Protein AF-A0A2E1XN42-F1 (afdb_monomer_lite)

Foldseek 3Di:
DVVLLVVLLVQQQDLDQVSLVVSLVVLLPDDPSLVSLLVQQPPWAFAQPDWDQDPPRDTDGARTDGDPSQDDPPSRNLSSVLSVLLSLLSRDQPRPHDQRSRLQNVQEDAGEQRPHLEDNCSNLSSQNHAYYADYHDPDDPPPPPVRAYADDLQNCSNLNHQEYADQGQDADHHPSVLNNLNHAYYHPEQHAYCDDDPSVLVSLNHAAYAHANYAHQADDPSVVSNVNHQFQFSYHHANYNNLLVQLLVLLVVCPDDDPDLPDSARDDPDRRRHPPVLSVVRNLVVVCCVVPNDDPPFFDDDPSDPGRDPDDDPPPDLVVQLSVLSVDPDSPQSSLSSVVRGTRDLQVVLQVLQVDPPNDLVNVVCLCPPPDVVSNVNVLVQLQELSGDQVNLQSQLQDDDLVSVLSNLNHPNHDLVSLLSNLLQAAQPDPSLVSNCPDPDHDPLSNVLSVVSPVVNVVCVVPVPDLVVLLVDCLAEPQPDPSSLSSQCNHPDVSSVQSNLNHLNNDQVSLVVQCPDPDLVSVLSNLLHLNRDQVSLVVLLPPDQDQSSLSSLLSSLQHQNHDPVSLVVQCPHPALSSVLSSLQHQSQAQVCLVVQVVVQQDDDPNAGGGRLSSLNSVLNHPRHDPVNNVVSVVVNPGPRYDFDWWKKKFADPDDFFWKFKAKAFDDPLLLLCCLQVPDPDPVVSCVVVVLRVHCPQHTDTATLDGTQKMQTRVRDIDGDDADADPVAPQQAADDPLNVLVVDDFLTKMKIKIFGFFFPPDDVSTWMWMKIGRHRDDSNQWYFHHGNSHGQWIDRDPPIIGHTDGDGDPPTDDMDMWMWGQAPVSDIDTPDSVVLSVVCVVVVHDSNDSVSSSVSSCVPRVND

pLDDT: mean 79.4, std 16.85, range [32.59, 97.56]

Structure (mmCIF, N/CA/C/O backbone):
data_AF-A0A2E1XN42-F1
#
_entry.id   AF-A0A2E1XN42-F1
#
loop_
_atom_site.group_PDB
_atom_site.id
_atom_site.type_symbol
_atom_site.label_atom_id
_atom_site.label_alt_id
_atom_site.label_comp_id
_atom_site.label_asym_id
_atom_site.label_entity_id
_atom_site.label_seq_id
_atom_site.pdbx_PDB_ins_code
_atom_site.Cartn_x
_atom_site.Cartn_y
_atom_site.Cartn_z
_atom_site.occupancy
_atom_site.B_iso_or_equiv
_atom_site.auth_seq_id
_atom_site.auth_comp_id
_atom_site.auth_asym_id
_atom_site.auth_atom_id
_atom_site.pdbx_PDB_model_num
ATOM 1 N N . MET A 1 1 ? -42.717 -14.960 78.989 1.00 74.06 1 MET A N 1
ATOM 2 C CA . MET A 1 1 ? -42.506 -13.819 78.070 1.00 74.06 1 MET A CA 1
ATOM 3 C C . MET A 1 1 ? -41.100 -13.216 78.133 1.00 74.06 1 MET A C 1
ATOM 5 O O . MET A 1 1 ? -40.302 -13.646 77.323 1.00 74.06 1 MET A O 1
ATOM 9 N N . LYS A 1 2 ? -40.709 -12.323 79.066 1.00 79.94 2 LYS A N 1
ATOM 10 C CA . LYS A 1 2 ? -39.352 -11.703 79.038 1.00 79.94 2 LYS A CA 1
ATOM 11 C C . LYS A 1 2 ? -38.195 -12.724 79.025 1.00 79.94 2 LYS A C 1
ATOM 13 O O . LYS A 1 2 ? -37.330 -12.651 78.163 1.00 79.94 2 LYS A O 1
ATOM 18 N N . ASN A 1 3 ? -38.236 -13.731 79.905 1.00 83.44 3 ASN A N 1
ATOM 19 C CA . ASN A 1 3 ? -37.233 -14.811 79.932 1.00 83.44 3 ASN A CA 1
ATOM 20 C C . ASN A 1 3 ? -37.247 -15.694 78.671 1.00 83.44 3 ASN A C 1
ATOM 22 O O . ASN A 1 3 ? -36.222 -16.258 78.304 1.00 83.44 3 ASN A O 1
ATOM 26 N N . GLU A 1 4 ? -38.399 -15.830 78.012 1.00 85.94 4 GLU A N 1
ATOM 27 C CA . GLU A 1 4 ? -38.519 -16.625 76.784 1.00 85.94 4 GLU A CA 1
ATOM 28 C C . GLU A 1 4 ? -38.016 -15.852 75.569 1.00 85.94 4 GLU A C 1
ATOM 30 O O . GLU A 1 4 ? -37.325 -16.429 74.741 1.00 85.94 4 GLU A O 1
ATOM 35 N N . ILE A 1 5 ? -38.278 -14.544 75.502 1.00 87.25 5 ILE A N 1
ATOM 36 C CA . ILE A 1 5 ? -37.733 -13.662 74.465 1.00 87.25 5 ILE A CA 1
ATOM 37 C C . ILE A 1 5 ? -36.207 -13.622 74.563 1.00 87.25 5 ILE A C 1
ATOM 39 O O . ILE A 1 5 ? -35.541 -13.766 73.548 1.00 87.25 5 ILE A O 1
ATOM 43 N N . GLU A 1 6 ? -35.633 -13.524 75.766 1.00 89.31 6 GLU A N 1
ATOM 44 C CA . GLU A 1 6 ? -34.175 -13.612 75.955 1.00 89.31 6 GLU A CA 1
ATOM 45 C C . GLU A 1 6 ? -33.601 -14.971 75.524 1.00 89.31 6 GLU A C 1
ATOM 47 O O . GLU A 1 6 ? -32.516 -15.041 74.945 1.00 89.31 6 GLU A O 1
ATOM 52 N N . LYS A 1 7 ? -34.337 -16.067 75.759 1.00 91.69 7 LYS A N 1
ATOM 53 C CA . LYS A 1 7 ? -33.953 -17.398 75.266 1.00 91.69 7 LYS A CA 1
ATOM 54 C C . LYS A 1 7 ? -33.970 -17.448 73.736 1.00 91.69 7 LYS A C 1
ATOM 56 O O . LYS A 1 7 ? -33.024 -17.964 73.153 1.00 91.69 7 LYS A O 1
ATOM 61 N N . ILE A 1 8 ? -35.008 -16.902 73.099 1.00 93.00 8 ILE A N 1
ATOM 62 C CA . ILE A 1 8 ? -35.117 -16.833 71.636 1.00 93.00 8 ILE A CA 1
ATOM 63 C C . ILE A 1 8 ? -33.999 -15.975 71.062 1.00 93.00 8 ILE A C 1
ATOM 65 O O . ILE A 1 8 ? -33.308 -16.457 70.174 1.00 93.00 8 ILE A O 1
ATOM 69 N N . LYS A 1 9 ? -33.773 -14.767 71.603 1.00 93.25 9 LYS A N 1
ATOM 70 C CA . LYS A 1 9 ? -32.694 -13.859 71.182 1.00 93.25 9 LYS A CA 1
ATOM 71 C C . LYS A 1 9 ? -31.360 -14.592 71.114 1.00 93.25 9 LYS A C 1
ATOM 73 O O . LYS A 1 9 ? -30.736 -14.592 70.065 1.00 93.25 9 LYS A O 1
ATOM 78 N N . LYS A 1 10 ? -30.990 -15.329 72.167 1.00 92.56 10 LYS A N 1
ATOM 79 C CA . LYS A 1 10 ? -29.756 -16.136 72.173 1.00 92.56 10 LYS A CA 1
ATOM 80 C C . LYS A 1 10 ? -29.693 -17.175 71.049 1.00 92.56 10 LYS A C 1
ATOM 82 O O . LYS A 1 10 ? -28.619 -17.390 70.497 1.00 92.56 10 LYS A O 1
ATOM 87 N N . LEU A 1 11 ? -30.809 -17.827 70.717 1.00 94.44 11 LEU A N 1
ATOM 88 C CA . LEU A 1 11 ? -30.853 -18.827 69.643 1.00 94.44 11 LEU A CA 1
ATOM 89 C C . LEU A 1 11 ? -30.711 -18.181 68.259 1.00 94.44 11 LEU A C 1
ATOM 91 O O . LEU A 1 11 ? -29.919 -18.650 67.447 1.00 94.44 11 LEU A O 1
ATOM 95 N N . ILE A 1 12 ? -31.446 -17.095 68.005 1.00 94.69 12 ILE A N 1
ATOM 96 C CA . ILE A 1 12 ? -31.505 -16.448 66.684 1.00 94.69 12 ILE A CA 1
ATOM 97 C C . ILE A 1 12 ? -30.301 -15.548 66.381 1.00 94.69 12 ILE A C 1
ATOM 99 O O . ILE A 1 12 ? -30.074 -15.237 65.220 1.00 94.69 12 ILE A O 1
ATOM 103 N N . THR A 1 13 ? -29.516 -15.151 67.388 1.00 93.44 13 THR A N 1
ATOM 104 C CA . THR A 1 13 ? -28.268 -14.389 67.195 1.00 93.44 13 THR A CA 1
ATOM 105 C C . THR A 1 13 ? -27.012 -15.266 67.234 1.00 93.44 13 THR A C 1
ATOM 107 O O . THR A 1 13 ? -25.902 -14.754 67.352 1.00 93.44 13 THR A O 1
ATOM 110 N N . THR A 1 14 ? -27.155 -16.595 67.192 1.00 92.31 14 THR A N 1
ATOM 111 C CA . THR A 1 14 ? -26.014 -17.525 67.137 1.00 92.31 14 THR A CA 1
ATOM 112 C C . THR A 1 14 ? -25.492 -17.632 65.697 1.00 92.31 14 THR A C 1
ATOM 114 O O . THR A 1 14 ? -26.310 -17.731 64.784 1.00 92.31 14 THR A O 1
ATOM 117 N N . PRO A 1 15 ? -24.169 -17.728 65.455 1.00 92.69 15 PRO A N 1
ATOM 118 C CA . PRO A 1 15 ? -23.606 -17.966 64.123 1.00 92.69 15 PRO A CA 1
ATOM 119 C C . PRO A 1 15 ? -23.782 -19.432 63.657 1.00 92.69 15 PRO A C 1
ATOM 121 O O . PRO A 1 15 ? -22.820 -20.136 63.351 1.00 92.69 15 PRO A O 1
ATOM 124 N N . ASN A 1 16 ? -25.019 -19.944 63.677 1.00 94.62 16 ASN A N 1
ATOM 125 C CA . ASN A 1 16 ? -25.370 -21.305 63.269 1.00 94.62 16 ASN A CA 1
ATOM 126 C C . ASN A 1 16 ? -26.806 -21.363 62.720 1.00 94.62 16 ASN A C 1
ATOM 128 O O . ASN A 1 16 ? -27.768 -21.222 63.475 1.00 94.62 16 ASN A O 1
ATOM 132 N N . TYR A 1 17 ? -26.958 -21.649 61.423 1.00 94.56 17 TYR A N 1
ATOM 133 C CA . TYR A 1 17 ? -28.267 -21.692 60.759 1.00 94.56 17 TYR A CA 1
ATOM 134 C C . TYR A 1 17 ? -29.263 -22.668 61.401 1.00 94.56 17 TYR A C 1
ATOM 136 O O . TYR A 1 17 ? -30.442 -22.351 61.502 1.00 94.56 17 TYR A O 1
ATOM 144 N N . GLN A 1 18 ? -28.811 -23.839 61.859 1.00 95.81 18 GLN A N 1
ATOM 145 C CA . GLN A 1 18 ? -29.692 -24.842 62.461 1.00 95.81 18 GLN A CA 1
ATOM 146 C C . GLN A 1 18 ? -30.224 -24.378 63.823 1.00 95.81 18 GLN A C 1
ATOM 148 O O . GLN A 1 18 ? -31.402 -24.571 64.120 1.00 95.81 18 GLN A O 1
ATOM 153 N N . THR A 1 19 ? -29.384 -23.732 64.634 1.00 96.25 19 THR A N 1
ATOM 154 C CA . THR A 1 19 ? -29.802 -23.136 65.913 1.00 96.25 19 THR A CA 1
ATOM 155 C C . THR A 1 19 ? -30.779 -21.982 65.697 1.00 96.25 19 THR A C 1
ATOM 157 O O . THR A 1 19 ? -31.769 -21.870 66.422 1.00 96.25 19 THR A O 1
ATOM 160 N N . ILE A 1 20 ? -30.547 -21.155 64.674 1.00 97.19 20 ILE A N 1
ATOM 161 C CA . ILE A 1 20 ? -31.466 -20.073 64.305 1.00 97.19 20 ILE A CA 1
ATOM 162 C C . ILE A 1 20 ? -32.815 -20.648 63.877 1.00 97.19 20 ILE A C 1
ATOM 164 O O . ILE A 1 20 ? -33.842 -20.210 64.388 1.00 97.19 20 ILE A O 1
ATOM 168 N N . ASP A 1 21 ? -32.826 -21.668 63.012 1.00 96.50 21 ASP A N 1
ATOM 169 C CA . ASP A 1 21 ? -34.055 -22.339 62.572 1.00 96.50 21 ASP A CA 1
ATOM 170 C C . ASP A 1 21 ? -34.845 -22.911 63.758 1.00 96.50 21 ASP A C 1
ATOM 172 O O . ASP A 1 21 ? -36.065 -22.766 63.813 1.00 96.50 21 ASP A O 1
ATOM 176 N N . GLN A 1 22 ? -34.162 -23.506 64.745 1.00 94.88 22 GLN A N 1
ATOM 177 C CA . GLN A 1 22 ? -34.788 -23.970 65.989 1.00 94.88 22 GLN A CA 1
ATOM 178 C C . GLN A 1 22 ? -35.384 -22.814 66.800 1.00 94.88 22 GLN A C 1
ATOM 180 O O . GLN A 1 22 ? -36.488 -22.942 67.326 1.00 94.88 22 GLN A O 1
ATOM 185 N N . GLY A 1 23 ? -34.677 -21.684 66.899 1.00 94.94 23 GLY A N 1
ATOM 186 C CA . GLY A 1 23 ? -35.169 -20.482 67.573 1.00 94.94 23 GLY A CA 1
ATOM 187 C C . GLY A 1 23 ? -36.406 -19.891 66.896 1.00 94.94 23 GLY A C 1
ATOM 188 O O . GLY A 1 23 ? -37.380 -19.563 67.574 1.00 94.94 23 GLY A O 1
ATOM 189 N N . VAL A 1 24 ? -36.399 -19.815 65.563 1.00 95.44 24 VAL A N 1
ATOM 190 C CA . VAL A 1 24 ? -37.532 -19.351 64.751 1.00 95.44 24 VAL A CA 1
ATOM 191 C C . VAL A 1 24 ? -38.718 -20.312 64.866 1.00 95.44 24 VAL A C 1
ATOM 193 O O . VAL A 1 24 ? -39.845 -19.863 65.058 1.00 95.44 24 VAL A O 1
ATOM 196 N N . ALA A 1 25 ? -38.492 -21.627 64.800 1.00 94.44 25 ALA A N 1
ATOM 197 C CA . ALA A 1 25 ? -39.546 -22.626 64.985 1.00 94.44 25 ALA A CA 1
ATOM 198 C C . ALA A 1 25 ? -40.172 -22.533 66.384 1.00 94.44 25 ALA A C 1
ATOM 200 O O . ALA A 1 25 ? -41.391 -22.447 66.508 1.00 94.44 25 ALA A O 1
ATOM 201 N N . TYR A 1 26 ? -39.340 -22.441 67.426 1.00 92.88 26 TYR A N 1
ATOM 202 C CA . TYR A 1 26 ? -39.805 -22.266 68.800 1.00 92.88 26 TYR A CA 1
ATOM 203 C C . TYR A 1 26 ? -40.653 -20.998 68.953 1.00 92.88 26 TYR A C 1
ATOM 205 O O . TYR A 1 26 ? -41.732 -21.055 69.533 1.00 92.88 26 TYR A O 1
ATOM 213 N N . LEU A 1 27 ? -40.218 -19.868 68.382 1.00 93.00 27 LEU A N 1
ATOM 214 C CA . LEU A 1 27 ? -40.983 -18.617 68.393 1.00 93.00 27 LEU A CA 1
ATOM 215 C C . LEU A 1 27 ? -42.363 -18.768 67.731 1.00 93.00 27 LEU A C 1
ATOM 217 O O . LEU A 1 27 ? -43.346 -18.232 68.240 1.00 93.00 27 LEU A O 1
ATOM 221 N N . ARG A 1 28 ? -42.448 -19.503 66.617 1.00 92.62 28 ARG A N 1
ATOM 222 C CA . ARG A 1 28 ? -43.709 -19.738 65.894 1.00 92.62 28 ARG A CA 1
ATOM 223 C C . ARG A 1 28 ? -44.701 -20.584 66.693 1.00 92.62 28 ARG A C 1
ATOM 225 O O . ARG A 1 28 ? -45.901 -20.356 66.586 1.00 92.62 28 ARG A O 1
ATOM 232 N N . GLU A 1 29 ? -44.209 -21.527 67.490 1.00 90.88 29 GLU A N 1
ATOM 233 C CA . GLU A 1 29 ? -45.026 -22.455 68.286 1.00 90.88 29 GLU A CA 1
ATOM 234 C C . GLU A 1 29 ? -45.419 -21.903 69.671 1.00 90.88 29 GLU A C 1
ATOM 236 O O . GLU A 1 29 ? -46.203 -22.521 70.393 1.00 90.88 29 GLU A O 1
ATOM 241 N N . MET A 1 30 ? -44.901 -20.736 70.068 1.00 86.50 30 MET A N 1
ATOM 242 C CA . MET A 1 30 ? -45.184 -20.138 71.375 1.00 86.50 30 MET A CA 1
ATOM 243 C C . MET A 1 30 ? -46.607 -19.577 71.508 1.00 86.50 30 MET A C 1
ATOM 245 O O . MET A 1 30 ? -47.126 -18.886 70.631 1.00 86.50 30 MET A O 1
ATOM 249 N N . ASN A 1 31 ? -47.190 -19.741 72.701 1.00 71.38 31 ASN A N 1
ATOM 250 C CA . ASN A 1 31 ? -48.389 -19.005 73.105 1.00 71.38 31 ASN A CA 1
ATOM 251 C C . ASN A 1 31 ? -48.075 -17.495 73.179 1.00 71.38 31 ASN A C 1
ATOM 253 O O . ASN A 1 31 ? -47.158 -17.090 73.895 1.00 71.38 31 ASN A O 1
ATOM 257 N N . ASN A 1 32 ? -48.857 -16.665 72.477 1.00 76.62 32 ASN A N 1
ATOM 258 C CA . ASN A 1 32 ? -48.615 -15.226 72.251 1.00 76.62 32 ASN A CA 1
ATOM 259 C C . ASN A 1 32 ? -47.380 -14.901 71.382 1.00 76.62 32 ASN A C 1
ATOM 261 O O . ASN A 1 32 ? -46.716 -13.888 71.614 1.00 76.62 32 ASN A O 1
ATOM 265 N N . SER A 1 33 ? -47.087 -15.730 70.372 1.00 85.06 33 SER A N 1
ATOM 266 C CA . SER A 1 33 ? -46.001 -15.508 69.402 1.00 85.06 33 SER A CA 1
ATOM 267 C C . SER A 1 33 ? -46.026 -14.113 68.763 1.00 85.06 33 SER A C 1
ATOM 269 O O . SER A 1 33 ? -44.969 -13.504 68.627 1.00 85.06 33 SER A O 1
ATOM 271 N N . GLN A 1 34 ? -47.209 -13.553 68.477 1.00 89.88 34 GLN A N 1
ATOM 272 C CA . GLN A 1 34 ? -47.372 -12.196 67.931 1.00 89.88 34 GLN A CA 1
ATOM 273 C C . GLN A 1 34 ? -46.587 -11.134 68.720 1.00 89.88 34 GLN A C 1
ATOM 275 O O . GLN A 1 34 ? -45.771 -10.422 68.144 1.00 89.88 34 GLN A O 1
ATOM 280 N N . ASN A 1 35 ? -46.774 -11.060 70.042 1.00 90.25 35 ASN A N 1
ATOM 281 C CA . ASN A 1 35 ? -46.099 -10.056 70.873 1.00 90.25 35 ASN A CA 1
ATOM 282 C C . ASN A 1 35 ? -44.571 -10.263 70.880 1.00 90.25 35 ASN A C 1
ATOM 284 O O . ASN A 1 35 ? -43.793 -9.319 70.966 1.00 90.25 35 ASN A O 1
ATOM 288 N N . ALA A 1 36 ? -44.116 -11.513 70.759 1.00 90.69 36 ALA A N 1
ATOM 289 C CA . ALA A 1 36 ? -42.693 -11.808 70.658 1.00 90.69 36 ALA A CA 1
ATOM 290 C C . ALA A 1 36 ? -42.100 -11.382 69.299 1.00 90.69 36 ALA A C 1
ATOM 292 O O . ALA A 1 36 ? -40.988 -10.860 69.287 1.00 90.69 36 ALA A O 1
ATOM 293 N N . PHE A 1 37 ? -42.830 -11.524 68.183 1.00 94.31 37 PHE A N 1
ATOM 294 C CA . PHE A 1 37 ? -42.427 -10.954 66.887 1.00 94.31 37 PHE A CA 1
ATOM 295 C C . PHE A 1 37 ? -42.377 -9.423 66.930 1.00 94.31 37 PHE A C 1
ATOM 297 O O . PHE A 1 37 ? -41.386 -8.852 66.482 1.00 94.31 37 PHE A O 1
ATOM 304 N N . GLU A 1 38 ? -43.389 -8.773 67.517 1.00 94.62 38 GLU A N 1
ATOM 305 C CA . GLU A 1 38 ? -43.432 -7.312 67.690 1.00 94.62 38 GLU A CA 1
ATOM 306 C C . GLU A 1 38 ? -42.198 -6.799 68.446 1.00 94.62 38 GLU A C 1
ATOM 308 O O . GLU A 1 38 ? -41.531 -5.884 67.975 1.00 94.62 38 GLU A O 1
ATOM 313 N N . ILE A 1 39 ? -41.830 -7.443 69.560 1.00 93.06 39 ILE A N 1
ATOM 314 C CA . ILE A 1 39 ? -40.657 -7.062 70.365 1.00 93.06 39 ILE A CA 1
ATOM 315 C C . ILE A 1 39 ? -39.334 -7.326 69.630 1.00 93.06 39 ILE A C 1
ATOM 317 O O . ILE A 1 39 ? -38.377 -6.569 69.778 1.00 93.06 39 ILE A O 1
ATOM 321 N N . LEU A 1 40 ? -39.224 -8.429 68.884 1.00 94.44 40 LEU A N 1
ATOM 322 C CA . LEU A 1 40 ? -37.981 -8.777 68.189 1.00 94.44 40 LEU A CA 1
ATOM 323 C C . LEU A 1 40 ? -37.733 -7.890 66.965 1.00 94.44 40 LEU A C 1
ATOM 325 O O . LEU A 1 40 ? -36.585 -7.535 66.708 1.00 94.44 40 LEU A O 1
ATOM 329 N N . LEU A 1 41 ? -38.792 -7.532 66.236 1.00 95.88 41 LEU A N 1
ATOM 330 C CA . LEU A 1 41 ? -38.737 -6.703 65.029 1.00 95.88 41 LEU A CA 1
ATOM 331 C C . LEU A 1 41 ? -38.897 -5.202 65.317 1.00 95.88 41 LEU A C 1
ATOM 333 O O . LEU A 1 41 ? -38.879 -4.401 64.386 1.00 95.88 41 LEU A O 1
ATOM 337 N N . GLU A 1 42 ? -39.031 -4.800 66.582 1.00 95.50 42 GLU A N 1
ATOM 338 C CA . GLU A 1 42 ? -39.127 -3.394 66.971 1.00 95.50 42 GLU A CA 1
ATOM 339 C C . GLU A 1 42 ? -37.911 -2.604 66.459 1.00 95.50 42 GLU A C 1
ATOM 341 O O . GLU A 1 42 ? -36.759 -2.943 66.743 1.00 95.50 42 GLU A O 1
ATOM 346 N N . GLY A 1 43 ? -38.163 -1.553 65.675 1.00 93.12 43 GLY A N 1
ATOM 347 C CA . GLY A 1 43 ? -37.119 -0.727 65.061 1.00 93.12 43 GLY A CA 1
ATOM 348 C C . GLY A 1 43 ? -36.472 -1.316 63.801 1.00 93.12 43 GLY A C 1
ATOM 349 O O . GLY A 1 43 ? -35.583 -0.672 63.247 1.00 93.12 43 GLY A O 1
ATOM 350 N N . CYS A 1 44 ? -36.896 -2.496 63.335 1.00 95.75 44 CYS A N 1
ATOM 351 C CA . CYS A 1 44 ? -36.553 -2.989 62.001 1.00 95.75 44 CYS A CA 1
ATOM 352 C C . CYS A 1 44 ? -37.501 -2.382 60.958 1.00 95.75 44 CYS A C 1
ATOM 354 O O . CYS A 1 44 ? -38.707 -2.306 61.192 1.00 95.75 44 CYS A O 1
ATOM 356 N N . LYS A 1 45 ? -36.973 -2.000 59.792 1.00 94.75 45 LYS A N 1
ATOM 357 C CA . LYS A 1 45 ? -37.764 -1.483 58.662 1.00 94.75 45 LYS A CA 1
ATOM 358 C C . LYS A 1 45 ? -37.126 -1.848 57.320 1.00 94.75 45 LYS A C 1
ATOM 360 O O . LYS A 1 45 ? -35.970 -2.262 57.273 1.00 94.75 45 LYS A O 1
ATOM 365 N N . TYR A 1 46 ? -37.877 -1.674 56.242 1.00 93.00 46 TYR A N 1
ATOM 366 C CA . TYR A 1 46 ? -37.411 -1.775 54.866 1.00 93.00 46 TYR A CA 1
ATOM 367 C C . TYR A 1 46 ? -37.519 -0.402 54.201 1.00 93.00 46 TYR A C 1
ATOM 369 O O . TYR A 1 46 ? -38.603 0.164 54.075 1.00 93.00 46 TYR A O 1
ATOM 377 N N . ASP A 1 47 ? -36.381 0.147 53.805 1.00 90.50 47 ASP A N 1
ATOM 378 C CA . ASP A 1 47 ? -36.225 1.507 53.314 1.00 90.50 47 ASP A CA 1
ATOM 379 C C . ASP A 1 47 ? -35.458 1.482 51.991 1.00 90.50 47 ASP A C 1
ATOM 381 O O . ASP A 1 47 ? -34.248 1.276 51.964 1.00 90.50 47 ASP A O 1
ATOM 385 N N . LYS A 1 48 ? -36.176 1.648 50.876 1.00 81.56 48 LYS A N 1
ATOM 386 C CA . LYS A 1 48 ? -35.608 1.504 49.527 1.00 81.56 48 LYS A CA 1
ATOM 387 C C . LYS A 1 48 ? -34.517 2.525 49.219 1.00 81.56 48 LYS A C 1
ATOM 389 O O . LYS A 1 48 ? -33.705 2.249 48.349 1.00 81.56 48 LYS A O 1
ATOM 394 N N . ASP A 1 49 ? -34.458 3.634 49.948 1.00 84.19 49 ASP A N 1
ATOM 395 C CA . ASP A 1 49 ? -33.503 4.715 49.707 1.00 84.19 49 ASP A CA 1
ATOM 396 C C . ASP A 1 49 ? -32.343 4.698 50.720 1.00 84.19 49 ASP A C 1
ATOM 398 O O . ASP A 1 49 ? -31.561 5.645 50.808 1.00 84.19 49 ASP A O 1
ATOM 402 N N . ASN A 1 50 ? -32.211 3.629 51.517 1.00 84.62 50 ASN A N 1
ATOM 403 C CA . ASN A 1 50 ? -31.181 3.552 52.548 1.00 84.62 50 ASN A CA 1
ATOM 404 C C . ASN A 1 50 ? -29.801 3.176 51.978 1.00 84.62 50 ASN A C 1
ATOM 406 O O . ASN A 1 50 ? -29.550 2.019 51.627 1.00 84.62 50 ASN A O 1
ATOM 410 N N . PHE A 1 51 ? -28.882 4.144 51.981 1.00 79.31 51 PHE A N 1
ATOM 411 C CA . PHE A 1 51 ? -27.465 3.968 51.653 1.00 79.31 51 PHE A CA 1
ATOM 412 C C . PHE A 1 51 ? -26.588 4.192 52.888 1.00 79.31 51 PHE A C 1
ATOM 414 O O . PHE A 1 51 ? -26.751 5.173 53.614 1.00 79.31 51 PHE A O 1
ATOM 421 N N . ILE A 1 52 ? -25.631 3.294 53.116 1.00 74.56 52 ILE A N 1
ATOM 422 C CA . ILE A 1 52 ? -24.641 3.397 54.191 1.00 74.56 52 ILE A CA 1
ATOM 423 C C . ILE A 1 52 ? -23.294 3.787 53.585 1.00 74.56 52 ILE A C 1
ATOM 425 O O . ILE A 1 52 ? -22.838 3.165 52.629 1.00 74.56 52 ILE A O 1
ATOM 429 N N . PHE A 1 53 ? -22.657 4.813 54.146 1.00 70.75 53 PHE A N 1
ATOM 430 C CA . PHE A 1 53 ? -21.320 5.246 53.743 1.00 70.75 53 PHE A CA 1
ATOM 431 C C . PHE A 1 53 ? -20.254 4.362 54.399 1.00 70.75 53 PHE A C 1
ATOM 433 O O . PHE A 1 53 ? -20.247 4.215 55.625 1.00 70.75 53 PHE A O 1
ATOM 440 N N . LEU A 1 54 ? -19.364 3.779 53.596 1.00 64.88 54 LEU A N 1
ATOM 441 C CA . LEU A 1 54 ? -18.247 2.966 54.074 1.00 64.88 54 LEU A CA 1
ATOM 442 C C . LEU A 1 54 ? -16.979 3.818 54.253 1.00 64.88 54 LEU A C 1
ATOM 444 O O . LEU A 1 54 ? -16.753 4.791 53.528 1.00 64.88 54 LEU A O 1
ATOM 448 N N . GLU A 1 55 ? -16.123 3.435 55.208 1.00 47.56 55 GLU A N 1
ATOM 449 C CA . GLU A 1 55 ? -14.771 3.996 55.354 1.00 47.56 55 GLU A CA 1
ATOM 450 C C . GLU A 1 55 ? -13.936 3.624 54.116 1.00 47.56 55 GLU A C 1
ATOM 452 O O . GLU A 1 55 ? -13.329 2.562 54.047 1.00 47.56 55 GLU A O 1
ATOM 457 N N . GLY A 1 56 ? -13.976 4.484 53.097 1.00 51.72 56 GLY A N 1
ATOM 458 C CA . GLY A 1 56 ? -13.405 4.212 51.773 1.00 51.72 56 GLY A CA 1
ATOM 459 C C . GLY A 1 56 ? -14.014 5.037 50.636 1.00 51.72 56 GLY A C 1
ATOM 460 O O . GLY A 1 56 ? -13.461 5.045 49.543 1.00 51.72 56 GLY A O 1
ATOM 461 N N . GLY A 1 57 ? -15.107 5.771 50.886 1.00 56.69 57 GLY A N 1
ATOM 462 C CA . GLY A 1 57 ? -15.749 6.627 49.878 1.00 56.69 57 GLY A CA 1
ATOM 463 C C . GLY A 1 57 ? -16.849 5.937 49.068 1.00 56.69 57 GLY A C 1
ATOM 464 O O . GLY A 1 57 ? -17.437 6.565 48.191 1.00 56.69 57 GLY A O 1
ATOM 465 N N . GLU A 1 58 ? -17.159 4.677 49.372 1.00 61.16 58 GLU A N 1
ATOM 466 C CA . GLU A 1 58 ? -18.193 3.899 48.693 1.00 61.16 58 GLU A CA 1
ATOM 467 C C . GLU A 1 58 ? -19.533 3.952 49.438 1.00 61.16 58 GLU A C 1
ATOM 469 O O . GLU A 1 58 ? -19.593 3.941 50.672 1.00 61.16 58 GLU A O 1
ATOM 474 N N . TYR A 1 59 ? -20.624 3.976 48.670 1.00 68.19 59 TYR A N 1
ATOM 475 C CA . TYR A 1 59 ? -21.981 3.837 49.189 1.00 68.19 59 TYR A CA 1
ATOM 476 C C . TYR A 1 59 ? -22.446 2.394 49.042 1.00 68.19 59 TYR A C 1
ATOM 478 O O . TYR A 1 59 ? -22.423 1.825 47.948 1.00 68.19 59 TYR A O 1
ATOM 486 N N . LEU A 1 60 ? -22.923 1.822 50.143 1.00 71.94 60 LEU A N 1
ATOM 487 C CA . LEU A 1 60 ? -23.551 0.516 50.152 1.00 71.94 60 LEU A CA 1
ATOM 488 C C . LEU A 1 60 ? -25.064 0.665 50.292 1.00 71.94 60 LEU A C 1
ATOM 490 O O . LEU A 1 60 ? -25.568 1.119 51.320 1.00 71.94 60 LEU A O 1
ATOM 494 N N . TRP A 1 61 ? -25.794 0.269 49.254 1.00 78.50 61 TRP A N 1
ATOM 495 C CA . TRP A 1 61 ? -27.249 0.200 49.303 1.00 78.50 61 TRP A CA 1
ATOM 496 C C . TRP A 1 61 ? -27.654 -0.948 50.234 1.00 78.50 61 TRP A C 1
ATOM 498 O O . TRP A 1 61 ? -27.229 -2.072 50.000 1.00 78.50 61 TRP A O 1
ATOM 508 N N . LEU A 1 62 ? -28.414 -0.691 51.303 1.00 83.75 62 LEU A N 1
ATOM 509 C CA . LEU A 1 62 ? -28.874 -1.715 52.258 1.00 83.75 62 LEU A CA 1
ATOM 510 C C . LEU A 1 62 ? -30.317 -1.423 52.676 1.00 83.75 62 LEU A C 1
ATOM 512 O O . LEU A 1 62 ? -30.538 -0.833 53.736 1.00 83.75 62 LEU A O 1
ATOM 516 N N . PRO A 1 63 ? -31.318 -1.829 51.878 1.00 87.12 63 PRO A N 1
ATOM 517 C CA . PRO A 1 63 ? -32.696 -1.446 52.156 1.00 87.12 63 PRO A CA 1
ATOM 518 C C . PRO A 1 63 ? -33.259 -2.028 53.446 1.00 87.12 63 PRO A C 1
ATOM 520 O O . PRO A 1 63 ? -34.118 -1.431 54.090 1.00 87.1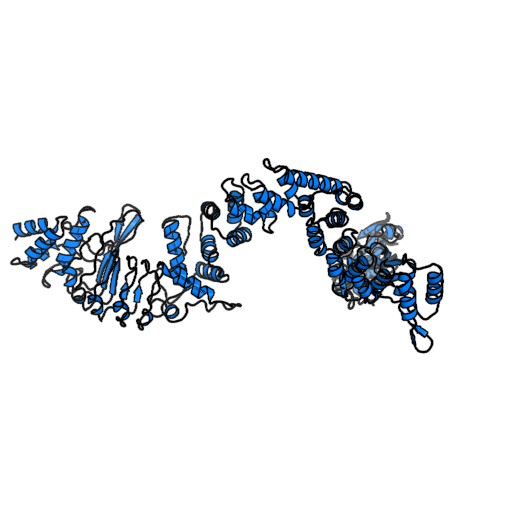2 63 PRO A O 1
ATOM 523 N N . LEU A 1 64 ? -32.797 -3.213 53.839 1.00 89.81 64 LEU A N 1
ATOM 524 C CA . LEU A 1 64 ? -33.228 -3.827 55.082 1.00 89.81 64 LEU A CA 1
ATOM 525 C C . LEU A 1 64 ? -32.449 -3.213 56.250 1.00 89.81 64 LEU A C 1
ATOM 527 O O . LEU A 1 64 ? -31.248 -3.429 56.383 1.00 89.81 64 LEU A O 1
ATOM 531 N N . VAL A 1 65 ? -33.139 -2.458 57.105 1.00 91.06 65 VAL A N 1
ATOM 532 C CA . VAL A 1 65 ? -32.543 -1.754 58.244 1.00 91.06 65 VAL A CA 1
ATOM 533 C C . VAL A 1 65 ? -32.781 -2.567 59.522 1.00 91.06 65 VAL A C 1
ATOM 535 O O . VAL A 1 65 ? -33.901 -2.559 60.043 1.00 91.06 65 VAL A O 1
ATOM 538 N N . PRO A 1 66 ? -31.762 -3.273 60.052 1.00 92.12 66 PRO A N 1
ATOM 539 C CA . PRO A 1 66 ? -31.896 -4.037 61.287 1.00 92.12 66 PRO A CA 1
ATOM 540 C C . PRO A 1 66 ? -31.889 -3.134 62.528 1.00 92.12 66 PRO A C 1
ATOM 542 O O . PRO A 1 66 ? -31.204 -2.106 62.579 1.00 92.12 66 PRO A O 1
ATOM 545 N N . ASN A 1 67 ? -32.572 -3.570 63.589 1.00 94.44 67 ASN A N 1
ATOM 546 C CA . ASN A 1 67 ? -32.353 -3.044 64.937 1.00 94.44 67 ASN A CA 1
ATOM 547 C C . ASN A 1 67 ? -31.026 -3.568 65.536 1.00 94.44 67 ASN A C 1
ATOM 549 O O . ASN A 1 67 ? -30.338 -4.401 64.946 1.00 94.44 67 ASN A O 1
ATOM 553 N N . ASN A 1 68 ? -30.667 -3.118 66.742 1.00 92.19 68 ASN A N 1
ATOM 554 C CA . ASN A 1 68 ? -29.407 -3.505 67.399 1.00 92.19 68 ASN A CA 1
ATOM 555 C C . ASN A 1 68 ? -29.272 -5.014 67.690 1.00 92.19 68 ASN A C 1
ATOM 557 O O . ASN A 1 68 ? -28.166 -5.472 67.946 1.00 92.19 68 ASN A O 1
ATOM 561 N N . THR A 1 69 ? -30.364 -5.786 67.670 1.00 92.06 69 THR A N 1
ATOM 562 C CA . THR A 1 69 ? -30.325 -7.248 67.872 1.00 92.06 69 THR A CA 1
ATOM 563 C C . THR A 1 69 ? -29.716 -7.963 66.666 1.00 92.06 69 THR A C 1
ATOM 565 O O . THR A 1 69 ? -29.064 -8.988 66.833 1.00 92.06 69 THR A O 1
ATOM 568 N N . PHE A 1 70 ? -29.920 -7.424 65.461 1.00 93.38 70 PHE A N 1
ATOM 569 C CA . PHE A 1 70 ? -29.478 -8.024 64.197 1.00 93.38 70 PHE A CA 1
ATOM 570 C C . PHE A 1 70 ? -28.299 -7.266 63.571 1.00 93.38 70 PHE A C 1
ATOM 572 O O . PHE A 1 70 ? -28.096 -7.322 62.362 1.00 93.38 70 PHE A O 1
ATOM 579 N N . LYS A 1 71 ? -27.521 -6.553 64.394 1.00 90.12 71 LYS A N 1
ATOM 580 C CA . LYS A 1 71 ? -26.256 -5.921 64.004 1.00 90.12 71 LYS A CA 1
ATOM 581 C C . LYS A 1 71 ? -25.101 -6.628 64.704 1.00 90.12 71 LYS A C 1
ATOM 583 O O . LYS A 1 71 ? -25.093 -6.721 65.929 1.00 90.12 71 LYS A O 1
ATOM 588 N N . GLY A 1 72 ? -24.135 -7.103 63.929 1.00 86.19 72 GLY A N 1
ATOM 589 C CA . GLY A 1 72 ? -22.946 -7.801 64.409 1.00 86.19 72 GLY A CA 1
ATOM 590 C C . GLY A 1 72 ? -21.707 -7.436 63.596 1.00 86.19 72 GLY A C 1
ATOM 591 O O . GLY A 1 72 ? -21.735 -6.538 62.758 1.00 86.19 72 GLY A O 1
ATOM 592 N N . ASN A 1 73 ? -20.599 -8.125 63.864 1.00 86.62 73 ASN A N 1
ATOM 593 C CA . ASN A 1 73 ? -19.401 -8.021 63.024 1.00 86.62 73 ASN A CA 1
ATOM 594 C C . ASN A 1 73 ? -19.579 -8.800 61.703 1.00 86.62 73 ASN A C 1
ATOM 596 O O . ASN A 1 73 ? -20.511 -9.592 61.566 1.00 86.62 73 ASN A O 1
ATOM 600 N N . ASP A 1 74 ? -18.650 -8.652 60.755 1.00 81.19 74 ASP A N 1
ATOM 601 C CA . ASP A 1 74 ? -18.748 -9.286 59.428 1.00 81.19 74 ASP A CA 1
ATOM 602 C C . ASP A 1 74 ? -18.873 -10.819 59.448 1.00 81.19 74 ASP A C 1
ATOM 604 O O . ASP A 1 74 ? -19.435 -11.401 58.522 1.00 81.19 74 ASP A O 1
ATOM 608 N N . LYS A 1 75 ? -18.383 -11.494 60.498 1.00 84.44 75 LYS A N 1
ATOM 609 C CA . LYS A 1 75 ? -18.498 -12.957 60.631 1.00 84.44 75 LYS A CA 1
ATOM 610 C C . LYS A 1 75 ? -19.881 -13.393 61.113 1.00 84.44 75 LYS A C 1
ATOM 612 O O . LYS A 1 75 ? -20.314 -14.502 60.807 1.00 84.44 75 LYS A O 1
ATOM 617 N N . GLU A 1 76 ? -20.553 -12.551 61.890 1.00 88.56 76 GLU A N 1
ATOM 618 C CA . GLU A 1 76 ? -21.854 -12.833 62.503 1.00 88.56 76 GLU A CA 1
ATOM 619 C C . GLU A 1 76 ? -23.017 -12.322 61.653 1.00 88.56 76 GLU A C 1
ATOM 621 O O . GLU A 1 76 ? -24.059 -12.977 61.592 1.00 88.56 76 GLU A O 1
ATOM 626 N N . GLN A 1 77 ? -22.826 -11.199 60.955 1.00 88.75 77 GLN A N 1
ATOM 627 C CA . GLN A 1 77 ? -23.857 -10.529 60.162 1.00 88.75 77 GLN A CA 1
ATOM 628 C C . GLN A 1 77 ? -24.614 -11.456 59.186 1.00 88.75 77 GLN A C 1
ATOM 630 O O . GLN A 1 77 ? -25.842 -11.390 59.187 1.00 88.75 77 GLN A O 1
ATOM 635 N N . PRO A 1 78 ? -23.973 -12.406 58.463 1.00 89.44 78 PRO A N 1
ATOM 636 C CA . PRO A 1 78 ? -24.691 -13.361 57.611 1.00 89.44 78 PRO A CA 1
ATOM 637 C C . PRO A 1 78 ? -25.819 -14.116 58.326 1.00 89.44 78 PRO A C 1
ATOM 639 O O . PRO A 1 78 ? -26.910 -14.318 57.794 1.00 89.44 78 PRO A O 1
ATOM 642 N N . PHE A 1 79 ? -25.554 -14.548 59.556 1.00 93.00 79 PHE A N 1
ATOM 643 C CA . PHE A 1 79 ? -26.495 -15.319 60.356 1.00 93.00 79 PHE A CA 1
ATOM 644 C C . PHE A 1 79 ? -27.610 -14.430 60.909 1.00 93.00 79 PHE A C 1
ATOM 646 O O . PHE A 1 79 ? -28.764 -14.854 60.967 1.00 93.00 79 PHE A O 1
ATOM 653 N N . LEU A 1 80 ? -27.281 -13.186 61.262 1.00 93.62 80 LEU A N 1
ATOM 654 C CA . LEU A 1 80 ? -28.245 -12.196 61.735 1.00 93.62 80 LEU A CA 1
ATOM 655 C C . LEU A 1 80 ? -29.213 -11.773 60.623 1.00 93.62 80 LEU A C 1
ATOM 657 O O . LEU A 1 80 ? -30.421 -11.745 60.859 1.00 93.62 80 LEU A O 1
ATOM 661 N N . ASP A 1 81 ? -28.716 -11.551 59.405 1.00 90.94 81 ASP A N 1
ATOM 662 C CA . ASP A 1 81 ? -29.541 -11.245 58.230 1.00 90.94 81 ASP A CA 1
ATOM 663 C C . ASP A 1 81 ? -30.459 -12.424 57.879 1.00 90.94 81 ASP A C 1
ATOM 665 O O . ASP A 1 81 ? -31.655 -12.246 57.629 1.00 90.94 81 ASP A O 1
ATOM 669 N N . TYR A 1 82 ? -29.928 -13.653 57.940 1.00 94.06 82 TYR A N 1
ATOM 670 C CA . TYR A 1 82 ? -30.709 -14.879 57.769 1.00 94.06 82 TYR A CA 1
ATOM 671 C C . TYR A 1 82 ? -31.832 -15.000 58.811 1.00 94.06 82 TYR A C 1
ATOM 673 O O . TYR A 1 82 ? -32.970 -15.345 58.471 1.00 94.06 82 TYR A O 1
ATOM 681 N N . ALA A 1 83 ? -31.536 -14.716 60.082 1.00 96.19 83 ALA A N 1
ATOM 682 C CA . ALA A 1 83 ? -32.524 -14.734 61.156 1.00 96.19 83 ALA A CA 1
ATOM 683 C C . ALA A 1 83 ? -33.612 -13.673 60.935 1.00 96.19 83 ALA A C 1
ATOM 685 O O . ALA A 1 83 ? -34.801 -13.990 61.018 1.00 96.19 83 ALA A O 1
ATOM 686 N N . LEU A 1 84 ? -33.214 -12.442 60.600 1.00 95.50 84 LEU A N 1
ATOM 687 C CA . LEU A 1 84 ? -34.122 -11.324 60.359 1.00 95.50 84 LEU A CA 1
ATOM 688 C C . LEU A 1 84 ? -35.078 -11.605 59.193 1.00 95.50 84 LEU A C 1
ATOM 690 O O . LEU A 1 84 ? -36.288 -11.443 59.345 1.00 95.50 84 LEU A O 1
ATOM 694 N N . CYS A 1 85 ? -34.567 -12.101 58.063 1.00 94.94 85 CYS A N 1
ATOM 695 C CA . CYS A 1 85 ? -35.394 -12.445 56.902 1.00 94.94 85 CYS A CA 1
ATOM 696 C C . CYS A 1 85 ? -36.433 -13.529 57.231 1.00 94.94 85 CYS A C 1
ATOM 698 O O . CYS A 1 85 ? -37.591 -13.433 56.819 1.00 94.94 85 CYS A O 1
ATOM 700 N N . ASN A 1 86 ? -36.047 -14.550 58.006 1.00 96.44 86 ASN A N 1
ATOM 701 C CA . ASN A 1 86 ? -36.990 -15.569 58.465 1.00 96.44 86 ASN A CA 1
ATOM 702 C C . ASN A 1 86 ? -38.062 -14.977 59.390 1.00 96.44 86 ASN A C 1
ATOM 704 O O . ASN A 1 86 ? -39.240 -15.298 59.246 1.00 96.44 86 ASN A O 1
ATOM 708 N N . LEU A 1 87 ? -37.674 -14.107 60.325 1.00 95.94 87 LEU A N 1
ATOM 709 C CA . LEU A 1 87 ? -38.606 -13.478 61.260 1.00 95.94 87 LEU A CA 1
ATOM 710 C C . LEU A 1 87 ? -39.628 -12.587 60.554 1.00 95.94 87 LEU A C 1
ATOM 712 O O . LEU A 1 87 ? -40.806 -12.663 60.884 1.00 95.94 87 LEU A O 1
ATOM 716 N N . ILE A 1 88 ? -39.196 -11.791 59.574 1.00 95.56 88 ILE A N 1
ATOM 717 C CA . ILE A 1 88 ? -40.088 -10.946 58.768 1.00 95.56 88 ILE A CA 1
ATOM 718 C C . ILE A 1 88 ? -41.120 -11.804 58.034 1.00 95.56 88 ILE A C 1
ATOM 720 O O . ILE A 1 88 ? -42.314 -11.527 58.098 1.00 95.56 88 ILE A O 1
ATOM 724 N N . GLY A 1 89 ? -40.674 -12.882 57.386 1.00 94.81 89 GLY A N 1
ATOM 725 C CA . GLY A 1 89 ? -41.558 -13.772 56.638 1.00 94.81 89 GLY A CA 1
ATOM 726 C C . GLY A 1 89 ? -42.575 -14.528 57.496 1.00 94.81 89 GLY A C 1
ATOM 727 O O . GLY A 1 89 ? -43.720 -14.708 57.089 1.00 94.81 89 GLY A O 1
ATOM 728 N N . TYR A 1 90 ? -42.177 -14.951 58.700 1.00 95.38 90 TYR A N 1
ATOM 729 C CA . TYR A 1 90 ? -43.044 -15.704 59.612 1.00 95.38 90 TYR A CA 1
ATOM 730 C C . TYR A 1 90 ? -43.843 -14.838 60.596 1.00 95.38 90 TYR A C 1
ATOM 732 O O . TYR A 1 90 ? -44.613 -15.393 61.384 1.00 95.38 90 TYR A O 1
ATOM 740 N N . ALA A 1 91 ? -43.673 -13.513 60.581 1.00 94.19 91 ALA A N 1
ATOM 741 C CA . ALA A 1 91 ? -44.415 -12.619 61.459 1.00 94.19 91 ALA A CA 1
ATOM 742 C C . ALA A 1 91 ? -45.930 -12.716 61.175 1.00 94.19 91 ALA A C 1
ATOM 744 O O . ALA A 1 91 ? -46.345 -12.594 60.018 1.00 94.19 91 ALA A O 1
ATOM 745 N N . PRO A 1 92 ? -46.781 -12.912 62.204 1.00 91.94 92 PRO A N 1
ATOM 746 C CA . PRO A 1 92 ? -48.231 -12.901 62.029 1.00 91.94 92 PRO A CA 1
ATOM 747 C C . PRO A 1 92 ? -48.716 -11.588 61.402 1.00 91.94 92 PRO A C 1
ATOM 749 O O . PRO A 1 92 ? -48.212 -10.522 61.753 1.00 91.94 92 PRO A O 1
ATOM 752 N N . GLU A 1 93 ? -49.724 -11.645 60.530 1.00 87.44 93 GLU A N 1
ATOM 753 C CA . GLU A 1 93 ? -50.212 -10.474 59.775 1.00 87.44 93 GLU A CA 1
ATOM 754 C C . GLU A 1 93 ? -50.695 -9.316 60.661 1.00 87.44 93 GLU A C 1
ATOM 756 O O . GLU A 1 93 ? -50.539 -8.152 60.294 1.00 87.44 93 GLU A O 1
ATOM 761 N N . GLU A 1 94 ? -51.222 -9.634 61.844 1.00 88.06 94 GLU A N 1
ATOM 762 C CA . GLU A 1 94 ? -51.734 -8.665 62.822 1.00 88.06 94 GLU A CA 1
ATOM 763 C C . GLU A 1 94 ? -50.640 -8.039 63.705 1.00 88.06 94 GLU A C 1
ATOM 765 O O . GLU A 1 94 ? -50.936 -7.212 64.570 1.00 88.06 94 GLU A O 1
ATOM 770 N N . SER A 1 95 ? -49.375 -8.433 63.517 1.00 90.94 95 SER A N 1
ATOM 771 C CA . SER A 1 95 ? -48.257 -7.921 64.312 1.00 90.94 95 SER A CA 1
ATOM 772 C C . SER A 1 95 ? -48.065 -6.424 64.075 1.00 90.94 95 SER A C 1
ATOM 774 O O . SER A 1 95 ? -47.923 -5.962 62.940 1.00 90.94 95 SER A O 1
ATOM 776 N N . LYS A 1 96 ? -47.986 -5.651 65.159 1.00 93.38 96 LYS A N 1
ATOM 777 C CA . LYS A 1 96 ? -47.696 -4.210 65.155 1.00 93.38 96 LYS A CA 1
ATOM 778 C C . LYS A 1 96 ? -46.210 -3.917 64.918 1.00 93.38 96 LYS A C 1
ATOM 780 O O . LYS A 1 96 ? -45.552 -3.279 65.731 1.00 93.38 96 LYS A O 1
ATOM 785 N N . ILE A 1 97 ? -45.700 -4.380 63.784 1.00 94.62 97 ILE A N 1
ATOM 786 C CA . ILE A 1 97 ? -44.365 -4.057 63.266 1.00 94.62 97 ILE A CA 1
ATOM 787 C C . ILE A 1 97 ? -44.453 -2.914 62.251 1.00 94.62 97 ILE A C 1
ATOM 789 O O . ILE A 1 97 ? -45.563 -2.532 61.853 1.00 94.62 97 ILE A O 1
ATOM 793 N N . ASP A 1 98 ? -43.299 -2.379 61.850 1.00 96.12 98 ASP A N 1
ATOM 794 C CA . ASP A 1 98 ? -43.195 -1.327 60.837 1.00 96.12 98 ASP A CA 1
ATOM 795 C C . ASP A 1 98 ? -43.918 -1.733 59.542 1.00 96.12 98 ASP A C 1
ATOM 797 O O . ASP A 1 98 ? -43.818 -2.876 59.085 1.00 96.12 98 ASP A O 1
ATOM 801 N N . ASP A 1 99 ? -44.683 -0.804 58.964 1.00 92.81 99 ASP A N 1
ATOM 802 C CA . ASP A 1 99 ? -45.531 -1.082 57.805 1.00 92.81 99 ASP A CA 1
ATOM 803 C C . ASP A 1 99 ? -44.734 -1.555 56.583 1.00 92.81 99 ASP A C 1
ATOM 805 O O . ASP A 1 99 ? -45.273 -2.325 55.788 1.00 92.81 99 ASP A O 1
ATOM 809 N N . SER A 1 100 ? -43.467 -1.157 56.448 1.00 93.69 100 SER A N 1
ATOM 810 C CA . SER A 1 100 ? -42.605 -1.527 55.318 1.00 93.69 100 SER A CA 1
ATOM 811 C C . SER A 1 100 ? -42.209 -3.009 55.289 1.00 93.69 100 SER A C 1
ATOM 813 O O . SER A 1 100 ? -41.982 -3.555 54.213 1.00 93.69 100 SER A O 1
ATOM 815 N N . ILE A 1 101 ? -42.173 -3.682 56.445 1.00 93.38 101 ILE A N 1
ATOM 816 C CA . ILE A 1 101 ? -41.801 -5.106 56.574 1.00 93.38 101 ILE A CA 1
ATOM 817 C C . ILE A 1 101 ? -43.007 -6.018 56.817 1.00 93.38 101 ILE A C 1
ATOM 819 O O . ILE A 1 101 ? -42.851 -7.222 57.015 1.00 93.38 101 ILE A O 1
ATOM 823 N N . ARG A 1 102 ? -44.231 -5.478 56.802 1.00 92.25 102 ARG A N 1
ATOM 824 C CA . ARG A 1 102 ? -45.441 -6.302 56.907 1.00 92.25 102 ARG A CA 1
ATOM 825 C C . ARG A 1 102 ? -45.621 -7.140 55.650 1.00 92.25 102 ARG A C 1
ATOM 827 O O . ARG A 1 102 ? -45.604 -6.613 54.540 1.00 92.25 102 ARG A O 1
ATOM 834 N N . LYS A 1 103 ? -45.937 -8.422 55.843 1.00 89.75 103 LYS A N 1
ATOM 835 C CA . LYS A 1 103 ? -46.167 -9.431 54.793 1.00 89.75 103 LYS A CA 1
ATOM 836 C C . LYS A 1 103 ? -47.024 -8.937 53.614 1.00 89.75 103 LYS A C 1
ATOM 838 O O . LYS A 1 103 ? -46.699 -9.208 52.466 1.00 89.75 103 LYS A O 1
ATOM 843 N N . LYS A 1 104 ? -48.100 -8.190 53.894 1.00 90.19 104 LYS A N 1
ATOM 844 C CA . LYS A 1 104 ? -49.029 -7.644 52.882 1.00 90.19 104 LYS A CA 1
ATOM 845 C C . LYS A 1 104 ? -48.513 -6.423 52.111 1.00 90.19 104 LYS A C 1
ATOM 847 O O . LYS A 1 104 ? -49.006 -6.140 51.025 1.00 90.19 104 LYS A O 1
ATOM 852 N N . ASN A 1 105 ? -47.560 -5.692 52.684 1.00 91.50 105 ASN A N 1
ATOM 853 C CA . ASN A 1 105 ? -47.033 -4.443 52.134 1.00 91.50 105 ASN A CA 1
ATOM 854 C C . ASN A 1 105 ? -45.688 -4.658 51.420 1.00 91.50 105 ASN A C 1
ATOM 856 O O . ASN A 1 105 ? -45.362 -3.925 50.484 1.00 91.50 105 ASN A O 1
ATOM 860 N N . LEU A 1 106 ? -44.918 -5.666 51.842 1.00 93.00 106 LEU A N 1
ATOM 861 C CA . LEU A 1 106 ? -43.608 -5.986 51.284 1.00 93.00 106 LEU A CA 1
ATOM 862 C C . LEU A 1 106 ? -43.755 -6.673 49.916 1.00 93.00 106 LEU A C 1
ATOM 864 O O . LEU A 1 106 ? -43.856 -7.892 49.799 1.00 93.00 106 LEU A O 1
ATOM 868 N N . THR A 1 107 ? -43.798 -5.853 48.869 1.00 93.56 107 THR A N 1
ATOM 869 C CA . THR A 1 107 ? -43.991 -6.274 47.469 1.00 93.56 107 THR A CA 1
ATOM 870 C C . THR A 1 107 ? -42.685 -6.409 46.689 1.00 93.56 107 THR A C 1
ATOM 872 O O . THR A 1 107 ? -42.662 -7.051 45.636 1.00 93.56 107 THR A O 1
ATOM 875 N N . GLU A 1 108 ? -41.598 -5.842 47.206 1.00 92.62 108 GLU A N 1
ATOM 876 C CA . GLU A 1 108 ? -40.261 -5.893 46.622 1.00 92.62 108 GLU A CA 1
ATOM 877 C C . GLU A 1 108 ? -39.247 -6.121 47.738 1.00 92.62 108 GLU A C 1
ATOM 879 O O . GLU A 1 108 ? -39.269 -5.409 48.740 1.00 92.62 108 GLU A O 1
ATOM 884 N N . LEU A 1 109 ? -38.376 -7.108 47.557 1.00 92.81 109 LEU A N 1
ATOM 885 C CA . LEU A 1 109 ? -37.319 -7.440 48.499 1.00 92.81 109 LEU A CA 1
ATOM 886 C C . LEU A 1 109 ? -35.995 -7.468 47.739 1.00 92.81 109 LEU A C 1
ATOM 888 O O . LEU A 1 109 ? -35.711 -8.424 47.015 1.00 92.81 109 LEU A O 1
ATOM 892 N N . PHE A 1 110 ? -35.225 -6.395 47.898 1.00 88.50 110 PHE A N 1
ATOM 893 C CA . PHE A 1 110 ? -33.859 -6.276 47.407 1.00 88.50 110 PHE A CA 1
ATOM 894 C C . PHE A 1 110 ? -32.891 -6.537 48.562 1.00 88.50 110 PHE A C 1
ATOM 896 O O . PHE A 1 110 ? -32.917 -5.831 49.574 1.00 88.50 110 PHE A O 1
ATOM 903 N N . LEU A 1 111 ? -32.062 -7.571 48.421 1.00 86.31 111 LEU A N 1
ATOM 904 C CA . LEU A 1 111 ? -31.027 -7.945 49.382 1.00 86.31 111 LEU A CA 1
ATOM 905 C C . LEU A 1 111 ? -29.663 -7.895 48.676 1.00 86.31 111 LEU A C 1
ATOM 907 O O . LEU A 1 111 ? -29.212 -8.907 48.135 1.00 86.31 111 LEU A O 1
ATOM 911 N N . PRO A 1 112 ? -29.017 -6.719 48.638 1.00 76.81 112 PRO A N 1
ATOM 912 C CA . PRO A 1 112 ? -27.676 -6.567 48.089 1.00 76.81 112 PRO A CA 1
ATOM 913 C C . PRO A 1 112 ? -26.631 -7.157 49.035 1.00 76.81 112 PRO A C 1
ATOM 915 O O . PRO A 1 112 ? -26.779 -7.107 50.254 1.00 76.81 112 PRO A O 1
ATOM 918 N N . GLN A 1 113 ? -25.544 -7.667 48.457 1.00 72.44 113 GLN A N 1
ATOM 919 C CA . GLN A 1 113 ? -24.437 -8.295 49.176 1.00 72.44 113 GLN A CA 1
ATOM 920 C C . GLN A 1 113 ? -24.887 -9.426 50.098 1.00 72.44 113 GLN A C 1
ATOM 922 O O . GLN A 1 113 ? -24.594 -9.424 51.293 1.00 72.44 113 GLN A O 1
ATOM 927 N N . ILE A 1 114 ? -25.585 -10.421 49.559 1.00 72.19 114 ILE A N 1
ATOM 928 C CA . ILE A 1 114 ? -25.967 -11.575 50.371 1.00 72.19 114 ILE A CA 1
ATOM 929 C C . ILE A 1 114 ? -24.726 -12.276 50.905 1.00 72.19 114 ILE A C 1
ATOM 931 O O . ILE A 1 114 ? -23.919 -12.813 50.149 1.00 72.19 114 ILE A O 1
ATOM 935 N N . ARG A 1 115 ? -24.613 -12.301 52.234 1.00 75.88 115 ARG A N 1
ATOM 936 C CA . ARG A 1 115 ? -23.497 -12.944 52.934 1.00 75.88 115 ARG A CA 1
ATOM 937 C C . ARG A 1 115 ? -23.868 -14.311 53.510 1.00 75.88 115 ARG A C 1
ATOM 939 O O . ARG A 1 115 ? -22.985 -15.050 53.939 1.00 75.88 115 ARG A O 1
ATOM 946 N N . PHE A 1 116 ? -25.160 -14.661 53.540 1.00 86.50 116 PHE A N 1
ATOM 947 C CA . PHE A 1 116 ? -25.623 -15.968 54.011 1.00 86.50 116 PHE A CA 1
ATOM 948 C C . PHE A 1 116 ? -25.545 -17.044 52.923 1.00 86.50 116 PHE A C 1
ATOM 950 O O . PHE A 1 116 ? -25.807 -16.805 51.750 1.00 86.50 116 PHE A O 1
ATOM 957 N N . SER A 1 117 ? -25.238 -18.271 53.337 1.00 84.94 117 SER A N 1
ATOM 958 C CA . SER A 1 117 ? -25.064 -19.436 52.460 1.00 84.94 117 SER A CA 1
ATOM 959 C C . SER A 1 117 ? -26.276 -20.371 52.425 1.00 84.94 117 SER A C 1
ATOM 961 O O . SER A 1 117 ? -26.268 -21.381 51.725 1.00 84.94 117 SER A O 1
ATOM 963 N N . LYS A 1 118 ? -27.333 -20.054 53.182 1.00 88.75 118 LYS A N 1
ATOM 964 C CA . LYS A 1 118 ? -28.592 -20.805 53.220 1.00 88.75 118 LYS A CA 1
ATOM 965 C C . LYS A 1 118 ? -29.761 -19.863 52.967 1.00 88.75 118 LYS A C 1
ATOM 967 O O . LYS A 1 118 ? -29.837 -18.808 53.584 1.00 88.75 118 LYS A O 1
ATOM 972 N N . PHE A 1 119 ? -30.696 -20.260 52.105 1.00 91.06 119 PHE A N 1
ATOM 973 C CA . PHE A 1 119 ? -31.870 -19.445 51.790 1.00 91.06 119 PHE A CA 1
ATOM 974 C C . PHE A 1 119 ? -32.846 -19.351 52.989 1.00 91.06 119 PHE A C 1
ATOM 976 O O . PHE A 1 119 ? -33.279 -20.402 53.484 1.00 91.06 119 PHE A O 1
ATOM 983 N N . PRO A 1 120 ? -33.230 -18.138 53.447 1.00 93.38 120 PRO A N 1
ATOM 984 C CA . PRO A 1 120 ? -34.218 -17.940 54.509 1.00 93.38 120 PRO A CA 1
ATOM 985 C C . PRO A 1 120 ? -35.620 -18.372 54.063 1.00 93.38 120 PRO A C 1
ATOM 987 O O . PRO A 1 120 ? -36.281 -17.697 53.276 1.00 93.38 120 PRO A O 1
ATOM 990 N N . GLN A 1 121 ? -36.108 -19.494 54.590 1.00 94.19 121 GLN A N 1
ATOM 991 C CA . GLN A 1 121 ? -37.395 -20.067 54.175 1.00 94.19 121 GLN A CA 1
ATOM 992 C C . GLN A 1 121 ? -38.595 -19.157 54.466 1.00 94.19 121 GLN A C 1
ATOM 994 O O . GLN A 1 121 ? -39.587 -19.237 53.749 1.00 94.19 121 GLN A O 1
ATOM 999 N N . GLY A 1 122 ? -38.500 -18.260 55.455 1.00 93.69 122 GLY A N 1
ATOM 1000 C CA . GLY A 1 122 ? -39.554 -17.281 55.734 1.00 93.69 122 GLY A CA 1
ATOM 1001 C C . GLY A 1 122 ? -39.882 -16.382 54.537 1.00 93.69 122 GLY A C 1
ATOM 1002 O O . GLY A 1 122 ? -41.038 -16.008 54.372 1.00 93.69 122 GLY A O 1
ATOM 1003 N N . ILE A 1 123 ? -38.924 -16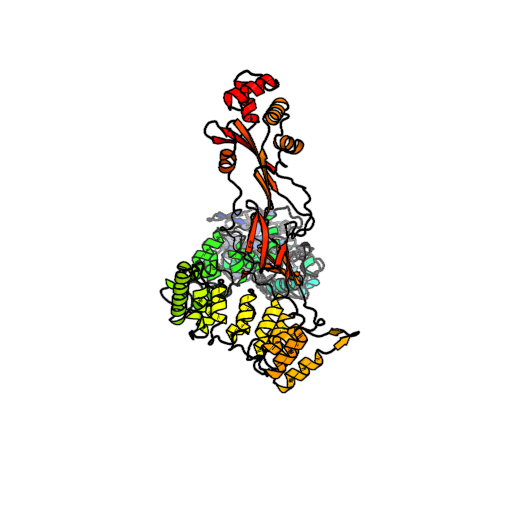.109 53.640 1.00 95.31 123 ILE A N 1
ATOM 1004 C CA . ILE A 1 123 ? -39.177 -15.311 52.426 1.00 95.31 123 ILE A CA 1
ATOM 1005 C C . ILE A 1 123 ? -40.254 -15.964 51.545 1.00 95.31 123 ILE A C 1
ATOM 1007 O O . ILE A 1 123 ? -41.039 -15.250 50.931 1.00 95.31 123 ILE A O 1
ATOM 1011 N N . LEU A 1 124 ? -40.357 -17.302 51.518 1.00 94.94 124 LEU A N 1
ATOM 1012 C CA . LEU A 1 124 ? -41.383 -18.011 50.734 1.00 94.94 124 LEU A CA 1
ATOM 1013 C C . LEU A 1 124 ? -42.807 -17.788 51.242 1.00 94.94 124 LEU A C 1
ATOM 1015 O O . LEU A 1 124 ? -43.757 -18.083 50.522 1.00 94.94 124 LEU A O 1
ATOM 1019 N N . GLU A 1 125 ? -42.958 -17.300 52.469 1.00 94.31 125 GLU A N 1
ATOM 1020 C CA . GLU A 1 125 ? -44.259 -16.966 53.025 1.00 94.31 125 GLU A CA 1
ATOM 1021 C C . GLU A 1 125 ? -44.695 -15.554 52.600 1.00 94.31 125 GLU A C 1
ATOM 1023 O O . GLU A 1 125 ? -45.853 -15.217 52.768 1.00 94.31 125 GLU A O 1
ATOM 1028 N N . LEU A 1 126 ? -43.845 -14.725 51.983 1.00 94.50 126 LEU A N 1
ATOM 1029 C CA . LEU A 1 126 ? -44.214 -13.385 51.499 1.00 94.50 126 LEU A CA 1
ATOM 1030 C C . LEU A 1 126 ? -45.065 -13.451 50.211 1.00 94.50 126 LEU A C 1
ATOM 1032 O O . LEU A 1 126 ? -44.624 -13.107 49.119 1.00 94.50 126 LEU A O 1
ATOM 1036 N N . GLU A 1 127 ? -46.318 -13.889 50.330 1.00 89.88 127 GLU A N 1
ATOM 1037 C CA . GLU A 1 127 ? -47.241 -14.175 49.214 1.00 89.88 127 GLU A CA 1
ATOM 1038 C C . GLU A 1 127 ? -47.520 -12.984 48.274 1.00 89.88 127 GLU A C 1
ATOM 1040 O O . GLU A 1 127 ? -47.894 -13.175 47.111 1.00 89.88 127 GLU A O 1
ATOM 1045 N N . PHE A 1 128 ? -47.337 -11.752 48.754 1.00 93.19 128 PHE A N 1
ATOM 1046 C CA . PHE A 1 128 ? -47.546 -10.518 47.987 1.00 93.19 128 PHE A CA 1
ATOM 1047 C C . PHE A 1 128 ? -46.293 -10.044 47.241 1.00 93.19 128 PHE A C 1
ATOM 1049 O O . PHE A 1 128 ? -46.345 -9.036 46.532 1.00 93.19 128 PHE A O 1
ATOM 1056 N N . LEU A 1 129 ? -45.177 -10.766 47.365 1.00 96.12 129 LEU A N 1
ATOM 1057 C CA . LEU A 1 129 ? -43.919 -10.397 46.738 1.00 96.12 129 LEU A CA 1
ATOM 1058 C C . LEU A 1 129 ? -44.017 -10.494 45.209 1.00 96.12 129 LEU A C 1
ATOM 1060 O O . LEU A 1 129 ? -44.401 -11.516 44.637 1.00 96.12 129 LEU A O 1
ATOM 1064 N N . THR A 1 130 ? -43.652 -9.403 44.543 1.00 97.00 130 THR A N 1
ATOM 1065 C CA . THR A 1 130 ? -43.641 -9.269 43.080 1.00 97.00 130 THR A CA 1
ATOM 1066 C C . THR A 1 130 ? -42.232 -9.124 42.514 1.00 97.00 130 THR A C 1
ATOM 1068 O O . THR A 1 130 ? -42.019 -9.458 41.348 1.00 97.00 130 THR A O 1
ATOM 1071 N N . SER A 1 131 ? -41.268 -8.688 43.326 1.00 95.69 131 SER A N 1
ATOM 1072 C CA . SER A 1 131 ? -39.856 -8.596 42.957 1.00 95.69 131 SER A CA 1
ATOM 1073 C C . SER A 1 131 ? -38.990 -9.178 44.067 1.00 95.69 131 SER A C 1
ATOM 1075 O O . SER A 1 131 ? -39.096 -8.748 45.216 1.00 95.69 131 SER A O 1
ATOM 1077 N N . LEU A 1 132 ? -38.146 -10.144 43.720 1.00 94.81 132 LEU A N 1
ATOM 1078 C CA . LEU A 1 132 ? -37.129 -10.703 44.603 1.00 94.81 132 LEU A CA 1
ATOM 1079 C C . LEU A 1 132 ? -35.785 -10.568 43.904 1.00 94.81 132 LEU A C 1
ATOM 1081 O O . LEU A 1 132 ? -35.596 -11.123 42.820 1.00 94.81 132 LEU A O 1
ATOM 1085 N N . ASP A 1 133 ? -34.875 -9.831 44.520 1.00 90.31 133 ASP A N 1
ATOM 1086 C CA . ASP A 1 133 ? -33.565 -9.578 43.948 1.00 90.31 133 ASP A CA 1
ATOM 1087 C C . ASP A 1 133 ? -32.486 -9.819 44.996 1.00 90.31 133 ASP A C 1
ATOM 1089 O O . ASP A 1 133 ? -32.445 -9.207 46.067 1.00 90.31 133 ASP A O 1
ATOM 1093 N N . LEU A 1 134 ? -31.678 -10.819 44.672 1.00 87.50 134 LEU A N 1
ATOM 1094 C CA . LEU A 1 134 ? -30.634 -11.386 45.486 1.00 87.50 134 LEU A CA 1
ATOM 1095 C C . LEU A 1 134 ? -29.309 -11.189 44.747 1.00 87.50 134 LEU A C 1
ATOM 1097 O O . LEU A 1 134 ? -28.922 -12.021 43.921 1.00 87.50 134 LEU A O 1
ATOM 1101 N N . TYR A 1 135 ? -28.633 -10.077 45.029 1.00 75.44 135 TYR A N 1
ATOM 1102 C CA . TYR A 1 135 ? -27.423 -9.666 44.318 1.00 75.44 135 TYR A CA 1
ATOM 1103 C C . TYR A 1 135 ? -26.176 -9.784 45.200 1.00 75.44 135 TYR A C 1
ATOM 1105 O O . TYR A 1 135 ? -26.174 -9.343 46.350 1.00 75.44 135 TYR A O 1
ATOM 1113 N N . ILE A 1 136 ? -25.085 -10.330 44.659 1.00 65.75 136 ILE A N 1
ATOM 1114 C CA . ILE A 1 136 ? -23.756 -10.305 45.285 1.00 65.75 136 ILE A CA 1
ATOM 1115 C C . ILE A 1 136 ? -22.889 -9.337 44.477 1.00 65.75 136 ILE A C 1
ATOM 1117 O O . ILE A 1 136 ? -22.698 -9.530 43.279 1.00 65.75 136 ILE A O 1
ATOM 1121 N N . LYS A 1 137 ? -22.359 -8.292 45.126 1.00 57.69 137 LYS A N 1
ATOM 1122 C CA . LYS A 1 137 ? -21.417 -7.357 44.498 1.00 57.69 137 LYS A CA 1
ATOM 1123 C C . LYS A 1 137 ? -20.043 -8.032 44.416 1.00 57.69 137 LYS A C 1
ATOM 1125 O O . LYS A 1 137 ? -19.469 -8.362 45.450 1.00 57.69 137 LYS A O 1
ATOM 1130 N N . PHE A 1 138 ? -19.527 -8.256 43.208 1.00 53.62 138 PHE A N 1
ATOM 1131 C CA . PHE A 1 138 ? -18.170 -8.770 42.992 1.00 53.62 138 PHE A CA 1
ATOM 1132 C C . PHE A 1 138 ? -17.157 -7.620 43.055 1.00 53.62 138 PHE A C 1
ATOM 1134 O O . PHE A 1 138 ? -16.682 -7.133 42.035 1.00 53.62 138 PHE A O 1
ATOM 1141 N N . GLU A 1 139 ? -16.833 -7.155 44.257 1.00 46.44 139 GLU A N 1
ATOM 1142 C CA . GLU A 1 139 ? -15.725 -6.218 44.460 1.00 46.44 139 GLU A CA 1
ATOM 1143 C C . GLU A 1 139 ? -14.424 -7.002 44.603 1.00 46.44 139 GLU A C 1
ATOM 1145 O O . GLU A 1 139 ? -14.085 -7.510 45.667 1.00 46.44 139 GLU A O 1
ATOM 1150 N N . SER A 1 140 ? -13.671 -7.077 43.509 1.00 42.84 140 SER A N 1
ATOM 1151 C CA . SER A 1 140 ? -12.308 -7.611 43.444 1.00 42.84 140 SER A CA 1
ATOM 1152 C C . SER A 1 140 ? -12.154 -9.135 43.610 1.00 42.84 140 SER A C 1
ATOM 1154 O O . SER A 1 140 ? -12.760 -9.806 44.440 1.00 42.84 140 SER A O 1
ATOM 1156 N N . ASN A 1 141 ? -11.232 -9.697 42.826 1.00 40.59 141 ASN A N 1
ATOM 1157 C CA . ASN A 1 141 ? -10.845 -11.115 42.808 1.00 40.59 141 ASN A CA 1
ATOM 1158 C C . ASN A 1 141 ? -10.310 -11.678 44.153 1.00 40.59 141 ASN A C 1
ATOM 1160 O O . ASN A 1 141 ? -9.870 -12.830 44.188 1.00 40.59 141 ASN A O 1
ATOM 1164 N N . LYS A 1 142 ? -10.299 -10.893 45.241 1.00 40.91 142 LYS A N 1
ATOM 1165 C CA . LYS A 1 142 ? -9.697 -11.264 46.531 1.00 40.91 142 LYS A CA 1
ATOM 1166 C C . LYS A 1 142 ? -10.657 -11.926 47.520 1.00 40.91 142 LYS A C 1
ATOM 1168 O O . LYS A 1 142 ? -10.188 -12.774 48.273 1.00 40.91 142 LYS A O 1
ATOM 1173 N N . ASP A 1 143 ? -11.963 -11.671 47.451 1.00 45.41 143 ASP A N 1
ATOM 1174 C CA . ASP A 1 143 ? -12.930 -12.230 48.410 1.00 45.41 143 ASP A CA 1
ATOM 1175 C C . ASP A 1 143 ? -13.825 -13.307 47.785 1.00 45.41 143 ASP A C 1
ATOM 1177 O O . ASP A 1 143 ? -15.053 -13.275 47.854 1.00 45.41 143 ASP A O 1
ATOM 1181 N N . LYS A 1 144 ? -13.194 -14.335 47.198 1.00 45.66 144 LYS A N 1
ATOM 1182 C CA . LYS A 1 144 ? -13.865 -15.587 46.801 1.00 45.66 144 LYS A CA 1
ATOM 1183 C C . LYS A 1 144 ? -14.284 -16.405 48.029 1.00 45.66 144 LYS A C 1
ATOM 1185 O O . LYS A 1 144 ? -13.829 -17.532 48.230 1.00 45.66 144 LYS A O 1
ATOM 1190 N N . ASN A 1 145 ? -15.190 -15.878 48.846 1.00 47.34 145 ASN A N 1
ATOM 1191 C CA . ASN A 1 145 ? -16.014 -16.744 49.676 1.00 47.34 145 ASN A CA 1
ATOM 1192 C C . ASN A 1 145 ? -17.037 -17.419 48.752 1.00 47.34 145 ASN A C 1
ATOM 1194 O O . ASN A 1 145 ? -18.070 -16.863 48.399 1.00 47.34 145 ASN A O 1
ATOM 1198 N N . ASN A 1 146 ? -16.679 -18.634 48.328 1.00 52.88 146 ASN A N 1
ATOM 1199 C CA . ASN A 1 146 ? -17.369 -19.535 47.394 1.00 52.88 146 ASN A CA 1
ATOM 1200 C C . ASN A 1 146 ? -18.744 -20.045 47.882 1.00 52.88 146 ASN A C 1
ATOM 1202 O O . ASN A 1 146 ? -19.096 -21.204 47.650 1.00 52.88 146 ASN A O 1
ATOM 1206 N N . THR A 1 147 ? -19.521 -19.257 48.621 1.00 63.97 147 THR A N 1
ATOM 1207 C CA . THR A 1 147 ? -20.809 -19.730 49.133 1.00 63.97 147 THR A CA 1
ATOM 1208 C C . THR A 1 147 ? -21.858 -19.692 48.027 1.00 63.97 147 THR A C 1
ATOM 1210 O O . THR A 1 147 ? -22.294 -18.624 47.607 1.00 63.97 147 THR A O 1
ATOM 1213 N N . ILE A 1 148 ? -22.245 -20.876 47.550 1.00 75.69 148 ILE A N 1
ATOM 1214 C CA . ILE A 1 148 ? -23.377 -21.074 46.640 1.00 75.69 148 ILE A CA 1
ATOM 1215 C C . ILE A 1 148 ? -24.668 -20.879 47.437 1.00 75.69 148 ILE A C 1
ATOM 1217 O O . ILE A 1 148 ? -24.854 -21.532 48.466 1.00 75.69 148 ILE A O 1
ATOM 1221 N N . LEU A 1 149 ? -25.568 -20.024 46.953 1.00 85.75 149 LEU A N 1
ATOM 1222 C CA . LEU A 1 149 ? -26.913 -19.868 47.506 1.00 85.75 149 LEU A CA 1
ATOM 1223 C C . LEU A 1 149 ? -27.937 -20.447 46.518 1.00 85.75 149 LEU A C 1
ATOM 1225 O O . LEU A 1 149 ? -28.305 -19.752 45.569 1.00 85.75 149 LEU A O 1
ATOM 1229 N N . PRO A 1 150 ? -28.406 -21.694 46.708 1.00 87.12 150 PRO A N 1
ATOM 1230 C CA . PRO A 1 150 ? -29.351 -22.312 45.786 1.00 87.12 150 PRO A CA 1
ATOM 1231 C C . PRO A 1 150 ? -30.733 -21.653 45.866 1.00 87.12 150 PRO A C 1
ATOM 1233 O O . PRO A 1 150 ? -31.191 -21.259 46.944 1.00 87.12 150 PRO A O 1
ATOM 1236 N N . ILE A 1 151 ? -31.427 -21.600 44.726 1.00 90.75 151 ILE A N 1
ATOM 1237 C CA . ILE A 1 151 ? -32.857 -21.273 44.683 1.00 90.75 151 ILE A CA 1
ATOM 1238 C C . ILE A 1 151 ? -33.628 -22.423 45.350 1.00 90.75 151 ILE A C 1
ATOM 1240 O O . ILE A 1 151 ? -33.398 -23.577 44.990 1.00 90.75 151 ILE A O 1
ATOM 1244 N N . PRO A 1 152 ? -34.538 -22.163 46.308 1.00 90.75 152 PRO A N 1
ATOM 1245 C CA . PRO A 1 152 ? -35.293 -23.221 46.972 1.00 90.75 152 PRO A CA 1
ATOM 1246 C C . PRO A 1 152 ? -36.238 -23.941 45.998 1.00 90.75 152 PRO A C 1
ATOM 1248 O O . PRO A 1 152 ? -36.892 -23.302 45.173 1.00 90.75 152 PRO A O 1
ATOM 1251 N N . ASP A 1 153 ? -36.396 -25.257 46.162 1.00 88.38 153 ASP A N 1
ATOM 1252 C CA . ASP A 1 153 ? -37.238 -26.092 45.285 1.00 88.38 153 ASP A CA 1
ATOM 1253 C C . ASP A 1 153 ? -38.702 -25.641 45.204 1.00 88.38 153 ASP A C 1
ATOM 1255 O O . ASP A 1 153 ? -39.344 -25.851 44.180 1.00 88.38 153 ASP A O 1
ATOM 1259 N N . ASN A 1 154 ? -39.208 -25.003 46.267 1.00 91.56 154 ASN A N 1
ATOM 1260 C CA . ASN A 1 154 ? -40.591 -24.538 46.397 1.00 91.56 154 ASN A CA 1
ATOM 1261 C C . ASN A 1 154 ? -40.762 -23.042 46.066 1.00 91.56 154 ASN A C 1
ATOM 1263 O O . ASN A 1 154 ? -41.656 -22.385 46.614 1.00 91.56 154 ASN A O 1
ATOM 1267 N N . ILE A 1 155 ? -39.899 -22.471 45.218 1.00 93.75 155 ILE A N 1
ATOM 1268 C CA . ILE A 1 155 ? -39.977 -21.058 44.809 1.00 93.75 155 ILE A CA 1
ATOM 1269 C C . ILE A 1 155 ? -41.337 -20.701 44.183 1.00 93.75 155 ILE A C 1
ATOM 1271 O O . ILE A 1 155 ? -41.756 -19.546 44.232 1.00 93.75 155 ILE A O 1
ATOM 1275 N N . GLU A 1 156 ? -42.083 -21.687 43.666 1.00 93.56 156 GLU A N 1
ATOM 1276 C CA . GLU A 1 156 ? -43.432 -21.498 43.126 1.00 93.56 156 GLU A CA 1
ATOM 1277 C C . GLU A 1 156 ? -44.459 -20.975 44.137 1.00 93.56 156 GLU A C 1
ATOM 1279 O O . GLU A 1 156 ? -45.509 -20.485 43.718 1.00 93.56 156 GLU A O 1
ATOM 1284 N N . LYS A 1 157 ? -44.175 -21.052 45.449 1.00 94.19 157 LYS A N 1
ATOM 1285 C CA . LYS A 1 157 ? -45.006 -20.428 46.491 1.00 94.19 157 LYS A CA 1
ATOM 1286 C C . LYS A 1 157 ? -45.152 -18.921 46.280 1.00 94.19 157 LYS A C 1
ATOM 1288 O O . LYS A 1 157 ? -46.208 -18.362 46.566 1.00 94.19 157 LYS A O 1
ATOM 1293 N N . LEU A 1 158 ? -44.136 -18.275 45.708 1.00 95.81 158 LEU A N 1
ATOM 1294 C CA . LEU A 1 158 ? -44.158 -16.861 45.341 1.00 95.81 158 LEU A CA 1
ATOM 1295 C C . LEU A 1 158 ? -44.919 -16.654 44.021 1.00 95.81 158 LEU A C 1
ATOM 1297 O O . LEU A 1 158 ? -44.402 -16.101 43.055 1.00 95.81 158 LEU A O 1
ATOM 1301 N N . ALA A 1 159 ? -46.174 -17.103 43.954 1.00 93.62 159 ALA A N 1
ATOM 1302 C CA . ALA A 1 159 ? -46.965 -17.149 42.720 1.00 93.62 159 ALA A CA 1
ATOM 1303 C C . ALA A 1 159 ? -47.229 -15.767 42.080 1.00 93.62 159 ALA A C 1
ATOM 1305 O O . ALA A 1 159 ? -47.632 -15.685 40.916 1.00 93.62 159 ALA A O 1
ATOM 1306 N N . ASN A 1 160 ? -47.016 -14.681 42.832 1.00 96.12 160 ASN A N 1
ATOM 1307 C CA . ASN A 1 160 ? -47.151 -13.297 42.376 1.00 96.12 160 ASN A CA 1
ATOM 1308 C C . ASN A 1 160 ? -45.859 -12.685 41.817 1.00 96.12 160 ASN A C 1
ATOM 1310 O O . ASN A 1 160 ? -45.898 -11.551 41.331 1.00 96.12 160 ASN A O 1
ATOM 1314 N N . LEU A 1 161 ? -44.753 -13.434 41.823 1.00 97.50 161 LEU A N 1
ATOM 1315 C CA . LEU A 1 161 ? -43.453 -12.943 41.397 1.00 97.50 161 LEU A CA 1
ATOM 1316 C C . LEU A 1 161 ? -43.445 -12.588 39.904 1.00 97.50 161 LEU A C 1
ATOM 1318 O O . LEU A 1 161 ? -43.807 -13.394 39.045 1.00 97.50 161 LEU A O 1
ATOM 1322 N N . LYS A 1 162 ? -43.021 -11.358 39.613 1.00 97.56 162 LYS A N 1
ATOM 1323 C CA . LYS A 1 162 ? -42.868 -10.780 38.272 1.00 97.56 162 LYS A CA 1
ATOM 1324 C C . LYS A 1 162 ? -41.407 -10.564 37.900 1.00 97.56 162 LYS A C 1
ATOM 1326 O O . LYS A 1 162 ? -41.089 -10.597 36.714 1.00 97.56 162 LYS A O 1
ATOM 1331 N N . ARG A 1 163 ? -40.528 -10.351 38.880 1.00 96.38 163 ARG A N 1
ATOM 1332 C CA . ARG A 1 163 ? -39.084 -10.210 38.672 1.00 96.38 163 ARG A CA 1
ATOM 1333 C C . ARG A 1 163 ? -38.329 -11.098 39.652 1.00 96.38 163 ARG A C 1
ATOM 1335 O O . ARG A 1 163 ? -38.632 -11.090 40.844 1.00 96.38 163 ARG A O 1
ATOM 1342 N N . LEU A 1 164 ? -37.364 -11.844 39.131 1.00 95.25 164 LEU A N 1
ATOM 1343 C CA . LEU A 1 164 ? -36.422 -12.630 39.913 1.00 95.25 164 LEU A CA 1
ATOM 1344 C C . LEU A 1 164 ? -35.015 -12.314 39.422 1.00 95.25 164 LEU A C 1
ATOM 1346 O O . LEU A 1 164 ? -34.719 -12.537 38.250 1.00 95.25 164 LEU A O 1
ATOM 1350 N N . SER A 1 165 ? -34.165 -11.823 40.314 1.00 91.50 165 SER A N 1
ATOM 1351 C CA . SER A 1 165 ? -32.734 -11.655 40.072 1.00 91.50 165 SER A CA 1
ATOM 1352 C C . SER A 1 165 ? -31.969 -12.471 41.101 1.00 91.50 165 SER A C 1
ATOM 1354 O O . SER A 1 165 ? -32.270 -12.409 42.295 1.00 91.50 165 SER A O 1
ATOM 1356 N N . TRP A 1 166 ? -31.039 -13.299 40.630 1.00 90.00 166 TRP A N 1
ATOM 1357 C CA . TRP A 1 166 ? -30.282 -14.201 41.487 1.00 90.00 166 TRP A CA 1
ATOM 1358 C C . TRP A 1 166 ? -28.832 -14.297 41.031 1.00 90.00 166 TRP A C 1
ATOM 1360 O O . TRP A 1 166 ? -28.533 -14.893 39.999 1.00 90.00 166 TRP A O 1
ATOM 1370 N N . CYS A 1 167 ? -27.927 -13.753 41.833 1.00 81.06 167 CYS A N 1
ATOM 1371 C CA . CYS A 1 167 ? -26.488 -13.757 41.601 1.00 81.06 167 CYS A CA 1
ATOM 1372 C C . CYS A 1 167 ? -25.814 -14.438 42.798 1.00 81.06 167 CYS A C 1
ATOM 1374 O O . CYS A 1 167 ? -25.439 -13.783 43.764 1.00 81.06 167 CYS A O 1
ATOM 1376 N N . GLY A 1 168 ? -25.745 -15.773 42.774 1.00 73.75 168 GLY A N 1
ATOM 1377 C CA . GLY A 1 168 ? -25.450 -16.598 43.954 1.00 73.75 168 GLY A CA 1
ATOM 1378 C C . GLY A 1 168 ? -24.509 -17.768 43.681 1.00 73.75 168 GLY A C 1
ATOM 1379 O O . GLY A 1 168 ? -24.614 -18.793 44.355 1.00 73.75 168 GLY A O 1
ATOM 1380 N N . ASN A 1 169 ? -23.632 -17.643 42.676 1.00 77.56 169 ASN A N 1
ATOM 1381 C CA . ASN A 1 169 ? -22.743 -18.714 42.210 1.00 77.56 169 ASN A CA 1
ATOM 1382 C C . ASN A 1 169 ? -23.494 -19.995 41.788 1.00 77.56 169 ASN A C 1
ATOM 1384 O O . ASN A 1 169 ? -22.997 -21.102 41.998 1.00 77.56 169 ASN A O 1
ATOM 1388 N N . LEU A 1 170 ? -24.690 -19.856 41.205 1.00 85.19 170 LEU A N 1
ATOM 1389 C CA . LEU A 1 170 ? -25.536 -20.984 40.809 1.00 85.19 170 LEU A CA 1
ATOM 1390 C C . LEU A 1 170 ? -24.903 -21.827 39.693 1.00 85.19 170 LEU A C 1
ATOM 1392 O O . LEU A 1 170 ? -24.330 -21.284 38.749 1.00 85.19 170 LEU A O 1
ATOM 1396 N N . ASN A 1 171 ? -25.095 -23.146 39.780 1.00 84.31 171 ASN A N 1
ATOM 1397 C CA . ASN A 1 171 ? -24.781 -24.108 38.714 1.00 84.31 171 ASN A CA 1
ATOM 1398 C C . ASN A 1 171 ? -26.047 -24.762 38.124 1.00 84.31 171 ASN A C 1
ATOM 1400 O O . ASN A 1 171 ? -26.012 -25.297 37.020 1.00 84.31 171 ASN A O 1
ATOM 1404 N N . GLU A 1 172 ? -27.167 -24.736 38.856 1.00 85.31 172 GLU A N 1
ATOM 1405 C CA . GLU A 1 172 ? -28.426 -25.396 38.497 1.00 85.31 172 GLU A CA 1
ATOM 1406 C C . GLU A 1 172 ? -29.647 -24.551 38.905 1.00 85.31 172 GLU A C 1
ATOM 1408 O O . GLU A 1 172 ? -29.538 -23.638 39.726 1.00 85.31 172 GLU A O 1
ATOM 1413 N N . LEU A 1 173 ? -30.811 -24.842 38.311 1.00 91.12 173 LEU A N 1
ATOM 1414 C CA . LEU A 1 173 ? -32.082 -24.157 38.584 1.00 91.12 173 LEU A CA 1
ATOM 1415 C C . LEU A 1 173 ? -33.187 -25.175 38.912 1.00 91.12 173 LEU A C 1
ATOM 1417 O O . LEU A 1 173 ? -33.317 -26.171 38.193 1.00 91.12 173 LEU A O 1
ATOM 1421 N N . PRO A 1 174 ? -34.045 -24.914 39.917 1.00 91.44 174 PRO A N 1
ATOM 1422 C CA . PRO A 1 174 ? -35.136 -25.812 40.269 1.00 91.44 174 PRO A CA 1
ATOM 1423 C C . PRO A 1 174 ? -36.266 -25.751 39.237 1.00 91.44 174 PRO A C 1
ATOM 1425 O O . PRO A 1 174 ? -36.686 -24.680 38.790 1.00 91.44 174 PRO A O 1
ATOM 1428 N N . ILE A 1 175 ? -36.843 -26.914 38.915 1.00 89.25 175 ILE A N 1
ATOM 1429 C CA . ILE A 1 175 ? -37.949 -27.031 37.948 1.00 89.25 175 ILE A CA 1
ATOM 1430 C C . ILE A 1 175 ? -39.199 -26.236 38.373 1.00 89.25 175 ILE A C 1
ATOM 1432 O O . ILE A 1 175 ? -39.994 -25.827 37.520 1.00 89.25 175 ILE A O 1
ATOM 1436 N N . GLY A 1 176 ? -39.358 -25.974 39.678 1.00 90.06 176 GLY A N 1
ATOM 1437 C CA . GLY A 1 176 ? -40.427 -25.151 40.255 1.00 90.06 176 GLY A CA 1
ATOM 1438 C C . GLY A 1 176 ? -40.501 -23.740 39.663 1.00 90.06 176 GLY A C 1
ATOM 1439 O O . GLY A 1 176 ? -41.599 -23.201 39.517 1.00 90.06 176 GLY A O 1
ATOM 1440 N N . LEU A 1 177 ? -39.381 -23.187 39.175 1.00 94.38 177 LEU A N 1
ATOM 1441 C CA . LEU A 1 177 ? -39.336 -21.869 38.532 1.00 94.38 177 LEU A CA 1
ATOM 1442 C C . LEU A 1 177 ? -40.274 -21.770 37.311 1.00 94.38 177 LEU A C 1
ATOM 1444 O O . LEU A 1 177 ? -40.913 -20.743 37.085 1.00 94.38 177 LEU A O 1
ATOM 1448 N N . SER A 1 178 ? -40.458 -22.874 36.577 1.00 92.88 178 SER A N 1
ATOM 1449 C CA . SER A 1 178 ? -41.363 -22.955 35.416 1.00 92.88 178 SER A CA 1
ATOM 1450 C C . SER A 1 178 ? -42.860 -22.813 35.759 1.00 92.88 178 SER A C 1
ATOM 1452 O O . SER A 1 178 ? -43.703 -22.620 34.867 1.00 92.88 178 SER A O 1
ATOM 1454 N N . LYS A 1 179 ? -43.218 -22.903 37.048 1.00 93.88 179 LYS A N 1
ATOM 1455 C CA . LYS A 1 179 ? -44.589 -22.719 37.548 1.00 93.88 179 LYS A CA 1
ATOM 1456 C C . LYS A 1 179 ? -44.936 -21.245 37.789 1.00 93.88 179 LYS A C 1
ATOM 1458 O O . LYS A 1 179 ? -46.120 -20.921 37.847 1.00 93.88 179 LYS A O 1
ATOM 1463 N N . LEU A 1 180 ? -43.950 -20.345 37.858 1.00 95.31 180 LEU A N 1
ATOM 1464 C CA . LEU A 1 180 ? -44.160 -18.907 38.059 1.00 95.31 180 LEU A CA 1
ATOM 1465 C C . LEU A 1 180 ? -44.656 -18.220 36.774 1.00 95.31 180 LEU A C 1
ATOM 1467 O O . LEU A 1 180 ? -43.912 -17.533 36.079 1.00 95.31 180 LEU A O 1
ATOM 1471 N N . LYS A 1 181 ? -45.943 -18.392 36.447 1.00 94.25 181 LYS A N 1
ATOM 1472 C CA . LYS A 1 181 ? -46.556 -17.874 35.204 1.00 94.25 181 LYS A CA 1
ATOM 1473 C C . LYS A 1 181 ? -46.613 -16.345 35.100 1.00 94.25 181 LYS A C 1
ATOM 1475 O O . LYS A 1 181 ? -46.869 -15.823 34.021 1.00 94.25 181 LYS A O 1
ATOM 1480 N N . LYS A 1 182 ? -46.407 -15.631 36.212 1.00 96.56 182 LYS A N 1
ATOM 1481 C CA . LYS A 1 182 ? -46.364 -14.161 36.254 1.00 96.56 182 LYS A CA 1
ATOM 1482 C C . LYS A 1 182 ? -44.951 -13.590 36.092 1.00 96.56 182 LYS A C 1
ATOM 1484 O O . LYS A 1 182 ? -44.831 -12.376 35.949 1.00 96.56 182 LYS A O 1
ATOM 1489 N N . LEU A 1 183 ? -43.913 -14.433 36.084 1.00 97.12 183 LEU A N 1
ATOM 1490 C CA . LEU A 1 183 ? -42.519 -14.000 36.024 1.00 97.12 183 LEU A CA 1
ATOM 1491 C C . LEU A 1 183 ? -42.189 -13.423 34.645 1.00 97.12 183 LEU A C 1
ATOM 1493 O O . LEU A 1 183 ? -42.179 -14.156 33.668 1.00 97.12 183 LEU A O 1
ATOM 1497 N N . LYS A 1 184 ? -41.914 -12.124 34.559 1.00 96.38 184 LYS A N 1
ATOM 1498 C CA . LYS A 1 184 ? -41.594 -11.419 33.310 1.00 96.38 184 LYS A CA 1
ATOM 1499 C C . LYS A 1 184 ? -40.107 -11.161 33.131 1.00 96.38 184 LYS A C 1
ATOM 1501 O O . LYS A 1 184 ? -39.620 -11.248 32.011 1.00 96.38 184 LYS A O 1
ATOM 1506 N N . LYS A 1 185 ? -39.397 -10.879 34.224 1.00 95.31 185 LYS A N 1
ATOM 1507 C CA . LYS A 1 185 ? -37.954 -10.629 34.209 1.00 95.31 185 LYS A CA 1
ATOM 1508 C C . LYS A 1 185 ? -37.221 -11.714 34.985 1.00 95.31 185 LYS A C 1
ATOM 1510 O O . LYS A 1 185 ? -37.532 -11.928 36.160 1.00 95.31 185 LYS A O 1
ATOM 1515 N N . LEU A 1 186 ? -36.268 -12.375 34.339 1.00 95.38 186 LEU A N 1
ATOM 1516 C CA . LEU A 1 186 ? -35.396 -13.364 34.963 1.00 95.38 186 LEU A CA 1
ATOM 1517 C C . LEU A 1 186 ? -33.935 -12.969 34.743 1.00 95.38 186 LEU A C 1
ATOM 1519 O O . LEU A 1 186 ? -33.443 -12.986 33.618 1.00 95.38 186 LEU A O 1
ATOM 1523 N N . SER A 1 187 ? -33.255 -12.639 35.837 1.00 92.19 187 SER A N 1
ATOM 1524 C CA . SER A 1 187 ? -31.841 -12.286 35.862 1.00 92.19 187 SER A CA 1
ATOM 1525 C C . SER A 1 187 ? -31.034 -13.386 36.541 1.00 92.19 187 SER A C 1
ATOM 1527 O O . SER A 1 187 ? -31.231 -13.690 37.718 1.00 92.19 187 SER A O 1
ATOM 1529 N N . LEU A 1 188 ? -30.140 -13.998 35.767 1.00 91.19 188 LEU A N 1
ATOM 1530 C CA . LEU A 1 188 ? -29.210 -15.059 36.166 1.00 91.19 188 LEU A CA 1
ATOM 1531 C C . LEU A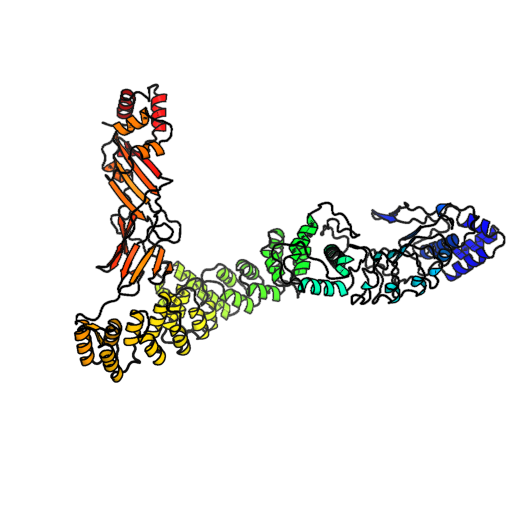 1 188 ? -27.760 -14.665 35.847 1.00 91.19 188 LEU A C 1
ATOM 1533 O O . LEU A 1 188 ? -26.898 -15.527 35.643 1.00 91.19 188 LEU A O 1
ATOM 1537 N N . GLN A 1 189 ? -27.500 -13.362 35.776 1.00 86.44 189 GLN A N 1
ATOM 1538 C CA . GLN A 1 189 ? -26.179 -12.792 35.539 1.00 86.44 189 GLN A CA 1
ATOM 1539 C C . GLN A 1 189 ? -25.146 -13.246 36.582 1.00 86.44 189 GLN A C 1
ATOM 1541 O O . GLN A 1 189 ? -25.505 -13.528 37.727 1.00 86.44 189 GLN A O 1
ATOM 1546 N N . ASN A 1 190 ? -23.872 -13.284 36.186 1.00 81.88 190 ASN A N 1
ATOM 1547 C CA . ASN A 1 190 ? -22.731 -13.524 37.077 1.00 81.88 190 ASN A CA 1
ATOM 1548 C C . ASN A 1 190 ? -22.871 -14.791 37.951 1.00 81.88 190 ASN A C 1
ATOM 1550 O O . ASN A 1 190 ? -22.569 -14.797 39.146 1.00 81.88 190 ASN A O 1
ATOM 1554 N N . ASN A 1 191 ? -23.356 -15.879 37.350 1.00 87.25 191 ASN A N 1
ATOM 1555 C CA . ASN A 1 191 ? -23.378 -17.208 37.959 1.00 87.25 191 ASN A CA 1
ATOM 1556 C C . ASN A 1 191 ? -22.353 -18.125 37.264 1.00 87.25 191 ASN A C 1
ATOM 1558 O O . ASN A 1 191 ? -21.479 -17.686 36.521 1.00 87.25 191 ASN A O 1
ATOM 1562 N N . ASN A 1 192 ? -22.424 -19.426 37.531 1.00 87.75 192 ASN A N 1
ATOM 1563 C CA . ASN A 1 192 ? -21.478 -20.417 37.031 1.00 87.75 192 ASN A CA 1
ATOM 1564 C C . ASN A 1 192 ? -22.120 -21.360 35.996 1.00 87.75 192 ASN A C 1
ATOM 1566 O O . ASN A 1 192 ? -21.650 -22.483 35.818 1.00 87.75 192 ASN A O 1
ATOM 1570 N N . PHE A 1 193 ? -23.184 -20.931 35.307 1.00 90.94 193 PHE A N 1
ATOM 1571 C CA . PHE A 1 193 ? -23.883 -21.787 34.348 1.00 90.94 193 PHE A CA 1
ATOM 1572 C C . PHE A 1 193 ? -23.000 -22.111 33.138 1.00 90.94 193 PHE A C 1
ATOM 1574 O O . PHE A 1 193 ? -22.617 -21.223 32.380 1.00 90.94 193 PHE A O 1
ATOM 1581 N N . GLU A 1 194 ? -22.726 -23.397 32.924 1.00 90.75 194 GLU A N 1
ATOM 1582 C CA . GLU A 1 194 ? -22.128 -23.909 31.681 1.00 90.75 194 GLU A CA 1
ATOM 1583 C C . GLU A 1 194 ? -23.193 -24.168 30.606 1.00 90.75 194 GLU A C 1
ATOM 1585 O O . GLU A 1 194 ? -22.931 -24.074 29.407 1.00 90.75 194 GLU A O 1
ATOM 1590 N N . THR A 1 195 ? -24.427 -24.451 31.037 1.00 88.56 195 THR A N 1
ATOM 1591 C CA . THR A 1 195 ? -25.614 -24.580 30.185 1.00 88.56 195 THR A CA 1
ATOM 1592 C C . THR A 1 195 ? -26.842 -24.017 30.904 1.00 88.56 195 THR A C 1
ATOM 1594 O O . THR A 1 195 ? -26.913 -24.037 32.133 1.00 88.56 195 THR A O 1
ATOM 1597 N N . ILE A 1 196 ? -27.824 -23.520 30.145 1.00 89.44 196 ILE A N 1
ATOM 1598 C CA . ILE A 1 196 ? -29.126 -23.098 30.685 1.00 89.44 196 ILE A CA 1
ATOM 1599 C C . ILE A 1 196 ? -30.138 -24.247 30.515 1.00 89.44 196 ILE A C 1
ATOM 1601 O O . ILE A 1 196 ? -30.297 -24.738 29.393 1.00 89.44 196 ILE A O 1
ATOM 1605 N N . PRO A 1 197 ? -30.849 -24.678 31.579 1.00 88.25 197 PRO A N 1
ATOM 1606 C CA . PRO A 1 197 ? -31.822 -25.768 31.504 1.00 88.25 197 PRO A CA 1
ATOM 1607 C C . PRO A 1 197 ? -32.939 -25.538 30.478 1.00 88.25 197 PRO A C 1
ATOM 1609 O O . PRO A 1 197 ? -33.530 -24.459 30.411 1.00 88.25 197 PRO A O 1
ATOM 1612 N N . GLU A 1 198 ? -33.319 -26.588 29.740 1.00 86.56 198 GLU A N 1
ATOM 1613 C CA . GLU A 1 198 ? -34.299 -26.480 28.646 1.00 86.56 198 GLU A CA 1
ATOM 1614 C C . GLU A 1 198 ? -35.666 -25.923 29.060 1.00 86.56 198 GLU A C 1
ATOM 1616 O O . GLU A 1 198 ? -36.369 -25.324 28.244 1.00 86.56 198 GLU A O 1
ATOM 1621 N N . PHE A 1 199 ? -36.078 -26.126 30.315 1.00 91.00 199 PHE A N 1
ATOM 1622 C CA . PHE A 1 199 ? -37.381 -25.658 30.783 1.00 91.00 199 PHE A CA 1
ATOM 1623 C C . PHE A 1 199 ? -37.491 -24.128 30.802 1.00 91.00 199 PHE A C 1
ATOM 1625 O O . PHE A 1 199 ? -38.607 -23.628 30.678 1.00 91.00 199 PHE A O 1
ATOM 1632 N N . ILE A 1 200 ? -36.373 -23.393 30.904 1.00 93.06 200 ILE A N 1
ATOM 1633 C CA . ILE A 1 200 ? -36.361 -21.924 30.823 1.00 93.06 200 ILE A CA 1
ATOM 1634 C C . ILE A 1 200 ? -36.900 -21.479 29.467 1.00 93.06 200 ILE A C 1
ATOM 1636 O O . ILE A 1 200 ? -37.780 -20.628 29.402 1.00 93.06 200 ILE A O 1
ATOM 1640 N N . PHE A 1 201 ? -36.492 -22.148 28.388 1.00 90.50 201 PHE A N 1
ATOM 1641 C CA . PHE A 1 201 ? -36.958 -21.852 27.031 1.00 90.50 201 PHE A CA 1
ATOM 1642 C C . PHE A 1 201 ? -38.428 -22.230 26.781 1.00 90.50 201 PHE A C 1
ATOM 1644 O O . PHE A 1 201 ? -38.982 -21.890 25.740 1.00 90.50 201 PHE A O 1
ATOM 1651 N N . LYS A 1 202 ? -39.085 -22.914 27.729 1.00 90.38 202 LYS A N 1
ATOM 1652 C CA . LYS A 1 202 ? -40.538 -23.174 27.715 1.00 90.38 202 LYS A CA 1
ATOM 1653 C C . LYS A 1 202 ? -41.333 -22.101 28.464 1.00 90.38 202 LYS A C 1
ATOM 1655 O O . LYS A 1 202 ? -42.563 -22.102 28.404 1.00 90.38 202 LYS A O 1
ATOM 1660 N N . MET A 1 203 ? -40.663 -21.194 29.174 1.00 94.38 203 MET A N 1
ATOM 1661 C CA . MET A 1 203 ? -41.281 -20.073 29.883 1.00 94.38 203 MET A CA 1
ATOM 1662 C C . MET A 1 203 ? -41.539 -18.919 28.912 1.00 94.38 203 MET A C 1
ATOM 1664 O O . MET A 1 203 ? -40.982 -17.835 29.040 1.00 94.38 203 MET A O 1
ATOM 1668 N N . THR A 1 204 ? -42.405 -19.151 27.925 1.00 93.12 204 THR A N 1
ATOM 1669 C CA . THR A 1 204 ? -42.667 -18.214 26.818 1.00 93.12 204 THR A CA 1
ATOM 1670 C C . THR A 1 204 ? -43.231 -16.865 27.258 1.00 93.12 204 THR A C 1
ATOM 1672 O O . THR A 1 204 ? -43.343 -15.968 26.439 1.00 93.12 204 THR A O 1
ATOM 1675 N N . TRP A 1 205 ? -43.609 -16.705 28.526 1.00 94.56 205 TRP A N 1
ATOM 1676 C CA . TRP A 1 205 ? -44.108 -15.459 29.104 1.00 94.56 205 TRP A CA 1
ATOM 1677 C C . TRP A 1 205 ? -43.004 -14.515 29.616 1.00 94.56 205 TRP A C 1
ATOM 1679 O O . TRP A 1 205 ? -43.356 -13.415 30.047 1.00 94.56 205 TRP A O 1
ATOM 1689 N N . ILE A 1 206 ? -41.729 -14.931 29.580 1.00 96.12 206 ILE A N 1
ATOM 1690 C CA . ILE A 1 206 ? -40.562 -14.095 29.904 1.00 96.12 206 ILE A CA 1
ATOM 1691 C C . ILE A 1 206 ? -40.378 -13.017 28.830 1.00 96.12 206 ILE A C 1
ATOM 1693 O O . ILE A 1 206 ? -40.478 -13.300 27.638 1.00 96.12 206 ILE A O 1
ATOM 1697 N N . GLU A 1 207 ? -40.110 -11.796 29.285 1.00 94.88 207 GLU A N 1
ATOM 1698 C CA . GLU A 1 207 ? -39.927 -10.590 28.467 1.00 94.88 207 GLU A CA 1
ATOM 1699 C C . GLU A 1 207 ? -38.482 -10.080 28.512 1.00 94.88 207 GLU A C 1
ATOM 1701 O O . GLU A 1 207 ? -37.978 -9.618 27.494 1.00 94.88 207 GLU A O 1
ATOM 1706 N N . ASP A 1 208 ? -37.807 -10.227 29.659 1.00 93.06 208 ASP A N 1
ATOM 1707 C CA . ASP A 1 208 ? -36.406 -9.835 29.839 1.00 93.06 208 ASP A CA 1
ATOM 1708 C C . ASP A 1 208 ? -35.624 -11.019 30.446 1.00 93.06 208 ASP A C 1
ATOM 1710 O O . ASP A 1 208 ? -35.966 -11.506 31.534 1.00 93.06 208 ASP A O 1
ATOM 1714 N N . LEU A 1 209 ? -34.581 -11.486 29.752 1.00 93.56 209 LEU A N 1
ATOM 1715 C CA . LEU A 1 209 ? -33.688 -12.561 30.193 1.00 93.56 209 LEU A CA 1
ATOM 1716 C C . LEU A 1 209 ? -32.229 -12.088 30.185 1.00 93.56 209 LEU A C 1
ATOM 1718 O O . LEU A 1 209 ? -31.660 -11.832 29.123 1.00 93.56 209 LEU A O 1
ATOM 1722 N N . THR A 1 210 ? -31.593 -12.060 31.359 1.00 89.31 210 THR A N 1
ATOM 1723 C CA . THR A 1 210 ? -30.158 -11.761 31.480 1.00 89.31 210 THR A CA 1
ATOM 1724 C C . THR A 1 210 ? -29.390 -12.995 31.951 1.00 89.31 210 THR A C 1
ATOM 1726 O O . THR A 1 210 ? -29.683 -13.583 32.992 1.00 89.31 210 THR A O 1
ATOM 1729 N N . ILE A 1 211 ? -28.413 -13.422 31.150 1.00 90.50 211 ILE A N 1
ATOM 1730 C CA . ILE A 1 211 ? -27.548 -14.588 31.417 1.00 90.50 211 ILE A CA 1
ATOM 1731 C C . ILE A 1 211 ? -26.067 -14.265 31.167 1.00 90.50 211 ILE A C 1
ATOM 1733 O O . ILE A 1 211 ? -25.248 -15.165 30.976 1.00 90.50 211 ILE A O 1
ATOM 1737 N N . PHE A 1 212 ? -25.709 -12.981 31.147 1.00 85.50 212 PHE A N 1
ATOM 1738 C CA . PHE A 1 212 ? -24.332 -12.529 30.968 1.00 85.50 212 PHE A CA 1
ATOM 1739 C C . PHE A 1 212 ? -23.432 -12.935 32.146 1.00 85.50 212 PHE A C 1
ATOM 1741 O O . PHE A 1 212 ? -23.921 -13.240 33.235 1.00 85.50 212 PHE A O 1
ATOM 1748 N N . GLY A 1 213 ? -22.117 -12.970 31.931 1.00 79.69 213 GLY A N 1
ATOM 1749 C CA . GLY A 1 213 ? -21.156 -13.291 32.998 1.00 79.69 213 GLY A CA 1
ATOM 1750 C C . GLY A 1 213 ? -21.267 -14.730 33.519 1.00 79.69 213 GLY A C 1
ATOM 1751 O O . GLY A 1 213 ? -21.013 -14.990 34.690 1.00 79.69 213 GLY A O 1
ATOM 1752 N N . ASN A 1 214 ? -21.690 -15.664 32.665 1.00 88.12 214 ASN A N 1
ATOM 1753 C CA . ASN A 1 214 ? -21.717 -17.098 32.952 1.00 88.12 214 ASN A CA 1
ATOM 1754 C C . ASN A 1 214 ? -20.590 -17.824 32.189 1.00 88.12 214 ASN A C 1
ATOM 1756 O O . ASN A 1 214 ? -19.713 -17.205 31.588 1.00 88.12 214 ASN A O 1
ATOM 1760 N N . LYS A 1 215 ? -20.589 -19.161 32.215 1.00 88.25 215 LYS A N 1
ATOM 1761 C CA . LYS A 1 215 ? -19.581 -20.020 31.567 1.00 88.25 215 LYS A CA 1
ATOM 1762 C C . LYS A 1 215 ? -20.134 -20.730 30.330 1.00 88.25 215 LYS A C 1
ATOM 1764 O O . LYS A 1 215 ? -19.701 -21.831 29.997 1.00 88.25 215 LYS A O 1
ATOM 1769 N N . LEU A 1 216 ? -21.105 -20.119 29.652 1.00 89.81 216 LEU A N 1
ATOM 1770 C CA . LEU A 1 216 ? -21.748 -20.719 28.487 1.00 89.81 216 LEU A CA 1
ATOM 1771 C C . LEU A 1 216 ? -20.734 -20.854 27.339 1.00 89.81 216 LEU A C 1
ATOM 1773 O O . LEU A 1 216 ? -20.136 -19.874 26.896 1.00 89.81 216 LEU A O 1
ATOM 1777 N N . SER A 1 217 ? -20.540 -22.075 26.846 1.00 86.62 217 SER A N 1
ATOM 1778 C CA . SER A 1 217 ? -19.599 -22.380 25.756 1.00 86.62 217 SER A CA 1
ATOM 1779 C C . SER A 1 217 ? -20.233 -22.337 24.366 1.00 86.62 217 SER A C 1
ATOM 1781 O O . SER A 1 217 ? -19.528 -22.343 23.364 1.00 86.62 217 SER A O 1
ATOM 1783 N N . SER A 1 218 ? -21.563 -22.267 24.282 1.00 85.94 218 SER A N 1
ATOM 1784 C CA . SER A 1 218 ? -22.290 -22.117 23.021 1.00 85.94 218 SER A CA 1
ATOM 1785 C C . SER A 1 218 ? -23.627 -21.411 23.229 1.00 85.94 218 SER A C 1
ATOM 1787 O O . SER A 1 218 ? -24.180 -21.407 24.332 1.00 85.94 218 SER A O 1
ATOM 1789 N N . LEU A 1 219 ? -24.165 -20.839 22.149 1.00 82.12 219 LEU A N 1
ATOM 1790 C CA . LEU A 1 219 ? -25.502 -20.260 22.160 1.00 82.12 219 LEU A CA 1
ATOM 1791 C C . LEU A 1 219 ? -26.566 -21.368 22.340 1.00 82.12 219 LEU A C 1
ATOM 1793 O O . LEU A 1 219 ? -26.573 -22.337 21.570 1.00 82.12 219 LEU A O 1
ATOM 1797 N N . PRO A 1 220 ? -27.509 -21.242 23.295 1.00 82.12 220 PRO A N 1
ATOM 1798 C CA . PRO A 1 220 ? -28.543 -22.251 23.497 1.00 82.12 220 PRO A CA 1
ATOM 1799 C C . PRO A 1 220 ? -29.471 -22.385 22.280 1.00 82.12 220 PRO A C 1
ATOM 1801 O O . PRO A 1 220 ? -30.160 -21.440 21.901 1.00 82.12 220 PRO A O 1
ATOM 1804 N N . LYS A 1 221 ? -29.559 -23.589 21.700 1.00 79.25 221 LYS A N 1
ATOM 1805 C CA . LYS A 1 221 ? -30.330 -23.857 20.464 1.00 79.25 221 LYS A CA 1
ATOM 1806 C C . LYS A 1 221 ? -31.807 -23.449 20.535 1.00 79.25 221 LYS A C 1
ATOM 1808 O O . LYS A 1 221 ? -32.380 -23.052 19.529 1.00 79.25 221 LYS A O 1
ATOM 1813 N N . ASN A 1 222 ? -32.412 -23.549 21.717 1.00 87.94 222 ASN A N 1
ATOM 1814 C CA . ASN A 1 222 ? -33.838 -23.302 21.939 1.00 87.94 222 ASN A CA 1
ATOM 1815 C C . ASN A 1 222 ? -34.144 -21.867 22.399 1.00 87.94 222 ASN A C 1
ATOM 1817 O O . ASN A 1 222 ? -35.281 -21.588 22.775 1.00 87.94 222 ASN A O 1
ATOM 1821 N N . ILE A 1 223 ? -33.164 -20.955 22.384 1.00 88.06 223 ILE A N 1
ATOM 1822 C CA . ILE A 1 223 ? -33.358 -19.578 22.862 1.00 88.06 223 ILE A CA 1
ATOM 1823 C C . ILE A 1 223 ? -34.434 -18.820 22.073 1.00 88.06 223 ILE A C 1
ATOM 1825 O O . ILE A 1 223 ? -35.153 -18.002 22.641 1.00 88.06 223 ILE A O 1
ATOM 1829 N N . SER A 1 224 ? -34.628 -19.183 20.803 1.00 87.00 224 SER A N 1
ATOM 1830 C CA . SER A 1 224 ? -35.663 -18.642 19.916 1.00 87.00 224 SER A CA 1
ATOM 1831 C C . SER A 1 224 ? -37.103 -18.968 20.334 1.00 87.00 224 SER A C 1
ATOM 1833 O O . SER A 1 224 ? -38.032 -18.316 19.861 1.00 87.00 224 SER A O 1
ATOM 1835 N N . ASN A 1 225 ? -37.317 -19.930 21.242 1.00 90.38 225 ASN A N 1
ATOM 1836 C CA . ASN A 1 225 ? -38.649 -20.249 21.771 1.00 90.38 225 ASN A CA 1
ATOM 1837 C C . ASN A 1 225 ? -39.192 -19.164 22.716 1.00 90.38 225 ASN A C 1
ATOM 1839 O O . ASN A 1 225 ? -40.393 -19.130 22.997 1.00 90.38 225 ASN A O 1
ATOM 1843 N N . LEU A 1 226 ? -38.332 -18.266 23.206 1.00 91.12 226 LEU A N 1
ATOM 1844 C CA . LEU A 1 226 ? -38.714 -17.135 24.048 1.00 91.12 226 LEU A CA 1
ATOM 1845 C C . LEU A 1 226 ? -39.264 -15.986 23.188 1.00 91.12 226 LEU A C 1
ATOM 1847 O O . LEU A 1 226 ? -38.683 -14.913 23.068 1.00 91.12 226 LEU A O 1
ATOM 1851 N N . VAL A 1 227 ? -40.407 -16.237 22.554 1.00 87.56 227 VAL A N 1
ATOM 1852 C CA . VAL A 1 227 ? -41.002 -15.346 21.544 1.00 87.56 227 VAL A CA 1
ATOM 1853 C C . VAL A 1 227 ? -41.438 -13.980 22.083 1.00 87.56 227 VAL A C 1
ATOM 1855 O O . VAL A 1 227 ? -41.518 -13.033 21.307 1.00 87.56 227 VAL A O 1
ATOM 1858 N N . ASN A 1 228 ? -41.697 -13.872 23.390 1.00 92.00 228 ASN A N 1
ATOM 1859 C CA . ASN A 1 228 ? -42.133 -12.630 24.034 1.00 92.00 228 ASN A CA 1
ATOM 1860 C C . ASN A 1 228 ? -40.980 -11.805 24.623 1.00 92.00 228 ASN A C 1
ATOM 1862 O O . ASN A 1 228 ? -41.258 -10.818 25.300 1.00 92.00 228 ASN A O 1
ATOM 1866 N N . LEU A 1 229 ? -39.713 -12.173 24.374 1.00 92.19 229 LEU A N 1
ATOM 1867 C CA . LEU A 1 229 ? -38.598 -11.288 24.719 1.00 92.19 229 LEU A CA 1
ATOM 1868 C C . LEU A 1 229 ? -38.769 -9.947 24.014 1.00 92.19 229 LEU A C 1
ATOM 1870 O O . LEU A 1 229 ? -39.150 -9.921 22.839 1.00 92.19 229 LEU A O 1
ATOM 1874 N N . LYS A 1 230 ? -38.483 -8.849 24.710 1.00 87.69 230 LYS A N 1
ATOM 1875 C CA . LYS A 1 230 ? -38.509 -7.523 24.091 1.00 87.69 230 LYS A CA 1
ATOM 1876 C C . LYS A 1 230 ? -37.472 -7.419 22.981 1.00 87.69 230 LYS A C 1
ATOM 1878 O O . LYS A 1 230 ? -36.412 -8.049 23.044 1.00 87.69 230 LYS A O 1
ATOM 1883 N N . ASP A 1 231 ? -37.812 -6.651 21.957 1.00 82.56 231 ASP A N 1
ATOM 1884 C CA . ASP A 1 231 ? -36.843 -6.283 20.933 1.00 82.56 231 ASP A CA 1
ATOM 1885 C C . ASP A 1 231 ? -35.774 -5.360 21.542 1.00 82.56 231 ASP A C 1
ATOM 1887 O O . ASP A 1 231 ? -36.014 -4.755 22.584 1.00 82.56 231 ASP A O 1
ATOM 1891 N N . ASN A 1 232 ? -34.584 -5.319 20.938 1.00 70.94 232 ASN A N 1
ATOM 1892 C CA . ASN A 1 232 ? -33.501 -4.395 21.301 1.00 70.94 232 ASN A CA 1
ATOM 1893 C C . ASN A 1 232 ? -33.134 -4.345 22.796 1.00 70.94 232 ASN A C 1
ATOM 1895 O O . ASN A 1 232 ? -32.872 -3.282 23.341 1.00 70.94 232 ASN A O 1
ATOM 1899 N N . GLY A 1 233 ? -33.045 -5.496 23.470 1.00 72.31 233 GLY A N 1
ATOM 1900 C CA . GLY A 1 233 ? -32.598 -5.528 24.869 1.00 72.31 233 GLY A CA 1
ATOM 1901 C C . GLY A 1 233 ? -33.273 -6.559 25.761 1.00 72.31 233 GLY A C 1
ATOM 1902 O O . GLY A 1 233 ? -32.868 -6.736 26.907 1.00 72.31 233 GLY A O 1
ATOM 1903 N N . GLY A 1 234 ? -34.259 -7.297 25.245 1.00 83.69 234 GLY A N 1
ATOM 1904 C CA . GLY A 1 234 ? -34.880 -8.401 25.980 1.00 83.69 234 GLY A CA 1
ATOM 1905 C C . GLY A 1 234 ? -33.925 -9.566 26.272 1.00 83.69 234 GLY A C 1
ATOM 1906 O O . GLY A 1 234 ? -34.239 -10.402 27.121 1.00 83.69 234 GLY A O 1
ATOM 1907 N N . LEU A 1 235 ? -32.770 -9.644 25.597 1.00 89.00 235 LEU A N 1
ATOM 1908 C CA . LEU A 1 235 ? -31.768 -10.691 25.797 1.00 89.00 235 LEU A CA 1
ATOM 1909 C C . LEU A 1 235 ? -30.349 -10.131 26.003 1.00 89.00 235 LEU A C 1
ATOM 1911 O O . LEU A 1 235 ? -29.733 -9.640 25.055 1.00 89.00 235 LEU A O 1
ATOM 1915 N N . SER A 1 236 ? -29.789 -10.332 27.204 1.00 86.56 236 SER A N 1
ATOM 1916 C CA . SER A 1 236 ? -28.397 -9.971 27.538 1.00 86.56 236 SER A CA 1
ATOM 1917 C C . SER A 1 236 ? -27.525 -11.210 27.743 1.00 86.56 236 SER A C 1
ATOM 1919 O O . SER A 1 236 ? -27.735 -11.993 28.675 1.00 86.56 236 SER A O 1
ATOM 1921 N N . ILE A 1 237 ? -26.527 -11.376 26.869 1.00 86.31 237 ILE A N 1
ATOM 1922 C CA . ILE A 1 237 ? -25.670 -12.576 26.786 1.00 86.31 237 ILE A CA 1
ATOM 1923 C C . ILE A 1 237 ? -24.163 -12.287 26.808 1.00 86.31 237 ILE A C 1
ATOM 1925 O O . ILE A 1 237 ? -23.380 -13.232 26.722 1.00 86.31 237 ILE A O 1
ATOM 1929 N N . HIS A 1 238 ? -23.751 -11.021 26.927 1.00 79.38 238 HIS A N 1
ATOM 1930 C CA . HIS A 1 238 ? -22.342 -10.609 26.914 1.00 79.38 238 HIS A CA 1
ATOM 1931 C C . HIS A 1 238 ? -21.500 -11.327 27.988 1.00 79.38 238 HIS A C 1
ATOM 1933 O O . HIS A 1 238 ? -22.017 -12.010 28.875 1.00 79.38 238 HIS A O 1
ATOM 1939 N N . THR A 1 239 ? -20.174 -11.219 27.899 1.00 75.94 239 THR A N 1
ATOM 1940 C CA . THR A 1 239 ? -19.271 -11.750 28.946 1.00 75.94 239 THR A CA 1
ATOM 1941 C C . THR A 1 239 ? -19.400 -13.272 29.158 1.00 75.94 239 THR A C 1
ATOM 1943 O O . THR A 1 239 ? -19.007 -13.799 30.193 1.00 75.94 239 THR A O 1
ATOM 1946 N N . ASN A 1 240 ? -19.949 -14.001 28.179 1.00 82.50 240 ASN A N 1
ATOM 1947 C CA . ASN A 1 240 ? -19.911 -15.460 28.118 1.00 82.50 240 ASN A CA 1
ATOM 1948 C C . ASN A 1 240 ? -18.816 -15.919 27.137 1.00 82.50 240 ASN A C 1
ATOM 1950 O O . ASN A 1 240 ? -18.630 -15.267 26.105 1.00 82.50 240 ASN A O 1
ATOM 1954 N N . PRO A 1 241 ? -18.153 -17.067 27.376 1.00 80.75 241 PRO A N 1
ATOM 1955 C CA . PRO A 1 241 ? -17.097 -17.583 26.500 1.00 80.75 241 PRO A CA 1
ATOM 1956 C C . PRO A 1 241 ? -17.474 -17.685 25.012 1.00 80.75 241 PRO A C 1
ATOM 1958 O O . PRO A 1 241 ? -16.650 -17.389 24.149 1.00 80.75 241 PRO A O 1
ATOM 1961 N N . PHE A 1 242 ? -18.716 -18.065 24.694 1.00 81.94 242 PHE A N 1
ATOM 1962 C CA . PHE A 1 242 ? -19.161 -18.245 23.305 1.00 81.94 242 PHE A CA 1
ATOM 1963 C C . PHE A 1 242 ? -19.297 -16.948 22.493 1.00 81.94 242 PHE A C 1
ATOM 1965 O O . PHE A 1 242 ? -19.393 -17.009 21.266 1.00 81.94 242 PHE A O 1
ATOM 1972 N N . ILE A 1 243 ? -19.334 -15.779 23.144 1.00 75.75 243 ILE A N 1
ATOM 1973 C CA . ILE A 1 243 ? -19.596 -14.496 22.472 1.00 75.75 243 ILE A CA 1
ATOM 1974 C C . ILE A 1 243 ? -18.501 -14.154 21.464 1.00 75.75 243 ILE A C 1
ATOM 1976 O O . ILE A 1 243 ? -18.810 -13.695 20.370 1.00 75.75 243 ILE A O 1
ATOM 1980 N N . ASN A 1 244 ? -17.243 -14.471 21.765 1.00 67.88 244 ASN A N 1
ATOM 1981 C CA . ASN A 1 244 ? -16.127 -14.216 20.851 1.00 67.88 244 ASN A CA 1
ATOM 1982 C C . ASN A 1 244 ? -16.269 -15.000 19.532 1.00 67.88 244 ASN A C 1
ATOM 1984 O O . ASN A 1 244 ? -16.021 -14.477 18.443 1.00 67.88 244 ASN A O 1
ATOM 1988 N N . GLU A 1 245 ? -16.710 -16.259 19.611 1.00 67.44 245 GLU A N 1
ATOM 1989 C CA . GLU A 1 245 ? -16.955 -17.089 18.427 1.00 67.44 245 GLU A CA 1
ATOM 1990 C C . GLU A 1 245 ? -18.198 -16.616 17.656 1.00 67.44 245 GLU A C 1
ATOM 1992 O O . GLU A 1 245 ? -18.205 -16.613 16.427 1.00 67.44 245 GLU A O 1
ATOM 1997 N N . LEU A 1 246 ? -19.242 -16.178 18.367 1.00 72.81 246 LEU A N 1
ATOM 1998 C CA . LEU A 1 246 ? -20.452 -15.625 17.758 1.00 72.81 246 LEU A CA 1
ATOM 1999 C C . LEU A 1 246 ? -20.144 -14.348 16.961 1.00 72.81 246 LEU A C 1
ATOM 2001 O O . LEU A 1 246 ? -20.508 -14.260 15.792 1.00 72.81 246 LEU A O 1
ATOM 2005 N N . LEU A 1 247 ? -19.443 -13.390 17.574 1.00 67.19 247 LEU A N 1
ATOM 2006 C CA . LEU A 1 247 ? -19.100 -12.115 16.941 1.00 67.19 247 LEU A CA 1
ATOM 2007 C C . LEU A 1 247 ? -18.167 -12.319 15.740 1.00 67.19 247 LEU A C 1
ATOM 2009 O O . LEU A 1 247 ? -18.395 -11.732 14.689 1.00 67.19 247 LEU A O 1
ATOM 2013 N N . SER A 1 248 ? -17.171 -13.207 15.844 1.00 59.28 248 SER A N 1
ATOM 2014 C CA . SER A 1 248 ? -16.266 -13.481 14.716 1.00 59.28 248 SER A CA 1
ATOM 2015 C C . SER A 1 248 ? -16.984 -14.084 13.502 1.00 59.28 248 SER A C 1
ATOM 2017 O O . SER A 1 248 ? -16.694 -13.701 12.366 1.00 59.28 248 SER A O 1
ATOM 2019 N N . LYS A 1 249 ? -17.958 -14.980 13.714 1.00 62.72 249 LYS A N 1
ATOM 2020 C CA . LYS A 1 249 ? -18.769 -15.572 12.636 1.00 62.72 249 LYS A CA 1
ATOM 2021 C C . LYS A 1 249 ? -19.690 -14.561 11.960 1.00 62.72 249 LYS A C 1
ATOM 2023 O O . LYS A 1 249 ? -19.754 -14.548 10.734 1.00 62.72 249 LYS A O 1
ATOM 2028 N N . GLU A 1 250 ? -20.383 -13.727 12.731 1.00 62.66 250 GLU A N 1
ATOM 2029 C CA . GLU A 1 250 ? -21.285 -12.713 12.173 1.00 62.66 250 GLU A CA 1
ATOM 2030 C C . GLU A 1 250 ? -20.499 -11.643 11.399 1.00 62.66 250 GLU A C 1
ATOM 2032 O O . GLU A 1 250 ? -20.869 -11.336 10.269 1.00 62.66 250 GLU A O 1
ATOM 2037 N N . CYS A 1 251 ? -19.347 -11.185 11.910 1.00 51.69 251 CYS A N 1
ATOM 2038 C CA . CYS A 1 251 ? -18.469 -10.250 11.195 1.00 51.69 251 CYS A CA 1
ATOM 2039 C C . CYS A 1 251 ? -17.875 -10.849 9.906 1.00 51.69 251 CYS A C 1
ATOM 2041 O O . CYS A 1 251 ? -17.779 -10.163 8.893 1.00 51.69 251 CYS A O 1
ATOM 2043 N N . SER A 1 252 ? -17.527 -12.141 9.900 1.00 51.34 252 SER A N 1
ATOM 2044 C CA . SER A 1 252 ? -16.988 -12.822 8.705 1.00 51.34 252 SER A CA 1
ATOM 2045 C C . SER A 1 252 ? -18.008 -12.966 7.565 1.00 51.34 252 SER A C 1
ATOM 2047 O O . SER A 1 252 ? -17.626 -13.183 6.412 1.00 51.34 252 SER A O 1
ATOM 2049 N N . ASN A 1 253 ? -19.304 -12.874 7.875 1.00 49.31 253 ASN A N 1
ATOM 2050 C CA . ASN A 1 253 ? -20.385 -12.943 6.891 1.00 49.31 253 ASN A CA 1
ATOM 2051 C C . ASN A 1 253 ? -20.647 -11.591 6.200 1.00 49.31 253 ASN A C 1
ATOM 2053 O O . ASN A 1 253 ? -21.329 -11.558 5.174 1.00 49.31 253 ASN A O 1
ATOM 2057 N N . VAL A 1 254 ? -20.069 -10.494 6.700 1.00 50.53 254 VAL A N 1
ATOM 2058 C CA . VAL A 1 254 ? -20.169 -9.145 6.123 1.00 50.53 254 VAL A CA 1
ATOM 2059 C C . VAL A 1 254 ? -19.101 -8.984 5.034 1.00 50.53 254 VAL A C 1
ATOM 2061 O O . VAL A 1 254 ? -18.059 -8.371 5.230 1.00 50.53 254 VAL A O 1
ATOM 2064 N N . LYS A 1 255 ? -19.311 -9.618 3.874 1.00 39.00 255 LYS A N 1
ATOM 2065 C CA . LYS A 1 255 ? -18.305 -9.680 2.792 1.00 39.00 255 LYS A CA 1
ATOM 2066 C C . LYS A 1 255 ? -18.324 -8.533 1.776 1.00 39.00 255 LYS A C 1
ATOM 2068 O O . LYS A 1 255 ? -17.541 -8.587 0.840 1.00 39.00 255 LYS A O 1
ATOM 2073 N N . ASN A 1 256 ? -19.171 -7.517 1.927 1.00 39.88 256 ASN A N 1
ATOM 2074 C CA . ASN A 1 256 ? -19.159 -6.325 1.072 1.00 39.88 256 ASN A CA 1
ATOM 2075 C C . ASN A 1 256 ? -19.836 -5.159 1.795 1.00 39.88 256 ASN A C 1
ATOM 2077 O O . ASN A 1 256 ? -21.048 -5.205 1.990 1.00 39.88 256 ASN A O 1
ATOM 2081 N N . LEU A 1 257 ? -19.087 -4.112 2.134 1.00 38.72 257 LEU A N 1
ATOM 2082 C CA . LEU A 1 257 ? -19.662 -2.817 2.494 1.00 38.72 257 LEU A CA 1
ATOM 2083 C C . LEU A 1 257 ? -18.905 -1.720 1.745 1.00 38.72 257 LEU A C 1
ATOM 2085 O O . LEU A 1 257 ? -17.803 -1.331 2.117 1.00 38.72 257 LEU A O 1
ATOM 2089 N N . GLY A 1 258 ? -19.509 -1.251 0.654 1.00 37.03 258 GLY A N 1
ATOM 2090 C CA . GLY A 1 258 ? -19.319 0.123 0.208 1.00 37.03 258 GLY A CA 1
ATOM 2091 C C . GLY A 1 258 ? -20.232 1.027 1.036 1.00 37.03 258 GLY A C 1
ATOM 2092 O O . GLY A 1 258 ? -21.360 0.630 1.298 1.00 37.03 258 GLY A O 1
ATOM 2093 N N . SER A 1 259 ? -19.692 2.167 1.471 1.00 35.84 259 SER A N 1
ATOM 2094 C CA . SER A 1 259 ? -20.287 3.441 1.942 1.00 35.84 259 SER A CA 1
ATOM 2095 C C . SER A 1 259 ? -21.645 3.532 2.672 1.00 35.84 259 SER A C 1
ATOM 2097 O O . SER A 1 259 ? -22.031 4.646 3.004 1.00 35.84 259 SER A O 1
ATOM 2099 N N . GLU A 1 260 ? -22.358 2.457 2.992 1.00 39.97 260 GLU A N 1
ATOM 2100 C CA . GLU A 1 260 ? -23.590 2.500 3.791 1.00 39.97 260 GLU A CA 1
ATOM 2101 C C . GLU A 1 260 ? -23.421 1.607 5.028 1.00 39.97 260 GLU A C 1
ATOM 2103 O O . GLU A 1 260 ? -23.688 0.405 5.025 1.00 39.97 260 GLU A O 1
ATOM 2108 N N . SER A 1 261 ? -22.919 2.219 6.100 1.00 43.53 261 SER A N 1
ATOM 2109 C CA . SER A 1 261 ? -22.628 1.639 7.419 1.00 43.53 261 SER A CA 1
ATOM 2110 C C . SER A 1 261 ? -23.873 1.318 8.265 1.00 43.53 261 SER A C 1
ATOM 2112 O O . SER A 1 261 ? -23.748 0.931 9.423 1.00 43.53 261 SER A O 1
ATOM 2114 N N . GLU A 1 262 ? -25.083 1.418 7.710 1.00 42.22 262 GLU A N 1
ATOM 2115 C CA . GLU A 1 262 ? -26.333 1.354 8.484 1.00 42.22 262 GLU A CA 1
ATOM 2116 C C . GLU A 1 262 ? -26.823 -0.071 8.826 1.00 42.22 262 GLU A C 1
ATOM 2118 O O . GLU A 1 262 ? -27.844 -0.221 9.490 1.00 42.22 262 GLU A O 1
ATOM 2123 N N . ASN A 1 263 ? -26.123 -1.143 8.423 1.00 45.66 263 ASN A N 1
ATOM 2124 C CA . ASN A 1 263 ? -26.625 -2.524 8.578 1.00 45.66 263 ASN A CA 1
ATOM 2125 C C . ASN A 1 263 ? -25.663 -3.521 9.256 1.00 45.66 263 ASN A C 1
ATOM 2127 O O . ASN A 1 263 ? -25.658 -4.711 8.932 1.00 45.66 263 ASN A O 1
ATOM 2131 N N . LEU A 1 264 ? -24.887 -3.085 10.253 1.00 53.44 264 LEU A N 1
ATOM 2132 C CA . LEU A 1 264 ? -24.186 -4.002 11.166 1.00 53.44 264 LEU A CA 1
ATOM 2133 C C . LEU A 1 264 ? -25.150 -4.508 12.258 1.00 53.44 264 LEU A C 1
ATOM 2135 O O . LEU A 1 264 ? -25.212 -3.967 13.360 1.00 53.44 264 LEU A O 1
ATOM 2139 N N . SER A 1 265 ? -25.922 -5.558 11.960 1.00 56.91 265 SER A N 1
ATOM 2140 C CA . SER A 1 265 ? -26.804 -6.222 12.935 1.00 56.91 265 SER A CA 1
ATOM 2141 C C . SER A 1 265 ? -26.533 -7.725 13.011 1.00 56.91 265 SER A C 1
ATOM 2143 O O . SER A 1 265 ? -26.191 -8.359 12.012 1.00 56.91 265 SER A O 1
ATOM 2145 N N . LEU A 1 266 ? -26.688 -8.315 14.204 1.00 65.00 266 LEU A N 1
ATOM 2146 C CA . LEU A 1 266 ? -26.691 -9.775 14.346 1.00 65.00 266 LEU A CA 1
ATOM 2147 C C . LEU A 1 266 ? -27.826 -10.356 13.498 1.00 65.00 266 LEU A C 1
ATOM 2149 O O . LEU A 1 266 ? -28.941 -9.838 13.487 1.00 65.00 266 LEU A O 1
ATOM 2153 N N . SER A 1 267 ? -27.595 -11.475 12.829 1.00 66.56 267 SER A N 1
ATOM 2154 C CA . SER A 1 267 ? -28.649 -12.082 12.025 1.00 66.56 267 SER A CA 1
ATOM 2155 C C . SER A 1 267 ? -29.743 -12.762 12.875 1.00 66.56 267 SER A C 1
ATOM 2157 O O . SER A 1 267 ? -29.545 -13.235 14.001 1.00 66.56 267 SER A O 1
ATOM 2159 N N . GLY A 1 268 ? -30.957 -12.832 12.318 1.00 77.88 268 GLY A N 1
ATOM 2160 C CA . GLY A 1 268 ? -32.038 -13.679 12.828 1.00 77.88 268 GLY A CA 1
ATOM 2161 C C . GLY A 1 268 ? -32.637 -13.254 14.176 1.00 77.88 268 GLY A C 1
ATOM 2162 O O . GLY A 1 268 ? -32.987 -12.097 14.390 1.00 77.88 268 GLY A O 1
ATOM 2163 N N . PHE A 1 269 ? -32.860 -14.228 15.066 1.00 80.62 269 PHE A N 1
ATOM 2164 C CA . PHE A 1 269 ? -33.497 -13.998 16.372 1.00 80.62 269 PHE A CA 1
ATOM 2165 C C . PHE A 1 269 ? -32.643 -13.111 17.286 1.00 80.62 269 PHE A C 1
ATOM 2167 O O . PHE A 1 269 ? -33.194 -12.301 18.024 1.00 80.62 269 PHE A O 1
ATOM 2174 N N . LEU A 1 270 ? -31.315 -13.241 17.224 1.00 77.62 270 LEU A N 1
ATOM 2175 C CA . LEU A 1 270 ? -30.411 -12.506 18.106 1.00 77.62 270 LEU A CA 1
ATOM 2176 C C . LEU A 1 270 ? -30.413 -11.011 17.805 1.00 77.62 270 LEU A C 1
ATOM 2178 O O . LEU A 1 270 ? -30.595 -10.238 18.734 1.00 77.62 270 LEU A O 1
ATOM 2182 N N . GLY A 1 271 ? -30.313 -10.596 16.539 1.00 74.44 271 GLY A N 1
ATOM 2183 C CA . GLY A 1 271 ? -30.339 -9.162 16.213 1.00 74.44 271 GLY A CA 1
ATOM 2184 C C . GLY A 1 271 ? -31.661 -8.475 16.492 1.00 74.44 271 GLY A C 1
ATOM 2185 O O . GLY A 1 271 ? -31.678 -7.274 16.708 1.00 74.44 271 GLY A O 1
ATOM 2186 N N . LYS A 1 272 ? -32.768 -9.224 16.550 1.00 81.38 272 LYS A N 1
ATOM 2187 C CA . LYS A 1 272 ? -34.053 -8.662 16.986 1.00 81.38 272 LYS A CA 1
ATOM 2188 C C . LYS A 1 272 ? -34.095 -8.418 18.488 1.00 81.38 272 LYS A C 1
ATOM 2190 O O . LYS A 1 272 ? -34.732 -7.475 18.930 1.00 81.38 272 LYS A O 1
ATOM 2195 N N . LYS A 1 273 ? -33.475 -9.300 19.280 1.00 82.44 273 LYS A N 1
ATOM 2196 C CA . LYS A 1 273 ? -33.600 -9.307 20.749 1.00 82.44 273 LYS A CA 1
ATOM 2197 C C . LYS A 1 273 ? -32.398 -8.691 21.474 1.00 82.44 273 LYS A C 1
ATOM 2199 O O . LYS A 1 273 ? -32.500 -8.428 22.672 1.00 82.44 273 LYS A O 1
ATOM 2204 N N . THR A 1 274 ? -31.296 -8.437 20.768 1.00 76.69 274 THR A N 1
ATOM 2205 C CA . THR A 1 274 ? -30.026 -7.932 21.306 1.00 76.69 274 THR A CA 1
ATOM 2206 C C . THR A 1 274 ? -29.414 -6.895 20.363 1.00 76.69 274 THR A C 1
ATOM 2208 O O . THR A 1 274 ? -29.348 -7.111 19.156 1.00 76.69 274 THR A O 1
ATOM 2211 N N . ASN A 1 275 ? -28.891 -5.804 20.927 1.00 71.38 275 ASN A N 1
ATOM 2212 C CA . ASN A 1 275 ? -28.134 -4.792 20.192 1.00 71.38 275 ASN A CA 1
ATOM 2213 C C . ASN A 1 275 ? -26.671 -5.257 19.999 1.00 71.38 275 ASN A C 1
ATOM 2215 O O . ASN A 1 275 ? -25.977 -5.576 20.968 1.00 71.38 275 ASN A O 1
ATOM 2219 N N . PHE A 1 276 ? -26.214 -5.322 18.741 1.00 68.62 276 PHE A N 1
ATOM 2220 C CA . PHE A 1 276 ? -24.865 -5.776 18.375 1.00 68.62 276 PHE A CA 1
ATOM 2221 C C . PHE A 1 276 ? -23.764 -4.889 18.967 1.00 68.62 276 PHE A C 1
ATOM 2223 O O . PHE A 1 276 ? -22.792 -5.401 19.521 1.00 68.62 276 PHE A O 1
ATOM 2230 N N . ILE A 1 277 ? -23.939 -3.571 18.899 1.00 59.81 277 ILE A N 1
ATOM 2231 C CA . ILE A 1 277 ? -22.947 -2.595 19.354 1.00 59.81 277 ILE A CA 1
ATOM 2232 C C . ILE A 1 277 ? -22.864 -2.600 20.882 1.00 59.81 277 ILE A C 1
ATOM 2234 O O . ILE A 1 277 ? -21.771 -2.627 21.444 1.00 59.81 277 ILE A O 1
ATOM 2238 N N . TYR A 1 278 ? -24.007 -2.707 21.562 1.00 66.44 278 TYR A N 1
ATOM 2239 C CA . TYR A 1 278 ? -24.057 -2.922 23.010 1.00 66.44 278 TYR A CA 1
ATOM 2240 C C . TYR A 1 278 ? -23.332 -4.215 23.425 1.00 66.44 278 TYR A C 1
ATOM 2242 O O . TYR A 1 278 ? -22.509 -4.212 24.342 1.00 66.44 278 TYR A O 1
ATOM 2250 N N . LEU A 1 279 ? -23.590 -5.327 22.725 1.00 68.69 279 LEU A N 1
ATOM 2251 C CA . LEU A 1 279 ? -22.933 -6.611 22.985 1.00 68.69 279 LEU A CA 1
ATOM 2252 C C . LEU A 1 279 ? -21.408 -6.515 22.815 1.00 68.69 279 LEU A C 1
ATOM 2254 O O . LEU A 1 279 ? -20.661 -7.065 23.630 1.00 68.69 279 LEU A O 1
ATOM 2258 N N . LEU A 1 280 ? -20.955 -5.809 21.778 1.00 66.12 280 LEU A N 1
ATOM 2259 C CA . LEU A 1 280 ? -19.544 -5.567 21.496 1.00 66.12 280 LEU A CA 1
ATOM 2260 C C . LEU A 1 280 ? -18.890 -4.709 22.590 1.00 66.12 280 LEU A C 1
ATOM 2262 O O . LEU A 1 280 ? -17.891 -5.131 23.177 1.00 66.12 280 LEU A O 1
ATOM 2266 N N . GLY A 1 281 ? -19.483 -3.556 22.914 1.00 63.34 281 GLY A N 1
ATOM 2267 C CA . GLY A 1 281 ? -18.975 -2.626 23.926 1.00 63.34 281 GLY A CA 1
ATOM 2268 C C . GLY A 1 281 ? -18.853 -3.266 25.310 1.00 63.34 281 GLY A C 1
ATOM 2269 O O . GLY A 1 281 ? -17.797 -3.191 25.939 1.00 63.34 281 GLY A O 1
ATOM 2270 N N . GLN A 1 282 ? -19.880 -4.001 25.750 1.00 66.06 282 GLN A N 1
ATOM 2271 C CA . GLN A 1 282 ? -19.862 -4.687 27.047 1.00 66.06 282 GLN A CA 1
ATOM 2272 C C . GLN A 1 282 ? -18.859 -5.846 27.098 1.00 66.06 282 GLN A C 1
ATOM 2274 O O . GLN A 1 282 ? -18.274 -6.118 28.150 1.00 66.06 282 GLN A O 1
ATOM 2279 N N . THR A 1 283 ? -18.622 -6.530 25.976 1.00 65.31 283 THR A N 1
ATOM 2280 C CA . THR A 1 283 ? -17.601 -7.587 25.897 1.00 65.31 283 THR A CA 1
ATOM 2281 C C . THR A 1 283 ? -16.193 -6.995 25.996 1.00 65.31 283 THR A C 1
ATOM 2283 O O . THR A 1 283 ? -15.358 -7.530 26.728 1.00 65.31 283 THR A O 1
ATOM 2286 N N . LEU A 1 284 ? -15.949 -5.858 25.335 1.00 61.12 284 LEU A N 1
ATOM 2287 C CA . LEU A 1 284 ? -14.677 -5.137 25.391 1.00 61.12 284 LEU A CA 1
ATOM 2288 C C . LEU A 1 284 ? -14.390 -4.588 26.796 1.00 61.12 284 LEU A C 1
ATOM 2290 O O . LEU A 1 284 ? -13.320 -4.854 27.343 1.00 61.12 284 LEU A O 1
ATOM 2294 N N . ARG A 1 285 ? -15.362 -3.892 27.405 1.00 58.34 285 ARG A N 1
ATOM 2295 C CA . ARG A 1 285 ? -15.257 -3.346 28.769 1.00 58.34 285 ARG A CA 1
ATOM 2296 C C . ARG A 1 285 ? -14.878 -4.431 29.775 1.00 58.34 285 ARG A C 1
ATOM 2298 O O . ARG A 1 285 ? -13.898 -4.289 30.498 1.00 58.34 285 ARG A O 1
ATOM 2305 N N . ASN A 1 286 ? -15.585 -5.562 29.754 1.00 57.03 286 ASN A N 1
ATOM 2306 C CA . ASN A 1 286 ? -15.297 -6.680 30.652 1.00 57.03 286 ASN A CA 1
ATOM 2307 C C . ASN A 1 286 ? -13.927 -7.317 30.401 1.00 57.03 286 ASN A C 1
ATOM 2309 O O . ASN A 1 286 ? -13.248 -7.713 31.348 1.00 57.03 286 ASN A O 1
ATOM 2313 N N . TRP A 1 287 ? -13.508 -7.461 29.142 1.00 59.81 287 TRP A N 1
ATOM 2314 C CA . TRP A 1 287 ? -12.166 -7.960 28.844 1.00 59.81 287 TRP A CA 1
ATOM 2315 C C . TRP A 1 287 ? -11.106 -7.036 29.455 1.00 59.81 287 TRP A C 1
ATOM 2317 O O . TRP A 1 287 ? -10.207 -7.521 30.141 1.00 59.81 287 TRP A O 1
ATOM 2327 N N . MET A 1 288 ? -11.254 -5.719 29.294 1.00 50.97 288 MET A N 1
ATOM 2328 C CA . MET A 1 288 ? -10.322 -4.731 29.840 1.00 50.97 288 MET A CA 1
ATOM 2329 C C . MET A 1 288 ? -10.307 -4.717 31.373 1.00 50.97 288 MET A C 1
ATOM 2331 O O . MET A 1 288 ? -9.234 -4.802 31.963 1.00 50.97 288 MET A O 1
ATOM 2335 N N . GLU A 1 289 ? -11.468 -4.693 32.031 1.00 52.31 289 GLU A N 1
ATOM 2336 C CA . GLU A 1 289 ? -11.564 -4.734 33.500 1.00 52.31 289 GLU A CA 1
ATOM 2337 C C . GLU A 1 289 ? -10.897 -5.991 34.086 1.00 52.31 289 GLU A C 1
ATOM 2339 O O . GLU A 1 289 ? -10.219 -5.919 35.112 1.00 52.31 289 GLU A O 1
ATOM 2344 N N . ASN A 1 290 ? -11.018 -7.141 33.413 1.00 51.47 290 ASN A N 1
ATOM 2345 C CA . ASN A 1 290 ? -10.381 -8.387 33.849 1.00 51.47 290 ASN A CA 1
ATOM 2346 C C . ASN A 1 290 ? -8.850 -8.381 33.714 1.00 51.47 290 ASN A C 1
ATOM 2348 O O . ASN A 1 290 ? -8.177 -9.058 34.493 1.00 51.47 290 ASN A O 1
ATOM 2352 N N . HIS A 1 291 ? -8.302 -7.655 32.736 1.00 48.16 291 HIS A N 1
ATOM 2353 C CA . HIS A 1 291 ? -6.858 -7.619 32.477 1.00 48.16 291 HIS A CA 1
ATOM 2354 C C . HIS A 1 291 ? -6.153 -6.458 33.194 1.00 48.16 291 HIS A C 1
ATOM 2356 O O . HIS A 1 291 ? -4.996 -6.611 33.579 1.00 48.16 291 HIS A O 1
ATOM 2362 N N . TYR A 1 292 ? -6.843 -5.334 33.420 1.00 44.62 292 TYR A N 1
ATOM 2363 C CA . TYR A 1 292 ? -6.246 -4.090 33.927 1.00 44.62 292 TYR A CA 1
ATOM 2364 C C . TYR A 1 292 ? -6.859 -3.581 35.248 1.00 44.62 292 TYR A C 1
ATOM 2366 O O . TYR A 1 292 ? -6.257 -2.742 35.917 1.00 44.62 292 TYR A O 1
ATOM 2374 N N . GLY A 1 293 ? -7.995 -4.134 35.690 1.00 48.09 293 GLY A N 1
ATOM 2375 C CA . GLY A 1 293 ? -8.685 -3.753 36.928 1.00 48.09 293 GLY A CA 1
ATOM 2376 C C . GLY A 1 293 ? -9.674 -2.591 36.763 1.00 48.09 293 GLY A C 1
ATOM 2377 O O . GLY A 1 293 ? -9.613 -1.824 35.811 1.00 48.09 293 GLY A O 1
ATOM 2378 N N . SER A 1 294 ? -10.602 -2.453 37.714 1.00 44.84 294 SER A N 1
ATOM 2379 C CA . SER A 1 294 ? -11.739 -1.516 37.653 1.00 44.84 294 SER A CA 1
ATOM 2380 C C . SER A 1 294 ? -11.414 -0.053 38.011 1.00 44.84 294 SER A C 1
ATOM 2382 O O . SER A 1 294 ? -12.282 0.798 37.877 1.00 44.84 294 SER A O 1
ATOM 2384 N N . ASN A 1 295 ? -10.188 0.248 38.466 1.00 41.56 295 ASN A N 1
ATOM 2385 C CA . ASN A 1 295 ? -9.784 1.556 39.021 1.00 41.56 295 ASN A CA 1
ATOM 2386 C C . ASN A 1 295 ? -8.471 2.107 38.433 1.00 41.56 295 ASN A C 1
ATOM 2388 O O . ASN A 1 295 ? -7.792 2.923 39.062 1.00 41.56 295 ASN A O 1
ATOM 2392 N N . SER A 1 296 ? -8.060 1.671 37.245 1.00 39.81 296 SER A N 1
ATOM 2393 C CA . SER A 1 296 ? -6.939 2.325 36.572 1.00 39.81 296 SER A CA 1
ATOM 2394 C C . SER A 1 296 ? -7.381 3.722 36.119 1.00 39.81 296 SER A C 1
ATOM 2396 O O . SER A 1 296 ? -8.164 3.844 35.179 1.00 39.81 296 SER A O 1
ATOM 2398 N N . ASN A 1 297 ? -6.842 4.779 36.741 1.00 37.69 297 ASN A N 1
ATOM 2399 C CA . ASN A 1 297 ? -6.978 6.183 36.299 1.00 37.69 297 ASN A CA 1
ATOM 2400 C C . ASN A 1 297 ? -6.511 6.420 34.841 1.00 37.69 297 ASN A C 1
ATOM 2402 O O . ASN A 1 297 ? -6.658 7.519 34.299 1.00 37.69 297 ASN A O 1
ATOM 2406 N N . ASP A 1 298 ? -5.954 5.383 34.221 1.00 36.03 298 ASP A N 1
ATOM 2407 C CA . ASP A 1 298 ? -5.335 5.352 32.905 1.00 36.03 298 ASP A CA 1
ATOM 2408 C C . ASP A 1 298 ? -6.317 5.041 31.770 1.00 36.03 298 ASP A C 1
ATOM 2410 O O . ASP A 1 298 ? -5.924 5.089 30.607 1.00 36.03 298 ASP A O 1
ATOM 2414 N N . PHE A 1 299 ? -7.586 4.751 32.070 1.00 39.06 299 PHE A N 1
ATOM 2415 C CA . PHE A 1 299 ? -8.615 4.450 31.073 1.00 39.06 299 PHE A CA 1
ATOM 2416 C C . PHE A 1 299 ? -9.870 5.279 31.368 1.00 39.06 299 PHE A C 1
ATOM 2418 O O . PHE A 1 299 ? -10.351 5.300 32.499 1.00 39.06 299 PHE A O 1
ATOM 2425 N N . TYR A 1 300 ? -10.384 6.000 30.368 1.00 38.91 300 TYR A N 1
ATOM 2426 C CA . TYR A 1 300 ? -11.640 6.746 30.482 1.00 38.91 300 TYR A CA 1
ATOM 2427 C C . TYR A 1 300 ? -12.664 6.105 29.555 1.00 38.91 300 TYR A C 1
ATOM 2429 O O . TYR A 1 300 ? -12.520 6.181 28.337 1.00 38.91 300 TYR A O 1
ATOM 2437 N N . PHE A 1 301 ? -13.676 5.472 30.141 1.00 46.03 301 PHE A N 1
ATOM 2438 C CA . PHE A 1 301 ? -14.866 5.036 29.424 1.00 46.03 301 PHE A CA 1
ATOM 2439 C C . PHE A 1 301 ? -15.892 6.174 29.503 1.00 46.03 301 PHE A C 1
ATOM 2441 O O . PHE A 1 301 ? -16.331 6.480 30.611 1.00 46.03 301 PHE A O 1
ATOM 2448 N N . PRO A 1 302 ? -16.282 6.822 28.392 1.00 41.31 302 PRO A N 1
ATOM 2449 C CA . PRO A 1 302 ? -17.571 7.502 28.350 1.00 41.31 302 PRO A CA 1
ATOM 2450 C C . PRO A 1 302 ? -18.664 6.439 28.524 1.00 41.31 302 PRO A C 1
ATOM 2452 O O . PRO A 1 302 ? -18.461 5.294 28.111 1.00 41.31 302 PRO A O 1
ATOM 2455 N N . ASP A 1 303 ? -19.761 6.799 29.189 1.00 46.09 303 ASP A N 1
ATOM 2456 C CA . ASP A 1 303 ? -20.786 5.903 29.735 1.00 46.09 303 ASP A CA 1
ATOM 2457 C C . ASP A 1 303 ? -21.253 4.824 28.740 1.00 46.09 303 ASP A C 1
ATOM 2459 O O . ASP A 1 303 ? -22.202 5.016 27.983 1.00 46.09 303 ASP A O 1
ATOM 2463 N N . VAL A 1 304 ? -20.606 3.649 28.746 1.00 48.44 304 VAL A N 1
ATOM 2464 C CA . VAL A 1 304 ? -21.170 2.453 28.113 1.00 48.44 304 VAL A CA 1
ATOM 2465 C C . VAL A 1 304 ? -22.375 2.089 28.972 1.00 48.44 304 VAL A C 1
ATOM 2467 O O . VAL A 1 304 ? -22.173 1.706 30.130 1.00 48.44 304 VAL A O 1
ATOM 2470 N N . PRO A 1 305 ? -23.611 2.240 28.468 1.00 46.56 305 PRO A N 1
ATOM 2471 C CA . PRO A 1 305 ? -24.782 2.133 29.315 1.00 46.56 305 PRO A CA 1
ATOM 2472 C C . PRO A 1 305 ? -24.873 0.715 29.881 1.00 46.56 305 PRO A C 1
ATOM 2474 O O . PRO A 1 305 ? -24.609 -0.268 29.188 1.00 46.56 305 PRO A O 1
ATOM 2477 N N . ASP A 1 306 ? -25.226 0.597 31.159 1.00 48.34 306 ASP A N 1
ATOM 2478 C CA . ASP A 1 306 ? -25.362 -0.710 31.808 1.00 48.34 306 ASP A CA 1
ATOM 2479 C C . ASP A 1 306 ? -26.585 -1.482 31.270 1.00 48.34 306 ASP A C 1
ATOM 2481 O O . ASP A 1 306 ? -26.616 -2.713 31.322 1.00 48.34 306 ASP A O 1
ATOM 2485 N N . GLU A 1 307 ? -27.552 -0.787 30.661 1.00 49.41 307 GLU A N 1
ATOM 2486 C CA . GLU A 1 307 ? -28.734 -1.356 30.006 1.00 49.41 307 GLU A CA 1
ATOM 2487 C C . GLU A 1 307 ? -28.797 -0.976 28.512 1.00 49.41 307 GLU A C 1
ATOM 2489 O O . GLU A 1 307 ? -28.298 0.076 28.116 1.00 49.41 307 GLU A O 1
ATOM 2494 N N . PRO A 1 308 ? -29.402 -1.812 27.652 1.00 48.34 308 PRO A N 1
ATOM 2495 C CA . PRO A 1 308 ? -29.752 -1.414 26.290 1.00 48.34 308 PRO A CA 1
ATOM 2496 C C . PRO A 1 308 ? -30.870 -0.353 26.340 1.00 48.34 308 PRO A C 1
ATOM 2498 O O . PRO A 1 308 ? -31.948 -0.626 26.864 1.00 48.34 308 PRO A O 1
ATOM 2501 N N . ILE A 1 309 ? -30.602 0.862 25.848 1.00 49.41 309 ILE A N 1
ATOM 2502 C CA . ILE A 1 309 ? -31.538 2.004 25.875 1.00 49.41 309 ILE A CA 1
ATOM 2503 C C . ILE A 1 309 ? -32.165 2.186 24.481 1.00 49.41 309 ILE A C 1
ATOM 2505 O O . ILE A 1 309 ? -31.467 2.064 23.476 1.00 49.41 309 ILE A O 1
ATOM 2509 N N . ASP A 1 310 ? -33.479 2.446 24.441 1.00 38.47 310 ASP A N 1
ATOM 2510 C CA . ASP A 1 310 ? -34.297 2.562 23.216 1.00 38.47 310 ASP A CA 1
ATOM 2511 C C . ASP A 1 310 ? -34.164 3.919 22.485 1.00 38.47 310 ASP A C 1
ATOM 2513 O O . ASP A 1 310 ? -34.475 3.981 21.300 1.00 38.47 310 ASP A O 1
ATOM 2517 N N . ASP A 1 311 ? -33.683 4.979 23.143 1.00 34.97 311 ASP A N 1
ATOM 2518 C CA . ASP A 1 311 ? -33.457 6.308 22.551 1.00 34.97 311 ASP A CA 1
ATOM 2519 C C . ASP A 1 311 ? -32.035 6.778 22.894 1.00 34.97 311 ASP A C 1
ATOM 2521 O O . ASP A 1 311 ? -31.701 6.979 24.064 1.00 34.97 311 ASP A O 1
ATOM 2525 N N . TYR A 1 312 ? -31.186 6.914 21.876 1.00 40.81 312 TYR A N 1
ATOM 2526 C CA . TYR A 1 312 ? -29.848 7.487 22.014 1.00 40.81 312 TYR A CA 1
ATOM 2527 C C . TYR A 1 312 ? -29.941 9.013 21.856 1.00 40.81 312 TYR A C 1
ATOM 2529 O O . TYR A 1 312 ? -30.356 9.486 20.802 1.00 40.81 312 TYR A O 1
ATOM 2537 N N . ASP A 1 313 ? -29.550 9.766 22.889 1.00 32.59 313 ASP A N 1
ATOM 2538 C CA . ASP A 1 313 ? -29.109 11.158 22.732 1.00 32.59 313 ASP A CA 1
ATOM 2539 C C . ASP A 1 313 ? -27.651 11.136 22.226 1.00 32.59 313 ASP A C 1
ATOM 2541 O O . ASP A 1 313 ? -26.836 10.347 22.712 1.00 32.59 313 ASP A O 1
ATOM 2545 N N . ASP A 1 314 ? -27.359 11.987 21.240 1.00 34.78 314 ASP A N 1
ATOM 2546 C CA . ASP A 1 314 ? -26.121 12.133 20.453 1.00 34.78 314 ASP A CA 1
ATOM 2547 C C . ASP A 1 314 ? -24.830 12.420 21.269 1.00 34.78 314 ASP A C 1
ATOM 2549 O O . ASP A 1 314 ? -24.170 13.438 21.056 1.00 34.78 314 ASP A O 1
ATOM 2553 N N . ASP A 1 315 ? -24.400 11.550 22.191 1.00 38.59 315 ASP A N 1
ATOM 2554 C CA . ASP A 1 315 ? -23.018 11.592 22.705 1.00 38.59 315 ASP A CA 1
ATOM 2555 C C . ASP A 1 315 ? -22.101 10.705 21.838 1.00 38.59 315 ASP A C 1
ATOM 2557 O O . ASP A 1 315 ? -21.690 9.588 22.164 1.00 38.59 315 ASP A O 1
ATOM 2561 N N . ASP A 1 316 ? -21.826 11.256 20.657 1.00 41.88 316 ASP A N 1
ATOM 2562 C CA . ASP A 1 316 ? -21.197 10.701 19.453 1.00 41.88 316 ASP A CA 1
ATOM 2563 C C . ASP A 1 316 ? -19.788 10.084 19.605 1.00 41.88 316 ASP A C 1
ATOM 2565 O O . ASP A 1 316 ? -19.214 9.580 18.639 1.00 41.88 316 ASP A O 1
ATOM 2569 N N . THR A 1 317 ? -19.149 10.113 20.775 1.00 41.81 317 THR A N 1
ATOM 2570 C CA . THR A 1 317 ? -17.695 9.857 20.852 1.00 41.81 317 THR A CA 1
ATOM 2571 C C . THR A 1 317 ? -17.298 8.381 20.913 1.00 41.81 317 THR A C 1
ATOM 2573 O O . THR A 1 317 ? -16.307 7.995 20.294 1.00 41.81 317 THR A O 1
ATOM 2576 N N . VAL A 1 318 ? -18.040 7.527 21.625 1.00 42.50 318 VAL A N 1
ATOM 2577 C CA . VAL A 1 318 ? -17.708 6.085 21.728 1.00 42.50 318 VAL A CA 1
ATOM 2578 C C . VAL A 1 318 ? -18.259 5.309 20.543 1.00 42.50 318 VAL A C 1
ATOM 2580 O O . VAL A 1 318 ? -17.592 4.421 20.015 1.00 42.50 318 VAL A O 1
ATOM 2583 N N . TYR A 1 319 ? -19.475 5.657 20.122 1.00 42.19 319 TYR A N 1
ATOM 2584 C CA . TYR A 1 319 ? -20.187 4.959 19.061 1.00 42.19 319 TYR A CA 1
ATOM 2585 C C . TYR A 1 319 ? -19.535 5.195 17.699 1.00 42.19 319 TYR A C 1
ATOM 2587 O O . TYR A 1 319 ? -19.316 4.222 16.985 1.00 42.19 319 TYR A O 1
ATOM 2595 N N . ASN A 1 320 ? -19.108 6.424 17.381 1.00 40.69 320 ASN A N 1
ATOM 2596 C CA . ASN A 1 320 ? -18.354 6.684 16.150 1.00 40.69 320 ASN A CA 1
ATOM 2597 C C . ASN A 1 320 ? -16.966 6.028 16.184 1.00 40.69 320 ASN A C 1
ATOM 2599 O O . ASN A 1 320 ? -16.559 5.427 15.200 1.00 40.69 320 ASN A O 1
ATOM 2603 N N . ALA A 1 321 ? -16.280 6.010 17.333 1.00 39.97 321 ALA A N 1
ATOM 2604 C CA . ALA A 1 321 ? -14.983 5.340 17.469 1.00 39.97 321 ALA A CA 1
ATOM 2605 C C . ALA A 1 321 ? -15.066 3.805 17.325 1.00 39.97 321 ALA A C 1
ATOM 2607 O O . ALA A 1 321 ? -14.193 3.191 16.707 1.00 39.97 321 ALA A O 1
ATOM 2608 N N . LEU A 1 322 ? -16.109 3.173 17.878 1.00 43.69 322 LEU A N 1
ATOM 2609 C CA . LEU A 1 322 ? -16.375 1.741 17.703 1.00 43.69 322 LEU A CA 1
ATOM 2610 C C . LEU A 1 322 ? -16.890 1.433 16.288 1.00 43.69 322 LEU A C 1
ATOM 2612 O O . LEU A 1 322 ? -16.471 0.434 15.710 1.00 43.69 322 LEU A O 1
ATOM 2616 N N . SER A 1 323 ? -17.733 2.295 15.713 1.00 40.28 323 SER A N 1
ATOM 2617 C CA . SER A 1 323 ? -18.225 2.202 14.331 1.00 40.28 323 SER A CA 1
ATOM 2618 C C . SER A 1 323 ? -17.072 2.295 13.323 1.00 40.28 323 SER A C 1
ATOM 2620 O O . SER A 1 323 ? -16.887 1.389 12.511 1.00 40.28 323 SER A O 1
ATOM 2622 N N . ASP A 1 324 ? -16.183 3.279 13.461 1.00 40.84 324 ASP A N 1
ATOM 2623 C CA . ASP A 1 324 ? -14.989 3.437 12.622 1.00 40.84 324 ASP A CA 1
ATOM 2624 C C . ASP A 1 324 ? -14.013 2.258 12.764 1.00 40.84 324 ASP A C 1
ATOM 2626 O O . ASP A 1 324 ? -13.384 1.828 11.792 1.00 40.84 324 ASP A O 1
ATOM 2630 N N . ALA A 1 325 ? -13.901 1.680 13.967 1.00 42.28 325 ALA A N 1
ATOM 2631 C CA . ALA A 1 325 ? -13.102 0.479 14.204 1.00 42.28 325 ALA A CA 1
ATOM 2632 C C . ALA A 1 325 ? -13.703 -0.786 13.554 1.00 42.28 325 ALA A C 1
ATOM 2634 O O . ALA A 1 325 ? -12.959 -1.731 13.283 1.00 42.28 325 ALA A O 1
ATOM 2635 N N . THR A 1 326 ? -15.013 -0.810 13.267 1.00 40.16 326 THR A N 1
ATOM 2636 C CA . THR A 1 326 ? -15.705 -1.939 12.609 1.00 40.16 326 THR A CA 1
ATOM 2637 C C . THR A 1 326 ? -15.616 -1.942 11.082 1.00 40.16 326 THR A C 1
ATOM 2639 O O . THR A 1 326 ? -15.933 -2.957 10.463 1.00 40.16 326 THR A O 1
ATOM 2642 N N . ILE A 1 327 ? -15.106 -0.870 10.465 1.00 42.88 327 ILE A N 1
ATOM 2643 C CA . ILE A 1 327 ? -14.943 -0.756 9.004 1.00 42.88 327 ILE A CA 1
ATOM 2644 C C . ILE A 1 327 ? -13.877 -1.739 8.460 1.00 42.88 327 ILE A C 1
ATOM 2646 O O . ILE A 1 327 ? -13.879 -2.045 7.269 1.00 42.88 327 ILE A O 1
ATOM 2650 N N . ASN A 1 328 ? -12.988 -2.290 9.306 1.00 43.06 328 ASN A N 1
ATOM 2651 C CA . ASN A 1 328 ? -11.922 -3.208 8.875 1.00 43.06 328 ASN A CA 1
ATOM 2652 C C . ASN A 1 328 ? -11.844 -4.494 9.754 1.00 43.06 328 ASN A C 1
ATOM 2654 O O . ASN A 1 328 ? -11.248 -4.469 10.833 1.00 43.06 328 ASN A O 1
ATOM 2658 N N . PRO A 1 329 ? -12.466 -5.618 9.336 1.00 42.50 329 PRO A N 1
ATOM 2659 C CA . PRO A 1 329 ? -12.952 -6.682 10.231 1.00 42.50 329 PRO A CA 1
ATOM 2660 C C . PRO A 1 329 ? -11.968 -7.820 10.591 1.00 42.50 329 PRO A C 1
ATOM 2662 O O . PRO A 1 329 ? -12.402 -8.880 11.058 1.00 42.50 329 PRO A O 1
ATOM 2665 N N . GLU A 1 330 ? -10.649 -7.661 10.437 1.00 45.03 330 GLU A N 1
ATOM 2666 C CA . GLU A 1 330 ? -9.721 -8.728 10.851 1.00 45.03 330 GLU A CA 1
ATOM 2667 C C . GLU A 1 330 ? -9.619 -8.833 12.388 1.00 45.03 330 GLU A C 1
ATOM 2669 O O . GLU A 1 330 ? -9.263 -7.899 13.108 1.00 45.03 330 GLU A O 1
ATOM 2674 N N . THR A 1 331 ? -9.989 -10.005 12.904 1.00 41.44 331 THR A N 1
ATOM 2675 C CA . THR A 1 331 ? -10.488 -10.243 14.273 1.00 41.44 331 THR A CA 1
ATOM 2676 C C . THR A 1 331 ? -9.488 -10.008 15.436 1.00 41.44 331 THR A C 1
ATOM 2678 O O . THR A 1 331 ? -9.930 -9.884 16.574 1.00 41.44 331 THR A O 1
ATOM 2681 N N . PRO A 1 332 ? -8.163 -9.883 15.235 1.00 37.88 332 PRO A N 1
ATOM 2682 C CA . PRO A 1 332 ? -7.254 -9.397 16.289 1.00 37.88 332 PRO A CA 1
ATOM 2683 C C . PRO A 1 332 ? -7.057 -7.868 16.321 1.00 37.88 332 PRO A C 1
ATOM 2685 O O . PRO A 1 332 ? -6.675 -7.321 17.356 1.00 37.88 332 PRO A O 1
ATOM 2688 N N . ASN A 1 333 ? -7.309 -7.168 15.210 1.00 41.25 333 ASN A N 1
ATOM 2689 C CA . ASN A 1 333 ? -6.950 -5.754 15.045 1.00 41.25 333 ASN A CA 1
ATOM 2690 C C . ASN A 1 333 ? -7.974 -4.806 15.697 1.00 41.25 333 ASN A C 1
ATOM 2692 O O . ASN A 1 333 ? -7.599 -3.749 16.202 1.00 41.25 333 ASN A O 1
ATOM 2696 N N . TYR A 1 334 ? -9.256 -5.189 15.759 1.00 47.28 334 TYR A N 1
ATOM 2697 C CA . TYR A 1 334 ? -10.333 -4.302 16.228 1.00 47.28 334 TYR A CA 1
ATOM 2698 C C . TYR A 1 334 ? -10.335 -4.073 17.750 1.00 47.28 334 TYR A C 1
ATOM 2700 O O . TYR A 1 334 ? -10.567 -2.951 18.202 1.00 47.28 334 TYR A O 1
ATOM 2708 N N . ILE A 1 335 ? -10.030 -5.105 18.552 1.00 45.72 335 ILE A N 1
ATOM 2709 C CA . ILE A 1 335 ? -9.952 -5.003 20.022 1.00 45.72 335 ILE A CA 1
ATOM 2710 C C . ILE A 1 335 ? -8.804 -4.068 20.405 1.00 45.72 335 ILE A C 1
ATOM 2712 O O . ILE A 1 335 ? -8.978 -3.166 21.217 1.00 45.72 335 ILE A O 1
ATOM 2716 N N . LEU A 1 336 ? -7.648 -4.233 19.760 1.00 44.72 336 LEU A N 1
ATOM 2717 C CA . LEU A 1 336 ? -6.444 -3.443 20.014 1.00 44.72 336 LEU A CA 1
ATOM 2718 C C . LEU A 1 336 ? -6.577 -1.995 19.515 1.00 44.72 336 LEU A C 1
ATOM 2720 O O . LEU A 1 336 ? -6.146 -1.073 20.208 1.00 44.72 336 LEU A O 1
ATOM 2724 N N . ARG A 1 337 ? -7.251 -1.774 18.377 1.00 46.72 337 ARG A N 1
ATOM 2725 C CA . ARG A 1 337 ? -7.589 -0.434 17.870 1.00 46.72 337 ARG A CA 1
ATOM 2726 C C . ARG A 1 337 ? -8.548 0.299 18.804 1.00 46.72 337 ARG A C 1
ATOM 2728 O O . ARG A 1 337 ? -8.299 1.454 19.138 1.00 46.72 337 ARG A O 1
ATOM 2735 N N . SER A 1 338 ? -9.567 -0.397 19.304 1.00 47.62 338 SER A N 1
ATOM 2736 C CA . SER A 1 338 ? -10.493 0.149 20.301 1.00 47.62 338 SER A CA 1
ATOM 2737 C C . SER A 1 338 ? -9.753 0.498 21.598 1.00 47.62 338 SER A C 1
ATOM 2739 O O . SER A 1 338 ? -9.860 1.620 22.075 1.00 47.62 338 SER A O 1
ATOM 2741 N N . ILE A 1 339 ? -8.899 -0.395 22.113 1.00 46.78 339 ILE A N 1
ATOM 2742 C CA . ILE A 1 339 ? -8.059 -0.129 23.298 1.00 46.78 339 ILE A CA 1
ATOM 2743 C C . ILE A 1 339 ? -7.175 1.114 23.094 1.00 46.78 339 ILE A C 1
ATOM 2745 O O . ILE A 1 339 ? -7.066 1.936 23.997 1.00 46.78 339 ILE A O 1
ATOM 2749 N N . SER A 1 340 ? -6.591 1.305 21.906 1.00 44.84 340 SER A N 1
ATOM 2750 C CA . SER A 1 340 ? -5.709 2.449 21.619 1.00 44.84 340 SER A CA 1
ATOM 2751 C C . SER A 1 340 ? -6.405 3.820 21.650 1.00 44.84 340 SER A C 1
ATOM 2753 O O . SER A 1 340 ? -5.744 4.834 21.891 1.00 44.84 340 SER A O 1
ATOM 2755 N N . LEU A 1 341 ? -7.725 3.856 21.427 1.00 42.94 341 LEU A N 1
ATOM 2756 C CA . LEU A 1 341 ? -8.523 5.084 21.370 1.00 42.94 341 LEU A CA 1
ATOM 2757 C C . LEU A 1 341 ? -8.970 5.576 22.760 1.00 42.94 341 LEU A C 1
ATOM 2759 O O . LEU A 1 341 ? -9.166 6.776 22.934 1.00 42.94 341 LEU A O 1
ATOM 2763 N N . PHE A 1 342 ? -9.064 4.692 23.763 1.00 41.88 342 PHE A N 1
ATOM 2764 C CA . PHE A 1 342 ? -9.672 4.997 25.074 1.00 41.88 342 PHE A CA 1
ATOM 2765 C C . PHE A 1 342 ? -8.675 5.123 26.256 1.00 41.88 342 PHE A C 1
ATOM 2767 O O . PHE A 1 342 ? -9.083 5.210 27.419 1.00 41.88 342 PHE A O 1
ATOM 2774 N N . CYS A 1 343 ? -7.360 5.181 25.994 1.00 39.66 343 CYS A N 1
ATOM 2775 C CA . CYS A 1 343 ? -6.316 5.237 27.036 1.00 39.66 343 CYS A CA 1
ATOM 2776 C C . CYS A 1 343 ? -5.767 6.641 27.346 1.00 39.66 343 CYS A C 1
ATOM 2778 O O . CYS A 1 343 ? -5.361 7.388 26.452 1.00 39.66 343 CYS A O 1
ATOM 2780 N N . ARG A 1 344 ? -5.644 6.947 28.647 1.00 36.69 344 ARG A N 1
ATOM 2781 C CA . ARG A 1 344 ? -4.986 8.133 29.222 1.00 36.69 344 ARG A CA 1
ATOM 2782 C C . ARG A 1 344 ? -3.483 7.936 29.472 1.00 36.69 344 ARG A C 1
ATOM 2784 O O . ARG A 1 344 ? -2.728 8.839 29.113 1.00 36.69 344 ARG A O 1
ATOM 2791 N N . ASP A 1 345 ? -3.029 6.796 30.013 1.00 41.06 345 ASP A N 1
ATOM 2792 C CA . ASP A 1 345 ? -1.586 6.506 30.166 1.00 41.06 345 ASP A CA 1
ATOM 2793 C C . ASP A 1 345 ? -1.071 5.579 29.061 1.00 41.06 345 ASP A C 1
ATOM 2795 O O . ASP A 1 345 ? -1.277 4.365 29.037 1.00 41.06 345 ASP A O 1
ATOM 2799 N N . LYS A 1 346 ? -0.369 6.195 28.114 1.00 43.50 346 LYS A N 1
ATOM 2800 C CA . LYS A 1 346 ? 0.088 5.561 26.881 1.00 43.50 346 LYS A CA 1
ATOM 2801 C C . LYS A 1 346 ? 1.393 4.761 27.083 1.00 43.50 346 LYS A C 1
ATOM 2803 O O . LYS A 1 346 ? 1.688 3.889 26.269 1.00 43.50 346 LYS A O 1
ATOM 2808 N N . LYS A 1 347 ? 2.176 5.011 28.152 1.00 41.12 347 LYS A N 1
ATOM 2809 C CA . LYS A 1 347 ? 3.524 4.417 28.348 1.00 41.12 347 LYS A CA 1
ATOM 2810 C C . LYS A 1 347 ? 3.491 2.957 28.809 1.00 41.12 347 LYS A C 1
ATOM 2812 O O . LYS A 1 347 ? 4.346 2.179 28.388 1.00 41.12 347 LYS A O 1
ATOM 2817 N N . SER A 1 348 ? 2.519 2.574 29.639 1.00 45.81 348 SER A N 1
ATOM 2818 C CA . SER A 1 348 ? 2.406 1.200 30.164 1.00 45.81 348 SER A CA 1
ATOM 2819 C C . SER A 1 348 ? 1.974 0.196 29.086 1.00 45.81 348 SER A C 1
ATOM 2821 O O . SER A 1 348 ? 2.508 -0.906 29.004 1.00 45.81 348 SER A O 1
ATOM 2823 N N . ILE A 1 349 ? 1.072 0.605 28.189 1.00 45.06 349 ILE A N 1
ATOM 2824 C CA . ILE A 1 349 ? 0.494 -0.253 27.143 1.00 45.06 349 ILE A CA 1
ATOM 2825 C C . ILE A 1 349 ? 1.499 -0.629 26.060 1.00 45.06 349 ILE A C 1
ATOM 2827 O O . ILE A 1 349 ? 1.496 -1.769 25.605 1.00 45.06 349 ILE A O 1
ATOM 2831 N N . GLY A 1 350 ? 2.388 0.288 25.667 1.00 46.16 350 GLY A N 1
ATOM 2832 C CA . GLY A 1 350 ? 3.432 -0.040 24.697 1.00 46.16 350 GLY A CA 1
ATOM 2833 C C . GLY A 1 350 ? 4.305 -1.202 25.178 1.00 46.16 350 GLY A C 1
ATOM 2834 O O . GLY A 1 350 ? 4.641 -2.088 24.394 1.00 46.16 350 GLY A O 1
ATOM 2835 N N . LYS A 1 351 ? 4.645 -1.221 26.475 1.00 47.19 351 LYS A N 1
ATOM 2836 C CA . LYS A 1 351 ? 5.478 -2.265 27.085 1.00 47.19 351 LYS A CA 1
ATOM 2837 C C . LYS A 1 351 ? 4.786 -3.634 27.057 1.00 47.19 351 LYS A C 1
ATOM 2839 O O . LYS A 1 351 ? 5.434 -4.628 26.743 1.00 47.19 351 LYS A O 1
ATOM 2844 N N . ASP A 1 352 ? 3.481 -3.671 27.314 1.00 47.53 352 ASP A N 1
ATOM 2845 C CA . ASP A 1 352 ? 2.698 -4.912 27.348 1.00 47.53 352 ASP A CA 1
ATOM 2846 C C . ASP A 1 352 ? 2.297 -5.408 25.942 1.00 47.53 352 ASP A C 1
ATOM 2848 O O . ASP A 1 352 ? 2.299 -6.614 25.692 1.00 47.53 352 ASP A O 1
ATOM 2852 N N . LEU A 1 353 ? 2.030 -4.502 24.989 1.00 48.16 353 LEU A N 1
ATOM 2853 C CA . LEU A 1 353 ? 1.793 -4.826 23.571 1.00 48.16 353 LEU A CA 1
ATOM 2854 C C . LEU A 1 353 ? 3.029 -5.436 22.903 1.00 48.16 353 LEU A C 1
ATOM 2856 O O . LEU A 1 353 ? 2.903 -6.385 22.133 1.00 48.16 353 LEU A O 1
ATOM 2860 N N . LEU A 1 354 ? 4.217 -4.898 23.194 1.00 47.81 354 LEU A N 1
ATOM 2861 C CA . LEU A 1 354 ? 5.483 -5.352 22.608 1.00 47.81 354 LEU A CA 1
ATOM 2862 C C . LEU A 1 354 ? 6.093 -6.550 23.356 1.00 47.81 354 LEU A C 1
ATOM 2864 O O . LEU A 1 354 ? 6.899 -7.284 22.785 1.00 47.81 354 LEU A O 1
ATOM 2868 N N . GLY A 1 355 ? 5.670 -6.787 24.602 1.00 48.22 355 GLY A N 1
ATOM 2869 C CA . GLY A 1 355 ? 5.945 -8.016 25.350 1.00 48.22 355 GLY A CA 1
ATOM 2870 C C . GLY A 1 355 ? 5.037 -9.197 24.973 1.00 48.22 355 GLY A C 1
ATOM 2871 O O . GLY A 1 355 ? 5.311 -10.326 25.379 1.00 48.22 355 GLY A O 1
ATOM 2872 N N . ASN A 1 356 ? 3.970 -8.974 24.196 1.00 46.12 356 ASN A N 1
ATOM 2873 C CA . ASN A 1 356 ? 3.040 -10.020 23.772 1.00 46.12 356 ASN A CA 1
ATOM 2874 C C . ASN A 1 356 ? 3.542 -10.735 22.505 1.00 46.12 356 ASN A C 1
ATOM 2876 O O . ASN A 1 356 ? 3.571 -10.160 21.418 1.00 46.12 356 ASN A O 1
ATOM 2880 N N . GLU A 1 357 ? 3.878 -12.023 22.629 1.00 43.03 357 GLU A N 1
ATOM 2881 C CA . GLU A 1 357 ? 4.383 -12.859 21.525 1.00 43.03 357 GLU A CA 1
ATOM 2882 C C . GLU A 1 357 ? 3.418 -13.019 20.335 1.00 43.03 357 GLU A C 1
ATOM 2884 O O . GLU A 1 357 ? 3.842 -13.489 19.277 1.00 43.03 357 GLU A O 1
ATOM 2889 N N . ASN A 1 358 ? 2.145 -12.638 20.495 1.00 42.06 358 ASN A N 1
ATOM 2890 C CA . ASN A 1 358 ? 1.090 -12.761 19.487 1.00 42.06 358 ASN A CA 1
ATOM 2891 C C . ASN A 1 358 ? 0.573 -11.403 18.975 1.00 42.06 358 ASN A C 1
ATOM 2893 O O . ASN A 1 358 ? -0.504 -11.358 18.381 1.00 42.06 358 ASN A O 1
ATOM 2897 N N . CYS A 1 359 ? 1.290 -10.298 19.219 1.00 44.47 359 CYS A N 1
ATOM 2898 C CA . CYS A 1 359 ? 0.901 -8.981 18.709 1.00 44.47 359 CYS A CA 1
ATOM 2899 C C . CYS A 1 359 ? 0.878 -8.984 17.161 1.00 44.47 359 CYS A C 1
ATOM 2901 O O . CYS A 1 359 ? 1.919 -9.245 16.547 1.00 44.47 359 CYS A O 1
ATOM 2903 N N . PRO A 1 360 ? -0.277 -8.740 16.507 1.00 43.25 360 PRO A N 1
ATOM 2904 C CA . PRO A 1 360 ? -0.386 -8.817 15.055 1.00 43.25 360 PRO A CA 1
ATOM 2905 C C . PRO A 1 360 ? 0.410 -7.700 14.365 1.00 43.25 360 PRO A C 1
ATOM 2907 O O . PRO A 1 360 ? 0.343 -6.547 14.799 1.00 43.25 360 PRO A O 1
ATOM 2910 N N . PRO A 1 361 ? 1.083 -7.977 13.237 1.00 45.78 361 PRO A N 1
ATOM 2911 C CA . PRO A 1 361 ? 1.909 -6.971 12.579 1.00 45.78 361 PRO A CA 1
ATOM 2912 C C . PRO A 1 361 ? 1.159 -5.734 12.045 1.00 45.78 361 PRO A C 1
ATOM 2914 O O . PRO A 1 361 ? 1.737 -4.652 11.962 1.00 45.78 361 PRO A O 1
ATOM 2917 N N . GLY A 1 362 ? -0.141 -5.859 11.749 1.00 44.91 362 GLY A N 1
ATOM 2918 C CA . GLY A 1 362 ? -0.996 -4.728 11.356 1.00 44.91 362 GLY A CA 1
ATOM 2919 C C . GLY A 1 362 ? -1.192 -3.692 12.470 1.00 44.91 362 GLY A C 1
ATOM 2920 O O . GLY A 1 362 ? -1.220 -2.496 12.203 1.00 44.91 362 GLY A O 1
ATOM 2921 N N . VAL A 1 363 ? -1.204 -4.124 13.735 1.00 48.12 363 VAL A N 1
ATOM 2922 C CA . VAL A 1 363 ? -1.328 -3.225 14.898 1.00 48.12 363 VAL A CA 1
ATOM 2923 C C . VAL A 1 363 ? -0.085 -2.348 15.047 1.00 48.12 363 VAL A C 1
ATOM 2925 O O . VAL A 1 363 ? -0.183 -1.170 15.381 1.00 48.12 363 VAL A O 1
ATOM 2928 N N . ILE A 1 364 ? 1.092 -2.905 14.752 1.00 50.12 364 ILE A N 1
ATOM 2929 C CA . ILE A 1 364 ? 2.369 -2.183 14.770 1.00 50.12 364 ILE A CA 1
ATOM 2930 C C . ILE A 1 364 ? 2.391 -1.098 13.684 1.00 50.12 364 ILE A C 1
ATOM 2932 O O . ILE A 1 364 ? 2.801 0.033 13.943 1.00 50.12 364 ILE A O 1
ATOM 2936 N N . TYR A 1 365 ? 1.907 -1.428 12.485 1.00 49.09 365 TYR A N 1
ATOM 2937 C CA . TYR A 1 365 ? 1.810 -0.496 11.362 1.00 49.09 365 TYR A CA 1
ATOM 2938 C C . TYR A 1 365 ? 0.849 0.671 11.656 1.00 49.09 365 TYR A C 1
ATOM 2940 O O . TYR A 1 365 ? 1.194 1.834 11.433 1.00 49.09 365 TYR A O 1
ATOM 2948 N N . ASP A 1 366 ? -0.317 0.381 12.237 1.00 48.19 366 ASP A N 1
ATOM 2949 C CA . ASP A 1 366 ? -1.336 1.386 12.558 1.00 48.19 366 ASP A CA 1
ATOM 2950 C C . ASP A 1 366 ? -0.905 2.334 13.691 1.00 48.19 366 ASP A C 1
ATOM 2952 O O . ASP A 1 366 ? -1.181 3.533 13.629 1.00 48.19 366 ASP A O 1
ATOM 2956 N N . ILE A 1 367 ? -0.161 1.847 14.695 1.00 50.62 367 ILE A N 1
ATOM 2957 C CA . ILE A 1 367 ? 0.415 2.693 15.761 1.00 50.62 367 ILE A CA 1
ATOM 2958 C C . ILE A 1 367 ? 1.360 3.756 15.179 1.00 50.62 367 ILE A C 1
ATOM 2960 O O . ILE A 1 367 ? 1.411 4.887 15.668 1.00 50.62 367 ILE A O 1
ATOM 2964 N N . MET A 1 368 ? 2.100 3.410 14.127 1.00 48.19 368 MET A N 1
ATOM 2965 C CA . MET A 1 368 ? 3.084 4.301 13.516 1.00 48.19 368 MET A CA 1
ATOM 2966 C C . MET A 1 368 ? 2.509 5.277 12.507 1.00 48.19 368 MET A C 1
ATOM 2968 O O . MET A 1 368 ? 2.989 6.409 12.403 1.00 48.19 368 MET A O 1
ATOM 2972 N N . ASN A 1 369 ? 1.486 4.851 11.775 1.00 48.50 369 ASN A N 1
ATOM 2973 C CA . ASN A 1 369 ? 0.840 5.680 10.765 1.00 48.50 369 ASN A CA 1
ATOM 2974 C C . ASN A 1 369 ? -0.337 6.484 11.328 1.00 48.50 369 ASN A C 1
ATOM 2976 O O . ASN A 1 369 ? -0.746 7.466 10.717 1.00 48.50 369 ASN A O 1
ATOM 2980 N N . GLY A 1 370 ? -0.828 6.139 12.521 1.00 50.16 370 GLY A N 1
ATOM 2981 C CA . GLY A 1 370 ? -1.859 6.899 13.217 1.00 50.16 370 GLY A CA 1
ATOM 2982 C C . GLY A 1 370 ? -1.421 8.322 13.583 1.00 50.16 370 GLY A C 1
ATOM 2983 O O . GLY A 1 370 ? -0.241 8.616 13.774 1.00 50.16 370 GLY A O 1
ATOM 2984 N N . SER A 1 371 ? -2.384 9.226 13.740 1.00 39.06 371 SER A N 1
ATOM 2985 C CA . SER A 1 371 ? -2.160 10.659 14.009 1.00 39.06 371 SER A CA 1
ATOM 2986 C C . SER A 1 371 ? -1.692 10.976 15.445 1.00 39.06 371 SER A C 1
ATOM 2988 O O . SER A 1 371 ? -1.600 12.138 15.833 1.00 39.06 371 SER A O 1
ATOM 2990 N N . ASN A 1 372 ? -1.423 9.961 16.275 1.00 44.41 372 ASN A N 1
ATOM 2991 C CA . ASN A 1 372 ? -1.182 10.111 17.714 1.00 44.41 372 ASN A CA 1
ATOM 2992 C C . ASN A 1 372 ? 0.321 10.110 18.039 1.00 44.41 372 ASN A C 1
ATOM 2994 O O . ASN A 1 372 ? 0.918 9.064 18.299 1.00 44.41 372 ASN A O 1
ATOM 2998 N N . ASN A 1 373 ? 0.922 11.302 18.066 1.00 48.81 373 ASN A N 1
ATOM 2999 C CA . ASN A 1 373 ? 2.366 11.504 18.260 1.00 48.81 373 ASN A CA 1
ATOM 3000 C C . ASN A 1 373 ? 2.940 10.837 19.527 1.00 48.81 373 ASN A C 1
ATOM 3002 O O . ASN A 1 373 ? 4.059 10.333 19.497 1.00 48.81 373 ASN A O 1
ATOM 3006 N N . ASN A 1 374 ? 2.165 10.738 20.611 1.00 44.88 374 ASN A N 1
ATOM 3007 C CA . ASN A 1 374 ? 2.633 10.104 21.851 1.00 44.88 374 ASN A CA 1
ATOM 3008 C C . ASN A 1 374 ? 2.791 8.581 21.706 1.00 44.88 374 ASN A C 1
ATOM 3010 O O . ASN A 1 374 ? 3.711 8.001 22.276 1.00 44.88 374 ASN A O 1
ATOM 3014 N N . LEU A 1 375 ? 1.911 7.916 20.946 1.00 48.22 375 LEU A N 1
ATOM 3015 C CA . LEU A 1 375 ? 2.032 6.475 20.688 1.00 48.22 375 LEU A CA 1
ATOM 3016 C C . LEU A 1 375 ? 3.258 6.171 19.822 1.00 48.22 375 LEU A C 1
ATOM 3018 O O . LEU A 1 375 ? 3.959 5.196 20.093 1.00 48.22 375 LEU A O 1
ATOM 3022 N N . LYS A 1 376 ? 3.571 7.048 18.857 1.00 56.91 376 LYS A N 1
ATOM 3023 C CA . LYS A 1 376 ? 4.806 6.955 18.065 1.00 56.91 376 LYS A CA 1
ATOM 3024 C C . LYS A 1 376 ? 6.050 7.063 18.947 1.00 56.91 376 LYS A C 1
ATOM 3026 O O . LYS A 1 376 ? 6.954 6.244 18.815 1.00 56.91 376 LYS A O 1
ATOM 3031 N N . GLU A 1 377 ? 6.088 8.012 19.883 1.00 57.97 377 GLU A N 1
ATOM 3032 C CA . GLU A 1 377 ? 7.220 8.208 20.808 1.00 57.97 377 GLU A CA 1
ATOM 3033 C C . GLU A 1 377 ? 7.448 6.993 21.730 1.00 57.97 377 GLU A C 1
ATOM 3035 O O . GLU A 1 377 ? 8.576 6.533 21.935 1.00 57.97 377 GLU A O 1
ATOM 3040 N N . ILE A 1 378 ? 6.365 6.416 22.252 1.00 52.81 378 ILE A N 1
ATOM 3041 C CA . ILE A 1 378 ? 6.418 5.233 23.119 1.00 52.81 378 ILE A CA 1
ATOM 3042 C C . ILE A 1 378 ? 6.879 4.004 22.339 1.00 52.81 378 ILE A C 1
ATOM 3044 O O . ILE A 1 378 ? 7.780 3.295 22.785 1.00 52.81 378 ILE A O 1
ATOM 3048 N N . PHE A 1 379 ? 6.305 3.783 21.158 1.00 63.06 379 PHE A N 1
ATOM 3049 C CA . PHE A 1 379 ? 6.708 2.703 20.268 1.00 63.06 379 PHE A CA 1
ATOM 3050 C C . PHE A 1 379 ? 8.196 2.812 19.897 1.00 63.06 379 PHE A C 1
ATOM 3052 O O . PHE A 1 379 ? 8.931 1.838 20.046 1.00 63.06 379 PHE A O 1
ATOM 3059 N N . THR A 1 380 ? 8.663 4.016 19.545 1.00 65.00 380 THR A N 1
ATOM 3060 C CA . THR A 1 380 ? 10.077 4.333 19.257 1.00 65.00 380 THR A CA 1
ATOM 3061 C C . THR A 1 380 ? 11.008 3.922 20.394 1.00 65.00 380 THR A C 1
ATOM 3063 O O . THR A 1 380 ? 12.018 3.256 20.174 1.00 65.00 380 THR A O 1
ATOM 3066 N N . THR A 1 381 ? 10.646 4.287 21.624 1.00 64.12 381 THR A N 1
ATOM 3067 C CA . THR A 1 381 ? 11.455 3.993 22.815 1.00 64.12 381 THR A CA 1
ATOM 3068 C C . THR A 1 381 ? 11.565 2.487 23.065 1.00 64.12 381 THR A C 1
ATOM 3070 O O . THR A 1 381 ? 12.587 1.990 23.536 1.00 64.12 381 THR A O 1
ATOM 3073 N N . LEU A 1 382 ? 10.507 1.739 22.757 1.00 61.56 382 LEU A N 1
ATOM 3074 C CA . LEU A 1 382 ? 10.416 0.321 23.079 1.00 61.56 382 LEU A CA 1
ATOM 3075 C C . LEU A 1 382 ? 11.085 -0.570 22.034 1.00 61.56 382 LEU A C 1
ATOM 3077 O O . LEU A 1 382 ? 11.766 -1.517 22.415 1.00 61.56 382 LEU A O 1
ATOM 3081 N N . ILE A 1 383 ? 10.987 -0.240 20.743 1.00 70.81 383 ILE A N 1
ATOM 3082 C CA . ILE A 1 383 ? 11.717 -0.974 19.696 1.00 70.81 383 ILE A CA 1
ATOM 3083 C C . ILE A 1 383 ? 13.238 -0.786 19.782 1.00 70.81 383 ILE A C 1
ATOM 3085 O O . ILE A 1 383 ? 13.980 -1.581 19.213 1.00 70.81 383 ILE A O 1
ATOM 3089 N N . GLN A 1 384 ? 13.712 0.232 20.504 1.00 70.00 384 GLN A N 1
ATOM 3090 C CA . GLN A 1 384 ? 15.132 0.468 20.791 1.00 70.00 384 GLN A CA 1
ATOM 3091 C C . GLN A 1 384 ? 15.621 -0.248 22.062 1.00 70.00 384 GLN A C 1
ATOM 3093 O O . GLN A 1 384 ? 16.826 -0.329 22.299 1.00 70.00 384 GLN A O 1
ATOM 3098 N N . ASN A 1 385 ? 14.709 -0.777 22.880 1.00 69.69 385 ASN A N 1
ATOM 3099 C CA . ASN A 1 385 ? 15.040 -1.459 24.125 1.00 69.69 385 ASN A CA 1
ATOM 3100 C C . ASN A 1 385 ? 15.562 -2.882 23.853 1.00 69.69 385 ASN A C 1
ATOM 3102 O O . ASN A 1 385 ? 15.000 -3.609 23.033 1.00 69.69 385 ASN A O 1
ATOM 3106 N N . SER A 1 386 ? 16.602 -3.309 24.575 1.00 70.12 386 SER A N 1
ATOM 3107 C CA . SER A 1 386 ? 17.153 -4.668 24.494 1.00 70.12 386 SER A CA 1
ATOM 3108 C C . SER A 1 386 ? 16.133 -5.769 24.797 1.00 70.12 386 SER A C 1
ATOM 3110 O O . SER A 1 386 ? 16.290 -6.886 24.314 1.00 70.12 386 SER A O 1
ATOM 3112 N N . ASP A 1 387 ? 15.085 -5.461 25.562 1.00 64.06 387 ASP A N 1
ATOM 3113 C CA . ASP A 1 387 ? 14.029 -6.411 25.930 1.00 64.06 387 ASP A CA 1
ATOM 3114 C C . ASP A 1 387 ? 12.939 -6.554 24.844 1.00 64.06 387 ASP A C 1
ATOM 3116 O O . ASP A 1 387 ? 11.966 -7.286 25.034 1.00 64.06 387 ASP A O 1
ATOM 3120 N N . CYS A 1 388 ? 13.064 -5.848 23.711 1.00 66.06 388 CYS A N 1
ATOM 3121 C CA . CYS A 1 388 ? 12.120 -5.939 22.597 1.00 66.06 388 CYS A CA 1
ATOM 3122 C C . CYS A 1 388 ? 12.110 -7.348 21.980 1.00 66.06 388 CYS A C 1
ATOM 3124 O O . CYS A 1 388 ? 13.150 -7.980 21.802 1.00 66.06 388 CYS A O 1
ATOM 3126 N N . ASN A 1 389 ? 10.922 -7.833 21.616 1.00 68.81 389 ASN A N 1
ATOM 3127 C CA . ASN A 1 389 ? 10.743 -9.164 21.048 1.00 68.81 389 ASN A CA 1
ATOM 3128 C C . ASN A 1 389 ? 11.394 -9.288 19.657 1.00 68.81 389 ASN A C 1
ATOM 3130 O O . ASN A 1 389 ? 11.054 -8.548 18.733 1.00 68.81 389 ASN A O 1
ATOM 3134 N N . ASN A 1 390 ? 12.248 -10.298 19.472 1.00 73.44 390 ASN A N 1
ATOM 3135 C CA . ASN A 1 390 ? 12.932 -10.555 18.200 1.00 73.44 390 ASN A CA 1
ATOM 3136 C C . ASN A 1 390 ? 11.976 -10.758 17.015 1.00 73.44 390 ASN A C 1
ATOM 3138 O O . ASN A 1 390 ? 12.286 -10.296 15.926 1.00 73.44 390 ASN A O 1
ATOM 3142 N N . LYS A 1 391 ? 10.786 -11.351 17.205 1.00 69.69 391 LYS A N 1
ATOM 3143 C CA . LYS A 1 391 ? 9.797 -11.500 16.116 1.00 69.69 391 LYS A CA 1
ATOM 3144 C C . LYS A 1 391 ? 9.288 -10.154 15.599 1.00 69.69 391 LYS A C 1
ATOM 3146 O O . LYS A 1 391 ? 8.977 -10.029 14.419 1.00 69.69 391 LYS A O 1
ATOM 3151 N N . ILE A 1 392 ? 9.192 -9.159 16.482 1.00 69.31 392 ILE A N 1
ATOM 3152 C CA . ILE A 1 392 ? 8.783 -7.797 16.122 1.00 69.31 392 ILE A CA 1
ATOM 3153 C C . ILE A 1 392 ? 9.912 -7.115 15.352 1.00 69.31 392 ILE A C 1
ATOM 3155 O O . ILE A 1 392 ? 9.666 -6.516 14.310 1.00 69.31 392 ILE A O 1
ATOM 3159 N N . LEU A 1 393 ? 11.150 -7.263 15.827 1.00 79.44 393 LEU A N 1
ATOM 3160 C CA . LEU A 1 393 ? 12.335 -6.752 15.140 1.00 79.44 393 LEU A CA 1
ATOM 3161 C C . LEU A 1 393 ? 12.496 -7.375 13.742 1.00 79.44 393 LEU A C 1
ATOM 3163 O O . LEU A 1 393 ? 12.717 -6.648 12.777 1.00 79.44 393 LEU A O 1
ATOM 3167 N N . ASP A 1 394 ? 12.306 -8.690 13.616 1.00 80.81 394 ASP A N 1
ATOM 3168 C CA . ASP A 1 394 ? 12.362 -9.409 12.340 1.00 80.81 394 ASP A CA 1
ATOM 3169 C C . ASP A 1 394 ? 11.222 -8.974 11.403 1.00 80.81 394 ASP A C 1
ATOM 3171 O O . ASP A 1 394 ? 11.447 -8.776 10.209 1.00 80.81 394 ASP A O 1
ATOM 3175 N N . PHE A 1 395 ? 10.002 -8.771 11.920 1.00 75.44 395 PHE A N 1
ATOM 3176 C CA . PHE A 1 395 ? 8.893 -8.240 11.121 1.00 75.44 395 PHE A CA 1
ATOM 3177 C C . PHE A 1 395 ? 9.208 -6.841 10.578 1.00 75.44 395 PHE A C 1
ATOM 3179 O O . PHE A 1 395 ? 9.021 -6.584 9.390 1.00 75.44 395 PHE A O 1
ATOM 3186 N N . ILE A 1 396 ? 9.729 -5.954 11.430 1.00 79.12 396 ILE A N 1
ATOM 3187 C CA . ILE A 1 396 ? 10.122 -4.597 11.035 1.00 79.12 396 ILE A CA 1
ATOM 3188 C C . ILE A 1 396 ? 11.240 -4.641 9.983 1.00 79.12 396 ILE A C 1
ATOM 3190 O O . ILE A 1 396 ? 11.164 -3.925 8.984 1.00 79.12 396 ILE A O 1
ATOM 3194 N N . ALA A 1 397 ? 12.245 -5.503 10.164 1.00 85.81 397 ALA A N 1
ATOM 3195 C CA . ALA A 1 397 ? 13.346 -5.670 9.218 1.00 85.81 397 ALA A CA 1
ATOM 3196 C C . ALA A 1 397 ? 12.868 -6.120 7.825 1.00 85.81 397 ALA A C 1
ATOM 3198 O O . ALA A 1 397 ? 13.383 -5.633 6.821 1.00 85.81 397 ALA A O 1
ATOM 3199 N N . ASN A 1 398 ? 11.855 -6.991 7.759 1.00 83.19 398 ASN A N 1
ATOM 3200 C CA . ASN A 1 398 ? 11.250 -7.464 6.507 1.00 83.19 398 ASN A CA 1
ATOM 3201 C C . ASN A 1 398 ? 10.219 -6.493 5.897 1.00 83.19 398 ASN A C 1
ATOM 3203 O O . ASN A 1 398 ? 9.750 -6.725 4.785 1.00 83.19 398 ASN A O 1
ATOM 3207 N N . GLY A 1 399 ? 9.832 -5.434 6.613 1.00 79.81 399 GLY A N 1
ATOM 3208 C CA . GLY A 1 399 ? 8.855 -4.453 6.140 1.00 79.81 399 GLY A CA 1
ATOM 3209 C C . GLY A 1 399 ? 9.421 -3.449 5.128 1.00 79.81 399 GLY A C 1
ATOM 3210 O O . GLY A 1 399 ? 10.619 -3.409 4.857 1.00 79.81 399 GLY A O 1
ATOM 3211 N N . ASN A 1 400 ? 8.559 -2.568 4.609 1.00 77.94 400 ASN A N 1
ATOM 3212 C CA . ASN A 1 400 ? 8.935 -1.534 3.627 1.00 77.94 400 ASN A CA 1
ATOM 3213 C C . ASN A 1 400 ? 9.185 -0.142 4.242 1.00 77.94 400 ASN A C 1
ATOM 3215 O O . ASN A 1 400 ? 9.468 0.808 3.522 1.00 77.94 400 ASN A O 1
ATOM 3219 N N . ASN A 1 401 ? 9.061 0.020 5.563 1.00 77.50 401 ASN A N 1
ATOM 3220 C CA . ASN A 1 401 ? 9.201 1.326 6.213 1.00 77.50 401 ASN A CA 1
ATOM 3221 C C . ASN A 1 401 ? 10.664 1.575 6.631 1.00 77.50 401 ASN A C 1
ATOM 3223 O O . ASN A 1 401 ? 11.162 0.975 7.585 1.00 77.50 401 ASN A O 1
ATOM 3227 N N . ASN A 1 402 ? 11.348 2.463 5.908 1.00 82.31 402 ASN A N 1
ATOM 3228 C CA . ASN A 1 402 ? 12.767 2.757 6.121 1.00 82.31 402 ASN A CA 1
ATOM 3229 C C . ASN A 1 402 ? 13.048 3.467 7.453 1.00 82.31 402 ASN A C 1
ATOM 3231 O O . ASN A 1 402 ? 14.044 3.156 8.103 1.00 82.31 402 ASN A O 1
ATOM 3235 N N . GLU A 1 403 ? 12.163 4.353 7.911 1.00 80.44 403 GLU A N 1
ATOM 3236 C CA . GLU A 1 403 ? 12.307 5.018 9.215 1.00 80.44 403 GLU A CA 1
ATOM 3237 C C . GLU A 1 403 ? 12.250 4.002 10.360 1.00 80.44 403 GLU A C 1
ATOM 3239 O O . GLU A 1 403 ? 13.085 3.993 11.262 1.00 80.44 403 GLU A O 1
ATOM 3244 N N . LEU A 1 404 ? 11.335 3.044 10.249 1.00 76.00 404 LEU A N 1
ATOM 3245 C CA . LEU A 1 404 ? 11.230 1.912 11.158 1.00 76.00 404 LEU A CA 1
ATOM 3246 C C . LEU A 1 404 ? 12.508 1.076 11.244 1.00 76.00 404 LEU A C 1
ATOM 3248 O O . LEU A 1 404 ? 12.978 0.749 12.338 1.00 76.00 404 LEU A O 1
ATOM 3252 N N . LYS A 1 405 ? 13.075 0.739 10.081 1.00 87.19 405 LYS A N 1
ATOM 3253 C CA . LYS A 1 405 ? 14.334 -0.005 9.987 1.00 87.19 405 LYS A CA 1
ATOM 3254 C C . LYS A 1 405 ? 15.460 0.760 10.678 1.00 87.19 405 LYS A C 1
ATOM 3256 O O . LYS A 1 405 ? 16.156 0.179 11.508 1.00 87.19 405 LYS A O 1
ATOM 3261 N N . LYS A 1 406 ? 15.592 2.069 10.426 1.00 86.25 406 LYS A N 1
ATOM 3262 C CA . LYS A 1 406 ? 16.586 2.927 11.100 1.00 86.25 406 LYS A CA 1
ATOM 3263 C C . LYS A 1 406 ? 16.473 2.861 12.622 1.00 86.25 406 LYS A C 1
ATOM 3265 O O . LYS A 1 406 ? 17.485 2.763 13.313 1.00 86.25 406 LYS A O 1
ATOM 3270 N N . MET A 1 407 ? 15.254 2.863 13.156 1.00 81.81 407 MET A N 1
ATOM 3271 C CA . MET A 1 407 ? 15.026 2.870 14.603 1.00 81.81 407 MET A CA 1
ATOM 3272 C C . MET A 1 407 ? 15.461 1.567 15.283 1.00 81.81 407 MET A C 1
ATOM 3274 O O . MET A 1 407 ? 16.004 1.618 16.388 1.00 81.81 407 MET A O 1
ATOM 3278 N N . ILE A 1 408 ? 15.279 0.412 14.632 1.00 86.56 408 ILE A N 1
ATOM 3279 C CA . ILE A 1 408 ? 15.698 -0.889 15.183 1.00 86.56 408 ILE A CA 1
ATOM 3280 C C . ILE A 1 408 ? 17.191 -1.180 14.985 1.00 86.56 408 ILE A C 1
ATOM 3282 O O . ILE A 1 408 ? 17.752 -2.001 15.709 1.00 86.56 408 ILE A O 1
ATOM 3286 N N . LEU A 1 409 ? 17.868 -0.489 14.061 1.00 87.75 409 LEU A N 1
ATOM 3287 C CA . LEU A 1 409 ? 19.291 -0.690 13.757 1.00 87.75 409 LEU A CA 1
ATOM 3288 C C . LEU A 1 409 ? 20.247 -0.339 14.905 1.00 87.75 409 LEU A C 1
ATOM 3290 O O . LEU A 1 409 ? 21.416 -0.709 14.833 1.00 87.75 409 LEU A O 1
ATOM 3294 N N . ASN A 1 410 ? 19.793 0.312 15.974 1.00 81.50 410 ASN A N 1
ATOM 3295 C CA . ASN A 1 410 ? 20.588 0.504 17.195 1.00 81.50 410 ASN A CA 1
ATOM 3296 C C . ASN A 1 410 ? 20.245 -0.507 18.301 1.00 81.50 410 ASN A C 1
ATOM 3298 O O . ASN A 1 410 ? 20.914 -0.536 19.333 1.00 81.50 410 ASN A O 1
ATOM 3302 N N . ASN A 1 411 ? 19.238 -1.364 18.094 1.00 84.56 411 ASN A N 1
ATOM 3303 C CA . ASN A 1 411 ? 18.843 -2.359 19.081 1.00 84.56 411 ASN A CA 1
ATOM 3304 C C . ASN A 1 411 ? 19.912 -3.475 19.179 1.00 84.56 411 ASN A C 1
ATOM 3306 O O . ASN A 1 411 ? 20.261 -4.082 18.153 1.00 84.56 411 ASN A O 1
ATOM 3310 N N . PRO A 1 412 ? 20.444 -3.765 20.385 1.00 79.44 412 PRO A N 1
ATOM 3311 C CA . PRO A 1 412 ? 21.471 -4.789 20.587 1.00 79.44 412 PRO A CA 1
ATOM 3312 C C . PRO A 1 412 ? 20.964 -6.228 20.396 1.00 79.44 412 PRO A C 1
ATOM 3314 O O . PRO A 1 412 ? 21.779 -7.108 20.130 1.00 79.44 412 PRO A O 1
ATOM 3317 N N . SER A 1 413 ? 19.652 -6.463 20.501 1.00 82.75 413 SER A N 1
ATOM 3318 C CA . SER A 1 413 ? 19.009 -7.778 20.349 1.00 82.75 413 SER A CA 1
ATOM 3319 C C . SER A 1 413 ? 18.642 -8.111 18.898 1.00 82.75 413 SER A C 1
ATOM 3321 O O . SER A 1 413 ? 18.237 -9.236 18.609 1.00 82.75 413 SER A O 1
ATOM 3323 N N . LEU A 1 414 ? 18.809 -7.158 17.972 1.00 87.75 414 LEU A N 1
ATOM 3324 C CA . LEU A 1 414 ? 18.561 -7.367 16.546 1.00 87.75 414 LEU A CA 1
ATOM 3325 C C . LEU A 1 414 ? 19.492 -8.454 15.986 1.00 87.75 414 LEU A C 1
ATOM 3327 O O . LEU A 1 414 ? 20.717 -8.357 16.110 1.00 87.75 414 LEU A O 1
ATOM 3331 N N . SER A 1 415 ? 18.901 -9.472 15.360 1.00 88.12 415 SER A N 1
ATOM 3332 C CA . SER A 1 415 ? 19.619 -10.626 14.820 1.00 88.12 415 SER A CA 1
ATOM 3333 C C . SER A 1 415 ? 20.519 -10.246 13.633 1.00 88.12 415 SER A C 1
ATOM 3335 O O . SER A 1 415 ? 20.232 -9.299 12.900 1.00 88.12 415 SER A O 1
ATOM 3337 N N . SER A 1 416 ? 21.601 -11.001 13.408 1.00 87.69 416 SER A N 1
ATOM 3338 C CA . SER A 1 416 ? 22.469 -10.807 12.232 1.00 87.69 416 SER A CA 1
ATOM 3339 C C . SER A 1 416 ? 21.704 -10.977 10.915 1.00 87.69 416 SER A C 1
ATOM 3341 O O . SER A 1 416 ? 21.938 -10.224 9.977 1.00 87.69 416 SER A O 1
ATOM 3343 N N . GLU A 1 417 ? 20.736 -11.899 10.868 1.00 89.31 417 GLU A N 1
ATOM 3344 C CA . GLU A 1 417 ? 19.867 -12.096 9.701 1.00 89.31 417 GLU A CA 1
ATOM 3345 C C . GLU A 1 417 ? 19.007 -10.854 9.425 1.00 89.31 417 GLU A C 1
ATOM 3347 O O . GLU A 1 417 ? 18.946 -10.379 8.295 1.00 89.31 417 GLU A O 1
ATOM 3352 N N . ALA A 1 418 ? 18.401 -10.263 10.461 1.00 90.00 418 ALA A N 1
ATOM 3353 C CA . ALA A 1 418 ? 17.625 -9.034 10.316 1.00 90.00 418 ALA A CA 1
ATOM 3354 C C . ALA A 1 418 ? 18.493 -7.843 9.873 1.00 90.00 418 ALA A C 1
ATOM 3356 O O . ALA A 1 418 ? 18.068 -7.055 9.029 1.00 90.00 418 ALA A O 1
ATOM 3357 N N . VAL A 1 419 ? 19.727 -7.728 10.385 1.00 91.44 419 VAL A N 1
ATOM 3358 C CA . VAL A 1 419 ? 20.696 -6.718 9.918 1.00 91.44 419 VAL A CA 1
ATOM 3359 C C . VAL A 1 419 ? 21.009 -6.915 8.434 1.00 91.44 419 VAL A C 1
ATOM 3361 O O . VAL A 1 419 ? 21.005 -5.944 7.679 1.00 91.44 419 VAL A O 1
ATOM 3364 N N . PHE A 1 420 ? 21.231 -8.157 8.001 1.00 90.88 420 PHE A N 1
ATOM 3365 C CA . PHE A 1 420 ? 21.511 -8.482 6.605 1.00 90.88 420 PHE A CA 1
ATOM 3366 C C . PHE A 1 420 ? 20.318 -8.184 5.679 1.00 90.88 420 PHE A C 1
ATOM 3368 O O . PHE A 1 420 ? 20.509 -7.625 4.599 1.00 90.88 420 PHE A O 1
ATOM 3375 N N . ILE A 1 421 ? 19.083 -8.463 6.112 1.00 90.25 421 ILE A N 1
ATOM 3376 C CA . ILE A 1 421 ? 17.855 -8.100 5.380 1.00 90.25 421 ILE A CA 1
ATOM 3377 C C . ILE A 1 421 ? 17.758 -6.580 5.190 1.00 90.25 421 ILE A C 1
ATOM 3379 O O . ILE A 1 421 ? 17.532 -6.113 4.074 1.00 90.25 421 ILE A O 1
ATOM 3383 N N . ILE A 1 422 ? 17.980 -5.798 6.252 1.00 91.75 422 ILE A N 1
ATOM 3384 C CA . ILE A 1 422 ? 17.956 -4.330 6.163 1.00 91.75 422 ILE A CA 1
ATOM 3385 C C . ILE A 1 422 ? 19.052 -3.837 5.212 1.00 91.75 422 ILE A C 1
ATOM 3387 O O . ILE A 1 422 ? 18.784 -2.988 4.361 1.00 91.75 422 ILE A O 1
ATOM 3391 N N . LEU A 1 423 ? 20.255 -4.412 5.307 1.00 91.38 423 LEU A N 1
ATOM 3392 C CA . LEU A 1 423 ? 21.405 -4.069 4.471 1.00 91.38 423 LEU A CA 1
ATOM 3393 C C . LEU A 1 423 ? 21.151 -4.299 2.974 1.00 91.38 423 LEU A C 1
ATOM 3395 O O . LEU A 1 423 ? 21.631 -3.512 2.160 1.00 91.38 423 LEU A O 1
ATOM 3399 N N . LYS A 1 424 ? 20.378 -5.331 2.607 1.00 89.44 424 LYS A N 1
ATOM 3400 C CA . LYS A 1 424 ? 19.965 -5.572 1.213 1.00 89.44 424 LYS A CA 1
ATOM 3401 C C . LYS A 1 424 ? 19.071 -4.468 0.657 1.00 89.44 424 LYS A C 1
ATOM 3403 O O . LYS A 1 424 ? 19.195 -4.131 -0.512 1.00 89.44 424 LYS A O 1
ATOM 3408 N N . SER A 1 425 ? 18.202 -3.905 1.497 1.00 87.62 425 SER A N 1
ATOM 3409 C CA . SER A 1 425 ? 17.286 -2.823 1.109 1.00 87.62 425 SER A CA 1
ATOM 3410 C C . SER A 1 425 ? 17.873 -1.413 1.230 1.00 87.62 425 SER A C 1
ATOM 3412 O O . SER A 1 425 ? 17.226 -0.453 0.832 1.00 87.62 425 SER A O 1
ATOM 3414 N N . ALA A 1 426 ? 19.059 -1.256 1.822 1.00 92.06 426 ALA A N 1
ATOM 3415 C CA . ALA A 1 426 ? 19.661 0.053 2.060 1.00 92.06 426 ALA A CA 1
ATOM 3416 C C . ALA A 1 426 ? 20.574 0.463 0.896 1.00 92.06 426 ALA A C 1
ATOM 3418 O O . ALA A 1 426 ? 21.577 -0.207 0.651 1.00 92.06 426 ALA A O 1
ATOM 3419 N N . SER A 1 427 ? 20.279 1.574 0.220 1.00 92.81 427 SER A N 1
ATOM 3420 C CA . SER A 1 427 ? 21.086 2.099 -0.894 1.00 92.81 427 SER A CA 1
ATOM 3421 C C . SER A 1 427 ? 22.478 2.572 -0.462 1.00 92.81 427 SER A C 1
ATOM 3423 O O . SER A 1 427 ? 22.700 2.962 0.693 1.00 92.81 427 SER A O 1
ATOM 3425 N N . VAL A 1 428 ? 23.432 2.564 -1.394 1.00 91.94 428 VAL A N 1
ATOM 3426 C CA . VAL A 1 428 ? 24.756 3.176 -1.228 1.00 91.94 428 VAL A CA 1
ATOM 3427 C C . VAL A 1 428 ? 24.610 4.658 -0.870 1.00 91.94 428 VAL A C 1
ATOM 3429 O O . VAL A 1 428 ? 23.833 5.385 -1.475 1.00 91.94 428 VAL A O 1
ATOM 3432 N N . GLY A 1 429 ? 25.358 5.106 0.141 1.00 89.69 429 GLY A N 1
ATOM 3433 C CA . GLY A 1 429 ? 25.306 6.490 0.628 1.00 89.69 429 GLY A CA 1
ATOM 3434 C C . GLY A 1 429 ? 24.105 6.814 1.523 1.00 89.69 429 GLY A C 1
ATOM 3435 O O . GLY A 1 429 ? 24.017 7.931 2.023 1.00 89.69 429 GLY A O 1
ATOM 3436 N N . SER A 1 430 ? 23.201 5.858 1.772 1.00 92.06 430 SER A N 1
ATOM 3437 C CA . SER A 1 430 ? 22.082 6.075 2.693 1.00 92.06 430 SER A CA 1
ATOM 3438 C C . SER A 1 430 ? 22.532 6.113 4.157 1.00 92.06 430 SER A C 1
ATOM 3440 O O . SER A 1 430 ? 23.435 5.386 4.580 1.00 92.06 430 SER A O 1
ATOM 3442 N N . GLU A 1 431 ? 21.811 6.889 4.969 1.00 91.44 431 GLU A N 1
ATOM 3443 C CA . GLU A 1 431 ? 22.010 6.984 6.423 1.00 91.44 431 GLU A CA 1
ATOM 3444 C C . GLU A 1 431 ? 21.969 5.606 7.119 1.00 91.44 431 GLU A C 1
ATOM 3446 O O . GLU A 1 431 ? 22.671 5.369 8.103 1.00 91.44 431 GLU A O 1
ATOM 3451 N N . MET A 1 432 ? 21.188 4.654 6.590 1.00 91.12 432 MET A N 1
ATOM 3452 C CA . MET A 1 432 ? 21.124 3.285 7.115 1.00 91.12 432 MET A CA 1
ATOM 3453 C C . MET A 1 432 ? 22.492 2.590 7.095 1.00 91.12 432 MET A C 1
ATOM 3455 O O . MET A 1 432 ? 22.834 1.906 8.062 1.00 91.12 432 MET A O 1
ATOM 3459 N N . ILE A 1 433 ? 23.297 2.787 6.044 1.00 93.81 433 ILE A N 1
ATOM 3460 C CA . ILE A 1 433 ? 24.645 2.207 5.946 1.00 93.81 433 ILE A CA 1
ATOM 3461 C C . ILE A 1 433 ? 25.564 2.785 7.025 1.00 93.81 433 ILE A C 1
ATOM 3463 O O . ILE A 1 433 ? 26.291 2.031 7.679 1.00 93.81 433 ILE A O 1
ATOM 3467 N N . ASP A 1 434 ? 25.478 4.091 7.283 1.00 91.06 434 ASP A N 1
ATOM 3468 C CA . ASP A 1 434 ? 26.254 4.747 8.337 1.00 91.06 434 ASP A CA 1
ATOM 3469 C C . ASP A 1 434 ? 25.887 4.226 9.730 1.00 91.06 434 ASP A C 1
ATOM 3471 O O . ASP A 1 434 ? 26.774 4.014 10.561 1.00 91.06 434 ASP A O 1
ATOM 3475 N N . ILE A 1 435 ? 24.599 3.982 9.997 1.00 90.56 435 ILE A N 1
ATOM 3476 C CA . ILE A 1 435 ? 24.137 3.410 11.271 1.00 90.56 435 ILE A CA 1
ATOM 3477 C C . ILE A 1 435 ? 24.663 1.978 11.432 1.00 90.56 435 ILE A C 1
ATOM 3479 O O . ILE A 1 435 ? 25.249 1.653 12.468 1.00 90.56 435 ILE A O 1
ATOM 3483 N N . ILE A 1 436 ? 24.515 1.130 10.406 1.00 91.81 436 ILE A N 1
ATOM 3484 C CA . ILE A 1 436 ? 24.990 -0.263 10.443 1.00 91.81 436 ILE A CA 1
ATOM 3485 C C . ILE A 1 436 ? 26.509 -0.310 10.664 1.00 91.81 436 ILE A C 1
ATOM 3487 O O . ILE A 1 436 ? 26.979 -1.120 11.463 1.00 91.81 436 ILE A O 1
ATOM 3491 N N . SER A 1 437 ? 27.273 0.589 10.032 1.00 91.31 437 SER A N 1
ATOM 3492 C CA . SER A 1 437 ? 28.738 0.654 10.167 1.00 91.31 437 SER A CA 1
ATOM 3493 C C . SER A 1 437 ? 29.229 0.901 11.598 1.00 91.31 437 SER A C 1
ATOM 3495 O O . SER A 1 437 ? 30.349 0.526 11.943 1.00 91.31 437 SER A O 1
ATOM 3497 N N . LYS A 1 438 ? 28.388 1.507 12.445 1.00 90.69 438 LYS A N 1
ATOM 3498 C CA . LYS A 1 438 ? 28.697 1.839 13.843 1.00 90.69 438 LYS A CA 1
ATOM 3499 C C . LYS A 1 438 ? 28.234 0.760 14.828 1.00 90.69 438 LYS A C 1
ATOM 3501 O O . LYS A 1 438 ? 28.489 0.892 16.027 1.00 90.69 438 LYS A O 1
ATOM 3506 N N . ARG A 1 439 ? 27.552 -0.300 14.369 1.00 89.00 439 ARG A N 1
ATOM 3507 C CA . ARG A 1 439 ? 27.080 -1.385 15.244 1.00 89.00 439 ARG A CA 1
ATOM 3508 C C . ARG A 1 439 ? 28.258 -2.165 15.828 1.00 89.00 439 ARG A C 1
ATOM 3510 O O . ARG A 1 439 ? 29.163 -2.582 15.114 1.00 89.00 439 ARG A O 1
ATOM 3517 N N . ALA A 1 440 ? 28.195 -2.437 17.132 1.00 80.56 440 ALA A N 1
ATOM 3518 C CA . ALA A 1 440 ? 29.217 -3.222 17.828 1.00 80.56 440 ALA A CA 1
ATOM 3519 C C . ALA A 1 440 ? 29.203 -4.718 17.450 1.00 80.56 440 ALA A C 1
ATOM 3521 O O . ALA A 1 440 ? 30.250 -5.358 17.453 1.00 80.56 440 ALA A O 1
ATOM 3522 N N . ASN A 1 441 ? 28.026 -5.265 17.115 1.00 80.44 441 ASN A N 1
ATOM 3523 C CA . ASN A 1 441 ? 27.810 -6.688 16.836 1.00 80.44 441 ASN A CA 1
ATOM 3524 C C . ASN A 1 441 ? 27.337 -6.884 15.386 1.00 80.44 441 ASN A C 1
ATOM 3526 O O . ASN A 1 441 ? 26.139 -7.024 15.134 1.00 80.44 441 ASN A O 1
ATOM 3530 N N . ILE A 1 442 ? 28.275 -6.856 14.439 1.00 88.19 442 ILE A N 1
ATOM 3531 C CA . ILE A 1 442 ? 28.039 -7.119 13.014 1.00 88.19 442 ILE A CA 1
ATOM 3532 C C . ILE A 1 442 ? 28.819 -8.365 12.586 1.00 88.19 442 ILE A C 1
ATOM 3534 O O . ILE A 1 442 ? 29.964 -8.555 12.999 1.00 88.19 442 ILE A O 1
ATOM 3538 N N . ASP A 1 443 ? 28.190 -9.240 11.803 1.00 91.19 443 ASP A N 1
ATOM 3539 C CA . ASP A 1 443 ? 28.861 -10.418 11.255 1.00 91.19 443 ASP A CA 1
ATOM 3540 C C . ASP A 1 443 ? 29.823 -10.040 10.112 1.00 91.19 443 ASP A C 1
ATOM 3542 O O . ASP A 1 443 ? 29.757 -8.951 9.536 1.00 91.19 443 ASP A O 1
ATOM 3546 N N . GLU A 1 444 ? 30.741 -10.950 9.786 1.00 91.31 444 GLU A N 1
ATOM 3547 C CA . GLU A 1 444 ? 31.817 -10.707 8.817 1.00 91.31 444 GLU A CA 1
ATOM 3548 C C . GLU A 1 444 ? 31.296 -10.380 7.406 1.00 91.31 444 GLU A C 1
ATOM 3550 O O . GLU A 1 444 ? 31.843 -9.502 6.731 1.00 91.31 444 GLU A O 1
ATOM 3555 N N . LEU A 1 445 ? 30.221 -11.045 6.967 1.00 91.62 445 LEU A N 1
ATOM 3556 C CA . LEU A 1 445 ? 29.633 -10.839 5.645 1.00 91.62 445 LEU A CA 1
ATOM 3557 C C . LEU A 1 445 ? 28.956 -9.467 5.559 1.00 91.62 445 LEU A C 1
ATOM 3559 O O . LEU A 1 445 ? 29.230 -8.705 4.627 1.00 91.62 445 LEU A O 1
ATOM 3563 N N . SER A 1 446 ? 28.129 -9.125 6.548 1.00 93.06 446 SER A N 1
ATOM 3564 C CA . SER A 1 446 ? 27.487 -7.810 6.633 1.00 93.06 446 SER A CA 1
ATOM 3565 C C . SER A 1 446 ? 28.526 -6.686 6.696 1.00 93.06 446 SER A C 1
ATOM 3567 O O . SER A 1 446 ? 28.398 -5.686 5.990 1.00 93.06 446 SER A O 1
ATOM 3569 N N . LEU A 1 447 ? 29.612 -6.865 7.457 1.00 92.75 447 LEU A N 1
ATOM 3570 C CA . LEU A 1 447 ? 30.702 -5.889 7.530 1.00 92.75 447 LEU A CA 1
ATOM 3571 C C . LEU A 1 447 ? 31.415 -5.708 6.180 1.00 92.75 447 LEU A C 1
ATOM 3573 O O . LEU A 1 447 ? 31.724 -4.579 5.792 1.00 92.75 447 LEU A O 1
ATOM 3577 N N . LYS A 1 448 ? 31.655 -6.796 5.435 1.00 92.88 448 LYS A N 1
ATOM 3578 C CA . LYS A 1 448 ? 32.231 -6.735 4.079 1.00 92.88 448 LYS A CA 1
ATOM 3579 C C . LYS A 1 448 ? 31.359 -5.892 3.142 1.00 92.88 448 LYS A C 1
ATOM 3581 O O . LYS A 1 448 ? 31.891 -5.048 2.421 1.00 92.88 448 LYS A O 1
ATOM 3586 N N . ILE A 1 449 ? 30.041 -6.095 3.168 1.00 93.44 449 ILE A N 1
ATOM 3587 C CA . ILE A 1 449 ? 29.084 -5.369 2.317 1.00 93.44 449 ILE A CA 1
ATOM 3588 C C . ILE A 1 449 ? 29.007 -3.890 2.706 1.00 93.44 449 ILE A C 1
ATOM 3590 O O . ILE A 1 449 ? 29.077 -3.031 1.831 1.00 93.44 449 ILE A O 1
ATOM 3594 N N . VAL A 1 450 ? 28.935 -3.577 4.003 1.00 94.62 450 VAL A N 1
ATOM 3595 C CA . VAL A 1 450 ? 28.925 -2.189 4.499 1.00 94.62 450 VAL A CA 1
ATOM 3596 C C . VAL A 1 450 ? 30.178 -1.439 4.055 1.00 94.62 450 VAL A C 1
ATOM 3598 O O . VAL A 1 450 ? 30.077 -0.349 3.499 1.00 94.62 450 VAL A O 1
ATOM 3601 N N . ASN A 1 451 ? 31.360 -2.040 4.220 1.00 92.81 451 ASN A N 1
ATOM 3602 C CA . ASN A 1 451 ? 32.619 -1.425 3.795 1.00 92.81 451 ASN A CA 1
ATOM 3603 C C . ASN A 1 451 ? 32.664 -1.172 2.281 1.00 92.81 451 ASN A C 1
ATOM 3605 O O . ASN A 1 451 ? 33.186 -0.145 1.844 1.00 92.81 451 ASN A O 1
ATOM 3609 N N . LEU A 1 452 ? 32.109 -2.087 1.477 1.00 91.69 452 LEU A N 1
ATOM 3610 C CA . LEU A 1 452 ? 31.990 -1.897 0.034 1.00 91.69 452 LEU A CA 1
ATOM 3611 C C . LEU A 1 452 ? 31.054 -0.725 -0.294 1.00 91.69 452 LEU A C 1
ATOM 3613 O O . LEU A 1 452 ? 31.453 0.161 -1.047 1.00 91.69 452 LEU A O 1
ATOM 3617 N N . LYS A 1 453 ? 29.858 -0.674 0.308 1.00 93.12 453 LYS A N 1
ATOM 3618 C CA . LYS A 1 453 ? 28.894 0.416 0.092 1.00 93.12 453 LYS A CA 1
ATOM 3619 C C . LYS A 1 453 ? 29.449 1.779 0.523 1.00 93.12 453 LYS A C 1
ATOM 3621 O O . LYS A 1 453 ? 29.301 2.743 -0.219 1.00 93.12 453 LYS A O 1
ATOM 3626 N N . LEU A 1 454 ? 30.164 1.863 1.648 1.00 93.38 454 LEU A N 1
ATOM 3627 C CA . LEU A 1 454 ? 30.838 3.096 2.087 1.00 93.38 454 LEU A CA 1
ATOM 3628 C C . LEU A 1 454 ? 31.929 3.546 1.106 1.00 93.38 454 LEU A C 1
ATOM 3630 O O . LEU A 1 454 ? 32.054 4.732 0.805 1.00 93.38 454 LEU A O 1
ATOM 3634 N N . LYS A 1 455 ? 32.717 2.600 0.577 1.00 90.50 455 LYS A N 1
ATOM 3635 C CA . LYS A 1 455 ? 33.740 2.906 -0.429 1.00 90.50 455 LYS A CA 1
ATOM 3636 C C . LYS A 1 455 ? 33.115 3.431 -1.724 1.00 90.50 455 LYS A C 1
ATOM 3638 O O . LYS A 1 455 ? 33.646 4.378 -2.295 1.00 90.50 455 LYS A O 1
ATOM 3643 N N . LEU A 1 456 ? 32.009 2.836 -2.171 1.00 89.81 456 LEU A N 1
ATOM 3644 C CA . LEU A 1 456 ? 31.273 3.290 -3.354 1.00 89.81 456 LEU A CA 1
ATOM 3645 C C . LEU A 1 456 ? 30.678 4.682 -3.146 1.00 89.81 456 LEU A C 1
ATOM 3647 O O . LEU A 1 456 ? 30.869 5.536 -4.002 1.00 89.81 456 LEU A O 1
ATOM 3651 N N . ALA A 1 457 ? 30.049 4.936 -1.994 1.00 90.81 457 ALA A N 1
ATOM 3652 C CA . ALA A 1 457 ? 29.486 6.245 -1.663 1.00 90.81 457 ALA A CA 1
ATOM 3653 C C . ALA A 1 457 ? 30.542 7.355 -1.755 1.00 90.81 457 ALA A C 1
ATOM 3655 O O . ALA A 1 457 ? 30.308 8.393 -2.368 1.00 90.81 457 ALA A O 1
ATOM 3656 N N . LYS A 1 458 ? 31.740 7.098 -1.215 1.00 88.81 458 LYS A N 1
ATOM 3657 C CA . LYS A 1 458 ? 32.859 8.040 -1.290 1.00 88.81 458 LYS A CA 1
ATOM 3658 C C . LYS A 1 458 ? 33.311 8.302 -2.733 1.00 88.81 458 LYS A C 1
ATOM 3660 O O . LYS A 1 458 ? 33.545 9.449 -3.088 1.00 88.81 458 LYS A O 1
ATOM 3665 N N . LEU A 1 459 ? 33.427 7.258 -3.555 1.00 85.38 459 LEU A N 1
ATOM 3666 C CA . LEU A 1 459 ? 33.840 7.402 -4.956 1.00 85.38 459 LEU A CA 1
ATOM 3667 C C . LEU A 1 459 ? 32.808 8.180 -5.782 1.00 85.38 459 LEU A C 1
ATOM 3669 O O . LEU A 1 459 ? 33.188 9.062 -6.544 1.00 85.38 459 LEU A O 1
ATOM 3673 N N . ILE A 1 460 ? 31.517 7.897 -5.585 1.00 85.56 460 ILE A N 1
ATOM 3674 C CA . ILE A 1 460 ? 30.420 8.621 -6.244 1.00 85.56 460 ILE A CA 1
ATOM 3675 C C . ILE A 1 460 ? 30.460 10.104 -5.854 1.00 85.56 460 ILE A C 1
ATOM 3677 O O . ILE A 1 460 ? 30.360 10.967 -6.717 1.00 85.56 460 ILE A O 1
ATOM 3681 N N . GLN A 1 461 ? 30.696 10.414 -4.575 1.00 85.94 461 GLN A N 1
ATOM 3682 C CA . GLN A 1 461 ? 30.832 11.798 -4.114 1.00 85.94 461 GLN A CA 1
ATOM 3683 C C . GLN A 1 461 ? 32.049 12.521 -4.719 1.00 85.94 461 GLN A C 1
ATOM 3685 O O . GLN A 1 461 ? 31.986 13.720 -4.971 1.00 85.94 461 GLN A O 1
ATOM 3690 N N . GLU A 1 462 ? 33.163 11.818 -4.935 1.00 84.19 462 GLU A N 1
ATOM 3691 C CA . GLU A 1 462 ? 34.373 12.380 -5.554 1.00 84.19 462 GLU A CA 1
ATOM 3692 C C . GLU A 1 462 ? 34.232 12.569 -7.079 1.00 84.19 462 GLU A C 1
ATOM 3694 O O . GLU A 1 462 ? 35.010 13.321 -7.664 1.00 84.19 462 GLU A O 1
ATOM 3699 N N . THR A 1 463 ? 33.258 11.911 -7.724 1.00 79.56 463 THR A N 1
ATOM 3700 C CA . THR A 1 463 ? 33.058 11.919 -9.189 1.00 79.56 463 THR A CA 1
ATOM 3701 C C . THR A 1 463 ? 31.569 11.969 -9.596 1.00 79.56 463 THR A C 1
ATOM 3703 O O . THR A 1 463 ? 31.089 11.064 -10.280 1.00 79.56 463 THR A O 1
ATOM 3706 N N . PRO A 1 464 ? 30.817 13.017 -9.202 1.00 67.69 464 PRO A N 1
ATOM 3707 C CA . PRO A 1 464 ? 29.362 13.076 -9.387 1.00 67.69 464 PRO A CA 1
ATOM 3708 C C . PRO A 1 464 ? 28.925 13.071 -10.860 1.00 67.69 464 PRO A C 1
ATOM 3710 O O . PRO A 1 464 ? 27.940 12.422 -11.193 1.00 67.69 464 PRO A O 1
ATOM 3713 N N . ASP A 1 465 ? 29.696 13.708 -11.746 1.00 66.25 465 ASP A N 1
ATOM 3714 C CA . ASP A 1 465 ? 29.350 13.847 -13.170 1.00 66.25 465 ASP A CA 1
ATOM 3715 C C . ASP A 1 465 ? 29.889 12.704 -14.045 1.00 66.25 465 ASP A C 1
ATOM 3717 O O . ASP A 1 465 ? 29.783 12.738 -15.269 1.00 66.25 465 ASP A O 1
ATOM 3721 N N . ASN A 1 466 ? 30.533 11.698 -13.443 1.00 68.62 466 ASN A N 1
ATOM 3722 C CA . ASN A 1 466 ? 31.217 10.659 -14.201 1.00 68.62 466 ASN A CA 1
ATOM 3723 C C . ASN A 1 466 ? 30.985 9.264 -13.623 1.00 68.62 466 ASN A C 1
ATOM 3725 O O . ASN A 1 466 ? 31.886 8.676 -13.040 1.00 68.62 466 ASN A O 1
ATOM 3729 N N . SER A 1 467 ? 29.815 8.675 -13.857 1.00 67.44 467 SER A N 1
ATOM 3730 C CA . SER A 1 467 ? 29.531 7.298 -13.434 1.00 67.44 467 SER A CA 1
ATOM 3731 C C . SER A 1 467 ? 30.230 6.218 -14.275 1.00 67.44 467 SER A C 1
ATOM 3733 O O . SER A 1 467 ? 30.168 5.034 -13.930 1.00 67.44 467 SER A O 1
ATOM 3735 N N . SER A 1 468 ? 30.970 6.585 -15.333 1.00 70.06 468 SER A N 1
ATOM 3736 C CA . SER A 1 468 ? 31.699 5.620 -16.175 1.00 70.06 468 SER A CA 1
ATOM 3737 C C . SER A 1 468 ? 32.733 4.808 -15.388 1.00 70.06 468 SER A C 1
ATOM 3739 O O . SER A 1 468 ? 32.948 3.631 -15.691 1.00 70.06 468 SER A O 1
ATOM 3741 N N . PHE A 1 469 ? 33.289 5.368 -14.301 1.00 77.62 469 PHE A N 1
ATOM 3742 C CA . PHE A 1 469 ? 34.210 4.628 -13.439 1.00 77.62 469 PHE A CA 1
ATOM 3743 C C . PHE A 1 469 ? 33.554 3.374 -12.857 1.00 77.62 469 PHE A C 1
ATOM 3745 O O . PHE A 1 469 ? 34.266 2.405 -12.615 1.00 77.62 469 PHE A O 1
ATOM 3752 N N . LEU A 1 470 ? 32.230 3.367 -12.618 1.00 78.75 470 LEU A N 1
ATOM 3753 C CA . LEU A 1 470 ? 31.512 2.204 -12.086 1.00 78.75 470 LEU A CA 1
ATOM 3754 C C . LEU A 1 470 ? 31.521 1.061 -13.094 1.00 78.75 470 LEU A C 1
ATOM 3756 O O . LEU A 1 470 ? 31.741 -0.085 -12.701 1.00 78.75 470 LEU A O 1
ATOM 3760 N N . GLN A 1 471 ? 31.373 1.370 -14.382 1.00 70.31 471 GLN A N 1
ATOM 3761 C CA . GLN A 1 471 ? 31.437 0.380 -15.454 1.00 70.31 471 GLN A CA 1
ATOM 3762 C C . GLN A 1 471 ? 32.847 -0.213 -15.585 1.00 70.31 471 GLN A C 1
ATOM 3764 O O . GLN A 1 471 ? 32.978 -1.410 -15.826 1.00 70.31 471 GLN A O 1
ATOM 3769 N N . GLU A 1 472 ? 33.888 0.571 -15.301 1.00 72.69 472 GLU A N 1
ATOM 3770 C CA . GLU A 1 472 ? 35.288 0.117 -15.254 1.00 72.69 472 GLU A CA 1
ATOM 3771 C C . GLU A 1 472 ? 35.744 -0.354 -13.853 1.00 72.69 472 GLU A C 1
ATOM 3773 O O . GLU A 1 472 ? 36.910 -0.707 -13.644 1.00 72.69 472 GLU A O 1
ATOM 3778 N N . SER A 1 473 ? 34.839 -0.379 -12.868 1.00 75.19 473 SER A N 1
ATOM 3779 C CA . SER A 1 473 ? 35.183 -0.611 -11.462 1.00 75.19 473 SER A CA 1
ATOM 3780 C C . SER A 1 473 ? 35.333 -2.090 -11.100 1.00 75.19 473 SER A C 1
ATOM 3782 O O . SER A 1 473 ? 35.011 -3.008 -11.857 1.00 75.19 473 SER A O 1
ATOM 3784 N N . LEU A 1 474 ? 35.737 -2.324 -9.845 1.00 73.00 474 LEU A N 1
ATOM 3785 C CA . LEU A 1 474 ? 35.697 -3.641 -9.205 1.00 73.00 474 LEU A CA 1
ATOM 3786 C C . LEU A 1 474 ? 34.290 -4.273 -9.205 1.00 73.00 474 LEU A C 1
ATOM 3788 O O . LEU A 1 474 ? 34.179 -5.488 -9.053 1.00 73.00 474 LEU A O 1
ATOM 3792 N N . LEU A 1 475 ? 33.208 -3.497 -9.354 1.00 83.81 475 LEU A N 1
ATOM 3793 C CA . LEU A 1 475 ? 31.849 -4.048 -9.424 1.00 83.81 475 LEU A CA 1
ATOM 3794 C C . LEU A 1 475 ? 31.579 -4.804 -10.722 1.00 83.81 475 LEU A C 1
ATOM 3796 O O . LEU A 1 475 ? 30.768 -5.722 -10.693 1.00 83.81 475 LEU A O 1
ATOM 3800 N N . SER A 1 476 ? 32.265 -4.474 -11.816 1.00 85.31 476 SER A N 1
ATOM 3801 C CA . SER A 1 476 ? 31.998 -5.047 -13.141 1.00 85.31 476 SER A CA 1
ATOM 3802 C C . SER A 1 476 ? 32.875 -6.253 -13.478 1.00 85.31 476 SER A C 1
ATOM 3804 O O . SER A 1 476 ? 32.656 -6.905 -14.492 1.00 85.31 476 SER A O 1
ATOM 3806 N N . ASN A 1 477 ? 33.903 -6.554 -12.680 1.00 85.31 477 ASN A N 1
ATOM 3807 C CA . ASN A 1 477 ? 34.912 -7.563 -13.040 1.00 85.31 477 ASN A CA 1
ATOM 3808 C C . ASN A 1 477 ? 35.306 -8.529 -11.910 1.00 85.31 477 ASN A C 1
ATOM 3810 O O . ASN A 1 477 ? 36.104 -9.438 -12.141 1.00 85.31 477 ASN A O 1
ATOM 3814 N N . THR A 1 478 ? 34.767 -8.353 -10.702 1.00 87.94 478 THR A N 1
ATOM 3815 C CA . THR A 1 478 ? 35.105 -9.172 -9.530 1.00 87.94 478 THR A CA 1
ATOM 3816 C C . THR A 1 478 ? 33.950 -10.102 -9.161 1.00 87.94 478 THR A C 1
ATOM 3818 O O . THR A 1 478 ? 32.792 -9.682 -9.153 1.00 87.94 478 THR A O 1
ATOM 3821 N N . ASP A 1 479 ? 34.262 -11.351 -8.806 1.00 90.94 479 ASP A N 1
ATOM 3822 C CA . ASP A 1 479 ? 33.312 -12.263 -8.161 1.00 90.94 479 ASP A CA 1
ATOM 3823 C C . ASP A 1 479 ? 33.161 -11.885 -6.682 1.00 90.94 479 ASP A C 1
ATOM 3825 O O . ASP A 1 479 ? 34.032 -12.145 -5.845 1.00 90.94 479 ASP A O 1
ATOM 3829 N N . TRP A 1 480 ? 32.057 -11.215 -6.366 1.00 87.81 480 TRP A N 1
ATOM 3830 C CA . TRP A 1 480 ? 31.771 -10.755 -5.013 1.00 87.81 480 TRP A CA 1
ATOM 3831 C C . TRP A 1 480 ? 31.057 -11.797 -4.140 1.00 87.81 480 TRP A C 1
ATOM 3833 O O . TRP A 1 480 ? 30.996 -11.610 -2.918 1.00 87.81 480 TRP A O 1
ATOM 3843 N N . GLY A 1 481 ? 30.587 -12.900 -4.730 1.00 90.44 481 GLY A N 1
ATOM 3844 C CA . GLY A 1 481 ? 29.681 -13.852 -4.095 1.00 90.44 481 GLY A CA 1
ATOM 3845 C C . GLY A 1 481 ? 28.217 -13.401 -4.143 1.00 90.44 481 GLY A C 1
ATOM 3846 O O . GLY A 1 481 ? 27.904 -12.206 -4.167 1.00 90.44 481 GLY A O 1
ATOM 3847 N N . LYS A 1 482 ? 27.305 -14.380 -4.158 1.00 90.56 482 LYS A N 1
ATOM 3848 C CA . LYS A 1 482 ? 25.861 -14.183 -4.359 1.00 90.56 482 LYS A CA 1
ATOM 3849 C C . LYS A 1 482 ? 25.264 -13.163 -3.387 1.00 90.56 482 LYS A C 1
ATOM 3851 O O . LYS A 1 482 ? 24.492 -12.309 -3.801 1.00 90.56 482 LYS A O 1
ATOM 3856 N N . GLU A 1 483 ? 25.650 -13.223 -2.122 1.00 90.69 483 GLU A N 1
ATOM 3857 C CA . GLU A 1 483 ? 25.133 -12.384 -1.042 1.00 90.69 483 GLU A CA 1
ATOM 3858 C C . GLU A 1 483 ? 25.456 -10.897 -1.243 1.00 90.69 483 GLU A C 1
ATOM 3860 O O . GLU A 1 483 ? 24.636 -10.035 -0.932 1.00 90.69 483 GLU A O 1
ATOM 3865 N N . VAL A 1 484 ? 26.632 -10.587 -1.798 1.00 90.75 484 VAL A N 1
ATOM 3866 C CA . VAL A 1 484 ? 27.028 -9.204 -2.099 1.00 90.75 484 VAL A CA 1
ATOM 3867 C C . VAL A 1 484 ? 26.275 -8.685 -3.323 1.00 90.75 484 VAL A C 1
ATOM 3869 O O . VAL A 1 484 ? 25.824 -7.542 -3.309 1.00 90.75 484 VAL A O 1
ATOM 3872 N N . PHE A 1 485 ? 26.081 -9.522 -4.351 1.00 92.88 485 PHE A N 1
ATOM 3873 C CA . PHE A 1 485 ? 25.228 -9.164 -5.487 1.00 92.88 485 PHE A CA 1
ATOM 3874 C C . PHE A 1 485 ? 23.780 -8.909 -5.046 1.00 92.88 485 PHE A C 1
ATOM 3876 O O . PHE A 1 485 ? 23.200 -7.901 -5.441 1.00 92.88 485 PHE A O 1
ATOM 3883 N N . GLU A 1 486 ? 23.212 -9.766 -4.187 1.00 91.38 486 GLU A N 1
ATOM 3884 C CA . GLU A 1 486 ? 21.869 -9.563 -3.620 1.00 91.38 486 GLU A CA 1
ATOM 3885 C C . GLU A 1 486 ? 21.759 -8.225 -2.883 1.00 91.38 486 GLU A C 1
ATOM 3887 O O . GLU A 1 486 ? 20.738 -7.554 -2.996 1.00 91.38 486 GLU A O 1
ATOM 3892 N N . ALA A 1 487 ? 22.809 -7.808 -2.170 1.00 90.81 487 ALA A N 1
ATOM 3893 C CA . ALA A 1 487 ? 22.801 -6.561 -1.414 1.00 90.81 487 ALA A CA 1
ATOM 3894 C C . ALA A 1 487 ? 22.955 -5.286 -2.261 1.00 90.81 487 ALA A C 1
ATOM 3896 O O . ALA A 1 487 ? 22.715 -4.193 -1.750 1.00 90.81 487 ALA A O 1
ATOM 3897 N N . LEU A 1 488 ? 23.381 -5.395 -3.522 1.00 92.12 488 LEU A N 1
ATOM 3898 C CA . LEU A 1 488 ? 23.584 -4.248 -4.417 1.00 92.12 488 LEU A CA 1
ATOM 3899 C C . LEU A 1 488 ? 22.586 -4.209 -5.585 1.00 92.12 488 LEU A C 1
ATOM 3901 O O . LEU A 1 488 ? 22.403 -3.163 -6.193 1.00 92.12 488 LEU A O 1
ATOM 3905 N N . CYS A 1 489 ? 21.923 -5.320 -5.913 1.00 91.69 489 CYS A N 1
ATOM 3906 C CA . CYS A 1 489 ? 21.034 -5.391 -7.078 1.00 91.69 489 CYS A CA 1
ATOM 3907 C C . CYS A 1 489 ? 19.725 -4.595 -6.948 1.00 91.69 489 CYS A C 1
ATOM 3909 O O . CYS A 1 489 ? 19.053 -4.396 -7.950 1.00 91.69 489 CYS A O 1
ATOM 3911 N N . GLN A 1 490 ? 19.369 -4.148 -5.741 1.00 88.88 490 GLN A N 1
ATOM 3912 C CA . GLN A 1 490 ? 18.187 -3.319 -5.458 1.00 88.88 490 GLN A CA 1
ATOM 3913 C C . GLN A 1 490 ? 18.564 -1.887 -5.050 1.00 88.88 490 GLN A C 1
ATOM 3915 O O . GLN A 1 490 ? 17.746 -1.177 -4.476 1.00 88.88 490 GLN A O 1
ATOM 3920 N N . ASP A 1 491 ? 19.814 -1.477 -5.277 1.00 92.69 491 ASP A N 1
ATOM 3921 C CA . ASP A 1 491 ? 20.272 -0.130 -4.932 1.00 92.69 491 ASP A CA 1
ATOM 3922 C C . ASP A 1 491 ? 19.497 0.921 -5.731 1.00 92.69 491 ASP A C 1
ATOM 3924 O O . ASP A 1 491 ? 19.289 0.712 -6.920 1.00 92.69 491 ASP A O 1
ATOM 3928 N N . GLU A 1 492 ? 19.088 2.040 -5.129 1.00 91.12 492 GLU A N 1
ATOM 3929 C CA . GLU A 1 492 ? 18.326 3.087 -5.837 1.00 91.12 492 GLU A CA 1
ATOM 3930 C C . GLU A 1 492 ? 19.117 3.708 -6.997 1.00 91.12 492 GLU A C 1
ATOM 3932 O O . GLU A 1 492 ? 18.519 4.110 -7.994 1.00 91.12 492 GLU A O 1
ATOM 3937 N N . ASN A 1 493 ? 20.453 3.729 -6.919 1.00 88.94 493 ASN A N 1
ATOM 3938 C CA . ASN A 1 493 ? 21.287 4.267 -7.988 1.00 88.94 493 ASN A CA 1
ATOM 3939 C C . ASN A 1 493 ? 21.350 3.292 -9.193 1.00 88.94 493 ASN A C 1
ATOM 3941 O O . ASN A 1 493 ? 21.933 2.203 -9.073 1.00 88.94 493 ASN A O 1
ATOM 3945 N N . PRO A 1 494 ? 20.816 3.674 -10.372 1.00 89.06 494 PRO A N 1
ATOM 3946 C CA . PRO A 1 494 ? 20.775 2.802 -11.543 1.00 89.06 494 PRO A CA 1
ATOM 3947 C C . PRO A 1 494 ? 22.164 2.481 -12.108 1.00 89.06 494 PRO A C 1
ATOM 3949 O O . PRO A 1 494 ? 22.347 1.401 -12.666 1.00 89.06 494 PRO A O 1
ATOM 3952 N N . ASP A 1 495 ? 23.172 3.338 -11.920 1.00 87.25 495 ASP A N 1
ATOM 3953 C CA . ASP A 1 495 ? 24.531 3.078 -12.406 1.00 87.25 495 ASP A CA 1
ATOM 3954 C C . ASP A 1 495 ? 25.210 1.938 -11.642 1.00 87.25 495 ASP A C 1
ATOM 3956 O O . ASP A 1 495 ? 25.954 1.151 -12.233 1.00 87.2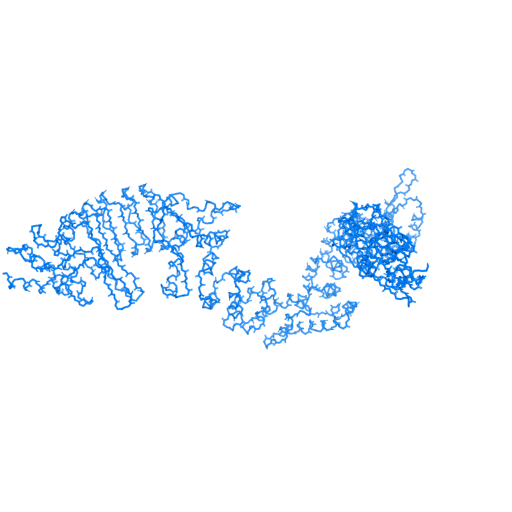5 495 ASP A O 1
ATOM 3960 N N . ILE A 1 496 ? 24.914 1.789 -10.343 1.00 91.06 496 ILE A N 1
ATOM 3961 C CA . ILE A 1 496 ? 25.370 0.633 -9.558 1.00 91.06 496 ILE A CA 1
ATOM 3962 C C . ILE A 1 496 ? 24.732 -0.641 -10.113 1.00 91.06 496 ILE A C 1
ATOM 3964 O O . ILE A 1 496 ? 25.443 -1.603 -10.412 1.00 91.06 496 ILE A O 1
ATOM 3968 N N . ARG A 1 497 ? 23.406 -0.647 -10.288 1.00 92.88 497 ARG A N 1
ATOM 3969 C CA . ARG A 1 497 ? 22.672 -1.805 -10.822 1.00 92.88 497 ARG A CA 1
ATOM 3970 C C . ARG A 1 497 ? 23.141 -2.164 -12.238 1.00 92.88 497 ARG A C 1
ATOM 3972 O O . ARG A 1 497 ? 23.356 -3.340 -12.536 1.00 92.88 497 ARG A O 1
ATOM 3979 N N . ASN A 1 498 ? 23.405 -1.162 -13.075 1.00 91.19 498 ASN A N 1
ATOM 3980 C CA . ASN A 1 498 ? 23.955 -1.328 -14.418 1.00 91.19 498 ASN A CA 1
ATOM 3981 C C . ASN A 1 498 ? 25.380 -1.913 -14.398 1.00 91.19 498 ASN A C 1
ATOM 3983 O O . ASN A 1 498 ? 25.667 -2.839 -15.152 1.00 91.19 498 ASN A O 1
ATOM 3987 N N . ALA A 1 499 ? 26.263 -1.450 -13.505 1.00 91.12 499 ALA A N 1
ATOM 3988 C CA . ALA A 1 499 ? 27.608 -2.017 -13.354 1.00 91.12 499 ALA A CA 1
ATOM 3989 C C . ALA A 1 499 ? 27.574 -3.500 -12.937 1.00 91.12 499 ALA A C 1
ATOM 3991 O O . ALA A 1 499 ? 28.338 -4.314 -13.458 1.00 91.12 499 ALA A O 1
ATOM 3992 N N . LEU A 1 500 ? 26.641 -3.884 -12.054 1.00 92.56 500 LEU A N 1
ATOM 3993 C CA . LEU A 1 500 ? 26.426 -5.295 -11.714 1.00 92.56 500 LEU A CA 1
ATOM 3994 C C . LEU A 1 500 ? 25.944 -6.103 -12.920 1.00 92.56 500 LEU A C 1
ATOM 3996 O O . LEU A 1 500 ? 26.419 -7.217 -13.123 1.00 92.56 500 LEU A O 1
ATOM 4000 N N . ALA A 1 501 ? 25.026 -5.552 -13.721 1.00 92.88 501 ALA A N 1
ATOM 4001 C CA . ALA A 1 501 ? 24.479 -6.221 -14.900 1.00 92.88 501 ALA A CA 1
ATOM 4002 C C . ALA A 1 501 ? 25.549 -6.550 -15.955 1.00 92.88 501 ALA A C 1
ATOM 4004 O O . ALA A 1 501 ? 25.383 -7.520 -16.690 1.00 92.88 501 ALA A O 1
ATOM 4005 N N . ILE A 1 502 ? 26.652 -5.795 -16.008 1.00 91.62 502 ILE A N 1
ATOM 4006 C CA . ILE A 1 502 ? 27.798 -6.043 -16.904 1.00 91.62 502 ILE A CA 1
ATOM 4007 C C . ILE A 1 502 ? 28.722 -7.149 -16.354 1.00 91.62 502 ILE A C 1
ATOM 4009 O O . ILE A 1 502 ? 29.489 -7.752 -17.108 1.00 91.62 502 ILE A O 1
ATOM 4013 N N . ASN A 1 503 ? 28.656 -7.457 -15.054 1.00 92.56 503 ASN A N 1
ATOM 4014 C CA . ASN A 1 503 ? 29.613 -8.348 -14.402 1.00 92.56 503 ASN A CA 1
ATOM 4015 C C . ASN A 1 503 ? 29.522 -9.798 -14.936 1.00 92.56 503 ASN A C 1
ATOM 4017 O O . ASN A 1 503 ? 28.435 -10.377 -14.956 1.00 92.56 503 ASN A O 1
ATOM 4021 N N . PRO A 1 504 ? 30.645 -10.435 -15.328 1.00 91.56 504 PRO A N 1
ATOM 4022 C CA . PRO A 1 504 ? 30.655 -11.798 -15.869 1.00 91.56 504 PRO A CA 1
ATOM 4023 C C . PRO A 1 504 ? 30.350 -12.899 -14.838 1.00 91.56 504 PRO A C 1
ATOM 4025 O O . PRO A 1 504 ? 30.014 -14.019 -15.213 1.00 91.56 504 PRO A O 1
ATOM 4028 N N . TYR A 1 505 ? 30.474 -12.599 -13.543 1.00 91.56 505 TYR A N 1
ATOM 4029 C CA . TYR A 1 505 ? 30.202 -13.516 -12.431 1.00 91.56 505 TYR A CA 1
ATOM 4030 C C . TYR A 1 505 ? 28.801 -13.327 -11.833 1.00 91.56 505 TYR A C 1
ATOM 4032 O O . TYR A 1 505 ? 28.502 -13.900 -10.783 1.00 91.56 505 TYR A O 1
ATOM 4040 N N . ILE A 1 506 ? 27.942 -12.516 -12.464 1.00 90.81 506 ILE A N 1
ATOM 4041 C CA . ILE A 1 506 ? 26.590 -12.260 -11.968 1.00 90.81 506 ILE A CA 1
ATOM 4042 C C . ILE A 1 506 ? 25.777 -13.574 -11.889 1.00 90.81 506 ILE A C 1
ATOM 4044 O O . ILE A 1 506 ? 25.649 -14.291 -12.884 1.00 90.81 506 ILE A O 1
ATOM 4048 N N . PRO A 1 507 ? 25.207 -13.930 -10.721 1.00 91.81 507 PRO A N 1
ATOM 4049 C CA . PRO A 1 507 ? 24.401 -15.141 -10.599 1.00 91.81 507 PRO A CA 1
ATOM 4050 C C . PRO A 1 507 ? 23.075 -15.048 -11.371 1.00 91.81 507 PRO A C 1
ATOM 4052 O O . PRO A 1 507 ? 22.432 -13.999 -11.384 1.00 91.81 507 PRO A O 1
ATOM 4055 N N . GLU A 1 508 ? 22.582 -16.178 -11.889 1.00 88.94 508 GLU A N 1
ATOM 4056 C CA . GLU A 1 508 ? 21.307 -16.260 -12.635 1.00 88.94 508 GLU A CA 1
ATOM 4057 C C . GLU A 1 508 ? 20.100 -15.715 -11.846 1.00 88.94 508 GLU A C 1
ATOM 4059 O O . GLU A 1 508 ? 19.192 -15.093 -12.402 1.00 88.94 508 GLU A O 1
ATOM 4064 N N . SER A 1 509 ? 20.095 -15.899 -10.519 1.00 90.81 509 SER A N 1
ATOM 4065 C CA . SER A 1 509 ? 19.047 -15.349 -9.653 1.00 90.81 509 SER A CA 1
ATOM 4066 C C . SER A 1 509 ? 19.033 -13.819 -9.647 1.00 90.81 509 SER A C 1
ATOM 4068 O O . SER A 1 509 ? 17.969 -13.230 -9.496 1.00 90.81 509 SER A O 1
ATOM 4070 N N . ILE A 1 510 ? 20.193 -13.181 -9.825 1.00 92.38 510 ILE A N 1
ATOM 4071 C CA . ILE A 1 510 ? 20.347 -11.722 -9.865 1.00 92.38 510 ILE A CA 1
ATOM 4072 C C . ILE A 1 510 ? 20.026 -11.191 -11.260 1.00 92.38 510 ILE A C 1
ATOM 4074 O O . ILE A 1 510 ? 19.300 -10.209 -11.364 1.00 92.38 510 ILE A O 1
ATOM 4078 N N . ILE A 1 511 ? 20.450 -11.890 -12.322 1.00 91.06 511 ILE A N 1
ATOM 4079 C CA . ILE A 1 511 ? 20.007 -11.632 -13.707 1.00 91.06 511 ILE A CA 1
ATOM 4080 C C . ILE A 1 511 ? 18.473 -11.573 -13.765 1.00 91.06 511 ILE A C 1
ATOM 4082 O O . ILE A 1 511 ? 17.893 -10.626 -14.291 1.00 91.06 511 ILE A O 1
ATOM 4086 N N . SER A 1 512 ? 17.806 -12.558 -13.157 1.00 90.62 512 SER A N 1
ATOM 4087 C CA . SER A 1 512 ? 16.341 -12.638 -13.120 1.00 90.62 512 SER A CA 1
ATOM 4088 C C . SER A 1 512 ? 15.671 -11.489 -12.356 1.00 90.62 512 SER A C 1
ATOM 4090 O O . SER A 1 512 ? 14.513 -11.174 -12.643 1.00 90.62 512 SER A O 1
ATOM 4092 N N . LEU A 1 513 ? 16.356 -10.902 -11.366 1.00 92.25 513 LEU A N 1
ATOM 4093 C CA . LEU A 1 513 ? 15.880 -9.731 -10.624 1.00 92.25 513 LEU A CA 1
ATOM 4094 C C . LEU A 1 513 ? 16.085 -8.452 -11.442 1.00 92.25 513 LEU A C 1
ATOM 4096 O O . LEU A 1 513 ? 15.116 -7.738 -11.665 1.00 92.25 513 LEU A O 1
ATOM 4100 N N . LEU A 1 514 ? 17.295 -8.219 -11.961 1.00 93.75 514 LEU A N 1
ATOM 4101 C CA . LEU A 1 514 ? 17.630 -7.036 -12.766 1.00 93.75 514 LEU A CA 1
ATOM 4102 C C . LEU A 1 514 ? 16.893 -6.993 -14.114 1.00 93.75 514 LEU A C 1
ATOM 4104 O O . LEU A 1 514 ? 16.695 -5.929 -14.683 1.00 93.75 514 LEU A O 1
ATOM 4108 N N . PHE A 1 515 ? 16.423 -8.121 -14.650 1.00 92.81 515 PHE A N 1
ATOM 4109 C CA . PHE A 1 515 ? 15.566 -8.078 -15.841 1.00 92.81 515 PHE A CA 1
ATOM 4110 C C . PHE A 1 515 ? 14.160 -7.508 -15.567 1.00 92.81 515 PHE A C 1
ATOM 4112 O O . PHE A 1 515 ? 13.444 -7.138 -16.500 1.00 92.81 515 PHE A O 1
ATOM 4119 N N . LYS A 1 516 ? 13.751 -7.458 -14.296 1.00 92.56 516 LYS A N 1
ATOM 4120 C CA . LYS A 1 516 ? 12.501 -6.831 -13.848 1.00 92.56 516 LYS A CA 1
ATOM 4121 C C . LYS A 1 516 ? 12.711 -5.397 -13.358 1.00 92.56 516 LYS A C 1
ATOM 4123 O O . LYS A 1 516 ? 11.802 -4.860 -12.735 1.00 92.56 516 LYS A O 1
ATOM 4128 N N . ASP A 1 517 ? 13.900 -4.833 -13.567 1.00 93.06 517 ASP A N 1
ATOM 4129 C CA . ASP A 1 517 ? 14.199 -3.454 -13.195 1.00 93.06 517 ASP A CA 1
ATOM 4130 C C . ASP A 1 517 ? 13.228 -2.491 -13.884 1.00 93.06 517 ASP A C 1
ATOM 4132 O O . ASP A 1 517 ? 12.781 -2.752 -15.003 1.00 93.06 517 ASP A O 1
ATOM 4136 N N . GLU A 1 518 ? 12.893 -1.400 -13.206 1.00 88.81 518 GLU A N 1
ATOM 4137 C CA . GLU A 1 518 ? 12.035 -0.352 -13.764 1.00 88.81 518 GLU A CA 1
ATOM 4138 C C . GLU A 1 518 ? 12.758 0.376 -14.902 1.00 88.81 518 GLU A C 1
ATOM 4140 O O . GLU A 1 518 ? 12.137 0.759 -15.892 1.00 88.81 518 GLU A O 1
ATOM 4145 N N . GLU A 1 519 ? 14.087 0.474 -14.802 1.00 86.94 519 GLU A N 1
ATOM 4146 C CA . GLU A 1 519 ? 14.918 1.158 -15.776 1.00 86.94 519 GLU A CA 1
ATOM 4147 C C . GLU A 1 519 ? 15.178 0.273 -16.998 1.00 86.94 519 GLU A C 1
ATOM 4149 O O . GLU A 1 519 ? 15.861 -0.761 -16.945 1.00 86.94 519 GLU A O 1
ATOM 4154 N N . HIS A 1 520 ? 14.667 0.706 -18.148 1.00 86.06 520 HIS A N 1
ATOM 4155 C CA . HIS A 1 520 ? 14.746 -0.062 -19.380 1.00 86.06 520 HIS A CA 1
ATOM 4156 C C . HIS A 1 520 ? 16.205 -0.321 -19.817 1.00 86.06 520 HIS A C 1
ATOM 4158 O O . HIS A 1 520 ? 16.545 -1.432 -20.244 1.00 86.06 520 HIS A O 1
ATOM 4164 N N . LYS A 1 521 ? 17.099 0.657 -19.619 1.00 87.25 521 LYS A N 1
ATOM 4165 C CA . LYS A 1 521 ? 18.540 0.540 -19.906 1.00 87.25 521 LYS A CA 1
ATOM 4166 C C . LYS A 1 521 ? 19.199 -0.637 -19.180 1.00 87.25 521 LYS A C 1
ATOM 4168 O O . LYS A 1 521 ? 19.981 -1.368 -19.784 1.00 87.25 521 LYS A O 1
ATOM 4173 N N . ILE A 1 522 ? 18.850 -0.877 -17.915 1.00 92.12 522 ILE A N 1
ATOM 4174 C CA . ILE A 1 522 ? 19.415 -1.984 -17.125 1.00 92.12 522 ILE A CA 1
ATOM 4175 C C . ILE A 1 522 ? 18.980 -3.326 -17.713 1.00 92.12 522 ILE A C 1
ATOM 4177 O O . ILE A 1 522 ? 19.801 -4.231 -17.878 1.00 92.12 522 ILE A O 1
ATOM 4181 N N . ARG A 1 523 ? 17.708 -3.448 -18.103 1.00 93.25 523 ARG A N 1
ATOM 4182 C CA . ARG A 1 523 ? 17.168 -4.667 -18.725 1.00 93.25 523 ARG A CA 1
ATOM 4183 C C . ARG A 1 523 ? 17.898 -5.003 -20.027 1.00 93.25 523 ARG A C 1
ATOM 4185 O O . ARG A 1 523 ? 18.231 -6.168 -20.250 1.00 93.25 523 ARG A O 1
ATOM 4192 N N . VAL A 1 524 ? 18.193 -3.990 -20.849 1.00 93.44 524 VAL A N 1
ATOM 4193 C CA . VAL A 1 524 ? 19.011 -4.117 -22.070 1.00 93.44 524 VAL A CA 1
ATOM 4194 C C . VAL A 1 524 ? 20.425 -4.593 -21.737 1.00 93.44 524 VAL A C 1
ATOM 4196 O O . VAL A 1 524 ? 20.915 -5.535 -22.365 1.00 93.44 524 VAL A O 1
ATOM 4199 N N . THR A 1 525 ? 21.074 -4.009 -20.728 1.00 94.06 525 THR A N 1
ATOM 4200 C CA . THR A 1 525 ? 22.418 -4.415 -20.288 1.00 94.06 525 THR A CA 1
ATOM 4201 C C . THR A 1 525 ? 22.452 -5.878 -19.841 1.00 94.06 525 THR A C 1
ATOM 4203 O O . THR A 1 525 ? 23.343 -6.626 -20.244 1.00 94.06 525 THR A O 1
ATOM 4206 N N . VAL A 1 526 ? 21.447 -6.325 -19.080 1.00 94.19 526 VAL A N 1
ATOM 4207 C CA . VAL A 1 526 ? 21.327 -7.717 -18.614 1.00 94.19 526 VAL A CA 1
ATOM 4208 C C . VAL A 1 526 ? 21.288 -8.706 -19.780 1.00 94.19 526 VAL A C 1
ATOM 4210 O O . VAL A 1 526 ? 21.991 -9.717 -19.752 1.00 94.19 526 VAL A O 1
ATOM 4213 N N . VAL A 1 527 ? 20.486 -8.436 -20.814 1.00 94.88 527 VAL A N 1
ATOM 4214 C CA . VAL A 1 527 ? 20.392 -9.331 -21.983 1.00 94.88 527 VAL A CA 1
ATOM 4215 C C . VAL A 1 527 ? 21.560 -9.170 -22.949 1.00 94.88 527 VAL A C 1
ATOM 4217 O O . VAL A 1 527 ? 21.832 -10.084 -23.719 1.00 94.88 527 VAL A O 1
ATOM 4220 N N . SER A 1 528 ? 22.278 -8.048 -22.893 1.00 94.56 528 SER A N 1
ATOM 4221 C CA . SER A 1 528 ? 23.525 -7.838 -23.638 1.00 94.56 528 SER A CA 1
ATOM 4222 C C . SER A 1 528 ? 24.705 -8.582 -23.010 1.00 94.56 528 SER A C 1
ATOM 4224 O O . SER A 1 528 ? 25.696 -8.847 -23.690 1.00 94.56 528 SER A O 1
ATOM 4226 N N . ASN A 1 529 ? 24.612 -8.942 -21.724 1.00 91.88 529 ASN A N 1
ATOM 4227 C CA . ASN A 1 529 ? 25.677 -9.641 -21.019 1.00 91.88 529 ASN A CA 1
ATOM 4228 C C . ASN A 1 529 ? 25.972 -11.005 -21.695 1.00 91.88 529 ASN A C 1
ATOM 4230 O O . ASN A 1 529 ? 25.071 -11.846 -21.812 1.00 91.88 529 ASN A O 1
ATOM 4234 N N . PRO A 1 530 ? 27.227 -11.283 -22.105 1.00 89.94 530 PRO A N 1
ATOM 4235 C CA . PRO A 1 530 ? 27.605 -12.548 -22.741 1.00 89.94 530 PRO A CA 1
ATOM 4236 C C . PRO A 1 530 ? 27.384 -13.800 -21.884 1.00 89.94 530 PRO A C 1
ATOM 4238 O O . PRO A 1 530 ? 27.447 -14.907 -22.408 1.00 89.94 530 PRO A O 1
ATOM 4241 N N . TYR A 1 531 ? 27.154 -13.656 -20.579 1.00 87.00 531 TYR A N 1
ATOM 4242 C CA . TYR A 1 531 ? 26.881 -14.755 -19.650 1.00 87.00 531 TYR A CA 1
ATOM 4243 C C . TYR A 1 531 ? 25.383 -14.948 -19.375 1.00 87.00 531 TYR A C 1
ATOM 4245 O O . TYR A 1 531 ? 25.012 -15.854 -18.631 1.00 87.00 531 TYR A O 1
ATOM 4253 N N . CYS A 1 532 ? 24.517 -14.143 -20.003 1.00 90.69 532 CYS A N 1
ATOM 4254 C CA . CYS A 1 532 ? 23.068 -14.296 -19.927 1.00 90.69 532 CYS A CA 1
ATOM 4255 C C . CYS A 1 532 ? 22.635 -15.686 -20.427 1.00 90.69 532 CYS A C 1
ATOM 4257 O O . CYS A 1 532 ? 23.102 -16.169 -21.468 1.00 90.69 532 CYS A O 1
ATOM 4259 N N . SER A 1 533 ? 21.746 -16.351 -19.685 1.00 90.69 533 SER A N 1
ATOM 4260 C CA . SER A 1 533 ? 21.310 -17.705 -20.020 1.00 90.69 533 SER A CA 1
ATOM 4261 C C . SER A 1 533 ? 20.431 -17.739 -21.274 1.00 90.69 533 SER A C 1
ATOM 4263 O O . SER A 1 533 ? 19.695 -16.806 -21.595 1.00 90.69 533 SER A O 1
ATOM 4265 N N . LYS A 1 534 ? 20.448 -18.873 -21.985 1.00 92.38 534 LYS A N 1
ATOM 4266 C CA . LYS A 1 534 ? 19.580 -19.079 -23.157 1.00 92.38 534 LYS A CA 1
ATOM 4267 C C . LYS A 1 534 ? 18.097 -18.961 -22.812 1.00 92.38 534 LYS A C 1
ATOM 4269 O O . LYS A 1 534 ? 17.331 -18.453 -23.620 1.00 92.38 534 LYS A O 1
ATOM 4274 N N . GLU A 1 535 ? 17.701 -19.437 -21.633 1.00 91.75 535 GLU A N 1
ATOM 4275 C CA . GLU A 1 535 ? 16.321 -19.346 -21.149 1.00 91.75 535 GLU A CA 1
ATOM 4276 C C . GLU A 1 535 ? 15.905 -17.884 -20.952 1.00 91.75 535 GLU A C 1
ATOM 4278 O O . GLU A 1 535 ? 14.835 -17.477 -21.408 1.00 91.75 535 GLU A O 1
ATOM 4283 N N . MET A 1 536 ? 16.794 -17.073 -20.372 1.00 91.69 536 MET A N 1
ATOM 4284 C CA . MET A 1 536 ? 16.587 -15.641 -20.201 1.00 91.69 536 MET A CA 1
ATOM 4285 C C . MET A 1 536 ? 16.468 -14.911 -21.549 1.00 91.69 536 MET A C 1
ATOM 4287 O O . MET A 1 536 ? 15.540 -14.126 -21.738 1.00 91.69 536 MET A O 1
ATOM 4291 N N . LEU A 1 537 ? 17.327 -15.230 -22.524 1.00 94.69 537 LEU A N 1
ATOM 4292 C CA . LEU A 1 537 ? 17.258 -14.665 -23.881 1.00 94.69 537 LEU A CA 1
ATOM 4293 C C . LEU A 1 537 ? 15.965 -15.058 -24.620 1.00 94.69 537 LEU A C 1
ATOM 4295 O O . LEU A 1 537 ? 15.356 -14.221 -25.285 1.00 94.69 537 LEU A O 1
ATOM 4299 N N . ILE A 1 538 ? 15.497 -16.305 -24.471 1.00 94.25 538 ILE A N 1
ATOM 4300 C CA . ILE A 1 538 ? 14.202 -16.750 -25.019 1.00 94.25 538 ILE A CA 1
ATOM 4301 C C . ILE A 1 538 ? 13.064 -15.929 -24.411 1.00 94.25 538 ILE A C 1
ATOM 4303 O O . ILE A 1 538 ? 12.209 -15.422 -25.143 1.00 94.25 538 ILE A O 1
ATOM 4307 N N . LYS A 1 539 ? 13.067 -15.761 -23.085 1.00 92.44 539 LYS A N 1
ATOM 4308 C CA . LYS A 1 539 ? 12.059 -14.968 -22.381 1.00 92.44 539 LYS A CA 1
ATOM 4309 C C . LYS A 1 539 ? 12.063 -13.512 -22.853 1.00 92.44 539 LYS A C 1
ATOM 4311 O O . LYS A 1 539 ? 11.014 -13.005 -23.237 1.00 92.44 539 LYS A O 1
ATOM 4316 N N . ALA A 1 540 ? 13.234 -12.881 -22.902 1.00 92.88 540 ALA A N 1
ATOM 4317 C CA . ALA A 1 540 ? 13.395 -11.496 -23.337 1.00 92.88 540 ALA A CA 1
ATOM 4318 C C . ALA A 1 540 ? 12.989 -11.270 -24.806 1.00 92.88 540 ALA A C 1
ATOM 4320 O O . ALA A 1 540 ? 12.428 -10.233 -25.143 1.00 92.88 540 ALA A O 1
ATOM 4321 N N . SER A 1 541 ? 13.176 -12.267 -25.679 1.00 93.50 541 SER A N 1
ATOM 4322 C CA . SER A 1 541 ? 12.721 -12.204 -27.080 1.00 93.50 541 SER A CA 1
ATOM 4323 C C . SER A 1 541 ? 11.196 -12.196 -27.260 1.00 93.50 541 SER A C 1
ATOM 4325 O O . SER A 1 541 ? 10.694 -12.046 -28.377 1.00 93.50 541 SER A O 1
ATOM 4327 N N . SER A 1 542 ? 10.449 -12.436 -26.181 1.00 89.62 542 SER A N 1
ATOM 4328 C CA . SER A 1 542 ? 8.986 -12.500 -26.171 1.00 89.62 542 SER A CA 1
ATOM 4329 C C . SER A 1 542 ? 8.344 -11.363 -25.374 1.00 89.62 542 SER A C 1
ATOM 4331 O O . SER A 1 542 ? 7.150 -11.433 -25.096 1.00 89.62 542 SER A O 1
ATOM 4333 N N . GLU A 1 543 ? 9.115 -10.328 -25.023 1.00 85.38 543 GLU A N 1
ATOM 4334 C CA . GLU A 1 543 ? 8.577 -9.059 -24.523 1.00 85.38 543 GLU A CA 1
ATOM 4335 C C . GLU A 1 543 ? 7.570 -8.453 -25.518 1.00 85.38 543 GLU A C 1
ATOM 4337 O O . GLU A 1 543 ? 7.601 -8.769 -26.711 1.00 85.38 543 GLU A O 1
ATOM 4342 N N . SER A 1 544 ? 6.674 -7.594 -25.015 1.00 80.88 544 SER A N 1
ATOM 4343 C CA . SER A 1 544 ? 5.635 -6.904 -25.799 1.00 80.88 544 SER A CA 1
ATOM 4344 C C . SER A 1 544 ? 6.198 -6.237 -27.054 1.00 80.88 544 SER A C 1
ATOM 4346 O O . SER A 1 544 ? 7.370 -5.919 -27.097 1.00 80.88 544 SER A O 1
ATOM 4348 N N . GLU A 1 545 ? 5.396 -5.973 -28.081 1.00 79.75 545 GLU A N 1
ATOM 4349 C CA . GLU A 1 545 ? 5.880 -5.333 -29.317 1.00 79.75 545 GLU A CA 1
ATOM 4350 C C . GLU A 1 545 ? 5.767 -3.800 -29.256 1.00 79.75 545 GLU A C 1
ATOM 4352 O O . GLU A 1 545 ? 5.063 -3.197 -30.064 1.00 79.75 545 GLU A O 1
ATOM 4357 N N . ASN A 1 546 ? 6.452 -3.179 -28.288 1.00 89.06 546 ASN A N 1
ATOM 4358 C CA . ASN A 1 546 ? 6.587 -1.717 -28.193 1.00 89.06 546 ASN A CA 1
ATOM 4359 C C . ASN A 1 546 ? 8.029 -1.252 -28.473 1.00 89.06 546 ASN A C 1
ATOM 4361 O O . ASN A 1 546 ? 8.932 -2.074 -28.658 1.00 89.06 546 ASN A O 1
ATOM 4365 N N . TYR A 1 547 ? 8.246 0.059 -28.510 1.00 90.44 547 TYR A N 1
ATOM 4366 C CA . TYR A 1 547 ? 9.508 0.675 -28.878 1.00 90.44 547 TYR A CA 1
ATOM 4367 C C . TYR A 1 547 ? 10.614 0.300 -27.892 1.00 90.44 547 TYR A C 1
ATOM 4369 O O . TYR A 1 547 ? 11.625 -0.264 -28.301 1.00 90.44 547 TYR A O 1
ATOM 4377 N N . LEU A 1 548 ? 10.401 0.504 -26.589 1.00 88.69 548 LEU A N 1
ATOM 4378 C CA . LEU A 1 548 ? 11.406 0.198 -25.567 1.00 88.69 548 LEU A CA 1
ATOM 4379 C C . LEU A 1 548 ? 11.798 -1.283 -25.605 1.00 88.69 548 LEU A C 1
ATOM 4381 O O . LEU A 1 548 ? 12.948 -1.636 -25.843 1.00 88.69 548 LEU A O 1
ATOM 4385 N N . SER A 1 549 ? 10.820 -2.180 -25.522 1.00 90.31 549 SER A N 1
ATOM 4386 C CA . SER A 1 549 ? 11.053 -3.628 -25.629 1.00 90.31 549 SER A CA 1
ATOM 4387 C C . SER A 1 549 ? 11.735 -4.064 -26.936 1.00 90.31 549 SER A C 1
ATOM 4389 O O . SER A 1 549 ? 12.402 -5.102 -26.951 1.00 90.31 549 SER A O 1
ATOM 4391 N N . SER A 1 550 ? 11.626 -3.294 -28.026 1.00 92.69 550 SER A N 1
ATOM 4392 C CA . SER A 1 550 ? 12.369 -3.567 -29.258 1.00 92.69 550 SER A CA 1
ATOM 4393 C C . SER A 1 550 ? 13.881 -3.448 -29.055 1.00 92.69 550 SER A C 1
ATOM 4395 O O . SER A 1 550 ? 14.629 -4.238 -29.621 1.00 92.69 550 SER A O 1
ATOM 4397 N N . LEU A 1 551 ? 14.349 -2.550 -28.187 1.00 93.06 551 LEU A N 1
ATOM 4398 C CA . LEU A 1 551 ? 15.764 -2.406 -27.843 1.00 93.06 551 LEU A CA 1
ATOM 4399 C C . LEU A 1 551 ? 16.266 -3.613 -27.028 1.00 93.06 551 LEU A C 1
ATOM 4401 O O . LEU A 1 551 ? 17.387 -4.078 -27.233 1.00 93.06 551 LEU A O 1
ATOM 4405 N N . ILE A 1 552 ? 15.420 -4.200 -26.168 1.00 94.69 552 ILE A N 1
ATOM 4406 C CA . ILE A 1 552 ? 15.713 -5.494 -25.520 1.00 94.69 552 ILE A CA 1
ATOM 4407 C C . ILE A 1 552 ? 15.836 -6.591 -26.576 1.00 94.69 552 ILE A C 1
ATOM 4409 O O . ILE A 1 552 ? 16.807 -7.347 -26.565 1.00 94.69 552 ILE A O 1
ATOM 4413 N N . ARG A 1 553 ? 14.889 -6.680 -27.518 1.00 96.19 553 ARG A N 1
ATOM 4414 C CA . ARG A 1 553 ? 14.943 -7.684 -28.594 1.00 96.19 553 ARG A CA 1
ATOM 4415 C C . ARG A 1 553 ? 16.148 -7.476 -29.514 1.00 96.19 553 ARG A C 1
ATOM 4417 O O . ARG A 1 553 ? 16.774 -8.455 -29.910 1.00 96.19 553 ARG A O 1
ATOM 4424 N N . LYS A 1 554 ? 16.536 -6.228 -29.781 1.00 95.81 554 LYS A N 1
ATOM 4425 C CA . LYS A 1 554 ? 17.775 -5.863 -30.478 1.00 95.81 554 LYS A CA 1
ATOM 4426 C C . LYS A 1 554 ? 19.002 -6.387 -29.734 1.00 95.81 554 LYS A C 1
ATOM 4428 O O . LYS A 1 554 ? 19.835 -7.058 -30.334 1.00 95.81 554 LYS A O 1
ATOM 4433 N N . ALA A 1 555 ? 19.099 -6.141 -28.430 1.00 96.31 555 ALA A N 1
ATOM 4434 C CA . ALA A 1 555 ? 20.203 -6.637 -27.614 1.00 96.31 555 ALA A CA 1
ATOM 4435 C C . ALA A 1 555 ? 20.248 -8.171 -27.547 1.00 96.31 555 ALA A C 1
ATOM 4437 O O . ALA A 1 555 ? 21.323 -8.758 -27.664 1.00 96.31 555 ALA A O 1
ATOM 4438 N N . VAL A 1 556 ? 19.089 -8.836 -27.463 1.00 96.88 556 VAL A N 1
ATOM 4439 C CA . VAL A 1 556 ? 18.992 -10.298 -27.602 1.00 96.88 556 VAL A CA 1
ATOM 4440 C C . VAL A 1 556 ? 19.528 -10.746 -28.962 1.00 96.88 556 VAL A C 1
ATOM 4442 O O . VAL A 1 556 ? 20.302 -11.695 -29.018 1.00 96.88 556 VAL A O 1
ATOM 4445 N N . ALA A 1 557 ? 19.162 -10.063 -30.049 1.00 96.69 557 ALA A N 1
ATOM 4446 C CA . ALA A 1 557 ? 19.634 -10.381 -31.393 1.00 96.69 557 ALA A CA 1
ATOM 4447 C C . ALA A 1 557 ? 21.151 -10.194 -31.570 1.00 96.69 557 ALA A C 1
ATOM 4449 O O . ALA A 1 557 ? 21.749 -10.897 -32.378 1.00 96.69 557 ALA A O 1
ATOM 4450 N N . LEU A 1 558 ? 21.770 -9.274 -30.824 1.00 96.31 558 LEU A N 1
ATOM 4451 C CA . LEU A 1 558 ? 23.220 -9.046 -30.822 1.00 96.31 558 LEU A CA 1
ATOM 4452 C C . LEU A 1 558 ? 23.981 -9.998 -29.884 1.00 96.31 558 LEU A C 1
ATOM 4454 O O . LEU A 1 558 ? 25.194 -10.160 -30.029 1.00 96.31 558 LEU A O 1
ATOM 4458 N N . ASN A 1 559 ? 23.303 -10.641 -28.928 1.00 95.81 559 ASN A N 1
ATOM 4459 C CA . ASN A 1 559 ? 23.949 -11.534 -27.973 1.00 95.81 559 ASN A CA 1
ATOM 4460 C C . ASN A 1 559 ? 24.331 -12.869 -28.627 1.00 95.81 559 ASN A C 1
ATOM 4462 O O . ASN A 1 559 ? 23.465 -13.653 -29.002 1.00 95.81 559 ASN A O 1
ATOM 4466 N N . ALA A 1 560 ? 25.629 -13.185 -28.653 1.00 93.31 560 ALA A N 1
ATOM 4467 C CA . ALA A 1 560 ? 26.173 -14.395 -29.274 1.00 93.31 560 ALA A CA 1
ATOM 4468 C C . ALA A 1 560 ? 25.584 -15.727 -28.753 1.00 93.31 560 ALA A C 1
ATOM 4470 O O . ALA A 1 560 ? 25.653 -16.744 -29.448 1.00 93.31 560 ALA A O 1
ATOM 4471 N N . ASN A 1 561 ? 25.015 -15.749 -27.541 1.00 91.94 561 ASN A N 1
ATOM 4472 C CA . ASN A 1 561 ? 24.376 -16.935 -26.964 1.00 91.94 561 ASN A CA 1
ATOM 4473 C C . ASN A 1 561 ? 22.912 -17.120 -27.383 1.00 91.94 561 ASN A C 1
ATOM 4475 O O . ASN A 1 561 ? 22.314 -18.147 -27.031 1.00 91.94 561 ASN A O 1
ATOM 4479 N N . ALA A 1 562 ? 22.331 -16.169 -28.121 1.00 96.19 562 ALA A N 1
ATOM 4480 C CA . ALA A 1 562 ? 20.948 -16.229 -28.562 1.00 96.19 562 ALA A CA 1
ATOM 4481 C C . ALA A 1 562 ? 20.689 -17.500 -29.396 1.00 96.19 562 ALA A C 1
ATOM 4483 O O . ALA A 1 562 ? 21.386 -17.768 -30.385 1.00 96.19 562 ALA A O 1
ATOM 4484 N N . PRO A 1 563 ? 19.698 -18.331 -29.015 1.00 96.19 563 PRO A N 1
ATOM 4485 C CA . PRO A 1 563 ? 19.352 -19.522 -29.781 1.00 96.19 563 PRO A CA 1
ATOM 4486 C C . PRO A 1 563 ? 18.927 -19.176 -31.212 1.00 96.19 563 PRO A C 1
ATOM 4488 O O . PRO A 1 563 ? 18.228 -18.191 -31.433 1.00 96.19 563 PRO A O 1
ATOM 4491 N N . LYS A 1 564 ? 19.267 -20.033 -32.186 1.00 94.31 564 LYS A N 1
ATOM 4492 C CA . LYS A 1 564 ? 18.888 -19.817 -33.596 1.00 94.31 564 LYS A CA 1
ATOM 4493 C C . LYS A 1 564 ? 17.380 -19.604 -33.774 1.00 94.31 564 LYS A C 1
ATOM 4495 O O . LYS A 1 564 ? 16.991 -18.724 -34.520 1.00 94.31 564 LYS A O 1
ATOM 4500 N N . GLU A 1 565 ? 16.548 -20.357 -33.057 1.00 94.94 565 GLU A N 1
ATOM 4501 C CA . GLU A 1 565 ? 15.085 -20.211 -33.107 1.00 94.94 565 GLU A CA 1
ATOM 4502 C C . GLU A 1 565 ? 14.617 -18.797 -32.722 1.00 94.94 565 GLU A C 1
ATOM 4504 O O . GLU A 1 565 ? 13.707 -18.255 -33.346 1.00 94.94 565 GLU A O 1
ATOM 4509 N N . VAL A 1 566 ? 15.278 -18.174 -31.740 1.00 96.75 566 VAL A N 1
ATOM 4510 C CA . VAL A 1 566 ? 15.015 -16.782 -31.355 1.00 96.75 566 VAL A CA 1
ATOM 4511 C C . VAL A 1 566 ? 15.422 -15.839 -32.484 1.00 96.75 566 VAL A C 1
ATOM 4513 O O . VAL A 1 566 ? 14.636 -14.982 -32.869 1.00 96.75 566 VAL A O 1
ATOM 4516 N N . ILE A 1 567 ? 16.606 -16.026 -33.070 1.00 97.25 567 ILE A N 1
ATOM 4517 C CA . ILE A 1 567 ? 17.069 -15.211 -34.205 1.00 97.25 567 ILE A CA 1
ATOM 4518 C C . ILE A 1 567 ? 16.116 -15.331 -35.403 1.00 97.25 567 ILE A C 1
ATOM 4520 O O . ILE A 1 567 ? 15.719 -14.317 -35.968 1.00 97.25 567 ILE A O 1
ATOM 4524 N N . ASP A 1 568 ? 15.664 -16.542 -35.733 1.00 94.62 568 ASP A N 1
ATOM 4525 C CA . ASP A 1 568 ? 14.723 -16.792 -36.832 1.00 94.62 568 ASP A CA 1
ATOM 4526 C C . ASP A 1 568 ? 13.370 -16.080 -36.615 1.00 94.62 568 ASP A C 1
ATOM 4528 O O . ASP A 1 568 ? 12.724 -15.659 -37.581 1.00 94.62 568 ASP A O 1
ATOM 4532 N N . LYS A 1 569 ? 12.945 -15.915 -35.352 1.00 94.69 569 LYS A N 1
ATOM 4533 C CA . LYS A 1 569 ? 11.785 -15.095 -34.968 1.00 94.69 569 LYS A CA 1
ATOM 4534 C C . LYS A 1 569 ? 12.075 -13.600 -35.159 1.00 94.69 569 LYS A C 1
ATOM 4536 O O . LYS A 1 569 ? 11.271 -12.910 -35.780 1.00 94.69 569 LYS A O 1
ATOM 4541 N N . LEU A 1 570 ? 13.214 -13.114 -34.662 1.00 95.94 570 LEU A N 1
ATOM 4542 C CA . LEU A 1 570 ? 13.592 -11.692 -34.683 1.00 95.94 570 LEU A CA 1
ATOM 4543 C C . LEU A 1 570 ? 13.907 -11.156 -36.091 1.00 95.94 570 LEU A C 1
ATOM 4545 O O . LEU A 1 570 ? 13.764 -9.963 -36.335 1.00 95.94 570 LEU A O 1
ATOM 4549 N N . LEU A 1 571 ? 14.226 -12.021 -37.061 1.00 94.94 571 LEU A N 1
ATOM 4550 C CA . LEU A 1 571 ? 14.299 -11.646 -38.484 1.00 94.94 571 LEU A CA 1
ATOM 4551 C C . LEU A 1 571 ? 12.968 -11.114 -39.048 1.00 94.94 571 LEU A C 1
ATOM 4553 O O . LEU A 1 571 ? 12.950 -10.532 -40.128 1.00 94.94 571 LEU A O 1
ATOM 4557 N N . LYS A 1 572 ? 11.850 -11.335 -38.349 1.00 92.19 572 LYS A N 1
ATOM 4558 C CA . LYS A 1 572 ? 10.504 -10.886 -38.736 1.00 92.19 572 LYS A CA 1
ATOM 4559 C C . LYS A 1 572 ? 9.936 -9.846 -37.770 1.00 92.19 572 LYS A C 1
ATOM 4561 O O . LYS A 1 572 ? 8.725 -9.643 -37.755 1.00 92.19 572 LYS A O 1
ATOM 4566 N N . ASP A 1 573 ? 10.781 -9.249 -36.930 1.00 93.31 573 ASP A N 1
ATOM 4567 C CA . ASP A 1 573 ? 10.349 -8.271 -35.933 1.00 93.31 573 ASP A CA 1
ATOM 4568 C C . ASP A 1 573 ? 9.714 -7.038 -36.584 1.00 93.31 573 ASP A C 1
ATOM 4570 O O . ASP A 1 573 ? 10.101 -6.634 -37.680 1.00 93.31 573 ASP A O 1
ATOM 4574 N N . LYS A 1 574 ? 8.769 -6.401 -35.890 1.00 90.12 574 LYS A N 1
ATOM 4575 C CA . LYS A 1 574 ? 8.155 -5.146 -36.337 1.00 90.12 574 LYS A CA 1
ATOM 4576 C C . LYS A 1 574 ? 9.198 -4.038 -36.519 1.00 90.12 574 LYS A C 1
ATOM 4578 O O . LYS A 1 574 ? 9.093 -3.265 -37.465 1.00 90.12 574 LYS A O 1
ATOM 4583 N N . TYR A 1 575 ? 10.209 -3.983 -35.653 1.00 91.06 575 TYR A N 1
ATOM 4584 C CA . TYR A 1 575 ? 11.185 -2.896 -35.640 1.00 91.06 575 TYR A CA 1
ATOM 4585 C C . TYR A 1 575 ? 12.428 -3.228 -36.468 1.00 91.06 575 TYR A C 1
ATOM 4587 O O . TYR A 1 575 ? 13.094 -4.249 -36.276 1.00 91.06 575 TYR A O 1
ATOM 4595 N N . ARG A 1 576 ? 12.770 -2.325 -37.384 1.00 92.38 576 ARG A N 1
ATOM 4596 C CA . ARG A 1 576 ? 13.818 -2.523 -38.391 1.00 92.38 576 ARG A CA 1
ATOM 4597 C C . ARG A 1 576 ? 15.226 -2.726 -37.831 1.00 92.38 576 ARG A C 1
ATOM 4599 O O . ARG A 1 576 ? 15.948 -3.598 -38.308 1.00 92.38 576 ARG A O 1
ATOM 4606 N N . TRP A 1 577 ? 15.596 -2.032 -36.753 1.00 93.50 577 TRP A N 1
ATOM 4607 C CA . TRP A 1 577 ? 16.889 -2.231 -36.077 1.00 93.50 577 TRP A CA 1
ATOM 4608 C C . TRP A 1 577 ? 17.016 -3.601 -35.397 1.00 93.50 577 TRP A C 1
ATOM 4610 O O . TRP A 1 577 ? 18.130 -4.114 -35.250 1.00 93.50 577 TRP A O 1
ATOM 4620 N N . VAL A 1 578 ? 15.896 -4.223 -35.005 1.00 95.50 578 VAL A N 1
ATOM 4621 C CA . VAL A 1 578 ? 15.884 -5.596 -34.478 1.00 95.50 578 VAL A CA 1
ATOM 4622 C C . VAL A 1 578 ? 16.162 -6.581 -35.605 1.00 95.50 578 VAL A C 1
ATOM 4624 O O . VAL A 1 578 ? 17.022 -7.449 -35.453 1.00 95.50 578 VAL A O 1
ATOM 4627 N N . ARG A 1 579 ? 15.496 -6.407 -36.753 1.00 94.69 579 ARG A N 1
ATOM 4628 C CA . ARG A 1 579 ? 15.717 -7.233 -37.948 1.00 94.69 579 ARG A CA 1
ATOM 4629 C C . ARG A 1 579 ? 17.153 -7.111 -38.459 1.00 94.69 579 ARG A C 1
ATOM 4631 O O . ARG A 1 579 ? 17.791 -8.135 -38.701 1.00 94.69 579 ARG A O 1
ATOM 4638 N N . GLU A 1 580 ? 17.689 -5.891 -38.546 1.00 95.81 580 GLU A N 1
ATOM 4639 C CA . GLU A 1 580 ? 19.090 -5.635 -38.916 1.00 95.81 580 GLU A CA 1
ATOM 4640 C C . GLU A 1 580 ? 20.062 -6.367 -37.980 1.00 95.81 580 GLU A C 1
ATOM 4642 O O . GLU A 1 580 ? 20.957 -7.090 -38.425 1.00 95.81 580 GLU A O 1
ATOM 4647 N N . SER A 1 581 ? 19.843 -6.248 -36.670 1.00 97.12 581 SER A N 1
ATOM 4648 C CA . SER A 1 581 ? 20.676 -6.908 -35.664 1.00 97.12 581 SER A CA 1
ATOM 4649 C C . SER A 1 581 ? 20.582 -8.433 -35.748 1.00 97.12 581 SER A C 1
ATOM 4651 O O . SER A 1 581 ? 21.613 -9.105 -35.750 1.00 97.12 581 SER A O 1
ATOM 4653 N N . ALA A 1 582 ? 19.378 -8.990 -35.910 1.00 97.19 582 ALA A N 1
ATOM 4654 C CA . ALA A 1 582 ? 19.168 -10.428 -36.076 1.00 97.19 582 ALA A CA 1
ATOM 4655 C C . ALA A 1 582 ? 19.861 -10.969 -37.335 1.00 97.19 582 ALA A C 1
ATOM 4657 O O . ALA A 1 582 ? 20.500 -12.019 -37.283 1.00 97.19 582 ALA A O 1
ATOM 4658 N N . ALA A 1 583 ? 19.806 -10.230 -38.447 1.00 96.62 583 ALA A N 1
ATOM 4659 C CA . ALA A 1 583 ? 20.478 -10.586 -39.694 1.00 96.62 583 ALA A CA 1
ATOM 4660 C C . ALA A 1 583 ? 22.014 -10.583 -39.575 1.00 96.62 583 ALA A C 1
ATOM 4662 O O . ALA A 1 583 ? 22.689 -11.371 -40.240 1.00 96.62 583 ALA A O 1
ATOM 4663 N N . SER A 1 584 ? 22.580 -9.759 -38.692 1.00 96.94 584 SER A N 1
ATOM 4664 C CA . SER A 1 584 ? 24.024 -9.755 -38.407 1.00 96.94 584 SER A CA 1
ATOM 4665 C C . SER A 1 584 ? 24.498 -10.922 -37.526 1.00 96.94 584 SER A C 1
ATOM 4667 O O . SER A 1 584 ? 25.701 -11.166 -37.413 1.00 96.94 584 SER A O 1
ATOM 4669 N N . HIS A 1 585 ? 23.582 -11.677 -36.912 1.00 97.25 585 HIS A N 1
ATOM 4670 C CA . HIS A 1 585 ? 23.939 -12.660 -35.896 1.00 97.25 585 HIS A CA 1
ATOM 4671 C C . HIS A 1 585 ? 24.661 -13.892 -36.473 1.00 97.25 585 HIS A C 1
ATOM 4673 O O . HIS A 1 585 ? 24.281 -14.471 -37.495 1.00 97.25 585 HIS A O 1
ATOM 4679 N N . SER A 1 586 ? 25.685 -14.366 -35.757 1.00 94.75 586 SER A N 1
ATOM 4680 C CA . SER A 1 586 ? 26.566 -15.466 -36.191 1.00 94.75 586 SER A CA 1
ATOM 4681 C C . SER A 1 586 ? 25.890 -16.840 -36.333 1.00 94.75 586 SER A C 1
ATOM 4683 O O . SER A 1 586 ? 26.482 -17.765 -36.893 1.00 94.75 586 SER A O 1
ATOM 4685 N N . SER A 1 587 ? 24.655 -16.999 -35.845 1.00 94.88 587 SER A N 1
ATOM 4686 C CA . SER A 1 587 ? 23.871 -18.231 -36.011 1.00 94.88 587 SER A CA 1
ATOM 4687 C C . SER A 1 587 ? 23.376 -18.442 -37.446 1.00 94.88 587 SER A C 1
ATOM 4689 O O . SER A 1 587 ? 23.094 -19.586 -37.811 1.00 94.88 587 SER A O 1
ATOM 4691 N N . ILE A 1 588 ? 23.284 -17.375 -38.249 1.00 95.06 588 ILE A N 1
ATOM 4692 C CA . ILE A 1 588 ? 22.932 -17.440 -39.671 1.00 95.06 588 ILE A CA 1
ATOM 4693 C C . ILE A 1 588 ? 24.175 -17.877 -40.444 1.00 95.06 588 ILE A C 1
ATOM 4695 O O . ILE A 1 588 ? 25.197 -17.188 -40.460 1.00 95.06 588 ILE A O 1
ATOM 4699 N N . LYS A 1 589 ? 24.110 -19.056 -41.063 1.00 93.69 589 LYS A N 1
ATOM 4700 C CA . LYS A 1 589 ? 25.248 -19.653 -41.774 1.00 93.69 589 LYS A CA 1
ATOM 4701 C C . LYS A 1 589 ? 25.340 -19.152 -43.211 1.00 93.69 589 LYS A C 1
ATOM 4703 O O . LYS A 1 589 ? 24.338 -18.774 -43.805 1.00 93.69 589 LYS A O 1
ATOM 4708 N N . THR A 1 590 ? 26.526 -19.262 -43.811 1.00 89.88 590 THR A N 1
ATOM 4709 C CA . THR A 1 590 ? 26.799 -18.858 -45.204 1.00 89.88 590 THR A CA 1
ATOM 4710 C C . THR A 1 590 ? 25.789 -19.419 -46.217 1.00 89.88 590 THR A C 1
ATOM 4712 O O . THR A 1 590 ? 25.394 -18.714 -47.138 1.00 89.88 590 THR A O 1
ATOM 4715 N N . GLU A 1 591 ? 25.323 -20.658 -46.029 1.00 88.38 591 GLU A N 1
ATOM 4716 C CA . GLU A 1 591 ? 24.329 -21.317 -46.895 1.00 88.38 591 GLU A CA 1
ATOM 4717 C C . GLU A 1 591 ? 22.935 -20.655 -46.833 1.00 88.38 591 GLU A C 1
ATOM 4719 O O . GLU A 1 591 ? 22.191 -20.664 -47.814 1.00 88.38 591 GLU A O 1
ATOM 4724 N N . GLU A 1 592 ? 22.581 -20.056 -45.692 1.00 90.25 592 GLU A N 1
ATOM 4725 C CA . GLU A 1 592 ? 21.284 -19.409 -45.455 1.00 90.25 592 GLU A CA 1
ATOM 4726 C C . GLU A 1 592 ? 21.263 -17.963 -45.974 1.00 90.25 592 GLU A C 1
ATOM 4728 O O . GLU A 1 592 ? 20.218 -17.489 -46.410 1.00 90.25 592 GLU A O 1
ATOM 4733 N N . ILE A 1 593 ? 22.412 -17.275 -45.987 1.00 90.38 593 ILE A N 1
ATOM 4734 C CA . ILE A 1 593 ? 22.516 -15.846 -46.334 1.00 90.38 593 ILE A CA 1
ATOM 4735 C C . ILE A 1 593 ? 21.934 -15.558 -47.717 1.00 90.38 593 ILE A C 1
ATOM 4737 O O . ILE A 1 593 ? 21.053 -14.711 -47.844 1.00 90.38 593 ILE A O 1
ATOM 4741 N N . MET A 1 594 ? 22.366 -16.284 -48.752 1.00 86.25 594 MET A N 1
ATOM 4742 C CA . MET A 1 594 ? 21.853 -16.048 -50.107 1.00 86.25 594 MET A CA 1
ATOM 4743 C C . MET A 1 594 ? 20.377 -16.426 -50.247 1.00 86.25 594 MET A C 1
ATOM 4745 O O . MET A 1 594 ? 19.659 -15.754 -50.978 1.00 86.25 594 MET A O 1
ATOM 4749 N N . SER A 1 595 ? 19.901 -17.413 -49.483 1.00 88.12 595 SER A N 1
ATOM 4750 C CA . SER A 1 595 ? 18.472 -17.745 -49.442 1.00 88.12 595 SER A CA 1
ATOM 4751 C C . SER A 1 595 ? 17.648 -16.593 -48.851 1.00 88.12 595 SER A C 1
ATOM 4753 O O . SER A 1 595 ? 16.561 -16.300 -49.343 1.00 88.12 595 SER A O 1
ATOM 4755 N N . ILE A 1 596 ? 18.166 -15.908 -47.822 1.00 87.75 596 ILE A N 1
ATOM 4756 C CA . ILE A 1 596 ? 17.527 -14.713 -47.248 1.00 87.75 596 ILE A CA 1
ATOM 4757 C C . ILE A 1 596 ? 17.555 -13.561 -48.258 1.00 87.75 596 ILE A C 1
ATOM 4759 O O . ILE A 1 596 ? 16.526 -12.920 -48.450 1.00 87.75 596 ILE A O 1
ATOM 4763 N N . VAL A 1 597 ? 18.689 -13.324 -48.933 1.00 86.38 597 VAL A N 1
ATOM 4764 C CA . VAL A 1 597 ? 18.825 -12.275 -49.964 1.00 86.38 597 VAL A CA 1
ATOM 4765 C C . VAL A 1 597 ? 17.834 -12.489 -51.112 1.00 86.38 597 VAL A C 1
ATOM 4767 O O . VAL A 1 597 ? 17.153 -11.545 -51.503 1.00 86.38 597 VAL A O 1
ATOM 4770 N N . GLU A 1 598 ? 17.721 -13.715 -51.625 1.00 83.81 598 GLU A N 1
ATOM 4771 C CA . GLU A 1 598 ? 16.779 -14.080 -52.693 1.00 83.81 598 GLU A CA 1
ATOM 4772 C C . GLU A 1 598 ? 15.318 -13.966 -52.230 1.00 83.81 598 GLU A C 1
ATOM 4774 O O . GLU A 1 598 ? 14.458 -13.523 -52.986 1.00 83.81 598 GLU A O 1
ATOM 4779 N N . ALA A 1 599 ? 15.017 -14.283 -50.965 1.00 82.88 599 ALA A N 1
ATOM 4780 C CA . ALA A 1 599 ? 13.673 -14.115 -50.406 1.00 82.88 599 ALA A CA 1
ATOM 4781 C C . ALA A 1 599 ? 13.220 -12.641 -50.317 1.00 82.88 599 ALA A C 1
ATOM 4783 O O . ALA A 1 599 ? 12.014 -12.384 -50.253 1.00 82.88 599 ALA A O 1
ATOM 4784 N N . GLN A 1 600 ? 14.161 -11.686 -50.333 1.00 79.12 600 GLN A N 1
ATOM 4785 C CA . GLN A 1 600 ? 13.880 -10.246 -50.406 1.00 79.12 600 GLN A CA 1
ATOM 4786 C C . GLN A 1 600 ? 13.713 -9.730 -51.846 1.00 79.12 600 GLN A C 1
ATOM 4788 O O . GLN A 1 600 ? 13.618 -8.525 -52.051 1.00 79.12 600 GLN A O 1
ATOM 4793 N N . GLU A 1 601 ? 13.704 -10.598 -52.860 1.00 71.12 601 GLU A N 1
ATOM 4794 C CA . GLU A 1 601 ? 13.466 -10.219 -54.256 1.00 71.12 601 GLU A CA 1
ATOM 4795 C C . GLU A 1 601 ? 11.981 -10.376 -54.610 1.00 71.12 601 GLU A C 1
ATOM 4797 O O . GLU A 1 601 ? 11.576 -11.339 -55.265 1.00 71.12 601 GLU A O 1
ATOM 4802 N N . LYS A 1 602 ? 11.134 -9.433 -54.182 1.00 66.56 602 LYS A N 1
ATOM 4803 C CA . LYS A 1 602 ? 9.740 -9.378 -54.645 1.00 66.56 602 LYS A CA 1
ATOM 4804 C C . LYS A 1 602 ? 9.596 -8.300 -55.706 1.00 66.56 602 LYS A C 1
ATOM 4806 O O . LYS A 1 602 ? 9.599 -7.114 -55.395 1.00 66.56 602 LYS A O 1
ATOM 4811 N N . ASP A 1 603 ? 9.455 -8.716 -56.960 1.00 63.94 603 ASP A N 1
ATOM 4812 C CA . ASP A 1 603 ? 9.075 -7.812 -58.045 1.00 63.94 603 ASP A CA 1
ATOM 4813 C C . ASP A 1 603 ? 7.582 -7.471 -57.921 1.00 63.94 603 ASP A C 1
ATOM 4815 O O . ASP A 1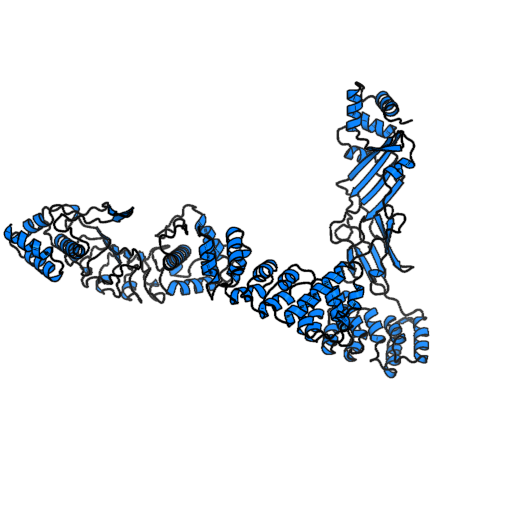 603 ? 6.711 -8.320 -58.141 1.00 63.94 603 ASP A O 1
ATOM 4819 N N . ILE A 1 604 ? 7.291 -6.231 -57.530 1.00 63.12 604 ILE A N 1
ATOM 4820 C CA . ILE A 1 604 ? 5.943 -5.670 -57.534 1.00 63.12 604 ILE A CA 1
ATOM 4821 C C . ILE A 1 604 ? 5.926 -4.572 -58.598 1.00 63.12 604 ILE A C 1
ATOM 4823 O O . ILE A 1 604 ? 6.500 -3.503 -58.418 1.00 63.12 604 ILE A O 1
ATOM 4827 N N . ASN A 1 605 ? 5.251 -4.829 -59.723 1.00 63.31 605 ASN A N 1
ATOM 4828 C CA . ASN A 1 605 ? 5.091 -3.880 -60.835 1.00 63.31 605 ASN A CA 1
ATOM 4829 C C . ASN A 1 605 ? 6.410 -3.323 -61.426 1.00 63.31 605 ASN A C 1
ATOM 4831 O O . ASN A 1 605 ? 6.432 -2.192 -61.910 1.00 63.31 605 ASN A O 1
ATOM 4835 N N . GLY A 1 606 ? 7.496 -4.101 -61.434 1.00 59.25 606 GLY A N 1
ATOM 4836 C CA . GLY A 1 606 ? 8.800 -3.693 -61.964 1.00 59.25 606 GLY A CA 1
ATOM 4837 C C . GLY A 1 606 ? 9.718 -3.018 -60.940 1.00 59.25 606 GLY A C 1
ATOM 4838 O O . GLY A 1 606 ? 10.802 -2.570 -61.316 1.00 59.25 606 GLY A O 1
ATOM 4839 N N . VAL A 1 607 ? 9.307 -2.945 -59.668 1.00 59.25 607 VAL A N 1
ATOM 4840 C CA . VAL A 1 607 ? 10.115 -2.450 -58.546 1.00 59.25 607 VAL A CA 1
ATOM 4841 C C . VAL A 1 607 ? 10.488 -3.635 -57.659 1.00 59.25 607 VAL A C 1
ATOM 4843 O O . VAL A 1 607 ? 9.621 -4.365 -57.174 1.00 59.25 607 VAL A O 1
ATOM 4846 N N . LEU A 1 608 ? 11.791 -3.840 -57.460 1.00 60.44 608 LEU A N 1
ATOM 4847 C CA . LEU A 1 608 ? 12.300 -4.806 -56.488 1.00 60.44 608 LEU A CA 1
ATOM 4848 C C . LEU A 1 608 ? 12.002 -4.279 -55.085 1.00 60.44 608 LEU A C 1
ATOM 4850 O O . LEU A 1 608 ? 12.628 -3.318 -54.665 1.00 60.44 608 LEU A O 1
ATOM 4854 N N . THR A 1 609 ? 11.071 -4.918 -54.386 1.00 64.25 609 THR A N 1
ATOM 4855 C CA . THR A 1 609 ? 10.695 -4.604 -53.003 1.00 64.25 609 THR A CA 1
ATOM 4856 C C . THR A 1 609 ? 11.232 -5.681 -52.065 1.00 64.25 609 THR A C 1
ATOM 4858 O O . THR A 1 609 ? 11.188 -6.874 -52.380 1.00 64.25 609 THR A O 1
ATOM 4861 N N . GLY A 1 610 ? 11.738 -5.273 -50.906 1.00 76.88 610 GLY A N 1
ATOM 4862 C CA . GLY A 1 610 ? 12.259 -6.170 -49.881 1.00 76.88 610 GLY A CA 1
ATOM 4863 C C . GLY A 1 610 ? 12.739 -5.394 -48.662 1.00 76.88 610 GLY A C 1
ATOM 4864 O O . GLY A 1 610 ? 12.708 -4.168 -48.647 1.00 76.88 610 GLY A O 1
ATOM 4865 N N . ASP A 1 611 ? 13.174 -6.109 -47.633 1.00 87.12 611 ASP A N 1
ATOM 4866 C CA . ASP A 1 611 ? 13.586 -5.490 -46.377 1.00 87.12 611 ASP A CA 1
ATOM 4867 C C . ASP A 1 611 ? 15.023 -4.952 -46.453 1.00 87.12 611 ASP A C 1
ATOM 4869 O O . ASP A 1 611 ? 16.000 -5.713 -46.440 1.00 87.12 611 ASP A O 1
ATOM 4873 N N . TYR A 1 612 ? 15.142 -3.626 -46.543 1.00 88.44 612 TYR A N 1
ATOM 4874 C CA . TYR A 1 612 ? 16.415 -2.906 -46.598 1.00 88.44 612 TYR A CA 1
ATOM 4875 C C . TYR A 1 612 ? 17.334 -3.251 -45.412 1.00 88.44 612 TYR A C 1
ATOM 4877 O O . TYR A 1 612 ? 18.536 -3.485 -45.579 1.00 88.44 612 TYR A O 1
ATOM 4885 N N . TYR A 1 613 ? 16.759 -3.362 -44.216 1.00 91.81 613 TYR A N 1
ATOM 4886 C CA . TYR A 1 613 ? 17.486 -3.509 -42.958 1.00 91.81 613 TYR A CA 1
ATOM 4887 C C . TYR A 1 613 ? 17.980 -4.940 -42.740 1.00 91.81 613 TYR A C 1
ATOM 4889 O O . TYR A 1 613 ? 19.086 -5.140 -42.234 1.00 91.81 613 TYR A O 1
ATOM 4897 N N . LEU A 1 614 ? 17.243 -5.947 -43.224 1.00 91.50 614 LEU A N 1
ATOM 4898 C CA . LEU A 1 614 ? 17.758 -7.320 -43.288 1.00 91.50 614 LEU A CA 1
ATOM 4899 C C . LEU A 1 614 ? 19.013 -7.412 -44.163 1.00 91.50 614 LEU A C 1
ATOM 4901 O O . LEU A 1 614 ? 20.004 -8.023 -43.760 1.00 91.50 614 LEU A O 1
ATOM 4905 N N . LEU A 1 615 ? 19.003 -6.789 -45.345 1.00 90.44 615 LEU A N 1
ATOM 4906 C CA . LEU A 1 615 ? 20.164 -6.785 -46.239 1.00 90.44 615 LEU A CA 1
ATOM 4907 C C . LEU A 1 615 ? 21.361 -6.057 -45.610 1.00 90.44 615 LEU A C 1
ATOM 4909 O O . LEU A 1 615 ? 22.486 -6.558 -45.679 1.00 90.44 615 LEU A O 1
ATOM 4913 N N . LYS A 1 616 ? 21.122 -4.917 -44.953 1.00 92.44 616 LYS A N 1
ATOM 4914 C CA . LYS A 1 616 ? 22.156 -4.167 -44.226 1.00 92.44 616 LYS A CA 1
ATOM 4915 C C . LYS A 1 616 ? 22.760 -4.987 -43.081 1.00 92.44 616 LYS A C 1
ATOM 4917 O O . LYS A 1 616 ? 23.981 -5.052 -42.952 1.00 92.44 616 LYS A O 1
ATOM 4922 N N . GLY A 1 617 ? 21.935 -5.706 -42.324 1.00 94.38 617 GLY A N 1
ATOM 4923 C CA . GLY A 1 617 ? 22.392 -6.599 -41.259 1.00 94.38 617 GLY A CA 1
ATOM 4924 C C . GLY A 1 617 ? 23.251 -7.756 -41.769 1.00 94.38 617 GLY A C 1
ATOM 4925 O O . GLY A 1 617 ? 24.296 -8.056 -41.190 1.00 94.38 617 GLY A O 1
ATOM 4926 N N . LEU A 1 618 ? 22.878 -8.361 -42.904 1.00 94.25 618 LEU A N 1
ATOM 4927 C CA . LEU A 1 618 ? 23.658 -9.433 -43.535 1.00 94.25 618 LEU A CA 1
ATOM 4928 C C . LEU A 1 618 ? 25.062 -8.979 -43.966 1.00 94.25 618 LEU A C 1
ATOM 4930 O O . LEU A 1 618 ? 25.993 -9.782 -43.900 1.00 94.25 618 LEU A O 1
ATOM 4934 N N . LEU A 1 619 ? 25.255 -7.711 -44.356 1.00 93.62 619 LEU A N 1
ATOM 4935 C CA . LEU A 1 619 ? 26.594 -7.175 -44.655 1.00 93.62 619 LEU A CA 1
ATOM 4936 C C . LEU A 1 619 ? 27.533 -7.240 -43.446 1.00 93.62 619 LEU A C 1
ATOM 4938 O O . LEU A 1 619 ? 28.735 -7.468 -43.614 1.00 93.62 619 LEU A O 1
ATOM 4942 N N . ASN A 1 620 ? 26.975 -7.066 -42.247 1.00 94.25 620 ASN A N 1
ATOM 4943 C CA . ASN A 1 620 ? 27.692 -7.105 -40.976 1.00 94.25 620 ASN A CA 1
ATOM 4944 C C . ASN A 1 620 ? 27.790 -8.524 -40.392 1.00 94.25 620 ASN A C 1
ATOM 4946 O O . ASN A 1 620 ? 28.469 -8.728 -39.387 1.00 94.25 620 ASN A O 1
ATOM 4950 N N . ASN A 1 621 ? 27.155 -9.519 -41.020 1.00 95.56 621 ASN A N 1
ATOM 4951 C CA . ASN A 1 621 ? 27.198 -10.895 -40.550 1.00 95.56 621 ASN A CA 1
ATOM 4952 C C . ASN A 1 621 ? 28.609 -11.498 -40.721 1.00 95.56 621 ASN A C 1
ATOM 4954 O O . ASN A 1 621 ? 29.147 -11.487 -41.837 1.00 95.56 621 ASN A O 1
ATOM 4958 N N . PRO A 1 622 ? 29.210 -12.097 -39.671 1.00 93.88 622 PRO A N 1
ATOM 4959 C CA . PRO A 1 622 ? 30.562 -12.654 -39.743 1.00 93.88 622 PRO A CA 1
ATOM 4960 C C . PRO A 1 622 ? 30.697 -13.836 -40.720 1.00 93.88 622 PRO A C 1
ATOM 4962 O O . PRO A 1 622 ? 31.806 -14.136 -41.160 1.00 93.88 622 PRO A O 1
ATOM 4965 N N . ASN A 1 623 ? 29.591 -14.491 -41.089 1.00 94.38 623 ASN A N 1
ATOM 4966 C CA . ASN A 1 623 ? 29.562 -15.607 -42.036 1.00 94.38 623 ASN A CA 1
ATOM 4967 C C . ASN A 1 623 ? 29.257 -15.175 -43.485 1.00 94.38 623 ASN A C 1
ATOM 4969 O O . ASN A 1 623 ? 29.182 -16.040 -44.367 1.00 94.38 623 ASN A O 1
ATOM 4973 N N . CYS A 1 624 ? 29.067 -13.873 -43.755 1.00 94.25 624 CYS A N 1
ATOM 4974 C CA . CYS A 1 624 ? 28.814 -13.357 -45.101 1.00 94.25 624 CYS A CA 1
ATOM 4975 C C . CYS A 1 624 ? 30.115 -13.249 -45.903 1.00 94.25 624 CYS A C 1
ATOM 4977 O O . CYS A 1 624 ? 31.001 -12.455 -45.579 1.00 94.25 624 CYS A O 1
ATOM 4979 N N . ALA A 1 625 ? 30.226 -14.019 -46.988 1.00 91.62 625 ALA A N 1
ATOM 4980 C CA . ALA A 1 625 ? 31.392 -13.974 -47.862 1.00 91.62 625 ALA A CA 1
ATOM 4981 C C . ALA A 1 625 ? 31.493 -12.624 -48.597 1.00 91.62 625 ALA A C 1
ATOM 4983 O O . ALA A 1 625 ? 30.483 -12.045 -48.997 1.00 91.62 625 ALA A O 1
ATOM 4984 N N . GLU A 1 626 ? 32.715 -12.150 -48.860 1.00 89.12 626 GLU A N 1
ATOM 4985 C CA . GLU A 1 626 ? 32.961 -10.880 -49.572 1.00 89.12 626 GLU A CA 1
ATOM 4986 C C . GLU A 1 626 ? 32.283 -10.816 -50.953 1.00 89.12 626 GLU A C 1
ATOM 4988 O O . GLU A 1 626 ? 31.769 -9.775 -51.361 1.00 89.12 626 GLU A O 1
ATOM 4993 N N . ALA A 1 627 ? 32.212 -11.949 -51.660 1.00 87.50 627 ALA A N 1
ATOM 4994 C CA . ALA A 1 627 ? 31.507 -12.041 -52.937 1.00 87.50 627 ALA A CA 1
ATOM 4995 C C . ALA A 1 627 ? 29.992 -11.800 -52.800 1.00 87.50 627 ALA A C 1
ATOM 4997 O O . ALA A 1 627 ? 29.383 -11.229 -53.704 1.00 87.50 627 ALA A O 1
ATOM 4998 N N . ASP A 1 628 ? 29.388 -12.204 -51.682 1.00 89.12 628 ASP A N 1
ATOM 4999 C CA . ASP A 1 628 ? 27.962 -12.008 -51.416 1.00 89.12 628 ASP A CA 1
ATOM 5000 C C . ASP A 1 628 ? 27.689 -10.602 -50.871 1.00 89.12 628 ASP A C 1
ATOM 5002 O O . ASP A 1 628 ? 26.731 -9.964 -51.307 1.00 89.12 628 ASP A O 1
ATOM 5006 N N . LYS A 1 629 ? 28.599 -10.037 -50.061 1.00 91.38 629 LYS A N 1
ATOM 5007 C CA . LYS A 1 629 ? 28.552 -8.613 -49.676 1.00 91.38 629 LYS A CA 1
ATOM 5008 C C . LYS A 1 629 ? 28.537 -7.692 -50.893 1.00 91.38 629 LYS A C 1
ATOM 5010 O O . LYS A 1 629 ? 27.786 -6.720 -50.926 1.00 91.38 629 LYS A O 1
ATOM 5015 N N . ALA A 1 630 ? 29.334 -7.995 -51.921 1.00 87.88 630 ALA A N 1
ATOM 5016 C CA . ALA A 1 630 ? 29.329 -7.231 -53.168 1.00 87.88 630 ALA A CA 1
ATOM 5017 C C . ALA A 1 630 ? 27.955 -7.269 -53.865 1.00 87.88 630 ALA A C 1
ATOM 5019 O O . ALA A 1 630 ? 27.483 -6.234 -54.334 1.00 87.88 630 ALA A O 1
ATOM 5020 N N . LYS A 1 631 ? 27.282 -8.428 -53.888 1.00 86.62 631 LYS A N 1
ATOM 5021 C CA . LYS A 1 631 ? 25.928 -8.565 -54.455 1.00 86.62 631 LYS A CA 1
ATOM 5022 C C . LYS A 1 631 ? 24.892 -7.789 -53.644 1.00 86.62 631 LYS A C 1
ATOM 5024 O O . LYS A 1 631 ? 24.069 -7.092 -54.231 1.00 86.62 631 LYS A O 1
ATOM 5029 N N . ILE A 1 632 ? 24.952 -7.876 -52.314 1.00 88.38 632 ILE A N 1
ATOM 5030 C CA . ILE A 1 632 ? 24.052 -7.148 -51.411 1.00 88.38 632 ILE A CA 1
ATOM 5031 C C . ILE A 1 632 ? 24.228 -5.631 -51.585 1.00 88.38 632 ILE A C 1
ATOM 5033 O O . ILE A 1 632 ? 23.248 -4.915 -51.756 1.00 88.38 632 ILE A O 1
ATOM 5037 N N . ASN A 1 633 ? 25.467 -5.135 -51.665 1.00 88.12 633 ASN A N 1
ATOM 5038 C CA . ASN A 1 633 ? 25.749 -3.716 -51.908 1.00 88.12 633 ASN A CA 1
ATOM 5039 C C . ASN A 1 633 ? 25.209 -3.205 -53.252 1.00 88.12 633 ASN A C 1
ATOM 5041 O O . ASN A 1 633 ? 24.776 -2.058 -53.348 1.00 88.12 633 ASN A O 1
ATOM 5045 N N . VAL A 1 634 ? 25.229 -4.031 -54.304 1.00 85.06 634 VAL A N 1
ATOM 5046 C CA . VAL A 1 634 ? 24.603 -3.676 -55.590 1.00 85.06 634 VAL A CA 1
ATOM 5047 C C . VAL A 1 634 ? 23.087 -3.531 -55.431 1.00 85.06 634 VAL A C 1
ATOM 5049 O O . VAL A 1 634 ? 22.506 -2.615 -56.008 1.00 85.06 634 VAL A O 1
ATOM 5052 N N . LYS A 1 635 ? 22.455 -4.388 -54.620 1.00 79.31 635 LYS A N 1
ATOM 5053 C CA . LYS A 1 635 ? 21.012 -4.339 -54.346 1.00 79.31 635 LYS A CA 1
ATOM 5054 C C . LYS A 1 635 ? 20.609 -3.121 -53.522 1.00 79.31 635 LYS A C 1
ATOM 5056 O O . LYS A 1 635 ? 19.673 -2.436 -53.912 1.00 79.31 635 LYS A O 1
ATOM 5061 N N . LEU A 1 636 ? 21.349 -2.793 -52.464 1.00 84.00 636 LEU A N 1
ATOM 5062 C CA . LEU A 1 636 ? 21.082 -1.603 -51.644 1.00 84.00 636 LEU A CA 1
ATOM 5063 C C . LEU A 1 636 ? 21.190 -0.291 -52.444 1.00 84.00 636 LEU A C 1
ATOM 5065 O O . LEU A 1 636 ? 20.548 0.690 -52.101 1.00 84.00 636 LEU A O 1
ATOM 5069 N N . LYS A 1 637 ? 21.968 -0.273 -53.537 1.00 79.38 637 LYS A N 1
ATOM 5070 C CA . LYS A 1 637 ? 22.070 0.874 -54.460 1.00 79.38 637 LYS A CA 1
ATOM 5071 C C . LYS A 1 637 ? 20.965 0.925 -55.521 1.00 79.38 637 LYS A C 1
ATOM 5073 O O . LYS A 1 637 ? 20.904 1.891 -56.279 1.00 79.38 637 LYS A O 1
ATOM 5078 N N . SER A 1 638 ? 20.144 -0.119 -55.643 1.00 68.88 638 SER A N 1
ATOM 5079 C CA . SER A 1 638 ? 19.031 -0.155 -56.596 1.00 68.88 638 SER A CA 1
ATOM 5080 C C . SER A 1 638 ? 17.793 0.527 -56.002 1.00 68.88 638 SER A C 1
ATOM 5082 O O . SER A 1 638 ? 17.475 0.320 -54.837 1.00 68.88 638 SER A O 1
ATOM 5084 N N . ALA A 1 639 ? 17.107 1.353 -56.798 1.00 56.84 639 ALA A N 1
ATOM 5085 C CA . ALA A 1 639 ? 16.063 2.291 -56.361 1.00 56.84 639 ALA A CA 1
ATOM 5086 C C . ALA A 1 639 ? 14.704 1.646 -55.977 1.00 56.84 639 ALA A C 1
ATOM 5088 O O . ALA A 1 639 ? 13.661 2.135 -56.396 1.00 56.84 639 ALA A O 1
ATOM 5089 N N . GLY A 1 640 ? 14.700 0.536 -55.232 1.00 64.69 640 GLY A N 1
ATOM 5090 C CA . GLY A 1 640 ? 13.475 -0.195 -54.860 1.00 64.69 640 GLY A CA 1
ATOM 5091 C C . GLY A 1 640 ? 13.357 -0.618 -53.390 1.00 64.69 640 GLY A C 1
ATOM 5092 O O . GLY A 1 640 ? 12.283 -1.038 -52.966 1.00 64.69 640 GLY A O 1
ATOM 5093 N N . TYR A 1 641 ? 14.424 -0.486 -52.599 1.00 73.00 641 TYR A N 1
ATOM 5094 C CA . TYR A 1 641 ? 14.384 -0.755 -51.162 1.00 73.00 641 TYR A CA 1
ATOM 5095 C C . TYR A 1 641 ? 14.078 0.550 -50.419 1.00 73.00 641 TYR A C 1
ATOM 5097 O O . TYR A 1 641 ? 14.965 1.385 -50.258 1.00 73.00 641 TYR A O 1
ATOM 5105 N N . GLU A 1 642 ? 12.816 0.739 -50.033 1.00 73.50 642 GLU A N 1
ATOM 5106 C CA . GLU A 1 642 ? 12.372 1.912 -49.273 1.00 73.50 642 GLU A CA 1
ATOM 5107 C C . GLU A 1 642 ? 12.993 1.911 -47.868 1.00 73.50 642 GLU A C 1
ATOM 5109 O O . GLU A 1 642 ? 13.040 0.878 -47.195 1.00 73.50 642 GLU A O 1
ATOM 5114 N N . GLN A 1 643 ? 13.491 3.075 -47.449 1.00 84.06 643 GLN A N 1
ATOM 5115 C CA . GLN A 1 643 ? 13.907 3.317 -46.070 1.00 84.06 643 GLN A CA 1
ATOM 5116 C C . GLN A 1 643 ? 12.673 3.649 -45.230 1.00 84.06 643 GLN A C 1
ATOM 5118 O O . GLN A 1 643 ? 11.734 4.283 -45.710 1.00 84.06 643 GLN A O 1
ATOM 5123 N N . GLU A 1 644 ? 12.681 3.205 -43.979 1.00 85.50 644 GLU A N 1
ATOM 5124 C CA . GLU A 1 644 ? 11.599 3.430 -43.027 1.00 85.50 644 GLU A CA 1
ATOM 5125 C C . GLU A 1 644 ? 12.018 4.531 -42.042 1.00 85.50 644 GLU A C 1
ATOM 5127 O O . GLU A 1 644 ? 13.122 4.487 -41.493 1.00 85.50 644 GLU A O 1
ATOM 5132 N N . PHE A 1 645 ? 11.122 5.482 -41.783 1.00 88.88 645 PHE A N 1
ATOM 5133 C CA . PHE A 1 645 ? 11.319 6.572 -40.827 1.00 88.88 645 PHE A CA 1
ATOM 5134 C C . PHE A 1 645 ? 10.222 6.535 -39.766 1.00 88.88 645 PHE A C 1
ATOM 5136 O O . PHE A 1 645 ? 9.085 6.161 -40.050 1.00 88.88 645 PHE A O 1
ATOM 5143 N N . ASP A 1 646 ? 10.590 6.907 -38.546 1.00 90.31 646 ASP A N 1
ATOM 5144 C CA . ASP A 1 646 ? 9.702 6.988 -37.393 1.00 90.31 646 ASP A CA 1
ATOM 5145 C C . ASP A 1 646 ? 9.674 8.425 -36.872 1.00 90.31 646 ASP A C 1
ATOM 5147 O O . ASP A 1 646 ? 10.725 9.054 -36.756 1.00 90.31 646 ASP A O 1
ATOM 5151 N N . THR A 1 647 ? 8.492 8.927 -36.515 1.00 91.06 647 THR A N 1
ATOM 5152 C CA . THR A 1 647 ? 8.351 10.241 -35.878 1.00 91.06 647 THR A CA 1
ATOM 5153 C C . THR A 1 647 ? 8.509 10.118 -34.367 1.00 91.06 647 THR A C 1
ATOM 5155 O O . THR A 1 647 ? 7.755 9.396 -33.713 1.00 91.06 647 THR A O 1
ATOM 5158 N N . TYR A 1 648 ? 9.462 10.856 -33.812 1.00 92.31 648 TYR A N 1
ATOM 5159 C CA . TYR A 1 648 ? 9.681 10.994 -32.375 1.00 92.31 648 TYR A CA 1
ATOM 5160 C C . TYR A 1 648 ? 9.237 12.379 -31.938 1.00 92.31 648 TYR A C 1
ATOM 5162 O O . TYR A 1 648 ? 9.442 13.340 -32.679 1.00 92.31 648 TYR A O 1
ATOM 5170 N N . THR A 1 649 ? 8.674 12.489 -30.738 1.00 92.12 649 THR A N 1
ATOM 5171 C CA . THR A 1 649 ? 8.278 13.782 -30.171 1.00 92.12 649 THR A CA 1
ATOM 5172 C C . THR A 1 649 ? 9.041 14.031 -28.877 1.00 92.12 649 THR A C 1
ATOM 5174 O O . THR A 1 649 ? 9.109 13.141 -28.039 1.00 92.12 649 THR A O 1
ATOM 5177 N N . LEU A 1 650 ? 9.594 15.227 -28.696 1.00 91.56 650 LEU A N 1
ATOM 5178 C CA . LEU A 1 650 ? 10.141 15.727 -27.435 1.00 91.56 650 LEU A CA 1
ATOM 5179 C C . LEU A 1 650 ? 9.137 16.687 -26.793 1.00 91.56 650 LEU A C 1
ATOM 5181 O O . LEU A 1 650 ? 8.484 17.464 -27.496 1.00 91.56 650 LEU A O 1
ATOM 5185 N N . GLY A 1 651 ? 9.024 16.655 -25.468 1.00 87.31 651 GLY A N 1
ATOM 5186 C CA . GLY A 1 651 ? 8.084 17.498 -24.734 1.00 87.31 651 GLY A CA 1
ATOM 5187 C C . GLY A 1 651 ? 8.310 17.515 -23.224 1.00 87.31 651 GLY A C 1
ATOM 5188 O O . GLY A 1 651 ? 9.401 17.214 -22.730 1.00 87.31 651 GLY A O 1
ATOM 5189 N N . PHE A 1 652 ? 7.257 17.909 -22.499 1.00 82.88 652 PHE A N 1
ATOM 5190 C CA . PHE A 1 652 ? 7.285 18.141 -21.055 1.00 82.88 652 PHE A CA 1
ATOM 5191 C C . PHE A 1 652 ? 6.031 17.577 -20.366 1.00 82.88 652 PHE A C 1
ATOM 5193 O O . PHE A 1 652 ? 4.895 17.955 -20.667 1.00 82.88 652 PHE A O 1
ATOM 5200 N N . ASN A 1 653 ? 6.229 16.699 -19.383 1.00 73.38 653 ASN A N 1
ATOM 5201 C CA . ASN A 1 653 ? 5.170 16.174 -18.517 1.00 73.38 653 ASN A CA 1
ATOM 5202 C C . ASN A 1 653 ? 4.977 16.967 -17.213 1.00 73.38 653 ASN A C 1
ATOM 5204 O O . ASN A 1 653 ? 3.961 16.794 -16.537 1.00 73.38 653 ASN A O 1
ATOM 5208 N N . CYS A 1 654 ? 5.918 17.843 -16.848 1.00 64.62 654 CYS A N 1
ATOM 5209 C CA . CYS A 1 654 ? 5.798 18.750 -15.704 1.00 64.62 654 CYS A CA 1
ATOM 5210 C C . CYS A 1 654 ? 5.373 20.164 -16.143 1.00 64.62 654 CYS A C 1
ATOM 5212 O O . CYS A 1 654 ? 5.563 20.516 -17.304 1.00 64.62 654 CYS A O 1
ATOM 5214 N N . PRO A 1 655 ? 4.819 21.002 -15.244 1.00 60.00 655 PRO A N 1
ATOM 5215 C CA . PRO A 1 655 ? 4.611 22.414 -15.539 1.00 60.00 655 PRO A CA 1
ATOM 5216 C C . PRO A 1 655 ? 5.969 23.089 -15.764 1.00 60.00 655 PRO A C 1
ATOM 5218 O O . PRO A 1 655 ? 6.731 23.276 -14.818 1.00 60.00 655 PRO A O 1
ATOM 5221 N N . CYS A 1 656 ? 6.274 23.408 -17.014 1.00 61.56 656 CYS A N 1
ATOM 5222 C CA . CYS A 1 656 ? 7.329 24.329 -17.420 1.00 61.56 656 CYS A CA 1
ATOM 5223 C C . CYS A 1 656 ? 6.658 25.537 -18.076 1.00 61.56 656 CYS A C 1
ATOM 5225 O O . CYS A 1 656 ? 5.527 25.427 -18.538 1.00 61.56 656 CYS A O 1
ATOM 5227 N N . TYR A 1 657 ? 7.304 26.696 -18.066 1.00 62.94 657 TYR A N 1
ATOM 5228 C CA . TYR A 1 657 ? 6.703 27.923 -18.577 1.00 62.94 657 TYR A CA 1
ATOM 5229 C C . TYR A 1 657 ? 7.297 28.213 -19.961 1.00 62.94 657 TYR A C 1
ATOM 5231 O O . TYR A 1 657 ? 8.451 28.630 -20.020 1.00 62.94 657 TYR A O 1
ATOM 5239 N N . PRO A 1 658 ? 6.582 27.952 -21.070 1.00 63.66 658 PRO A N 1
ATOM 5240 C CA . PRO A 1 658 ? 6.933 28.560 -22.337 1.00 63.66 658 PRO A CA 1
ATOM 5241 C C . PRO A 1 658 ? 6.725 30.060 -22.181 1.00 63.66 658 PRO A C 1
ATOM 5243 O O . PRO A 1 658 ? 5.689 30.507 -21.666 1.00 63.66 658 PRO A O 1
ATOM 5246 N N . SER A 1 659 ? 7.728 30.806 -22.602 1.00 70.00 659 SER A N 1
ATOM 5247 C CA . SER A 1 659 ? 7.696 32.252 -22.599 1.00 70.00 659 SER A CA 1
ATOM 5248 C C . SER A 1 659 ? 7.759 32.756 -24.030 1.00 70.00 659 SER A C 1
ATOM 5250 O O . SER A 1 659 ? 8.504 32.250 -24.873 1.00 70.00 659 SER A O 1
ATOM 5252 N N . GLU A 1 660 ? 6.925 33.747 -24.306 1.00 76.81 660 GLU A N 1
ATOM 5253 C CA . GLU A 1 660 ? 7.279 34.764 -25.282 1.00 76.81 660 GLU A CA 1
ATOM 5254 C C . GLU A 1 660 ? 8.057 35.829 -24.518 1.00 76.81 660 GLU A C 1
ATOM 5256 O O . GLU A 1 660 ? 7.504 36.489 -23.631 1.00 76.81 660 GLU A O 1
ATOM 5261 N N . ASP A 1 661 ? 9.340 35.954 -24.843 1.00 79.81 661 ASP A N 1
ATOM 5262 C CA . ASP A 1 661 ? 10.213 36.973 -24.283 1.00 79.81 661 ASP A CA 1
ATOM 5263 C C . ASP A 1 661 ? 10.462 38.041 -25.350 1.00 79.81 661 ASP A C 1
ATOM 5265 O O . ASP A 1 661 ? 10.962 37.768 -26.446 1.00 79.81 661 ASP A O 1
ATOM 5269 N N . VAL A 1 662 ? 10.090 39.274 -25.017 1.00 81.81 662 VAL A N 1
ATOM 5270 C CA . VAL A 1 662 ? 10.139 40.441 -25.905 1.00 81.81 662 VAL A CA 1
ATOM 5271 C C . VAL A 1 662 ? 10.850 41.596 -25.226 1.00 81.81 662 VAL A C 1
ATOM 5273 O O . VAL A 1 662 ? 10.665 41.846 -24.031 1.00 81.81 662 VAL A O 1
ATOM 5276 N N . ALA A 1 663 ? 11.628 42.349 -25.996 1.00 85.31 663 ALA A N 1
ATOM 5277 C CA . ALA A 1 663 ? 12.110 43.649 -25.563 1.00 85.31 663 ALA A CA 1
ATOM 5278 C C . ALA A 1 663 ? 12.224 44.634 -26.719 1.00 85.31 663 ALA A C 1
ATOM 5280 O O . ALA A 1 663 ? 12.830 44.343 -27.758 1.00 85.31 663 ALA A O 1
ATOM 5281 N N . GLY A 1 664 ? 11.746 45.852 -26.471 1.00 86.81 664 GLY A N 1
ATOM 5282 C CA . GLY A 1 664 ? 11.751 46.905 -27.471 1.00 86.81 664 GLY A CA 1
ATOM 5283 C C . GLY A 1 664 ? 11.608 48.312 -26.914 1.00 86.81 664 GLY A C 1
ATOM 5284 O O . GLY A 1 664 ? 11.326 48.523 -25.737 1.00 86.81 664 GLY A O 1
ATOM 5285 N N . ASP A 1 665 ? 11.863 49.288 -27.778 1.00 87.06 665 ASP A N 1
ATOM 5286 C CA . ASP A 1 665 ? 11.826 50.709 -27.432 1.00 87.06 665 ASP A CA 1
ATOM 5287 C C . ASP A 1 665 ? 10.408 51.194 -27.150 1.00 87.06 665 ASP A C 1
ATOM 5289 O O . ASP A 1 665 ? 9.476 50.823 -27.854 1.00 87.06 665 ASP A O 1
ATOM 5293 N N . VAL A 1 666 ? 10.260 52.094 -26.179 1.00 85.81 666 VAL A N 1
ATOM 5294 C CA . VAL A 1 666 ? 8.999 52.791 -25.914 1.00 85.81 666 VAL A CA 1
ATOM 5295 C C . VAL A 1 666 ? 9.215 54.280 -26.149 1.00 85.81 666 VAL A C 1
ATOM 5297 O O . VAL A 1 666 ? 10.082 54.906 -25.536 1.00 85.81 666 VAL A O 1
ATOM 5300 N N . GLU A 1 667 ? 8.430 54.864 -27.050 1.00 86.94 667 GLU A N 1
ATOM 5301 C CA . GLU A 1 667 ? 8.545 56.283 -27.376 1.00 86.94 667 GLU A CA 1
ATOM 5302 C C . GLU A 1 667 ? 8.113 57.152 -26.184 1.00 86.94 667 GLU A C 1
ATOM 5304 O O . GLU A 1 667 ? 7.123 56.881 -25.500 1.00 86.94 667 GLU A O 1
ATOM 5309 N N . LEU A 1 668 ? 8.823 58.263 -25.956 1.00 86.62 668 LEU A N 1
ATOM 5310 C CA . LEU A 1 668 ? 8.518 59.202 -24.867 1.00 86.62 668 LEU A CA 1
ATOM 5311 C C . LEU A 1 668 ? 7.069 59.718 -24.938 1.00 86.62 668 LEU A C 1
ATOM 5313 O O . LEU A 1 668 ? 6.423 59.933 -23.912 1.00 86.62 668 LEU A O 1
ATOM 5317 N N . ASP A 1 669 ? 6.550 59.920 -26.149 1.00 87.44 669 ASP A N 1
ATOM 5318 C CA . ASP A 1 669 ? 5.179 60.381 -26.371 1.00 87.44 669 ASP A CA 1
ATOM 5319 C C . ASP A 1 669 ? 4.135 59.362 -25.908 1.00 87.44 669 ASP A C 1
ATOM 5321 O O . ASP A 1 669 ? 3.074 59.769 -25.419 1.00 87.44 669 ASP A O 1
ATOM 5325 N N . ASP A 1 670 ? 4.443 58.070 -25.999 1.00 86.81 670 ASP A N 1
ATOM 5326 C CA . ASP A 1 670 ? 3.581 56.993 -25.526 1.00 86.81 670 ASP A CA 1
ATOM 5327 C C . ASP A 1 670 ? 3.596 56.950 -23.992 1.00 86.81 670 ASP A C 1
ATOM 5329 O O . ASP A 1 670 ? 2.530 56.932 -23.377 1.00 86.81 670 ASP A O 1
ATOM 5333 N N . VAL A 1 671 ? 4.767 57.111 -23.360 1.00 87.00 671 VAL A N 1
ATOM 5334 C CA . VAL A 1 671 ? 4.910 57.259 -21.893 1.00 87.00 671 VAL A CA 1
ATOM 5335 C C . VAL A 1 671 ? 4.126 58.468 -21.359 1.00 87.00 671 VAL A C 1
ATOM 5337 O O . VAL A 1 671 ? 3.415 58.369 -20.356 1.00 87.00 671 VAL A O 1
ATOM 5340 N N . ILE A 1 672 ? 4.196 59.618 -22.041 1.00 88.75 672 ILE A N 1
ATOM 5341 C CA . ILE A 1 672 ? 3.425 60.821 -21.675 1.00 88.75 672 ILE A CA 1
ATOM 5342 C C . ILE A 1 672 ? 1.919 60.561 -21.798 1.00 88.75 672 ILE A C 1
ATOM 5344 O O . ILE A 1 672 ? 1.136 61.009 -20.953 1.00 88.75 672 ILE A O 1
ATOM 5348 N N . THR A 1 673 ? 1.497 59.864 -22.854 1.00 87.38 673 THR A N 1
ATOM 5349 C CA . THR A 1 673 ? 0.086 59.509 -23.060 1.00 87.38 673 THR A CA 1
ATOM 5350 C C . THR A 1 673 ? -0.399 58.608 -21.932 1.00 87.38 673 THR A C 1
ATOM 5352 O O . THR A 1 673 ? -1.385 58.952 -21.286 1.00 87.38 673 THR A O 1
ATOM 5355 N N . ALA A 1 674 ? 0.371 57.574 -21.600 1.00 85.75 674 ALA A N 1
ATOM 5356 C CA . ALA A 1 674 ? 0.150 56.690 -20.462 1.00 85.75 674 ALA A CA 1
ATOM 5357 C C . ALA A 1 674 ? -0.107 57.465 -19.158 1.00 85.75 674 ALA A C 1
ATOM 5359 O O . ALA A 1 674 ? -1.141 57.293 -18.513 1.00 85.75 674 ALA A O 1
ATOM 5360 N N . ILE A 1 675 ? 0.804 58.371 -18.788 1.00 86.94 675 ILE A N 1
ATOM 5361 C CA . ILE A 1 675 ? 0.708 59.173 -17.556 1.00 86.94 675 ILE A CA 1
ATOM 5362 C C . ILE A 1 675 ? -0.540 60.068 -17.565 1.00 86.94 675 ILE A C 1
ATOM 5364 O O . ILE A 1 675 ? -1.302 60.115 -16.594 1.00 86.94 675 ILE A O 1
ATOM 5368 N N . THR A 1 676 ? -0.773 60.779 -18.670 1.00 87.19 676 THR A N 1
ATOM 5369 C CA . THR A 1 676 ? -1.884 61.739 -18.760 1.00 87.19 676 THR A CA 1
ATOM 5370 C C . THR A 1 676 ? -3.252 61.060 -18.810 1.00 87.19 676 THR A C 1
ATOM 5372 O O . THR A 1 676 ? -4.222 61.574 -18.243 1.00 87.19 676 THR A O 1
ATOM 5375 N N . GLU A 1 677 ? -3.343 59.875 -19.404 1.00 84.31 677 GLU A N 1
ATOM 5376 C CA . GLU A 1 677 ? -4.591 59.130 -19.575 1.00 84.31 677 GLU A CA 1
ATOM 5377 C C . GLU A 1 677 ? -4.828 58.067 -18.495 1.00 84.31 677 GLU A C 1
ATOM 5379 O O . GLU A 1 677 ? -5.854 57.406 -18.536 1.00 84.31 677 GLU A O 1
ATOM 5384 N N . TYR A 1 678 ? -3.957 57.957 -17.483 1.00 72.25 678 TYR A N 1
ATOM 5385 C CA . TYR A 1 678 ? -4.023 56.910 -16.457 1.00 72.25 678 TYR A CA 1
ATOM 5386 C C . TYR A 1 678 ? -5.428 56.663 -15.868 1.00 72.25 678 TYR A C 1
ATOM 5388 O O . TYR A 1 678 ? -6.035 57.582 -15.296 1.00 72.25 678 TYR A O 1
ATOM 5396 N N . GLU A 1 679 ? -5.890 55.406 -15.961 1.00 66.88 679 GLU A N 1
ATOM 5397 C CA . GLU A 1 679 ? -7.188 54.923 -15.453 1.00 66.88 679 GLU A CA 1
ATOM 5398 C C . GLU A 1 679 ? -7.085 53.837 -14.355 1.00 66.88 679 GLU A C 1
ATOM 5400 O O . GLU A 1 679 ? -8.116 53.374 -13.866 1.00 66.88 679 GLU A O 1
ATOM 5405 N N . GLY A 1 680 ? -5.878 53.466 -13.899 1.00 67.50 680 GLY A N 1
ATOM 5406 C CA . GLY A 1 680 ? -5.692 52.575 -12.738 1.00 67.50 680 GLY A CA 1
ATOM 5407 C C . GLY A 1 680 ? -5.217 51.143 -13.019 1.00 67.50 680 GLY A C 1
ATOM 5408 O O . GLY A 1 680 ? -4.962 50.419 -12.061 1.00 67.50 680 GLY A O 1
ATOM 5409 N N . ASP A 1 681 ? -5.095 50.724 -14.283 1.00 70.81 681 ASP A N 1
ATOM 5410 C CA . ASP A 1 681 ? -4.580 49.398 -14.668 1.00 70.81 681 ASP A CA 1
ATOM 5411 C C . ASP A 1 681 ? -3.487 49.527 -15.740 1.00 70.81 681 ASP A C 1
ATOM 5413 O O . ASP A 1 681 ? -3.760 49.632 -16.937 1.00 70.81 681 ASP A O 1
ATOM 5417 N N . TRP A 1 682 ? -2.231 49.555 -15.292 1.00 69.06 682 TRP A N 1
ATOM 5418 C CA . TRP A 1 682 ? -1.067 49.683 -16.170 1.00 69.06 682 TRP A CA 1
ATOM 5419 C C . TRP A 1 682 ? -0.828 48.450 -17.033 1.00 69.06 682 TRP A C 1
ATOM 5421 O O . TRP A 1 682 ? -0.441 48.584 -18.191 1.00 69.06 682 TRP A O 1
ATOM 5431 N N . THR A 1 683 ? -1.082 47.257 -16.498 1.00 63.09 683 THR A N 1
ATOM 5432 C CA . THR A 1 683 ? -0.899 46.008 -17.240 1.00 63.09 683 THR A CA 1
ATOM 5433 C C . THR A 1 683 ? -1.887 45.934 -18.403 1.00 63.09 683 THR A C 1
ATOM 5435 O O . THR A 1 683 ? -1.490 45.601 -19.517 1.00 63.09 683 THR A O 1
ATOM 5438 N N . GLY A 1 684 ? -3.146 46.329 -18.175 1.00 65.88 684 GLY A N 1
ATOM 5439 C CA . GLY A 1 684 ? -4.146 46.474 -19.236 1.00 65.88 684 GLY A CA 1
ATOM 5440 C C . GLY A 1 684 ? -3.787 47.557 -20.260 1.00 65.88 684 GLY A C 1
ATOM 5441 O O . GLY A 1 684 ? -3.931 47.334 -21.457 1.00 65.88 684 GLY A O 1
ATOM 5442 N N . TYR A 1 685 ? -3.247 48.698 -19.817 1.00 73.06 685 TYR A N 1
ATOM 5443 C CA . TYR A 1 685 ? -2.855 49.790 -20.717 1.00 73.06 685 TYR A CA 1
ATOM 5444 C C . TYR A 1 685 ? -1.708 49.406 -21.666 1.00 73.06 685 TYR A C 1
ATOM 5446 O O . TYR A 1 685 ? -1.772 49.703 -22.857 1.00 73.06 685 TYR A O 1
ATOM 5454 N N . VAL A 1 686 ? -0.668 48.739 -21.153 1.00 68.50 686 VAL A N 1
ATOM 5455 C CA . VAL A 1 686 ? 0.477 48.242 -21.945 1.00 68.50 686 VAL A CA 1
ATOM 5456 C C . VAL A 1 686 ? 0.015 47.213 -22.980 1.00 68.50 686 VAL A C 1
ATOM 5458 O O . VAL A 1 686 ? 0.464 47.246 -24.126 1.00 68.50 686 VAL A O 1
ATOM 5461 N N . TRP A 1 687 ? -0.919 46.341 -22.593 1.00 66.69 687 TRP A N 1
ATOM 5462 C CA . TRP A 1 687 ? -1.536 45.362 -23.486 1.00 66.69 687 TRP A CA 1
ATOM 5463 C C . TRP A 1 687 ? -2.403 46.019 -24.573 1.00 66.69 687 TRP A C 1
ATOM 5465 O O . TRP A 1 687 ? -2.271 45.692 -25.744 1.00 66.69 687 TRP A O 1
ATOM 5475 N N . ASP A 1 688 ? -3.260 46.980 -24.229 1.00 71.38 688 ASP A N 1
ATOM 5476 C CA . ASP A 1 688 ? -4.167 47.621 -25.196 1.00 71.38 688 ASP A CA 1
ATOM 5477 C C . ASP A 1 688 ? -3.445 48.531 -26.212 1.00 71.38 688 ASP A C 1
ATOM 5479 O O . ASP A 1 688 ? -4.021 48.868 -27.250 1.00 71.38 688 ASP A O 1
ATOM 5483 N N . ASN A 1 689 ? -2.200 48.930 -25.925 1.00 73.50 689 ASN A N 1
ATOM 5484 C CA . ASN A 1 689 ? -1.385 49.804 -26.777 1.00 73.50 689 ASN A CA 1
ATOM 5485 C C . ASN A 1 689 ? -0.205 49.086 -27.463 1.00 73.50 689 ASN A C 1
ATOM 5487 O O . ASN A 1 689 ? 0.660 49.754 -28.023 1.00 73.50 689 ASN A O 1
ATOM 5491 N N . ASP A 1 690 ? -0.166 47.749 -27.446 1.00 71.06 690 ASP A N 1
ATOM 5492 C CA . ASP A 1 690 ? 0.827 46.929 -28.161 1.00 71.06 690 ASP A CA 1
ATOM 5493 C C . ASP A 1 690 ? 2.304 47.184 -27.784 1.00 71.06 690 ASP A C 1
ATOM 5495 O O . ASP A 1 690 ? 3.215 46.929 -28.572 1.00 71.06 690 ASP A O 1
ATOM 5499 N N . TRP A 1 691 ? 2.588 47.597 -26.542 1.00 74.94 691 TRP A N 1
ATOM 5500 C CA . TRP A 1 691 ? 3.967 47.792 -26.039 1.00 74.94 691 TRP A CA 1
ATOM 5501 C C . TRP A 1 691 ? 4.745 46.479 -25.804 1.00 74.94 691 TRP A C 1
ATOM 5503 O O . TRP A 1 691 ? 5.846 46.489 -25.247 1.00 74.94 691 TRP A O 1
ATOM 5513 N N . TYR A 1 692 ? 4.159 45.351 -26.211 1.00 65.38 692 TYR A N 1
ATOM 5514 C CA . TYR A 1 692 ? 4.691 43.995 -26.099 1.00 65.38 692 TYR A CA 1
ATOM 5515 C C . TYR A 1 692 ? 5.113 43.391 -27.448 1.00 65.38 692 TYR A C 1
ATOM 5517 O O . TYR A 1 692 ? 5.839 42.412 -27.452 1.00 65.38 692 TYR A O 1
ATOM 5525 N N . GLY A 1 693 ? 4.710 43.957 -28.592 1.00 61.50 693 GLY A N 1
ATOM 5526 C CA . GLY A 1 693 ? 5.078 43.453 -29.929 1.00 61.50 693 GLY A CA 1
ATOM 5527 C C . GLY A 1 693 ? 6.283 44.166 -30.550 1.00 61.50 693 GLY A C 1
ATOM 5528 O O . GLY A 1 693 ? 6.319 44.371 -31.764 1.00 61.50 693 GLY A O 1
ATOM 5529 N N . ILE A 1 694 ? 7.195 44.680 -29.721 1.00 66.62 694 ILE A N 1
ATOM 5530 C CA . ILE A 1 694 ? 8.307 45.523 -30.167 1.00 66.62 694 ILE A CA 1
ATOM 5531 C C . ILE A 1 694 ? 9.581 44.674 -30.216 1.00 66.62 694 ILE A C 1
ATOM 5533 O O . ILE A 1 694 ? 10.283 44.541 -29.221 1.00 66.62 694 ILE A O 1
ATOM 5537 N N . ASP A 1 695 ? 9.906 44.141 -31.392 1.00 68.12 695 ASP A N 1
ATOM 5538 C CA . ASP A 1 695 ? 10.976 43.143 -31.579 1.00 68.12 695 ASP A CA 1
ATOM 5539 C C . ASP A 1 695 ? 12.359 43.779 -31.843 1.00 68.12 695 ASP A C 1
ATOM 5541 O O . ASP A 1 695 ? 13.170 43.272 -32.624 1.00 68.12 695 ASP A O 1
ATOM 5545 N N . ASN A 1 696 ? 12.634 44.945 -31.249 1.00 77.81 696 ASN A N 1
ATOM 5546 C CA . ASN A 1 696 ? 13.838 45.725 -31.570 1.00 77.81 696 ASN A CA 1
ATOM 5547 C C . ASN A 1 696 ? 15.121 45.143 -30.947 1.00 77.81 696 ASN A C 1
ATOM 5549 O O . ASN A 1 696 ? 16.205 45.354 -31.502 1.00 77.81 696 ASN A O 1
ATOM 5553 N N . TYR A 1 697 ? 15.027 44.443 -29.809 1.00 83.12 697 TYR A N 1
ATOM 5554 C CA . TYR A 1 697 ? 16.193 43.904 -29.091 1.00 83.12 697 TYR A CA 1
ATOM 5555 C C . TYR A 1 697 ? 16.258 42.391 -29.096 1.00 83.12 697 TYR A C 1
ATOM 5557 O O . TYR A 1 697 ? 17.291 41.824 -29.455 1.00 83.12 697 TYR A O 1
ATOM 5565 N N . TYR A 1 698 ? 15.170 41.761 -28.686 1.00 83.44 698 TYR A N 1
ATOM 5566 C CA . TYR A 1 698 ? 14.970 40.336 -28.828 1.00 83.44 698 TYR A CA 1
ATOM 5567 C C . TYR A 1 698 ? 13.481 40.059 -28.912 1.00 83.44 698 TYR A C 1
ATOM 5569 O O . TYR A 1 698 ? 12.659 40.761 -28.321 1.00 83.44 698 TYR A O 1
ATOM 5577 N N . HIS A 1 699 ? 13.177 39.007 -29.652 1.00 83.00 699 HIS A N 1
ATOM 5578 C CA . HIS A 1 699 ? 11.874 38.388 -29.696 1.00 83.00 699 HIS A CA 1
ATOM 5579 C C . HIS A 1 699 ? 12.116 36.904 -29.825 1.00 83.00 699 HIS A C 1
ATOM 5581 O O . HIS A 1 699 ? 12.669 36.457 -30.831 1.00 83.00 699 HIS A O 1
ATOM 5587 N N . SER A 1 700 ? 11.803 36.157 -28.778 1.00 80.88 700 SER A N 1
ATOM 5588 C CA . SER A 1 700 ? 11.960 34.715 -28.804 1.00 80.88 700 SER A CA 1
ATOM 5589 C C . SER A 1 700 ? 10.727 34.025 -28.262 1.00 80.88 700 SER A C 1
ATOM 5591 O O . SER A 1 700 ? 10.087 34.467 -27.308 1.00 80.88 700 SER A O 1
ATOM 5593 N N . TYR A 1 701 ? 10.421 32.908 -28.909 1.00 78.69 701 TYR A N 1
ATOM 5594 C CA . TYR A 1 701 ? 9.330 32.023 -28.555 1.00 78.69 701 TYR A CA 1
ATOM 5595 C C . TYR A 1 701 ? 9.909 30.648 -28.300 1.00 78.69 701 TYR A C 1
ATOM 5597 O O . TYR A 1 701 ? 10.527 30.053 -29.183 1.00 78.69 701 TYR A O 1
ATOM 5605 N N . GLY A 1 702 ? 9.696 30.109 -27.109 1.00 77.75 702 GLY A N 1
ATOM 5606 C CA . GLY A 1 702 ? 10.190 28.774 -26.829 1.00 77.75 702 GLY A CA 1
ATOM 5607 C C . GLY A 1 702 ? 10.062 28.383 -25.377 1.00 77.75 702 GLY A C 1
ATOM 5608 O O . GLY A 1 702 ? 9.260 28.918 -24.615 1.00 77.75 702 GLY A O 1
ATOM 5609 N N . MET A 1 703 ? 10.849 27.380 -25.017 1.00 81.44 703 MET A N 1
ATOM 5610 C CA . MET A 1 703 ? 10.935 26.871 -23.658 1.00 81.44 703 MET A CA 1
ATOM 5611 C C . MET A 1 703 ? 12.238 27.333 -23.023 1.00 81.44 703 MET A C 1
ATOM 5613 O O . MET A 1 703 ? 13.297 27.089 -23.585 1.00 81.44 703 MET A O 1
ATOM 5617 N N . GLN A 1 704 ? 12.186 27.912 -21.825 1.00 80.94 704 GLN A N 1
ATOM 5618 C CA . GLN A 1 704 ? 13.400 28.272 -21.074 1.00 80.94 704 GLN A CA 1
ATOM 5619 C C . GLN A 1 704 ? 14.203 27.040 -20.604 1.00 80.94 704 GLN A C 1
ATOM 5621 O O . GLN A 1 704 ? 15.390 27.132 -20.301 1.00 80.94 704 GLN A O 1
ATOM 5626 N N . ASP A 1 705 ? 13.560 25.869 -20.543 1.00 86.00 705 ASP A N 1
ATOM 5627 C CA . ASP A 1 705 ? 14.156 24.589 -20.150 1.00 86.00 705 ASP A CA 1
ATOM 5628 C C . ASP A 1 705 ? 14.285 23.638 -21.355 1.00 86.00 705 ASP A C 1
ATOM 5630 O O . ASP A 1 705 ? 13.469 23.663 -22.277 1.00 86.00 705 ASP A O 1
ATOM 5634 N N . THR A 1 706 ? 15.257 22.719 -21.315 1.00 89.31 706 THR A N 1
ATOM 5635 C CA . THR A 1 706 ? 15.353 21.614 -22.286 1.00 89.31 706 THR A CA 1
ATOM 5636 C C . THR A 1 706 ? 14.271 20.559 -22.044 1.00 89.31 706 THR A C 1
ATOM 5638 O O . THR A 1 706 ? 13.870 20.303 -20.904 1.00 89.31 706 THR A O 1
ATOM 5641 N N . ALA A 1 707 ? 13.806 19.920 -23.122 1.00 89.25 707 ALA A N 1
ATOM 5642 C CA . ALA A 1 707 ? 12.798 18.867 -23.073 1.00 89.25 707 ALA A CA 1
ATOM 5643 C C . ALA A 1 707 ? 13.219 17.727 -22.136 1.00 89.25 707 ALA A C 1
ATOM 5645 O O . ALA A 1 707 ? 14.384 17.320 -22.088 1.00 89.25 70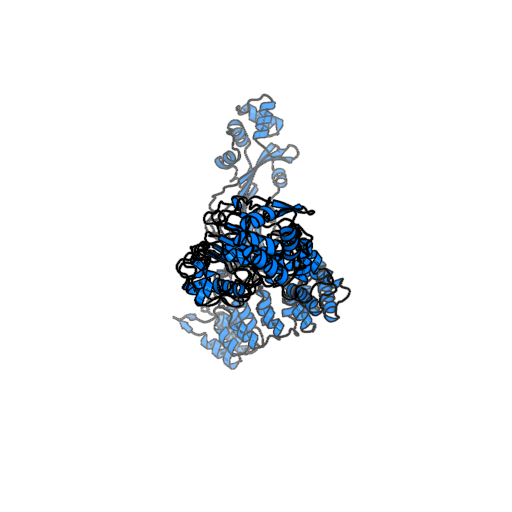7 ALA A O 1
ATOM 5646 N N . ARG A 1 708 ? 12.243 17.214 -21.382 1.00 89.88 708 ARG A N 1
ATOM 5647 C CA . ARG A 1 708 ? 12.456 16.208 -20.325 1.00 89.88 708 ARG A CA 1
ATOM 5648 C C . ARG A 1 708 ? 11.756 14.891 -20.594 1.00 89.88 708 ARG A C 1
ATOM 5650 O O . ARG A 1 708 ? 11.916 13.950 -19.823 1.00 89.88 708 ARG A O 1
ATOM 5657 N N . ASP A 1 709 ? 10.995 14.805 -21.675 1.00 91.12 709 ASP A N 1
ATOM 5658 C CA . ASP A 1 709 ? 10.249 13.611 -22.032 1.00 91.12 709 ASP A CA 1
ATOM 5659 C C . ASP A 1 709 ? 10.297 13.372 -23.544 1.00 91.12 709 ASP A C 1
ATOM 5661 O O . ASP A 1 709 ? 10.345 14.316 -24.337 1.00 91.12 709 ASP A O 1
ATOM 5665 N N . VAL A 1 710 ? 10.259 12.097 -23.932 1.00 91.75 710 VAL A N 1
ATOM 5666 C CA . VAL A 1 710 ? 10.121 11.644 -25.320 1.00 91.75 710 VAL A CA 1
ATOM 5667 C C . VAL A 1 710 ? 8.911 10.725 -25.481 1.00 91.75 710 VAL A C 1
ATOM 5669 O O . VAL A 1 710 ? 8.676 9.837 -24.660 1.00 91.75 710 VAL A O 1
ATOM 5672 N N . GLU A 1 711 ? 8.131 10.967 -26.534 1.00 91.88 711 GLU A N 1
ATOM 5673 C CA . GLU A 1 711 ? 7.065 10.094 -27.013 1.00 91.88 711 GLU A CA 1
ATOM 5674 C C . GLU A 1 711 ? 7.583 9.363 -28.249 1.00 91.88 711 GLU A C 1
ATOM 5676 O O . GLU A 1 711 ? 8.005 9.963 -29.245 1.00 91.88 711 GLU A O 1
ATOM 5681 N N . TYR A 1 712 ? 7.559 8.041 -28.163 1.00 91.50 712 TYR A N 1
ATOM 5682 C CA . TYR A 1 712 ? 7.956 7.137 -29.226 1.00 91.50 712 TYR A CA 1
ATOM 5683 C C . TYR A 1 712 ? 6.810 6.910 -30.228 1.00 91.50 712 TYR A C 1
ATOM 5685 O O . TYR A 1 712 ? 5.646 7.106 -29.884 1.00 91.50 712 TYR A O 1
ATOM 5693 N N . PRO A 1 713 ? 7.091 6.402 -31.445 1.00 89.44 713 PRO A N 1
ATOM 5694 C CA . PRO A 1 713 ? 6.091 6.247 -32.517 1.00 89.44 713 PRO A CA 1
ATOM 5695 C C . PRO A 1 713 ? 4.852 5.408 -32.171 1.00 89.44 713 PRO A C 1
ATOM 5697 O O . PRO A 1 713 ? 3.840 5.448 -32.867 1.00 89.44 713 PRO A O 1
ATOM 5700 N N . ASP A 1 714 ? 4.934 4.583 -31.130 1.00 88.56 714 ASP A N 1
ATOM 5701 C CA . ASP A 1 714 ? 3.833 3.753 -30.645 1.00 88.56 714 ASP A CA 1
ATOM 5702 C C . ASP A 1 714 ? 3.093 4.344 -29.431 1.00 88.56 714 ASP A C 1
ATOM 5704 O O . ASP A 1 714 ? 2.259 3.653 -28.840 1.00 88.56 714 ASP A O 1
ATOM 5708 N N . GLY A 1 715 ? 3.391 5.596 -29.067 1.00 88.69 715 GLY A N 1
ATOM 5709 C CA . GLY A 1 715 ? 2.840 6.309 -27.914 1.00 88.69 715 GLY A CA 1
ATOM 5710 C C . GLY A 1 715 ? 3.505 5.956 -26.581 1.00 88.69 715 GLY A C 1
ATOM 5711 O O . GLY A 1 715 ? 3.019 6.359 -25.525 1.00 88.69 715 GLY A O 1
ATOM 5712 N N . THR A 1 716 ? 4.583 5.161 -26.587 1.00 87.56 716 THR A N 1
ATOM 5713 C CA . THR A 1 716 ? 5.362 4.900 -25.367 1.00 87.56 716 THR A CA 1
ATOM 5714 C C . THR A 1 716 ? 6.073 6.177 -24.930 1.00 87.56 716 THR A C 1
ATOM 5716 O O . THR A 1 716 ? 6.612 6.896 -25.763 1.00 87.56 716 THR A O 1
ATOM 5719 N N . MET A 1 717 ? 6.118 6.427 -23.624 1.00 86.50 717 MET A N 1
ATOM 5720 C CA . MET A 1 717 ? 6.663 7.654 -23.040 1.00 86.50 717 MET A CA 1
ATOM 5721 C C . MET A 1 717 ? 7.849 7.318 -22.139 1.00 86.50 717 MET A C 1
ATOM 5723 O O . MET A 1 717 ? 7.776 6.351 -21.377 1.00 86.50 717 MET A O 1
ATOM 5727 N N . GLU A 1 718 ? 8.913 8.112 -22.200 1.00 86.44 718 GLU A N 1
ATOM 5728 C CA . GLU A 1 718 ? 10.092 7.973 -21.338 1.00 86.44 718 GLU A CA 1
ATOM 5729 C C . GLU A 1 718 ? 10.619 9.349 -20.928 1.00 86.44 718 GLU A C 1
ATOM 5731 O O . GLU A 1 718 ? 10.644 10.277 -21.735 1.00 86.44 718 GLU A O 1
ATOM 5736 N N . SER A 1 719 ? 11.038 9.480 -19.669 1.00 87.75 719 SER A N 1
ATOM 5737 C CA . SER A 1 719 ? 11.706 10.692 -19.199 1.00 87.75 719 SER A CA 1
ATOM 5738 C C . SER A 1 719 ? 13.178 10.661 -19.593 1.00 87.75 719 SER A C 1
ATOM 5740 O O . SER A 1 719 ? 13.866 9.656 -19.421 1.00 87.75 719 SER A O 1
ATOM 5742 N N . ILE A 1 720 ? 13.662 11.781 -20.111 1.00 87.12 720 ILE A N 1
ATOM 5743 C CA . ILE A 1 720 ? 15.004 11.943 -20.660 1.00 87.12 720 ILE A CA 1
ATOM 5744 C C . ILE A 1 720 ? 15.696 13.153 -20.039 1.00 87.12 720 ILE A C 1
ATOM 5746 O O . ILE A 1 720 ? 15.064 14.049 -19.482 1.00 87.12 720 ILE A O 1
ATOM 5750 N N . TYR A 1 721 ? 17.020 13.182 -20.156 1.00 86.00 721 TYR A N 1
ATOM 5751 C CA . TYR A 1 721 ? 17.823 14.342 -19.799 1.00 86.00 721 TYR A CA 1
ATOM 5752 C C . TYR A 1 721 ? 18.613 14.799 -21.021 1.00 86.00 721 TYR A C 1
ATOM 5754 O O . TYR A 1 721 ? 19.489 14.077 -21.499 1.00 86.00 721 TYR A O 1
ATOM 5762 N N . ILE A 1 722 ? 18.298 15.999 -21.504 1.00 89.06 722 ILE A N 1
ATOM 5763 C CA . ILE A 1 722 ? 19.047 16.689 -22.552 1.00 89.06 722 ILE A CA 1
ATOM 5764 C C . ILE A 1 722 ? 19.876 17.772 -21.869 1.00 89.06 722 ILE A C 1
ATOM 5766 O O . ILE A 1 722 ? 19.328 18.661 -21.211 1.00 89.06 722 ILE A O 1
ATOM 5770 N N . ALA A 1 723 ? 21.198 17.676 -21.998 1.00 86.94 723 ALA A N 1
ATOM 5771 C CA . ALA A 1 723 ? 22.102 18.644 -21.397 1.00 86.94 723 ALA A CA 1
ATOM 5772 C C . ALA A 1 723 ? 21.939 20.022 -22.068 1.00 86.94 723 ALA A C 1
ATOM 5774 O O . ALA A 1 723 ? 21.865 20.081 -23.297 1.00 86.94 723 ALA A O 1
ATOM 5775 N N . PRO A 1 724 ? 21.901 21.123 -21.293 1.00 88.06 724 PRO A N 1
ATOM 5776 C CA . PRO A 1 724 ? 21.901 22.467 -21.858 1.00 88.06 724 PRO A CA 1
ATOM 5777 C C . PRO A 1 724 ? 23.202 22.735 -22.621 1.00 88.06 724 PRO A C 1
ATOM 5779 O O . PRO A 1 724 ? 24.247 22.161 -22.300 1.00 88.06 724 PRO A O 1
ATOM 5782 N N . ASN A 1 725 ? 23.143 23.642 -23.594 1.00 88.19 725 ASN A N 1
ATOM 5783 C CA . ASN A 1 725 ? 24.293 24.050 -24.398 1.00 88.19 725 ASN A CA 1
ATOM 5784 C C . ASN A 1 725 ? 24.710 25.497 -24.063 1.00 88.19 725 ASN A C 1
ATOM 5786 O O . ASN A 1 725 ? 24.320 26.420 -24.772 1.00 88.19 725 ASN A O 1
ATOM 5790 N N . PRO A 1 726 ? 25.495 25.725 -22.992 1.00 86.38 726 PRO A N 1
ATOM 5791 C CA . PRO A 1 726 ? 25.896 27.072 -22.576 1.00 86.38 726 PRO A CA 1
ATOM 5792 C C . PRO A 1 726 ? 26.898 27.740 -23.530 1.00 86.38 726 PRO A C 1
ATOM 5794 O O . PRO A 1 726 ? 27.193 28.921 -23.363 1.00 86.38 726 PRO A O 1
ATOM 5797 N N . ASP A 1 727 ? 27.452 26.988 -24.485 1.00 88.12 727 ASP A N 1
ATOM 5798 C CA . ASP A 1 727 ? 28.333 27.519 -25.527 1.00 88.12 727 ASP A CA 1
ATOM 5799 C C . ASP A 1 727 ? 27.539 28.144 -26.693 1.00 88.12 727 ASP A C 1
ATOM 5801 O O . ASP A 1 727 ? 28.137 28.782 -27.565 1.00 88.12 727 ASP A O 1
ATOM 5805 N N . ASP A 1 728 ? 26.209 27.978 -26.719 1.00 85.94 728 ASP A N 1
ATOM 5806 C CA . ASP A 1 728 ? 25.329 28.674 -27.656 1.00 85.94 728 ASP A CA 1
ATOM 5807 C C . ASP A 1 728 ? 25.372 30.194 -27.373 1.00 85.94 728 ASP A C 1
ATOM 5809 O O . ASP A 1 728 ? 25.156 30.611 -26.228 1.00 85.94 728 ASP A O 1
ATOM 5813 N N . PRO A 1 729 ? 25.685 31.048 -28.370 1.00 85.44 729 PRO A N 1
ATOM 5814 C CA . PRO A 1 729 ? 25.758 32.497 -28.177 1.00 85.44 729 PRO A CA 1
ATOM 5815 C C . PRO A 1 729 ? 24.456 33.117 -27.657 1.00 85.44 729 PRO A C 1
ATOM 5817 O O . PRO A 1 729 ? 24.521 34.148 -26.987 1.00 85.44 729 PRO A O 1
ATOM 5820 N N . ASP A 1 730 ? 23.314 32.486 -27.926 1.00 87.00 730 ASP A N 1
ATOM 5821 C CA . ASP A 1 730 ? 21.983 32.966 -27.565 1.00 87.00 730 ASP A CA 1
ATOM 5822 C C . ASP A 1 730 ? 21.398 32.202 -26.359 1.00 87.00 730 ASP A C 1
ATOM 5824 O O . ASP A 1 730 ? 20.209 32.310 -26.059 1.00 87.00 730 ASP A O 1
ATOM 5828 N N . TYR A 1 731 ? 22.241 31.467 -25.617 1.00 86.69 731 TYR A N 1
ATOM 5829 C CA . TYR A 1 731 ? 21.856 30.702 -24.423 1.00 86.69 731 TYR A CA 1
ATOM 5830 C C . TYR A 1 731 ? 21.187 31.546 -23.328 1.00 86.69 731 TYR A C 1
ATOM 5832 O O . TYR A 1 731 ? 20.363 31.034 -22.577 1.00 86.69 731 TYR A O 1
ATOM 5840 N N . ASN A 1 732 ? 21.544 32.829 -23.206 1.00 85.19 732 ASN A N 1
ATOM 5841 C CA . ASN A 1 732 ? 20.933 33.742 -22.240 1.00 85.19 732 ASN A CA 1
ATOM 5842 C C . ASN A 1 732 ? 20.190 34.866 -22.961 1.00 85.19 732 ASN A C 1
ATOM 5844 O O . ASN A 1 732 ? 20.700 35.440 -23.925 1.00 85.19 732 ASN A O 1
ATOM 5848 N N . THR A 1 733 ? 19.034 35.250 -22.426 1.00 84.00 733 THR A N 1
ATOM 5849 C CA . THR A 1 733 ? 18.379 36.507 -22.790 1.00 84.00 733 THR A CA 1
ATOM 5850 C C . THR A 1 733 ? 19.296 37.685 -22.431 1.00 84.00 733 THR A C 1
ATOM 5852 O O . THR A 1 733 ? 19.864 37.685 -21.331 1.00 84.00 733 THR A O 1
ATOM 5855 N N . PRO A 1 734 ? 19.456 38.693 -23.312 1.00 85.50 734 PRO A N 1
ATOM 5856 C CA . PRO A 1 734 ? 20.225 39.892 -22.998 1.00 85.50 734 PRO A CA 1
ATOM 5857 C C . PRO A 1 734 ? 19.744 40.551 -21.705 1.00 85.50 734 PRO A C 1
ATOM 5859 O O . PRO A 1 734 ? 18.538 40.712 -21.493 1.00 85.50 734 PRO A O 1
ATOM 5862 N N . SER A 1 735 ? 20.678 40.964 -20.848 1.00 87.56 735 SER A N 1
ATOM 5863 C CA . SER A 1 735 ? 20.311 41.643 -19.604 1.00 87.56 735 SER A CA 1
ATOM 5864 C C . SER A 1 735 ? 19.749 43.041 -19.883 1.00 87.56 735 SER A C 1
ATOM 5866 O O . SER A 1 735 ? 20.062 43.689 -20.886 1.00 87.56 735 SER A O 1
ATOM 5868 N N . VAL A 1 736 ? 18.932 43.541 -18.956 1.00 86.31 736 VAL A N 1
ATOM 5869 C CA . VAL A 1 736 ? 18.354 44.892 -19.014 1.00 86.31 736 VAL A CA 1
ATOM 5870 C C . VAL A 1 736 ? 19.465 45.954 -19.120 1.00 86.31 736 VAL A C 1
ATOM 5872 O O . VAL A 1 736 ? 19.346 46.929 -19.864 1.00 86.31 736 VAL A O 1
ATOM 5875 N N . GLU A 1 737 ? 20.589 45.743 -18.434 1.00 87.94 737 GLU A N 1
ATOM 5876 C CA . GLU A 1 737 ? 21.781 46.589 -18.518 1.00 87.94 737 GLU A CA 1
ATOM 5877 C C . GLU A 1 737 ? 22.466 46.504 -19.890 1.00 87.94 737 GLU A C 1
ATOM 5879 O O . GLU A 1 737 ? 22.862 47.533 -20.438 1.00 87.94 737 GLU A O 1
ATOM 5884 N N . GLU A 1 738 ? 22.574 45.309 -20.480 1.00 87.44 738 GLU A N 1
ATOM 5885 C CA . GLU A 1 738 ? 23.162 45.115 -21.815 1.00 87.44 738 GLU A CA 1
ATOM 5886 C C . GLU A 1 738 ? 22.341 45.791 -22.923 1.00 87.44 738 GLU A C 1
ATOM 5888 O O . GLU A 1 738 ? 22.909 46.283 -23.906 1.00 87.44 738 GLU A O 1
ATOM 5893 N N . ILE A 1 739 ? 21.013 45.846 -22.767 1.00 86.31 739 ILE A N 1
ATOM 5894 C CA . ILE A 1 739 ? 20.121 46.618 -23.643 1.00 86.31 739 ILE A CA 1
ATOM 5895 C C . ILE A 1 739 ? 20.373 48.118 -23.449 1.00 86.31 739 ILE A C 1
ATOM 5897 O O . ILE A 1 739 ? 20.625 48.842 -24.416 1.00 86.31 739 ILE A O 1
ATOM 5901 N N . ALA A 1 740 ? 20.392 48.589 -22.201 1.00 85.19 740 ALA A N 1
ATOM 5902 C CA . ALA A 1 740 ? 20.584 50.001 -21.879 1.00 85.19 740 ALA A CA 1
ATOM 5903 C C . ALA A 1 740 ? 21.932 50.571 -22.349 1.00 85.19 740 ALA A C 1
ATOM 5905 O O . ALA A 1 740 ? 22.015 51.743 -22.729 1.00 85.19 740 ALA A O 1
ATOM 5906 N N . GLU A 1 741 ? 22.992 49.760 -22.404 1.00 86.19 741 GLU A N 1
ATOM 5907 C CA . GLU A 1 741 ? 24.277 50.184 -22.969 1.00 86.19 741 GLU A CA 1
ATOM 5908 C C . GLU A 1 741 ? 24.169 50.631 -24.437 1.00 86.19 741 GLU A C 1
ATOM 5910 O O . GLU A 1 741 ? 24.932 51.509 -24.869 1.00 86.19 741 GLU A O 1
ATOM 5915 N N . ARG A 1 742 ? 23.216 50.073 -25.193 1.00 84.81 742 ARG A N 1
ATOM 5916 C CA . ARG A 1 742 ? 22.979 50.355 -26.619 1.00 84.81 742 ARG A CA 1
ATOM 5917 C C . ARG A 1 742 ? 22.106 51.592 -26.838 1.00 84.81 742 ARG A C 1
ATOM 5919 O O . ARG A 1 742 ? 22.116 52.150 -27.934 1.00 84.81 742 ARG A O 1
ATOM 5926 N N . LEU A 1 743 ? 21.423 52.048 -25.791 1.00 84.06 743 LEU A N 1
ATOM 5927 C CA . LEU A 1 743 ? 20.452 53.133 -25.820 1.00 84.06 743 LEU A CA 1
ATOM 5928 C C . LEU A 1 743 ? 21.045 54.504 -25.470 1.00 84.06 743 LEU A C 1
ATOM 5930 O O . LEU A 1 743 ? 22.087 54.644 -24.815 1.00 84.06 743 LEU A O 1
ATOM 5934 N N . THR A 1 744 ? 20.356 55.551 -25.924 1.00 85.19 744 THR A N 1
ATOM 5935 C CA . THR A 1 744 ? 20.620 56.931 -25.508 1.00 85.19 744 THR A CA 1
ATOM 5936 C C . THR A 1 744 ? 20.099 57.167 -24.086 1.00 85.19 744 THR A C 1
ATOM 5938 O O . THR A 1 744 ? 18.997 56.720 -23.766 1.00 85.19 744 THR A O 1
ATOM 5941 N N . PRO A 1 745 ? 20.842 57.868 -23.207 1.00 85.19 745 PRO A N 1
ATOM 5942 C CA . PRO A 1 745 ? 20.310 58.275 -21.909 1.00 85.19 745 PRO A CA 1
ATOM 5943 C C . PRO A 1 745 ? 18.988 59.035 -22.054 1.00 85.19 745 PRO A C 1
ATOM 5945 O O . PRO A 1 745 ? 18.874 59.885 -22.931 1.00 85.19 745 PRO A O 1
ATOM 5948 N N . GLY A 1 746 ? 18.016 58.720 -21.202 1.00 79.00 746 GLY A N 1
ATOM 5949 C CA . GLY A 1 746 ? 16.658 59.261 -21.257 1.00 79.00 746 GLY A CA 1
ATOM 5950 C C . GLY A 1 746 ? 15.684 58.485 -22.149 1.00 79.00 746 GLY A C 1
ATOM 5951 O O . GLY A 1 746 ? 14.524 58.873 -22.231 1.00 79.00 746 GLY A O 1
ATOM 5952 N N . SER A 1 747 ? 16.125 57.404 -22.804 1.00 87.06 747 SER A N 1
ATOM 5953 C CA . SER A 1 747 ? 15.231 56.520 -23.572 1.00 87.06 747 SER A CA 1
ATOM 5954 C C . SER A 1 747 ? 14.465 55.575 -22.646 1.00 87.06 747 SER A C 1
ATOM 5956 O O . SER A 1 747 ? 14.982 55.190 -21.589 1.00 87.06 747 SER A O 1
ATOM 5958 N N . PHE A 1 748 ? 13.274 55.165 -23.080 1.00 87.62 748 PHE A N 1
ATOM 5959 C CA . PHE A 1 748 ? 12.475 54.129 -22.434 1.00 87.62 748 PHE A CA 1
ATOM 5960 C C . PHE A 1 748 ? 12.467 52.864 -23.287 1.00 87.62 748 PHE A C 1
ATOM 5962 O O . PHE A 1 748 ? 12.494 52.931 -24.514 1.00 87.62 748 PHE A O 1
ATOM 5969 N N . PHE A 1 749 ? 12.418 51.711 -22.635 1.00 88.19 749 PHE A N 1
ATOM 5970 C CA . PHE A 1 749 ? 12.205 50.427 -23.294 1.00 88.19 749 PHE A CA 1
ATOM 5971 C C . PHE A 1 749 ? 11.388 49.519 -22.383 1.00 88.19 749 PHE A C 1
ATOM 5973 O O . PHE A 1 749 ? 11.427 49.664 -21.160 1.00 88.19 749 PHE A O 1
ATOM 5980 N N . SER A 1 750 ? 10.634 48.601 -22.969 1.00 86.06 750 SER A N 1
ATOM 5981 C CA . SER A 1 750 ? 9.885 47.585 -22.243 1.00 86.06 750 SER A CA 1
ATOM 5982 C C . SER A 1 750 ? 10.569 46.233 -22.387 1.00 86.06 750 SER A C 1
ATOM 5984 O O . SER A 1 750 ? 11.185 45.929 -23.409 1.00 86.06 750 SER A O 1
ATOM 5986 N N . THR A 1 751 ? 10.445 45.409 -21.353 1.00 84.69 751 THR A N 1
ATOM 5987 C CA . THR A 1 751 ? 10.577 43.958 -21.483 1.00 84.69 751 THR A CA 1
ATOM 5988 C C . THR A 1 751 ? 9.240 43.326 -21.145 1.00 84.69 751 THR A C 1
ATOM 5990 O O . THR A 1 751 ? 8.539 43.785 -20.238 1.00 84.69 751 THR A O 1
ATOM 5993 N N . GLY A 1 752 ? 8.894 42.261 -21.846 1.00 78.31 752 GLY A N 1
ATOM 5994 C CA . GLY A 1 752 ? 7.702 41.477 -21.584 1.00 78.31 752 GLY A CA 1
ATOM 5995 C C . GLY A 1 752 ? 8.034 40.004 -21.532 1.00 78.31 752 GLY A C 1
ATOM 5996 O O . GLY A 1 752 ? 8.778 39.512 -22.374 1.00 78.31 752 GLY A O 1
ATOM 5997 N N . CYS A 1 753 ? 7.456 39.327 -20.548 1.00 75.19 753 CYS A N 1
ATOM 5998 C CA . CYS A 1 753 ? 7.364 37.878 -20.531 1.00 75.19 753 CYS A CA 1
ATOM 5999 C C . CYS A 1 753 ? 5.880 37.506 -20.503 1.00 75.19 753 CYS A C 1
ATOM 6001 O O . CYS A 1 753 ? 5.137 37.901 -19.591 1.00 75.19 753 CYS A O 1
ATOM 6003 N N . SER A 1 754 ? 5.435 36.787 -21.530 1.00 70.62 754 SER A N 1
ATOM 6004 C CA . SER A 1 754 ? 4.076 36.259 -21.626 1.00 70.62 754 SER A CA 1
ATOM 6005 C C . SER A 1 754 ? 4.113 34.741 -21.453 1.00 70.62 754 SER A C 1
ATOM 6007 O O . SER A 1 754 ? 4.966 34.061 -22.020 1.00 70.62 754 SER A O 1
ATOM 6009 N N . TYR A 1 755 ? 3.212 34.197 -20.628 1.00 69.88 755 TYR A N 1
ATOM 6010 C CA . TYR A 1 755 ? 3.144 32.755 -20.386 1.00 69.88 755 TYR A CA 1
ATOM 6011 C C . TYR A 1 755 ? 2.094 32.120 -21.291 1.00 69.88 755 TYR A C 1
ATOM 6013 O O . TYR A 1 755 ? 0.883 32.291 -21.089 1.00 69.88 755 TYR A O 1
ATOM 6021 N N . GLU A 1 756 ? 2.546 31.346 -22.273 1.00 62.31 756 GLU A N 1
ATOM 6022 C CA . GLU A 1 756 ? 1.652 30.783 -23.277 1.00 62.31 756 GLU A CA 1
ATOM 6023 C C . GLU A 1 756 ? 1.207 29.352 -22.951 1.00 62.31 756 GLU A C 1
ATOM 6025 O O . GLU A 1 756 ? 1.905 28.548 -22.338 1.00 62.31 756 GLU A O 1
ATOM 6030 N N . LYS A 1 757 ? -0.002 28.987 -23.378 1.00 59.16 757 LYS A N 1
ATOM 6031 C CA . LYS A 1 757 ? -0.403 27.581 -23.476 1.00 59.16 757 LYS A CA 1
ATOM 6032 C C . LYS A 1 757 ? -0.801 27.298 -24.904 1.00 59.16 757 LYS A C 1
ATOM 6034 O O . LYS A 1 757 ? -1.606 28.017 -25.490 1.00 59.16 757 LYS A O 1
ATOM 6039 N N . THR A 1 758 ? -0.267 26.214 -25.438 1.00 59.53 758 THR A N 1
ATOM 6040 C CA . THR A 1 758 ? -0.579 25.771 -26.794 1.00 59.53 758 THR A CA 1
ATOM 6041 C C . THR A 1 758 ? -1.874 24.957 -26.784 1.00 59.53 758 THR A C 1
ATOM 6043 O O . THR A 1 758 ? -2.153 24.226 -25.832 1.00 59.53 758 THR A O 1
ATOM 6046 N N . SER A 1 759 ? -2.687 25.080 -27.835 1.00 60.62 759 SER A N 1
ATOM 6047 C CA . SER A 1 759 ? -3.928 24.303 -27.976 1.00 60.62 759 SER A CA 1
ATOM 6048 C C . SER A 1 759 ? -3.682 22.852 -28.418 1.00 60.62 759 SER A C 1
ATOM 6050 O O . SER A 1 759 ? -4.462 21.976 -28.049 1.00 60.62 759 SER A O 1
ATOM 6052 N N . ASP A 1 760 ? -2.573 22.598 -29.127 1.00 60.25 760 ASP A N 1
ATOM 6053 C CA . ASP A 1 760 ? -2.226 21.305 -29.746 1.00 60.25 760 ASP A CA 1
ATOM 6054 C C . ASP A 1 760 ? -0.891 20.696 -29.242 1.00 60.25 760 ASP A C 1
ATOM 6056 O O . ASP A 1 760 ? -0.349 19.747 -29.833 1.00 60.25 760 ASP A O 1
ATOM 6060 N N . GLY A 1 761 ? -0.328 21.236 -28.158 1.00 61.78 761 GLY A N 1
ATOM 6061 C CA . GLY A 1 761 ? 0.941 20.785 -27.586 1.00 61.78 761 GLY A CA 1
ATOM 6062 C C . GLY A 1 761 ? 0.834 19.629 -26.589 1.00 61.78 761 GLY A C 1
ATOM 6063 O O . GLY A 1 761 ? -0.246 19.253 -26.126 1.00 61.78 761 GLY A O 1
ATOM 6064 N N . TRP A 1 762 ? 1.981 19.053 -26.238 1.00 70.94 762 TRP A N 1
ATOM 6065 C CA . TRP A 1 762 ? 2.088 17.961 -25.274 1.00 70.94 762 TRP A CA 1
ATOM 6066 C C . TRP A 1 762 ? 1.703 18.466 -23.879 1.00 70.94 762 TRP A C 1
ATOM 6068 O O . TRP A 1 762 ? 2.384 19.309 -23.314 1.00 70.94 762 TRP A O 1
ATOM 6078 N N . ASN A 1 763 ? 0.597 17.976 -23.303 1.00 73.25 763 ASN A N 1
ATOM 6079 C CA . ASN A 1 763 ? 0.014 18.518 -22.061 1.00 73.25 763 ASN A CA 1
ATOM 6080 C C . ASN A 1 763 ? -0.271 20.037 -22.114 1.00 73.25 763 ASN A C 1
ATOM 6082 O O . ASN A 1 763 ? -0.295 20.704 -21.077 1.00 73.25 763 ASN A O 1
ATOM 6086 N N . ASN A 1 764 ? -0.566 20.568 -23.307 1.00 71.69 764 ASN A N 1
ATOM 6087 C CA . ASN A 1 764 ? -0.690 22.003 -23.611 1.00 71.69 764 ASN A CA 1
ATOM 6088 C C . ASN A 1 764 ? 0.649 22.781 -23.621 1.00 71.69 764 ASN A C 1
ATOM 6090 O O . ASN A 1 764 ? 0.638 24.011 -23.720 1.00 71.69 764 ASN A O 1
ATOM 6094 N N . TRP A 1 765 ? 1.791 22.087 -23.575 1.00 73.81 765 TRP A N 1
ATOM 6095 C CA . TRP A 1 765 ? 3.147 22.637 -23.702 1.00 73.81 765 TRP A CA 1
ATOM 6096 C C . TRP A 1 765 ? 3.758 22.390 -25.086 1.00 73.81 765 TRP A C 1
ATOM 6098 O O . TRP A 1 765 ? 3.337 21.486 -25.807 1.00 73.81 765 TRP A O 1
ATOM 6108 N N . MET A 1 766 ? 4.768 23.182 -25.457 1.00 76.81 766 MET A N 1
ATOM 6109 C CA . MET A 1 766 ? 5.478 23.043 -26.733 1.00 76.81 766 MET A CA 1
ATOM 6110 C C . MET A 1 766 ? 6.023 21.619 -26.921 1.00 76.81 766 MET A C 1
ATOM 6112 O O . MET A 1 766 ? 6.536 21.005 -25.983 1.00 76.81 766 MET A O 1
ATOM 6116 N N . LYS A 1 767 ? 5.885 21.097 -28.144 1.00 85.19 767 LYS A N 1
ATOM 6117 C CA . LYS A 1 767 ? 6.397 19.788 -28.553 1.00 85.19 767 LYS A CA 1
ATOM 6118 C C . LYS A 1 767 ? 7.237 19.934 -29.814 1.00 85.19 767 LYS A C 1
ATOM 6120 O O . LYS A 1 767 ? 6.884 20.726 -30.688 1.00 85.19 767 LYS A O 1
ATOM 6125 N N . TYR A 1 768 ? 8.280 19.127 -29.919 1.00 88.50 768 TYR A N 1
ATOM 6126 C CA . TYR A 1 768 ? 9.210 19.145 -31.043 1.00 88.50 768 TYR A CA 1
ATOM 6127 C C . TYR A 1 768 ? 9.239 17.768 -31.680 1.00 88.50 768 TYR A C 1
ATOM 6129 O O . TYR A 1 768 ? 9.305 16.779 -30.956 1.00 88.50 768 TYR A O 1
ATOM 6137 N N . THR A 1 769 ? 9.180 17.669 -33.004 1.00 91.75 769 THR A N 1
ATOM 6138 C CA . THR A 1 769 ? 9.168 16.367 -33.683 1.00 91.75 769 THR A CA 1
ATOM 6139 C C . THR A 1 769 ? 10.292 16.235 -34.686 1.00 91.75 769 THR A C 1
ATOM 6141 O O . THR A 1 769 ? 10.583 17.195 -35.390 1.00 91.75 769 THR A O 1
ATOM 6144 N N . ALA A 1 770 ? 10.843 15.031 -34.810 1.00 91.56 770 ALA A N 1
ATOM 6145 C CA . ALA A 1 770 ? 11.773 14.675 -35.876 1.00 91.56 770 ALA A CA 1
ATOM 6146 C C . ALA A 1 770 ? 11.406 13.312 -36.473 1.00 91.56 770 ALA A C 1
ATOM 6148 O O . ALA A 1 770 ? 10.992 12.399 -35.750 1.00 91.56 770 ALA A O 1
ATOM 6149 N N . GLU A 1 771 ? 11.581 13.166 -37.787 1.00 91.06 771 GLU A N 1
ATOM 6150 C CA . GLU A 1 771 ? 11.525 11.874 -38.474 1.00 91.06 771 GLU A CA 1
ATOM 6151 C C . GLU A 1 771 ? 12.928 11.264 -38.524 1.00 91.06 771 GLU A C 1
ATOM 6153 O O . GLU A 1 771 ? 13.826 11.818 -39.145 1.00 91.06 771 GLU A O 1
ATOM 6158 N N . ILE A 1 772 ? 13.133 10.121 -37.868 1.00 89.69 772 ILE A N 1
ATOM 6159 C CA . ILE A 1 772 ? 14.460 9.508 -37.719 1.00 89.69 772 ILE A CA 1
ATOM 6160 C C . ILE A 1 772 ? 14.446 8.069 -38.263 1.00 89.69 772 ILE A C 1
ATOM 6162 O O . ILE A 1 772 ? 13.572 7.256 -37.944 1.00 89.69 772 ILE A O 1
ATOM 6166 N N . GLU A 1 773 ? 15.452 7.724 -39.079 1.00 87.19 773 GLU A N 1
ATOM 6167 C CA . GLU A 1 773 ? 15.576 6.398 -39.717 1.00 87.19 773 GLU A CA 1
ATOM 6168 C C . GLU A 1 773 ? 15.874 5.280 -38.703 1.00 87.19 773 GLU A C 1
ATOM 6170 O O . GLU A 1 773 ? 15.554 4.124 -38.940 1.00 87.19 773 GLU A O 1
ATOM 6175 N N . TYR A 1 774 ? 16.474 5.570 -37.554 1.00 87.19 774 TYR A N 1
ATOM 6176 C CA . TYR A 1 774 ? 16.898 4.561 -36.576 1.00 87.19 774 TYR A CA 1
ATOM 6177 C C . TYR A 1 774 ? 16.248 4.748 -35.205 1.00 87.19 774 TYR A C 1
ATOM 6179 O O . TYR A 1 774 ? 15.396 5.613 -35.024 1.00 87.19 774 TYR A O 1
ATOM 6187 N N . GLU A 1 775 ? 16.624 3.898 -34.245 1.00 89.38 775 GLU A N 1
ATOM 6188 C CA . GLU A 1 775 ? 16.308 4.139 -32.836 1.00 89.38 775 GLU A CA 1
ATOM 6189 C C . GLU A 1 775 ? 16.859 5.509 -32.403 1.00 89.38 775 GLU A C 1
ATOM 6191 O O . GLU A 1 775 ? 17.975 5.890 -32.781 1.00 89.38 775 GLU A O 1
ATOM 6196 N N . LEU A 1 776 ? 16.081 6.230 -31.602 1.00 89.62 776 LEU A N 1
ATOM 6197 C CA . LEU A 1 776 ? 16.480 7.486 -30.990 1.00 89.62 776 LEU A CA 1
ATOM 6198 C C . LEU A 1 776 ? 17.629 7.288 -29.992 1.00 89.62 776 LEU A C 1
ATOM 6200 O O . LEU A 1 776 ? 17.585 6.404 -29.134 1.00 89.62 776 LEU A O 1
ATOM 6204 N N . LYS A 1 777 ? 18.635 8.158 -30.081 1.00 88.81 777 LYS A N 1
ATOM 6205 C CA . LYS A 1 777 ? 19.795 8.240 -29.192 1.00 88.81 777 LYS A CA 1
ATOM 6206 C C . LYS A 1 777 ? 19.816 9.584 -28.480 1.00 88.81 777 LYS A C 1
ATOM 6208 O O . LYS A 1 777 ? 20.283 10.573 -29.031 1.00 88.81 777 LYS A O 1
ATOM 6213 N N . VAL A 1 778 ? 19.305 9.611 -27.254 1.00 85.50 778 VAL A N 1
ATOM 6214 C CA . VAL A 1 778 ? 19.139 10.847 -26.470 1.00 85.50 778 VAL A CA 1
ATOM 6215 C C . VAL A 1 778 ? 20.448 11.635 -26.326 1.00 85.50 778 VAL A C 1
ATOM 6217 O O . VAL A 1 778 ? 20.433 12.857 -26.377 1.00 85.50 778 VAL A O 1
ATOM 6220 N N . ASP A 1 779 ? 21.589 10.950 -26.228 1.00 84.12 779 ASP A N 1
ATOM 6221 C CA . ASP A 1 779 ? 22.925 11.548 -26.100 1.00 84.12 779 ASP A CA 1
ATOM 6222 C C . ASP A 1 779 ? 23.404 12.324 -27.338 1.00 84.12 779 ASP A C 1
ATOM 6224 O O . ASP A 1 779 ? 24.404 13.034 -27.259 1.00 84.12 779 ASP A O 1
ATOM 6228 N N . LYS A 1 780 ? 22.710 12.197 -28.474 1.00 89.12 780 LYS A N 1
ATOM 6229 C CA . LYS A 1 780 ? 22.972 12.981 -29.687 1.00 89.12 780 LYS A CA 1
ATOM 6230 C C . LYS A 1 780 ? 22.162 14.275 -29.780 1.00 89.12 780 LYS A C 1
ATOM 6232 O O . LYS A 1 780 ? 22.424 15.061 -30.680 1.00 89.12 780 LYS A O 1
ATOM 6237 N N . ILE A 1 781 ? 21.172 14.475 -28.911 1.00 91.50 781 ILE A N 1
ATOM 6238 C CA . ILE A 1 781 ? 20.273 15.628 -28.992 1.00 91.50 781 ILE A CA 1
ATOM 6239 C C . ILE A 1 781 ? 20.980 16.861 -28.417 1.00 91.50 781 ILE A C 1
ATOM 6241 O O . ILE A 1 781 ? 21.384 16.852 -27.253 1.00 91.50 781 ILE A O 1
ATOM 6245 N N . ILE A 1 782 ? 21.098 17.921 -29.217 1.00 91.12 782 ILE A N 1
ATOM 6246 C CA . ILE A 1 782 ? 21.725 19.190 -28.831 1.00 91.12 782 ILE A CA 1
ATOM 6247 C C . ILE A 1 782 ? 20.668 20.303 -28.904 1.00 91.12 782 ILE A C 1
ATOM 6249 O O . ILE A 1 782 ? 20.099 20.514 -29.975 1.00 91.12 782 ILE A O 1
ATOM 6253 N N . PRO A 1 783 ? 20.369 21.011 -27.800 1.00 92.19 783 PRO A N 1
ATOM 6254 C CA . PRO A 1 783 ? 19.434 22.133 -27.820 1.00 92.19 783 PRO A CA 1
ATOM 6255 C C . PRO A 1 783 ? 20.080 23.385 -28.429 1.00 92.19 783 PRO A C 1
ATOM 6257 O O . PRO A 1 783 ? 21.247 23.676 -28.149 1.00 92.19 783 PRO A O 1
ATOM 6260 N N . PHE A 1 784 ? 19.294 24.134 -29.201 1.00 89.94 784 PHE A N 1
ATOM 6261 C CA . PHE A 1 784 ? 19.650 25.455 -29.722 1.00 89.94 784 PHE A CA 1
ATOM 6262 C C . PHE A 1 784 ? 18.728 26.528 -29.162 1.00 89.94 784 PHE A C 1
ATOM 6264 O O . PHE A 1 784 ? 17.515 26.317 -29.043 1.00 89.94 784 PHE A O 1
ATOM 6271 N N . TYR A 1 785 ? 19.315 27.673 -28.830 1.00 89.94 785 TYR A N 1
ATOM 6272 C CA . TYR A 1 785 ? 18.635 28.752 -28.128 1.00 89.94 785 TYR A CA 1
ATOM 6273 C C . TYR A 1 785 ? 18.443 29.974 -29.028 1.00 89.94 785 TYR A C 1
ATOM 6275 O O . TYR A 1 785 ? 19.282 30.301 -29.857 1.00 89.94 785 TYR A O 1
ATOM 6283 N N . GLU A 1 786 ? 17.331 30.667 -28.830 1.00 88.38 786 GLU A N 1
ATOM 6284 C CA . GLU A 1 786 ? 17.065 32.012 -29.324 1.00 88.38 786 GLU A CA 1
ATOM 6285 C C . GLU A 1 786 ? 16.771 32.890 -28.103 1.00 88.38 786 GLU A C 1
ATOM 6287 O O . GLU A 1 786 ? 15.735 32.754 -27.451 1.00 88.38 786 GLU A O 1
ATOM 6292 N N . TYR A 1 787 ? 17.718 33.760 -27.748 1.00 87.19 787 TYR A N 1
ATOM 6293 C CA . TYR A 1 787 ? 17.648 34.688 -26.614 1.00 87.19 787 TYR A CA 1
ATOM 6294 C C . TYR A 1 787 ? 17.134 34.059 -25.307 1.00 87.19 787 TYR A C 1
ATOM 6296 O O . TYR A 1 787 ? 16.248 34.608 -24.653 1.00 87.19 787 TYR A O 1
ATOM 6304 N N . GLY A 1 788 ? 17.687 32.909 -24.920 1.00 85.12 788 GLY A N 1
ATOM 6305 C CA . GLY A 1 788 ? 17.335 32.183 -23.695 1.00 85.12 788 GLY A CA 1
ATOM 6306 C C . GLY A 1 788 ? 16.252 31.112 -23.845 1.00 85.12 788 GLY A C 1
ATOM 6307 O O . GLY A 1 788 ? 16.105 30.283 -22.949 1.00 85.12 788 GLY A O 1
ATOM 6308 N N . ASN A 1 789 ? 15.546 31.066 -24.977 1.00 86.81 789 ASN A N 1
ATOM 6309 C CA . ASN A 1 789 ? 14.480 30.099 -25.233 1.00 86.81 789 ASN A CA 1
ATOM 6310 C C . ASN A 1 789 ? 14.927 29.010 -26.209 1.00 86.81 789 ASN A C 1
ATOM 6312 O O . ASN A 1 789 ? 15.529 29.301 -27.235 1.00 86.81 789 ASN A O 1
ATOM 6316 N N . VAL A 1 790 ? 14.612 27.746 -25.927 1.00 88.62 790 VAL A N 1
ATOM 6317 C CA . VAL A 1 790 ? 14.925 26.624 -26.820 1.00 88.62 790 VAL A CA 1
ATOM 6318 C C . VAL A 1 790 ? 14.039 26.685 -28.066 1.00 88.62 790 VAL A C 1
ATOM 6320 O O . VAL A 1 790 ? 12.826 26.463 -27.985 1.00 88.62 790 VAL A O 1
ATOM 6323 N N . SER A 1 791 ? 14.665 26.946 -29.215 1.00 85.38 791 SER A N 1
ATOM 6324 C CA . SER A 1 791 ? 14.002 27.104 -30.517 1.00 85.38 791 SER A CA 1
ATOM 6325 C C . SER A 1 791 ? 13.804 25.758 -31.225 1.00 85.38 791 SER A C 1
ATOM 6327 O O . SER A 1 791 ? 12.709 25.439 -31.689 1.00 85.38 791 SER A O 1
ATOM 6329 N N . TYR A 1 792 ? 14.836 24.912 -31.242 1.00 89.38 792 TYR A N 1
ATOM 6330 C CA . TYR A 1 792 ? 14.797 23.563 -31.814 1.00 89.38 792 TYR A CA 1
ATOM 6331 C C . TYR A 1 792 ? 15.891 22.681 -31.196 1.00 89.38 792 TYR A C 1
ATOM 6333 O O . TYR A 1 792 ? 16.715 23.148 -30.403 1.00 89.38 792 TYR A O 1
ATOM 6341 N N . TYR A 1 793 ? 15.911 21.396 -31.560 1.00 92.19 793 TYR A N 1
ATOM 6342 C CA . TYR A 1 793 ? 17.003 20.491 -31.188 1.00 92.19 793 TYR A CA 1
ATOM 6343 C C . TYR A 1 793 ? 17.647 19.872 -32.422 1.00 92.19 793 TYR A C 1
ATOM 6345 O O . TYR A 1 793 ? 16.951 19.362 -33.294 1.00 92.19 793 TYR A O 1
ATOM 6353 N N . GLU A 1 794 ? 18.970 19.847 -32.480 1.00 91.31 794 GLU A N 1
ATOM 6354 C CA . GLU A 1 794 ? 19.726 19.118 -33.499 1.00 91.31 794 GLU A CA 1
ATOM 6355 C C . GLU A 1 794 ? 19.935 17.659 -33.057 1.00 91.31 794 GLU A C 1
ATOM 6357 O O . GLU A 1 794 ? 20.104 17.386 -31.866 1.00 91.31 794 GLU A O 1
ATOM 6362 N N . TYR A 1 795 ? 19.909 16.705 -33.995 1.00 86.50 795 TYR A N 1
ATOM 6363 C CA . TYR A 1 795 ? 20.096 15.272 -33.711 1.00 86.50 795 TYR A CA 1
ATOM 6364 C C . TYR A 1 795 ? 21.194 14.605 -34.570 1.00 86.50 795 TYR A C 1
ATOM 6366 O O . TYR A 1 795 ? 21.848 13.657 -34.119 1.00 86.50 795 TYR A O 1
ATOM 6374 N N . ASP A 1 796 ? 21.430 15.095 -35.792 1.00 78.00 796 ASP A N 1
ATOM 6375 C CA . ASP A 1 796 ? 22.567 14.759 -36.674 1.00 78.00 796 ASP A CA 1
ATOM 6376 C C . ASP A 1 796 ? 22.680 15.828 -37.791 1.00 78.00 796 ASP A C 1
ATOM 6378 O O . ASP A 1 796 ? 21.760 16.630 -37.928 1.00 78.00 796 ASP A O 1
ATOM 6382 N N . GLU A 1 797 ? 23.733 15.814 -38.630 1.00 63.59 797 GLU A N 1
ATOM 6383 C CA . GLU A 1 797 ? 24.056 16.858 -39.649 1.00 63.59 797 GLU A CA 1
ATOM 6384 C C . GLU A 1 797 ? 22.914 17.229 -40.644 1.00 63.59 797 GLU A C 1
ATOM 6386 O O . GLU A 1 797 ? 23.082 18.132 -41.468 1.00 63.59 797 GLU A O 1
ATOM 6391 N N . MET A 1 798 ? 21.772 16.528 -40.627 1.00 59.78 798 MET A N 1
ATOM 6392 C CA . MET A 1 798 ? 20.611 16.755 -41.501 1.00 59.78 798 MET A CA 1
ATOM 6393 C C . MET A 1 798 ? 19.237 16.726 -40.805 1.00 59.78 798 MET A C 1
ATOM 6395 O O . MET A 1 798 ? 18.267 17.118 -41.450 1.00 59.78 798 MET A O 1
ATOM 6399 N N . ASP A 1 799 ? 19.140 16.296 -39.540 1.00 77.44 799 ASP A N 1
ATOM 6400 C CA . ASP A 1 799 ? 17.857 16.072 -38.856 1.00 77.44 799 ASP A CA 1
ATOM 6401 C C . ASP A 1 799 ? 17.740 16.965 -37.612 1.00 77.44 799 ASP A C 1
ATOM 6403 O O . ASP A 1 799 ? 18.625 16.976 -36.748 1.00 77.44 799 ASP A O 1
ATOM 6407 N N . ALA A 1 800 ? 16.616 17.674 -37.498 1.00 86.56 800 ALA A N 1
ATOM 6408 C CA . ALA A 1 800 ? 16.293 18.532 -36.365 1.00 86.56 800 ALA A CA 1
ATOM 6409 C C . ALA A 1 800 ? 14.879 18.244 -35.839 1.00 86.56 800 ALA A C 1
ATOM 6411 O O . ALA A 1 800 ? 13.967 17.901 -36.591 1.00 86.56 800 ALA A O 1
ATOM 6412 N N . PHE A 1 801 ? 14.707 18.380 -34.528 1.00 89.62 801 PHE A N 1
ATOM 6413 C CA . PHE A 1 801 ? 13.413 18.411 -33.869 1.00 89.62 801 PHE A CA 1
ATOM 6414 C C . PHE A 1 801 ? 12.855 19.825 -33.936 1.00 89.62 801 PHE A C 1
ATOM 6416 O O . PHE A 1 801 ? 13.280 20.704 -33.185 1.00 89.62 801 PHE A O 1
ATOM 6423 N N . GLU A 1 802 ? 11.878 20.015 -34.813 1.00 86.31 802 GLU A N 1
ATOM 6424 C CA . GLU A 1 802 ? 11.221 21.300 -35.045 1.00 86.31 802 GLU A CA 1
ATOM 6425 C C . GLU A 1 802 ? 9.856 21.344 -34.347 1.00 86.31 802 GLU A C 1
ATOM 6427 O O . GLU A 1 802 ? 9.200 20.314 -34.140 1.00 86.31 802 GLU A O 1
ATOM 6432 N N . SER A 1 803 ? 9.425 22.540 -33.948 1.00 79.81 803 SER A N 1
ATOM 6433 C CA . SER A 1 803 ? 8.099 22.750 -33.371 1.00 79.81 803 SER A CA 1
ATOM 6434 C C . SER A 1 803 ? 7.029 22.777 -34.475 1.00 79.81 803 SER A C 1
ATOM 6436 O O . SER A 1 803 ? 7.178 23.420 -35.508 1.00 79.81 803 SER A O 1
ATOM 6438 N N . ASN A 1 804 ? 5.919 22.060 -34.263 1.00 63.59 804 ASN A N 1
ATOM 6439 C CA . ASN A 1 804 ? 4.864 21.870 -35.280 1.00 63.59 804 ASN A CA 1
ATOM 6440 C C . ASN A 1 804 ? 3.602 22.731 -35.064 1.00 63.59 804 ASN A C 1
ATOM 6442 O O . ASN A 1 804 ? 2.574 22.468 -35.693 1.00 63.59 804 ASN A O 1
ATOM 6446 N N . GLY A 1 805 ? 3.605 23.667 -34.113 1.00 59.50 805 GLY A N 1
ATOM 6447 C CA . GLY A 1 805 ? 2.389 24.351 -33.656 1.00 59.50 805 GLY A CA 1
ATOM 6448 C C . GLY A 1 805 ? 2.304 25.815 -34.076 1.00 59.50 805 GLY A C 1
ATOM 6449 O O . GLY A 1 805 ? 3.253 26.559 -33.862 1.00 59.50 805 GLY A O 1
ATOM 6450 N N . ASP A 1 806 ? 1.135 26.229 -34.580 1.00 54.41 806 ASP A N 1
ATOM 6451 C CA . ASP A 1 806 ? 0.732 27.640 -34.607 1.00 54.41 806 ASP A CA 1
ATOM 6452 C C . ASP A 1 806 ? 0.301 28.065 -33.193 1.00 54.41 806 ASP A C 1
ATOM 6454 O O . ASP A 1 806 ? -0.551 27.433 -32.554 1.00 54.41 806 ASP A O 1
ATOM 6458 N N . TYR A 1 807 ? 0.895 29.147 -32.700 1.00 57.94 807 TYR A N 1
ATOM 6459 C CA . TYR A 1 807 ? 0.683 29.662 -31.351 1.00 57.94 807 TYR A CA 1
ATOM 6460 C C . TYR A 1 807 ? -0.640 30.430 -31.262 1.00 57.94 807 TYR A C 1
ATOM 6462 O O . TYR A 1 807 ? -0.982 31.229 -32.134 1.00 57.94 807 TYR A O 1
ATOM 6470 N N . SER A 1 808 ? -1.420 30.187 -30.204 1.00 50.84 808 SER A N 1
ATOM 6471 C CA . SER A 1 808 ? -2.613 30.985 -29.912 1.00 50.84 808 SER A CA 1
ATOM 6472 C C . SER A 1 808 ? -2.446 31.674 -28.566 1.00 50.84 808 SER A C 1
ATOM 6474 O O . SER A 1 808 ? -2.586 31.030 -27.523 1.00 50.84 808 SER A O 1
ATOM 6476 N N . THR A 1 809 ? -2.212 32.983 -28.606 1.00 46.34 809 THR A N 1
ATOM 6477 C CA . THR A 1 809 ? -2.145 33.884 -27.455 1.00 46.34 809 THR A CA 1
ATOM 6478 C C . THR A 1 809 ? -3.480 33.878 -26.702 1.00 46.34 809 THR A C 1
ATOM 6480 O O . THR A 1 809 ? -4.441 34.585 -27.008 1.00 46.34 809 THR A O 1
ATOM 6483 N N . ARG A 1 810 ? -3.597 33.020 -25.691 1.00 50.59 810 ARG A N 1
ATOM 6484 C CA . ARG A 1 810 ? -4.620 33.155 -24.643 1.00 50.59 810 ARG A CA 1
ATOM 6485 C C . ARG A 1 810 ? -3.924 33.285 -23.295 1.00 50.59 810 ARG A C 1
ATOM 6487 O O . ARG A 1 810 ? -4.148 32.474 -22.400 1.00 50.59 810 ARG A O 1
ATOM 6494 N N . GLY A 1 811 ? -3.055 34.285 -23.176 1.00 49.78 811 GLY A N 1
ATOM 6495 C CA . GLY A 1 811 ? -2.359 34.603 -21.934 1.00 49.78 811 GLY A CA 1
ATOM 6496 C C . GLY A 1 811 ? -3.307 35.213 -20.899 1.00 49.78 811 GLY A C 1
ATOM 6497 O O . GLY A 1 811 ? -3.950 36.229 -21.147 1.00 49.78 811 GLY A O 1
ATOM 6498 N N . GLN A 1 812 ? -3.403 34.581 -19.728 1.00 48.47 812 GLN A N 1
ATOM 6499 C CA . GLN A 1 812 ? -3.732 35.250 -18.468 1.00 48.47 812 GLN A CA 1
ATOM 6500 C C . GLN A 1 812 ? -2.438 35.258 -17.649 1.00 48.47 812 GLN A C 1
ATOM 6502 O O . GLN A 1 812 ? -2.045 34.208 -17.146 1.00 48.47 812 GLN A O 1
ATOM 6507 N N . GLY A 1 813 ? -1.792 36.420 -17.536 1.00 54.56 813 GLY A N 1
ATOM 6508 C CA . GLY A 1 813 ? -0.539 36.611 -16.799 1.00 54.56 813 GLY A CA 1
ATOM 6509 C C . GLY A 1 813 ? 0.587 37.077 -17.716 1.00 54.56 813 GLY A C 1
ATOM 6510 O O . GLY A 1 813 ? 1.146 36.281 -18.462 1.00 54.56 813 GLY A O 1
ATOM 6511 N N . THR A 1 814 ? 0.891 38.366 -17.660 1.00 61.03 814 THR A N 1
ATOM 6512 C CA . THR A 1 814 ? 1.976 39.008 -18.402 1.00 61.03 814 THR A CA 1
ATOM 6513 C C . THR A 1 814 ? 2.753 39.889 -17.434 1.00 61.03 814 THR A C 1
ATOM 6515 O O . THR A 1 814 ? 2.168 40.813 -16.861 1.00 61.03 814 THR A O 1
ATOM 6518 N N . ASP A 1 815 ? 4.040 39.606 -17.248 1.00 68.25 815 ASP A N 1
ATOM 6519 C CA . ASP A 1 815 ? 4.936 40.447 -16.456 1.00 68.25 815 ASP A CA 1
ATOM 6520 C C . ASP A 1 815 ? 5.648 41.404 -17.419 1.00 68.25 815 ASP A C 1
ATOM 6522 O O . ASP A 1 815 ? 6.627 41.046 -18.075 1.00 68.25 815 ASP A O 1
ATOM 6526 N N . PHE A 1 816 ? 5.117 42.621 -17.543 1.00 73.50 816 PHE A N 1
ATOM 6527 C CA . PHE A 1 816 ? 5.746 43.695 -18.310 1.00 73.50 816 PHE A CA 1
ATOM 6528 C C . PHE A 1 816 ? 6.490 44.636 -17.375 1.00 73.50 816 PHE A C 1
ATOM 6530 O O . PHE A 1 816 ? 5.949 45.069 -16.357 1.00 73.50 816 PHE A O 1
ATOM 6537 N N . CYS A 1 817 ? 7.715 44.989 -17.742 1.00 81.88 817 CYS A N 1
ATOM 6538 C CA . CYS A 1 817 ? 8.505 45.986 -17.041 1.00 81.88 817 CYS A CA 1
ATOM 6539 C C . CYS A 1 817 ? 8.873 47.103 -18.011 1.00 81.88 817 CYS A C 1
ATOM 6541 O O . CYS A 1 817 ? 9.453 46.851 -19.065 1.00 81.88 817 CYS A O 1
ATOM 6543 N N . LEU A 1 818 ? 8.542 48.341 -17.645 1.00 84.06 818 LEU A N 1
ATOM 6544 C CA . LEU A 1 818 ? 9.038 49.528 -18.327 1.00 84.06 818 LEU A CA 1
ATOM 6545 C C . LEU A 1 818 ? 10.326 49.974 -17.639 1.00 84.06 818 LEU A C 1
ATOM 6547 O O . LEU A 1 818 ? 10.384 50.104 -16.415 1.00 84.06 818 LEU A O 1
ATOM 6551 N N . TYR A 1 819 ? 11.348 50.238 -18.433 1.00 88.06 819 TYR A N 1
ATOM 6552 C CA . TYR A 1 819 ? 12.650 50.678 -17.975 1.00 88.06 819 TYR A CA 1
ATOM 6553 C C . TYR A 1 819 ? 13.017 52.013 -18.591 1.00 88.06 819 TYR A C 1
ATOM 6555 O O . TYR A 1 819 ? 12.604 52.356 -19.699 1.00 88.06 819 TYR A O 1
ATOM 6563 N N . MET A 1 820 ? 13.848 52.749 -17.866 1.00 87.62 820 MET A N 1
ATOM 6564 C CA . MET A 1 820 ? 14.390 54.016 -18.317 1.00 87.62 820 MET A CA 1
ATOM 6565 C C . MET A 1 820 ? 15.900 54.042 -18.133 1.00 87.62 820 MET A C 1
ATOM 6567 O O . MET A 1 820 ? 16.426 53.692 -17.071 1.00 87.62 820 MET A O 1
ATOM 6571 N N . VAL A 1 821 ? 16.597 54.500 -19.169 1.00 86.44 821 VAL A N 1
ATOM 6572 C CA . VAL A 1 821 ? 18.057 54.602 -19.172 1.00 86.44 821 VAL A CA 1
ATOM 6573 C C . VAL A 1 821 ? 18.478 55.923 -18.537 1.00 86.44 821 VAL A C 1
ATOM 6575 O O . VAL A 1 821 ? 18.142 57.001 -19.022 1.00 86.44 821 VAL A O 1
ATOM 6578 N N . THR A 1 822 ? 19.238 55.873 -17.448 1.00 82.38 822 THR A N 1
ATOM 6579 C CA . THR A 1 822 ? 19.686 57.071 -16.729 1.00 82.38 822 THR A CA 1
ATOM 6580 C C . THR A 1 822 ? 20.866 57.758 -17.427 1.00 82.38 822 THR A C 1
ATOM 6582 O O . THR A 1 822 ? 21.519 57.214 -18.320 1.00 82.38 822 THR A O 1
ATOM 6585 N N . LYS A 1 823 ? 21.198 58.983 -16.989 1.00 77.19 823 LYS A N 1
ATOM 6586 C CA . LYS A 1 823 ? 22.333 59.786 -17.502 1.00 77.19 823 LYS A CA 1
ATOM 6587 C C . LYS A 1 823 ? 23.687 59.072 -17.461 1.00 77.19 823 LYS A C 1
ATOM 6589 O O . LYS A 1 823 ? 24.551 59.360 -18.286 1.00 77.19 823 LYS A O 1
ATOM 6594 N N . ASP A 1 824 ? 23.889 58.192 -16.492 1.00 77.12 824 ASP A N 1
ATOM 6595 C CA . ASP A 1 824 ? 25.092 57.382 -16.303 1.00 77.12 824 ASP A CA 1
ATOM 6596 C C . ASP A 1 824 ? 25.008 55.996 -16.964 1.00 77.12 824 ASP A C 1
ATOM 6598 O O . ASP A 1 824 ? 25.891 55.174 -16.735 1.00 77.12 824 ASP A O 1
ATOM 6602 N N . LYS A 1 825 ? 23.997 55.760 -17.817 1.00 73.62 825 LYS A N 1
ATOM 6603 C CA . LYS A 1 825 ? 23.674 54.459 -18.427 1.00 73.62 825 LYS A CA 1
ATOM 6604 C C . LYS A 1 825 ? 23.329 53.356 -17.418 1.00 73.62 825 LYS A C 1
ATOM 6606 O O . LYS A 1 825 ? 23.460 52.176 -17.722 1.00 73.62 825 LYS A O 1
ATOM 6611 N N . GLY A 1 826 ? 22.878 53.735 -16.226 1.00 80.06 826 GLY A N 1
ATOM 6612 C CA . GLY A 1 826 ? 22.155 52.825 -15.346 1.00 80.06 826 GLY A CA 1
ATOM 6613 C C . GLY A 1 826 ? 20.728 52.611 -15.849 1.00 80.06 826 GLY A C 1
ATOM 6614 O O . GLY A 1 826 ? 20.257 53.310 -16.750 1.00 80.06 826 GLY A O 1
ATOM 6615 N N . VAL A 1 827 ? 20.031 51.655 -15.245 1.00 85.62 827 VAL A N 1
ATOM 6616 C CA . VAL A 1 827 ? 18.622 51.396 -15.540 1.00 85.62 827 VAL A CA 1
ATOM 6617 C C . VAL A 1 827 ? 17.813 51.519 -14.266 1.00 85.62 827 VAL A C 1
ATOM 6619 O O . VAL A 1 827 ? 18.219 51.019 -13.216 1.00 85.62 827 VAL A O 1
ATOM 6622 N N . ILE A 1 828 ? 16.671 52.191 -14.360 1.00 85.81 828 ILE A N 1
ATOM 6623 C CA . ILE A 1 828 ? 15.655 52.181 -13.311 1.00 85.81 828 ILE A CA 1
ATOM 6624 C C . ILE A 1 828 ? 14.354 51.619 -13.874 1.00 85.81 828 ILE A C 1
ATOM 6626 O O . ILE A 1 828 ? 14.035 51.837 -15.045 1.00 85.81 828 ILE A O 1
ATOM 6630 N N . VAL A 1 829 ? 13.614 50.893 -13.037 1.00 85.88 829 VAL A N 1
ATOM 6631 C CA . VAL A 1 829 ? 12.230 50.516 -13.339 1.00 85.88 829 VAL A CA 1
ATOM 6632 C C . VAL A 1 829 ? 11.408 51.801 -13.338 1.00 85.88 829 VAL A C 1
ATOM 6634 O O . VAL A 1 829 ? 11.421 52.541 -12.355 1.00 85.88 829 VAL A O 1
ATOM 6637 N N . ALA A 1 830 ? 10.745 52.091 -14.450 1.00 82.56 830 ALA A N 1
ATOM 6638 C CA . ALA A 1 830 ? 9.896 53.260 -14.606 1.00 82.56 830 ALA A CA 1
ATOM 6639 C C . ALA A 1 830 ? 8.472 52.913 -14.155 1.00 82.56 830 ALA A C 1
ATOM 6641 O O . ALA A 1 830 ? 7.615 52.572 -14.971 1.00 82.56 830 ALA A O 1
ATOM 6642 N N . ASP A 1 831 ? 8.230 52.986 -12.844 1.00 84.88 831 ASP A N 1
ATOM 6643 C CA . ASP A 1 831 ? 6.883 52.861 -12.293 1.00 84.88 831 ASP A CA 1
ATOM 6644 C C . ASP A 1 831 ? 6.100 54.149 -12.569 1.00 84.88 831 ASP A C 1
ATOM 6646 O O . ASP A 1 831 ? 6.367 55.222 -12.022 1.00 84.88 831 ASP A O 1
ATOM 6650 N N . LEU A 1 832 ? 5.127 54.045 -13.465 1.00 82.31 832 LEU A N 1
ATOM 6651 C CA . LEU A 1 832 ? 4.349 55.188 -13.911 1.00 82.31 832 LEU A CA 1
ATOM 6652 C C . LEU A 1 832 ? 3.452 55.756 -12.797 1.00 82.31 832 LEU A C 1
ATOM 6654 O O . LEU A 1 832 ? 3.169 56.955 -12.809 1.00 82.31 832 LEU A O 1
ATOM 6658 N N . GLU A 1 833 ? 3.041 54.952 -11.809 1.00 85.06 833 GLU A N 1
ATOM 6659 C CA . GLU A 1 833 ? 2.317 55.447 -10.632 1.00 85.06 833 GLU A CA 1
ATOM 6660 C C . GLU A 1 833 ? 3.245 56.257 -9.714 1.00 85.06 833 GLU A C 1
ATOM 6662 O O . GLU A 1 833 ? 2.856 57.321 -9.223 1.00 85.06 833 GLU A O 1
ATOM 6667 N N . GLU A 1 834 ? 4.492 55.815 -9.532 1.00 85.94 834 GLU A N 1
ATOM 6668 C CA . GLU A 1 834 ? 5.511 56.574 -8.796 1.00 85.94 834 GLU A CA 1
ATOM 6669 C C . GLU A 1 834 ? 5.811 57.910 -9.487 1.00 85.94 834 GLU A C 1
ATOM 6671 O O . GLU A 1 834 ? 5.766 58.960 -8.844 1.00 85.94 834 GLU A O 1
ATOM 6676 N N . ILE A 1 835 ? 5.989 57.903 -10.811 1.00 86.69 835 ILE A N 1
ATOM 6677 C CA . ILE A 1 835 ? 6.215 59.122 -11.599 1.00 86.69 835 ILE A CA 1
ATOM 6678 C C . ILE A 1 835 ? 5.028 60.093 -11.471 1.00 86.69 835 ILE A C 1
ATOM 6680 O O . ILE A 1 835 ? 5.230 61.296 -11.280 1.00 86.69 835 ILE A O 1
ATOM 6684 N N . ILE A 1 836 ? 3.783 59.602 -11.533 1.00 86.75 836 ILE A N 1
ATOM 6685 C CA . ILE A 1 836 ? 2.582 60.425 -11.301 1.00 86.75 836 ILE A CA 1
ATOM 6686 C C . ILE A 1 836 ? 2.613 61.049 -9.902 1.00 86.75 836 ILE A C 1
ATOM 6688 O O . ILE A 1 836 ? 2.328 62.240 -9.745 1.00 86.75 836 ILE A O 1
ATOM 6692 N N . ASN A 1 837 ? 2.973 60.268 -8.884 1.00 89.00 837 ASN A N 1
ATOM 6693 C CA . ASN A 1 837 ? 3.080 60.762 -7.516 1.00 89.00 837 ASN A CA 1
ATOM 6694 C C . ASN A 1 837 ? 4.156 61.848 -7.393 1.00 89.00 837 ASN A C 1
ATOM 6696 O O . ASN A 1 837 ? 3.882 62.889 -6.796 1.00 89.00 837 ASN A O 1
ATOM 6700 N N . GLU A 1 838 ? 5.322 61.686 -8.021 1.00 90.31 838 GLU A N 1
ATOM 6701 C CA . GLU A 1 838 ? 6.369 62.713 -8.029 1.00 90.31 838 GLU A CA 1
ATOM 6702 C C . GLU A 1 838 ? 5.916 64.021 -8.705 1.00 90.31 838 GLU A C 1
ATOM 6704 O O . GLU A 1 838 ? 6.195 65.118 -8.206 1.00 90.31 838 GLU A O 1
ATOM 6709 N N . ILE A 1 839 ? 5.181 63.931 -9.821 1.00 88.69 839 ILE A N 1
ATOM 6710 C CA . ILE A 1 839 ? 4.606 65.097 -10.515 1.00 88.69 839 ILE A CA 1
ATOM 6711 C C . ILE A 1 839 ? 3.625 65.833 -9.590 1.00 88.69 839 ILE A C 1
ATOM 6713 O O . ILE A 1 839 ? 3.697 67.061 -9.441 1.00 88.69 839 ILE A O 1
ATOM 6717 N N . ASN A 1 840 ? 2.748 65.080 -8.925 1.00 89.19 840 ASN A N 1
ATOM 6718 C CA . ASN A 1 840 ? 1.761 65.610 -7.989 1.00 89.19 840 ASN A CA 1
ATOM 6719 C C . ASN A 1 840 ? 2.419 66.253 -6.758 1.00 89.19 840 ASN A C 1
ATOM 6721 O O . ASN A 1 840 ? 2.024 67.345 -6.338 1.00 89.19 840 ASN A O 1
ATOM 6725 N N . GLU A 1 841 ? 3.456 65.627 -6.196 1.00 92.12 841 GLU A N 1
ATOM 6726 C CA . GLU A 1 841 ? 4.236 66.163 -5.075 1.00 92.12 841 GLU A CA 1
ATOM 6727 C C . GLU A 1 841 ? 4.992 67.446 -5.446 1.00 92.12 841 GLU A C 1
ATOM 6729 O O . GLU A 1 841 ? 5.112 68.363 -4.625 1.00 92.12 841 GLU A O 1
ATOM 6734 N N . ALA A 1 842 ? 5.435 67.569 -6.700 1.00 89.12 842 ALA A N 1
ATOM 6735 C CA . ALA A 1 842 ? 6.003 68.800 -7.242 1.00 89.12 842 ALA A CA 1
ATOM 6736 C C . ALA A 1 842 ? 4.956 69.915 -7.471 1.00 89.12 842 ALA A C 1
ATOM 6738 O O . ALA A 1 842 ? 5.325 71.040 -7.827 1.00 89.12 842 ALA A O 1
ATOM 6739 N N . GLY A 1 843 ? 3.665 69.636 -7.248 1.00 89.88 843 GLY A N 1
ATOM 6740 C CA . GLY A 1 843 ? 2.556 70.575 -7.426 1.00 89.88 843 GLY A CA 1
ATOM 6741 C C . GLY A 1 843 ? 2.218 70.858 -8.891 1.00 89.88 843 GLY A C 1
ATOM 6742 O O . GLY A 1 843 ? 1.683 71.926 -9.201 1.00 89.88 843 GLY A O 1
ATOM 6743 N N . LEU A 1 844 ? 2.579 69.942 -9.789 1.00 92.19 844 LEU A N 1
ATOM 6744 C CA . LEU A 1 844 ? 2.326 70.017 -11.223 1.00 92.19 844 LEU A CA 1
ATOM 6745 C C . LEU A 1 844 ? 1.071 69.210 -11.585 1.00 92.19 844 LEU A C 1
ATOM 6747 O O . LEU A 1 844 ? 0.657 68.340 -10.832 1.00 92.19 844 LEU A O 1
ATOM 6751 N N . ASN A 1 845 ? 0.444 69.534 -12.718 1.00 89.12 845 ASN A N 1
ATOM 6752 C CA . ASN A 1 845 ? -0.751 68.836 -13.196 1.00 89.12 845 ASN A CA 1
ATOM 6753 C C . ASN A 1 845 ? -0.342 67.652 -14.080 1.00 89.12 845 ASN A C 1
ATOM 6755 O O . ASN A 1 845 ? 0.087 67.852 -15.216 1.00 89.12 845 ASN A O 1
ATOM 6759 N N . GLU A 1 846 ? -0.522 66.440 -13.571 1.00 84.81 846 GLU A N 1
ATOM 6760 C CA . GLU A 1 846 ? -0.266 65.166 -14.241 1.00 84.81 846 GLU A CA 1
ATOM 6761 C C . GLU A 1 846 ? -1.173 64.918 -15.455 1.00 84.81 846 GLU A C 1
ATOM 6763 O O . GLU A 1 846 ? -0.869 64.072 -16.289 1.00 84.81 846 GLU A O 1
ATOM 6768 N N . LYS A 1 847 ? -2.269 65.677 -15.601 1.00 88.94 847 LYS A N 1
ATOM 6769 C CA . LYS A 1 847 ? -3.166 65.620 -16.769 1.00 88.94 847 LYS A CA 1
ATOM 6770 C C . LYS A 1 847 ? -2.786 66.590 -17.898 1.00 88.94 847 LYS A C 1
ATOM 6772 O O . LYS A 1 847 ? -3.445 66.594 -18.937 1.00 88.94 847 LYS A O 1
ATOM 6777 N N . ASP A 1 848 ? -1.760 67.426 -17.723 1.00 91.50 848 ASP A N 1
ATOM 6778 C CA . ASP A 1 848 ? -1.278 68.358 -18.753 1.00 91.50 848 ASP A CA 1
ATOM 6779 C C . ASP A 1 848 ? -0.032 67.797 -19.461 1.00 91.50 848 ASP A C 1
ATOM 6781 O O . ASP A 1 848 ? 1.048 67.714 -18.876 1.00 91.50 848 ASP A O 1
ATOM 6785 N N . ARG A 1 849 ? -0.174 67.428 -20.742 1.00 92.56 849 ARG A N 1
ATOM 6786 C CA . ARG A 1 849 ? 0.891 66.790 -21.540 1.00 92.56 849 ARG A CA 1
ATOM 6787 C C . ARG A 1 849 ? 2.180 67.610 -21.610 1.00 92.56 849 ARG A C 1
ATOM 6789 O O . ARG A 1 849 ? 3.255 67.021 -21.533 1.00 92.56 849 ARG A O 1
ATOM 6796 N N . ASP A 1 850 ? 2.100 68.934 -21.752 1.00 89.94 850 ASP A N 1
ATOM 6797 C CA . ASP A 1 850 ? 3.299 69.781 -21.872 1.00 89.94 850 ASP A CA 1
ATOM 6798 C C . ASP A 1 850 ? 4.038 69.870 -20.528 1.00 89.94 850 ASP A C 1
ATOM 6800 O O . ASP A 1 850 ? 5.273 69.919 -20.476 1.00 89.94 850 ASP A O 1
ATOM 6804 N N . VAL A 1 851 ? 3.280 69.846 -19.426 1.00 89.75 851 VAL A N 1
ATOM 6805 C CA . VAL A 1 851 ? 3.814 69.821 -18.060 1.00 89.75 851 VAL A CA 1
ATOM 6806 C C . VAL A 1 851 ? 4.488 68.483 -17.761 1.00 89.75 851 VAL A C 1
ATOM 6808 O O . VAL A 1 851 ? 5.620 68.489 -17.276 1.00 89.75 851 VAL A O 1
ATOM 6811 N N . VAL A 1 852 ? 3.843 67.360 -18.096 1.00 89.44 852 VAL A N 1
ATOM 6812 C CA . VAL A 1 852 ? 4.414 66.010 -17.946 1.00 89.44 852 VAL A CA 1
ATOM 6813 C C . VAL A 1 852 ? 5.677 65.863 -18.792 1.00 89.44 852 VAL A C 1
ATOM 6815 O O . VAL A 1 852 ? 6.713 65.476 -18.259 1.00 89.44 852 VAL A O 1
ATOM 6818 N N . ARG A 1 853 ? 5.645 66.264 -20.072 1.00 89.38 853 ARG A N 1
ATOM 6819 C CA . ARG A 1 853 ? 6.825 66.250 -20.953 1.00 89.38 853 ARG A CA 1
ATOM 6820 C C . ARG A 1 853 ? 7.993 67.018 -20.334 1.00 89.38 853 ARG A C 1
ATOM 6822 O O . ARG A 1 853 ? 9.061 66.454 -20.130 1.00 89.38 853 ARG A O 1
ATOM 6829 N N . THR A 1 854 ? 7.767 68.277 -19.951 1.00 87.44 854 THR A N 1
ATOM 6830 C CA . THR A 1 854 ? 8.812 69.124 -19.350 1.00 87.44 854 THR A CA 1
ATOM 6831 C C . THR A 1 854 ? 9.356 68.518 -18.052 1.00 87.44 854 THR A C 1
ATOM 6833 O O . THR A 1 854 ? 10.544 68.649 -17.752 1.00 87.44 854 THR A O 1
ATOM 6836 N N . PHE A 1 855 ? 8.499 67.877 -17.251 1.00 88.25 855 PHE A N 1
ATOM 6837 C CA . PHE A 1 855 ? 8.910 67.190 -16.030 1.00 88.25 855 PHE A CA 1
ATOM 6838 C C . PHE A 1 855 ? 9.821 65.996 -16.335 1.00 88.25 855 PHE A C 1
ATOM 6840 O O . PHE A 1 855 ? 10.894 65.897 -15.734 1.00 88.25 855 PHE A O 1
ATOM 6847 N N . LEU A 1 856 ? 9.438 65.143 -17.291 1.00 86.31 856 LEU A N 1
ATOM 6848 C CA . LEU A 1 856 ? 10.213 63.965 -17.681 1.00 86.31 856 LEU A CA 1
ATOM 6849 C C . LEU A 1 856 ? 11.560 64.343 -18.313 1.00 86.31 856 LEU A C 1
ATOM 6851 O O . LEU A 1 856 ? 12.603 63.839 -17.899 1.00 86.31 856 LEU A O 1
ATOM 6855 N N . GLU A 1 857 ? 11.574 65.291 -19.250 1.00 83.06 857 GLU A N 1
ATOM 6856 C CA . GLU A 1 857 ? 12.804 65.794 -19.884 1.00 83.06 857 GLU A CA 1
ATOM 6857 C C . GLU A 1 857 ? 13.764 66.391 -18.836 1.00 83.06 857 GLU A C 1
ATOM 6859 O O . GLU A 1 857 ? 14.974 66.152 -18.846 1.00 83.06 857 GLU A O 1
ATOM 6864 N N . LYS A 1 858 ? 13.230 67.134 -17.857 1.00 82.31 858 LYS A N 1
ATOM 6865 C CA . LYS A 1 858 ? 14.037 67.789 -16.820 1.00 82.31 858 LYS A CA 1
ATOM 6866 C C . LYS A 1 858 ? 14.601 66.815 -15.786 1.00 82.31 858 LYS A C 1
ATOM 6868 O O . LYS A 1 858 ? 15.777 66.935 -15.429 1.00 82.31 858 LYS A O 1
ATOM 6873 N N . ASN A 1 859 ? 13.763 65.938 -15.238 1.00 78.44 859 ASN A N 1
ATOM 6874 C CA . ASN A 1 859 ? 14.135 65.088 -14.104 1.00 78.44 859 ASN A CA 1
ATOM 6875 C C . ASN A 1 859 ? 14.782 63.779 -14.554 1.00 78.44 859 ASN A C 1
ATOM 6877 O O . ASN A 1 859 ? 15.676 63.282 -13.871 1.00 78.44 859 ASN A O 1
ATOM 6881 N N . TYR A 1 860 ? 14.417 63.293 -15.737 1.00 74.12 860 TYR A N 1
ATOM 6882 C CA . TYR A 1 860 ? 14.868 62.005 -16.241 1.00 74.12 860 TYR A CA 1
ATOM 6883 C C . TYR A 1 860 ? 15.718 62.082 -17.511 1.00 74.12 860 TYR A C 1
ATOM 6885 O O . TYR A 1 860 ? 16.376 61.109 -17.860 1.00 74.12 860 TYR A O 1
ATOM 6893 N N . SER A 1 861 ? 15.912 63.280 -18.074 1.00 65.12 861 SER A N 1
ATOM 6894 C CA . SER A 1 861 ? 16.892 63.546 -19.149 1.00 65.12 861 SER A CA 1
ATOM 6895 C C . SER A 1 861 ? 16.549 62.923 -20.496 1.00 65.12 861 SER A C 1
ATOM 6897 O O . SER A 1 861 ? 17.455 62.640 -21.272 1.00 65.12 861 SER A O 1
ATOM 6899 N N . CYS A 1 862 ? 15.264 62.720 -20.751 1.00 59.31 862 CYS A N 1
ATOM 6900 C CA . CYS A 1 862 ? 14.735 62.417 -22.072 1.00 59.31 862 CYS A CA 1
ATOM 6901 C C . CYS A 1 862 ? 15.043 63.638 -22.960 1.00 59.31 862 CYS A C 1
ATOM 6903 O O . CYS A 1 862 ? 14.561 64.726 -22.646 1.00 59.31 862 CYS A O 1
ATOM 6905 N N . GLU A 1 863 ? 15.949 63.519 -23.936 1.00 47.69 863 GLU A N 1
ATOM 6906 C CA . GLU A 1 863 ? 16.303 64.625 -24.854 1.00 47.69 863 GLU A CA 1
ATOM 6907 C C . GLU A 1 863 ? 15.338 64.752 -26.033 1.00 47.69 863 GLU A C 1
ATOM 6909 O O . GLU A 1 863 ? 14.907 63.702 -26.562 1.00 47.69 863 GLU A O 1
#

Secondary structure (DSSP, 8-state):
-HHHHHHHHHHHTSS-HHHHHHHHHHHHHSTTHHHHHHHHHTT-EE-TT-EEE-TTS-EEE--EE--GGG---TTTHHHHHHHHHHHHHHS-TT----GGGSTTT--EEEEES---SS--GGGGG-TT--EEEEE-----TT-------PPPTTGGG-TT--EEEE-S--S---GGGGG-TT--EEE-TTS--SS--TTGGG-TT--EEE--SS---S--TTGGG-TTSPTTTSEE-TTSTTHHHHHHHHHHT----SS-GGG----HHHHHHS-HHHHHHHHHHHHHHHHH-TT-TTB------SS--SS----THHHHHHHHHHTS--TTHHHHHHHHHSBS-HHHHHHHHHS-TT--HHHHHHHHHSS-HHHHHHHHHHHTSTTS-HHHHHHHHHSS-HHHHHHHTT-TT--HHHHHHHHHHSPTT-HHHHHHHT-SS--HHHHHHHHHHHHHHHHHHH-TT-THHHHTSHHHHS---HHHHHHHTT-S-HHHHHHHHH-TT--HHHHHHHTT-S-HHHHHHHHHSTT--HHHHHHHTTS-SSHHHHHHHHHHHH-TT--HHHHHHHTT-SSHHHHHHHHH-TTS-HHHHHHHHHHT-EEETTEEE--HHHHHHHHT-TT--HHHHHHHHHHHTSTT-PPP-EEEEEE-SS---EEEEEEEEE-HHHHHHHHHH--S-HHHHHHHTTTT---SSEEEEEESS---EEE-TTS-EEE--PPP-TTSTTSSPPPHHHHHTTSPTT-EEEEEEEE---SSSBTTB--EEEEESS---GGG-EEEEETTEEEEEEEETTEEEEE--------S-EEEEEEEE-TTS-EEE--HHHHHHHHHHTT--TT-HHHHHHHHHHHH---

Sequence (863 aa):
MKNEIEKIKKLITTPNYQTIDQGVAYLREMNNSQNAFEILLEGCKYDKDNFIFLEGGEYLWLPLVPNNTFKGNDKEQPFLDYALCNLIGYAPEESKIDDSIRKKNLTELFLPQIRFSKFPQGILELEFLTSLDLYIKFESNKDKNNTILPIPDNIEKLANLKRLSWCGNLNELPIGLSKLKKLKKLSLQNNNFETIPEFIFKMTWIEDLTIFGNKLSSLPKNISNLVNLKDNGGLSIHTNPFINELLSKECSNVKNLGSESENLSLSGFLGKKTNFIYLLGQTLRNWMENHYGSNSNDFYFPDVPDEPIDDYDDDDTVYNALSDATINPETPNYILRSISLFCRDKKSIGKDLLGNENCPPGVIYDIMNGSNNNLKEIFTTLIQNSDCNNKILDFIANGNNNELKKMILNNPSLSSEAVFIILKSASVGSEMIDIISKRANIDELSLKIVNLKLKLAKLIQETPDNSSFLQESLLSNTDWGKEVFEALCQDENPDIRNALAINPYIPESIISLLFKDEEHKIRVTVVSNPYCSKEMLIKASSESENYLSSLIRKAVALNANAPKEVIDKLLKDKYRWVRESAASHSSIKTEEIMSIVEAQEKDINGVLTGDYYLLKGLLNNPNCAEADKAKINVKLKSAGYEQEFDTYTLGFNCPCYPSEDVAGDVELDDVITAITEYEGDWTGYVWDNDWYGIDNYYHSYGMQDTARDVEYPDGTMESIYIAPNPDDPDYNTPSVEEIAERLTPGSFFSTGCSYEKTSDGWNNWMKYTAEIEYELKVDKIIPFYEYGNVSYYEYDEMDAFESNGDYSTRGQGTDFCLYMVTKDKGVIVADLEEIINEINEAGLNEKDRDVVRTFLEKNYSCE

Radius of gyration: 47.71 Å; chains: 1; bounding box: 87×98×142 Å